Protein AF-0000000074037216 (afdb_homodimer)

Foldseek 3Di:
DDWDKQFFDPLVSLVVVLVPAQADPLLSVLLVVLSVVLVVADADACVDPQCVPPHCVVPDRGRAMATACPPACEDADPPDPAQWEWEDAFQHTNYIDHDVVQVVVVKDKDKVVCNRVVVDPPVLNVVQSVQSVVLSVVPDHSLLSSLSSRAHMEIETEHEAQAADDGAYEYEYEYEDARHEHRYEYEYEYEHQYEHEYEYEYEYPDDYEYEYSYEATAEHEANYEYEYEYEYAYAARYEAHYAYEYEFEHLYEYEYFYEHEHYQHYEYEYEYEPNYANGEYEAEYEYEDEDAREYEYEYEDHQDAANYEYEYYYEYEYYDQYEYHYEYEYAHDAHHAQYEYEEEYEYAYHYPNYYYHYHYDYHHDYDRYHYDYYYYYYHPDPVQLVVVVVVPDDSLRSQLVRVCVRRCVRLVPDPPVSSVVSSVSSSVRRDDDD/DDFDKQFFDDLVSLVVVLVPAQADPLLSVLLVVLSVVLVVADADACVDPQCVPPHCVPPDRTRAMATADPPACEDADPDDVAQKEWEDAFQHTNYIDHDVVQVVVPKDKDKVVCNRVVVDDPVLNVVQSVQSVVLSVVPDHSLLSSLSSRARMEIEIEGEAQAADEGAYEYEYEYEDARHEHRYEYEYEYEHQAEHEYEYEYEYPDDYEYEYRYEYTAEHEANYEYEYEYEYAYAARYAAEYAYEYEFEHLYEYEYFYEHEHYQHHEYEYEYEPNYANGEYEAEYEYEDEDAREYEYEYEDHQDAANYEYEYEYEYEYYDQYEYHYEYEYAHDAHHAQYEYEYEYEYAYHYPNYYYHYHYYYHHDYDRYHYDYYYYYYHPDPVQLVVVVVVPDDSLRSQLVRVCVRRCVRLVPDPPVSSVVVSVSSSVRRDPDD

Solvent-accessible surface area (backbone atoms only — not comparable to full-atom values): 40447 Å² total; per-residue (Å²): 131,88,60,60,73,36,65,37,66,46,68,66,51,47,49,51,50,57,70,68,53,77,51,40,68,69,60,51,49,51,24,50,54,23,45,56,53,30,74,75,43,63,74,72,37,62,65,36,80,92,27,47,87,49,84,45,84,85,59,66,74,54,69,37,24,38,52,40,72,43,78,59,52,68,44,77,48,78,92,56,106,44,55,25,38,38,35,26,50,52,57,12,45,44,30,46,38,64,36,64,72,46,42,73,66,55,37,41,80,38,44,39,69,40,47,28,70,56,64,52,56,66,71,58,46,53,52,53,49,52,46,52,50,56,42,54,70,65,44,85,46,25,65,52,20,47,26,54,46,50,52,38,26,37,40,41,38,38,41,39,63,64,41,77,44,87,58,46,29,38,38,36,39,30,31,64,61,51,65,31,38,45,18,38,34,40,35,40,38,30,31,44,40,10,31,38,34,36,41,38,35,37,37,45,77,37,74,56,36,28,38,37,36,33,37,38,35,36,36,33,28,45,47,9,36,40,41,39,36,36,46,34,52,32,40,61,61,12,37,36,39,34,48,31,31,30,42,27,18,35,50,7,36,42,38,38,39,35,38,51,57,29,18,31,38,22,38,42,35,44,34,40,31,26,65,15,46,41,5,35,39,38,41,30,34,38,38,55,30,43,54,73,14,35,38,35,42,34,40,34,45,38,32,55,17,29,50,18,37,37,42,35,44,37,39,37,38,25,22,44,54,2,34,39,35,38,37,36,37,42,36,35,37,67,63,16,38,54,26,40,38,42,38,39,41,41,36,37,32,68,18,70,56,8,27,46,34,42,39,48,34,39,43,37,34,36,21,52,35,45,36,39,40,39,38,40,41,23,45,77,59,63,67,58,41,50,50,37,38,74,70,67,39,50,73,54,54,30,51,45,54,53,52,50,59,63,45,39,83,48,48,67,74,43,57,67,74,59,30,53,51,50,51,54,55,54,60,72,62,58,73,68,80,127,130,86,61,59,73,38,64,39,68,47,69,67,50,47,50,50,51,58,70,69,54,77,51,42,67,70,61,51,47,50,21,51,53,24,43,56,53,30,72,75,42,64,74,72,36,62,66,37,80,91,27,47,86,49,85,44,84,84,58,66,76,52,70,38,22,37,51,41,71,44,78,57,54,66,43,74,47,76,89,57,107,42,55,25,38,38,35,25,51,55,57,9,42,42,28,46,36,62,36,64,69,47,45,73,64,54,36,41,80,37,45,41,69,41,49,30,67,55,65,54,55,68,70,56,45,53,52,50,48,51,45,50,48,57,41,54,70,65,45,85,45,25,65,53,20,47,27,54,48,52,54,37,26,36,38,39,38,38,38,40,62,61,43,77,44,88,59,44,28,38,41,36,41,30,33,64,62,53,66,32,38,44,18,39,33,42,37,39,39,30,29,44,39,10,30,38,33,37,39,36,36,36,37,45,75,39,76,57,36,30,38,38,36,33,37,36,34,36,36,30,29,43,45,9,36,39,40,39,35,37,44,35,53,31,41,63,61,13,35,36,38,33,49,30,32,30,42,27,17,36,50,8,36,41,36,37,40,37,37,53,56,28,17,31,39,22,36,44,35,44,34,40,31,24,64,15,47,42,5,34,39,36,42,28,32,40,37,55,29,44,54,74,14,34,37,36,42,35,41,34,45,38,33,55,17,28,50,18,38,38,40,36,45,36,39,37,38,23,22,44,52,1,33,38,36,39,37,35,36,41,35,35,36,67,64,15,40,54,28,41,37,41,40,37,40,41,36,37,30,67,18,69,57,6,28,47,33,42,40,48,35,40,42,36,33,36,22,52,34,45,37,39,39,38,38,40,41,23,44,79,57,61,67,58,42,51,52,37,36,73,73,70,38,48,73,52,54,30,50,44,53,52,50,49,58,64,43,38,84,49,47,66,75,44,59,66,73,57,32,52,50,50,51,51,55,52,60,72,62,55,72,66,77,128

InterPro domains:
  IPR000825 SUF system FeS cluster assembly, SufBD core domain [PF01458] (177-406)
  IPR011542 SUF system FeS cluster assembly, SufD [TIGR01981] (151-418)
  IPR037284 SUF system FeS cluster assembly, SufBD superfamily [SSF101960] (18-429)
  IPR055346 SUF system FeS cluster assembly, SufBD [PTHR43575] (23-428)

Sequence (868 aa):
MSTAVYTNSSLETLGAYIEGLAEPAWLRDIRKVALERFSRLEWPSAQDEEFRRTDLSSFDFDAWSFSRDEKTLTQEAPPRATPGEIVFEGAATASRSLDPELAAKGCLLAGFEEVAAGALPEKVARIVAEALRKGLERADNRLALWHYVTMTHGVVLYVPPFLEIHEPFRVTFSETTAGVMRSPQVVVVADEGARFSLLHQSDTEVSGEVLFNEGITLDLAQGSKVDYFLLQDVNIDSSYFSNGYASVGRDAALRVYSAVFGGLLSKYRMEGEMAGPGGDAYFGGVYFPHQDQHVDMKTVQDHRAPKAHSLALYKGAVADEARSVFQGLIKVDHDALDTDAYLTNNNLVLGDEAEADSIPMLEINTDEVRCSHGSTTGKLDARQLFYLESRGYTPKESRRLLIEGFFAEVSASFPQEARERIETIVDARIPVEDMSTAVYTNSSLETLGAYIEGLAEPAWLRDIRKVALERFSRLEWPSAQDEEFRRTDLSSFDFDAWSFSRDEKTLTQEAPPRATPGEIVFEGAATASRSLDPELAAKGCLLAGFEEVAAGALPEKVARIVAEALRKGLERADNRLALWHYVTMTHGVVLYVPPFLEIHEPFRVTFSETTAGVMRSPQVVVVADEGARFSLLHQSDTEVSGEVLFNEGITLDLAQGSKVDYFLLQDVNIDSSYFSNGYASVGRDAALRVYSAVFGGLLSKYRMEGEMAGPGGDAYFGGVYFPHQDQHVDMKTVQDHRAPKAHSLALYKGAVADEARSVFQGLIKVDHDALDTDAYLTNNNLVLGDEAEADSIPMLEINTDEVRCSHGSTTGKLDARQLFYLESRGYTPKESRRLLIEGFFAEVSASFPQEARERIETIVDARIPVED

Structure (mmCIF, N/CA/C/O backbone):
data_AF-0000000074037216-model_v1
#
loop_
_entity.id
_entity.type
_entity.pdbx_description
1 polymer 'Iron-regulated ABC transporter permease protein SufD'
#
loop_
_atom_site.group_PDB
_atom_site.id
_atom_site.type_symbol
_atom_site.label_atom_id
_atom_site.label_alt_id
_atom_site.label_comp_id
_atom_site.label_asym_id
_atom_site.label_entity_id
_atom_site.label_seq_id
_atom_site.pdbx_PDB_ins_code
_atom_site.Cartn_x
_atom_site.Cartn_y
_atom_site.Cartn_z
_atom_site.occupancy
_atom_site.B_iso_or_equiv
_atom_site.auth_seq_id
_atom_site.auth_comp_id
_atom_site.auth_asym_id
_atom_site.auth_atom_id
_atom_site.pdbx_PDB_model_num
ATOM 1 N N . MET A 1 1 ? -0.461 -52.219 1.799 1 41.06 1 MET A N 1
ATOM 2 C CA . MET A 1 1 ? 0.222 -51.594 2.943 1 41.06 1 MET A CA 1
ATOM 3 C C . MET A 1 1 ? -0.636 -50.531 3.582 1 41.06 1 MET A C 1
ATOM 5 O O . MET A 1 1 ? -1.404 -49.844 2.895 1 41.06 1 MET A O 1
ATOM 9 N N . SER A 1 2 ? -1.037 -50.469 4.887 1 52.09 2 SER A N 1
ATOM 10 C CA . SER A 1 2 ? -2.051 -49.656 5.547 1 52.09 2 SER A CA 1
ATOM 11 C C . SER A 1 2 ? -1.705 -48.156 5.473 1 52.09 2 SER A C 1
ATOM 13 O O . SER A 1 2 ? -0.557 -47.781 5.699 1 52.09 2 SER A O 1
ATOM 15 N N . THR A 1 3 ? -2.355 -47.188 4.73 1 69.69 3 THR A N 1
ATOM 16 C CA . THR A 1 3 ? -2.236 -45.719 4.672 1 69.69 3 THR A CA 1
ATOM 17 C C . THR A 1 3 ? -2.287 -45.125 6.074 1 69.69 3 THR A C 1
ATOM 19 O O . THR A 1 3 ? -3.254 -45.344 6.809 1 69.69 3 THR A O 1
ATOM 22 N N . ALA A 1 4 ? -1.102 -44.688 6.621 1 78.19 4 ALA A N 1
ATOM 23 C CA . ALA A 1 4 ? -1.084 -44 7.922 1 78.19 4 ALA A CA 1
ATOM 24 C C . ALA A 1 4 ? -1.714 -42.625 7.836 1 78.19 4 ALA A C 1
ATOM 26 O O . ALA A 1 4 ? -1.335 -41.812 6.988 1 78.19 4 ALA A O 1
ATOM 27 N N . VAL A 1 5 ? -2.766 -42.531 8.625 1 84.69 5 VAL A N 1
ATOM 28 C CA . VAL A 1 5 ? -3.473 -41.25 8.711 1 84.69 5 VAL A CA 1
ATOM 29 C C . VAL A 1 5 ? -3.031 -40.5 9.969 1 84.69 5 VAL A C 1
ATOM 31 O O . VAL A 1 5 ? -2.979 -41.062 11.055 1 84.69 5 VAL A O 1
ATOM 34 N N . TYR A 1 6 ? -2.717 -39.281 9.734 1 88.38 6 TYR A N 1
ATOM 35 C CA . TYR A 1 6 ? -2.334 -38.375 10.812 1 88.38 6 TYR A CA 1
ATOM 36 C C . TYR A 1 6 ? -3.408 -37.312 11.055 1 88.38 6 TYR A C 1
ATOM 38 O O . TYR A 1 6 ? -3.795 -36.594 10.141 1 88.38 6 TYR A O 1
ATOM 46 N N . THR A 1 7 ? -3.717 -37.188 12.359 1 87.44 7 THR A N 1
ATOM 47 C CA . THR A 1 7 ? -4.988 -36.531 12.633 1 87.44 7 THR A CA 1
ATOM 48 C C . THR A 1 7 ? -4.754 -35.094 13.133 1 87.44 7 THR A C 1
ATOM 50 O O . THR A 1 7 ? -5.711 -34.375 13.414 1 87.44 7 THR A O 1
ATOM 53 N N . ASN A 1 8 ? -3.541 -34.844 13.336 1 85.12 8 ASN A N 1
ATOM 54 C CA . ASN A 1 8 ? -3.215 -33.469 13.75 1 85.12 8 ASN A CA 1
ATOM 55 C C . ASN A 1 8 ? -1.787 -33.094 13.359 1 85.12 8 ASN A C 1
ATOM 57 O O . ASN A 1 8 ? -1.062 -33.906 12.781 1 85.12 8 ASN A O 1
ATOM 61 N N . SER A 1 9 ? -1.417 -31.906 13.648 1 89.44 9 SER A N 1
ATOM 62 C CA . SER A 1 9 ? -0.097 -31.406 13.266 1 89.44 9 SER A CA 1
ATOM 63 C C . SER A 1 9 ? 0.731 -31.047 14.492 1 89.44 9 SER A C 1
ATOM 65 O O . SER A 1 9 ? 1.459 -30.047 14.477 1 89.44 9 SER A O 1
ATOM 67 N N . SER A 1 10 ? 0.539 -31.891 15.641 1 91.88 10 SER A N 1
ATOM 68 C CA . SER A 1 10 ? 1.448 -31.734 16.766 1 91.88 10 SER A CA 1
ATOM 69 C C . SER A 1 10 ? 2.879 -32.094 16.375 1 91.88 10 SER A C 1
ATOM 71 O O . SER A 1 10 ? 3.104 -32.781 15.391 1 91.88 10 SER A O 1
ATOM 73 N N . LEU A 1 11 ? 3.719 -31.562 17.078 1 94.19 11 LEU A N 1
ATOM 74 C CA . LEU A 1 11 ? 5.129 -31.844 16.828 1 94.19 11 LEU A CA 1
ATOM 75 C C . LEU A 1 11 ? 5.414 -33.344 16.875 1 94.19 11 LEU A C 1
ATOM 77 O O . LEU A 1 11 ? 6.207 -33.844 16.094 1 94.19 11 LEU A O 1
ATOM 81 N N . GLU A 1 12 ? 4.762 -33.938 17.859 1 93.62 12 GLU A N 1
ATOM 82 C CA . GLU A 1 12 ? 4.922 -35.406 17.969 1 93.62 12 GLU A CA 1
ATOM 83 C C . GLU A 1 12 ? 4.39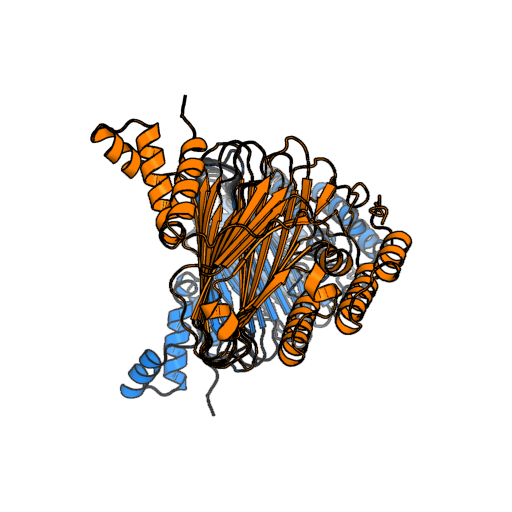8 -36.094 16.734 1 93.62 12 GLU A C 1
ATOM 85 O O . GLU A 1 12 ? 5.07 -37 16.188 1 93.62 12 GLU A O 1
ATOM 90 N N . THR A 1 13 ? 3.262 -35.688 16.375 1 93.75 13 THR A N 1
ATOM 91 C CA . THR A 1 13 ? 2.65 -36.312 15.211 1 93.75 13 THR A CA 1
ATOM 92 C C . THR A 1 13 ? 3.496 -36.062 13.961 1 93.75 13 THR A C 1
ATOM 94 O O . THR A 1 13 ? 3.734 -36.969 13.172 1 93.75 13 THR A O 1
ATOM 97 N N . LEU A 1 14 ? 3.951 -34.844 13.789 1 95.19 14 LEU A N 1
ATOM 98 C CA . LEU A 1 14 ? 4.742 -34.5 12.609 1 95.19 14 LEU A CA 1
ATOM 99 C C . LEU A 1 14 ? 6.09 -35.219 12.633 1 95.19 14 LEU A C 1
ATOM 101 O O . LEU A 1 14 ? 6.586 -35.656 11.586 1 95.19 14 LEU A O 1
ATOM 105 N N . GLY A 1 15 ? 6.645 -35.312 13.766 1 94.38 15 GLY A N 1
ATOM 106 C CA . GLY A 1 15 ? 7.859 -36.125 13.883 1 94.38 15 GLY A CA 1
ATOM 107 C C . GLY A 1 15 ? 7.676 -37.562 13.484 1 94.38 15 GLY A C 1
ATOM 108 O O . GLY A 1 15 ? 8.5 -38.125 12.758 1 94.38 15 GLY A O 1
ATOM 109 N N . ALA A 1 16 ? 6.621 -38.125 14.008 1 93.38 16 ALA A N 1
ATOM 110 C CA . ALA A 1 16 ? 6.305 -39.5 13.664 1 93.38 16 ALA A CA 1
ATOM 111 C C . ALA A 1 16 ? 6.059 -39.656 12.172 1 93.38 16 ALA A C 1
ATOM 113 O O . ALA A 1 16 ? 6.438 -40.656 11.57 1 93.38 16 ALA A O 1
ATOM 114 N N . TYR A 1 17 ? 5.426 -38.625 11.766 1 91.56 17 TYR A N 1
ATOM 115 C CA . TYR A 1 17 ? 5.188 -38.625 10.328 1 91.56 17 TYR A CA 1
ATOM 116 C C . TYR A 1 17 ? 6.5 -38.688 9.555 1 91.56 17 TYR A C 1
ATOM 118 O O . TYR A 1 17 ? 6.68 -39.531 8.688 1 91.56 17 TYR A O 1
ATOM 126 N N . ILE A 1 18 ? 7.398 -37.938 9.773 1 93.25 18 ILE A N 1
ATOM 127 C CA . ILE A 1 18 ? 8.688 -37.875 9.086 1 93.25 18 ILE A CA 1
ATOM 128 C C . ILE A 1 18 ? 9.422 -39.188 9.25 1 93.25 18 ILE A C 1
ATOM 130 O O . ILE A 1 18 ? 9.992 -39.719 8.297 1 93.25 18 ILE A O 1
ATOM 134 N N . GLU A 1 19 ? 9.328 -39.719 10.484 1 91.25 19 GLU A N 1
ATOM 135 C CA . GLU A 1 19 ? 10.039 -40.969 10.766 1 91.25 19 GLU A CA 1
ATOM 136 C C . GLU A 1 19 ? 9.445 -42.156 9.984 1 91.25 19 GLU A C 1
ATOM 138 O O . GLU A 1 19 ? 10.141 -43.125 9.672 1 91.25 19 GLU A O 1
ATOM 143 N N . GLY A 1 20 ? 8.219 -41.969 9.711 1 88.44 20 GLY A N 1
ATOM 144 C CA . GLY A 1 20 ? 7.551 -43.062 9.016 1 88.44 20 GLY A CA 1
ATOM 145 C C . GLY A 1 20 ? 7.746 -43 7.508 1 88.44 20 GLY A C 1
ATOM 146 O O . GLY A 1 20 ? 7.367 -43.938 6.801 1 88.44 20 GLY A O 1
ATOM 147 N N . LEU A 1 21 ? 8.367 -42.031 7.055 1 88 21 LEU A N 1
ATOM 148 C CA . LEU A 1 21 ? 8.531 -41.875 5.613 1 88 21 LEU A CA 1
ATOM 149 C C . LEU A 1 21 ? 9.789 -42.594 5.129 1 88 21 LEU A C 1
ATOM 151 O O . LEU A 1 21 ? 10.836 -42.531 5.785 1 88 21 LEU A O 1
ATOM 155 N N . ALA A 1 22 ? 9.625 -43.406 4.102 1 88.44 22 ALA A N 1
ATOM 156 C CA . ALA A 1 22 ? 10.766 -43.938 3.383 1 88.44 22 ALA A CA 1
ATOM 157 C C . ALA A 1 22 ? 11.125 -43.062 2.18 1 88.44 22 ALA A C 1
ATOM 159 O O . ALA A 1 22 ? 10.508 -43.188 1.118 1 88.44 22 ALA A O 1
ATOM 160 N N . GLU A 1 23 ? 11.977 -42.219 2.467 1 92.5 23 GLU A N 1
ATOM 161 C CA . GLU A 1 23 ? 12.391 -41.281 1.441 1 92.5 23 GLU A CA 1
ATOM 162 C C . GLU A 1 23 ? 13.898 -41.031 1.492 1 92.5 23 GLU A C 1
ATOM 164 O O . GLU A 1 23 ? 14.562 -41.438 2.445 1 92.5 23 GLU A O 1
ATOM 169 N N . PRO A 1 24 ? 14.531 -40.438 0.373 1 93.19 24 PRO A N 1
ATOM 170 C CA . PRO A 1 24 ? 15.961 -40.125 0.385 1 93.19 24 PRO A CA 1
ATOM 171 C C . PRO A 1 24 ? 16.344 -39.188 1.53 1 93.19 24 PRO A C 1
ATOM 173 O O . PRO A 1 24 ? 15.523 -38.375 1.988 1 93.19 24 PRO A O 1
ATOM 176 N N . ALA A 1 25 ? 17.547 -39.312 1.914 1 93.5 25 ALA A N 1
ATOM 177 C CA . ALA A 1 25 ? 18.062 -38.562 3.061 1 93.5 25 ALA A CA 1
ATOM 178 C C . ALA A 1 25 ? 17.859 -37.062 2.859 1 93.5 25 ALA A C 1
ATOM 180 O O . ALA A 1 25 ? 17.531 -36.344 3.803 1 93.5 25 ALA A O 1
ATOM 181 N N . TRP A 1 26 ? 18.078 -36.625 1.696 1 95.81 26 TRP A N 1
ATOM 182 C CA . TRP A 1 26 ? 18 -35.188 1.461 1 95.81 26 TRP A CA 1
ATOM 183 C C . TRP A 1 26 ? 16.562 -34.719 1.655 1 95.81 26 TRP A C 1
ATOM 185 O O . TRP A 1 26 ? 16.359 -33.594 2.123 1 95.81 26 TRP A O 1
ATOM 195 N N . LEU A 1 27 ? 15.625 -35.438 1.226 1 95.75 27 LEU A N 1
ATOM 196 C CA . LEU A 1 27 ? 14.234 -35.031 1.403 1 95.75 27 LEU A CA 1
ATOM 197 C C . LEU A 1 27 ? 13.836 -35.094 2.875 1 95.75 27 LEU A C 1
ATOM 199 O O . LEU A 1 27 ? 13.156 -34.188 3.375 1 95.75 27 LEU A O 1
ATOM 203 N N . ARG A 1 28 ? 14.289 -36.094 3.607 1 94.75 28 ARG A N 1
ATOM 204 C CA . ARG A 1 28 ? 14.047 -36.188 5.043 1 94.75 28 ARG A CA 1
ATOM 205 C C . ARG A 1 28 ? 14.688 -35.031 5.793 1 94.75 28 ARG A C 1
ATOM 207 O O . ARG A 1 28 ? 14.094 -34.5 6.734 1 94.75 28 ARG A O 1
ATOM 214 N N . ASP A 1 29 ? 15.891 -34.719 5.32 1 96.94 29 ASP A N 1
ATOM 215 C CA . ASP A 1 29 ? 16.578 -33.594 5.957 1 96.94 29 ASP A CA 1
ATOM 216 C C . ASP A 1 29 ? 15.805 -32.312 5.793 1 96.94 29 ASP A C 1
ATOM 218 O O . ASP A 1 29 ? 15.719 -31.5 6.73 1 96.94 29 ASP A O 1
ATOM 222 N N . ILE A 1 30 ? 15.266 -32.062 4.707 1 97.56 30 ILE A N 1
ATOM 223 C CA . ILE A 1 30 ? 14.453 -30.875 4.441 1 97.56 30 ILE A CA 1
ATOM 224 C C . ILE A 1 30 ? 13.25 -30.859 5.383 1 97.56 30 ILE A C 1
ATOM 226 O O . ILE A 1 30 ? 12.93 -29.828 5.969 1 97.56 30 ILE A O 1
ATOM 230 N N . ARG A 1 31 ? 12.562 -32.031 5.535 1 97.69 31 ARG A N 1
ATOM 231 C CA . ARG A 1 31 ? 11.422 -32.125 6.449 1 97.69 31 ARG A CA 1
ATOM 232 C C . ARG A 1 31 ? 11.852 -31.844 7.883 1 97.69 31 ARG A C 1
ATOM 234 O O . ARG A 1 31 ? 11.148 -31.141 8.617 1 97.69 31 ARG A O 1
ATOM 241 N N . LYS A 1 32 ? 12.977 -32.281 8.305 1 97.62 32 LYS A N 1
ATOM 242 C CA . LYS A 1 32 ? 13.445 -32.125 9.672 1 97.62 32 LYS A CA 1
ATOM 243 C C . LYS A 1 32 ? 13.805 -30.672 9.969 1 97.62 32 LYS A C 1
ATOM 245 O O . LYS A 1 32 ? 13.484 -30.141 11.039 1 97.62 32 LYS A O 1
ATOM 250 N N . VAL A 1 33 ? 14.445 -30.109 8.938 1 98.5 33 VAL A N 1
ATOM 251 C CA . VAL A 1 33 ? 14.773 -28.688 9.109 1 98.5 33 VAL A CA 1
ATOM 252 C C . VAL A 1 33 ? 13.484 -27.875 9.195 1 98.5 33 VAL A C 1
ATOM 254 O O . VAL A 1 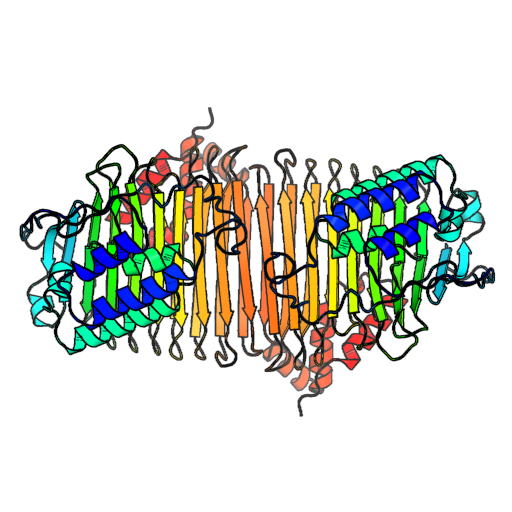33 ? 13.367 -26.984 10.039 1 98.5 33 VAL A O 1
ATOM 257 N N . ALA A 1 34 ? 12.602 -28.125 8.344 1 98.38 34 ALA A N 1
ATOM 258 C CA . ALA A 1 34 ? 11.305 -27.453 8.375 1 98.38 34 ALA A CA 1
ATOM 259 C C . ALA A 1 34 ? 10.617 -27.656 9.719 1 98.38 34 ALA A C 1
ATOM 261 O O . ALA A 1 34 ? 10.047 -26.719 10.281 1 98.38 34 ALA A O 1
ATOM 262 N N . LEU A 1 35 ? 10.609 -28.922 10.25 1 98.38 35 LEU A N 1
ATOM 263 C CA . LEU A 1 35 ? 9.961 -29.219 11.523 1 98.38 35 LEU A CA 1
ATOM 264 C C . LEU A 1 35 ? 10.625 -28.453 12.664 1 98.38 35 LEU A C 1
ATOM 266 O O . LEU A 1 35 ? 9.938 -27.969 13.57 1 98.38 35 LEU A O 1
ATOM 270 N N . GLU A 1 36 ? 11.945 -28.344 12.602 1 98.12 36 GLU A N 1
ATOM 271 C CA . GLU A 1 36 ? 12.656 -27.594 13.625 1 98.12 36 GLU A CA 1
ATOM 272 C C . GLU A 1 36 ? 12.227 -26.125 13.633 1 98.12 36 GLU A C 1
ATOM 274 O O . GLU A 1 36 ? 11.938 -25.562 14.695 1 98.12 36 GLU A O 1
ATOM 279 N N . ARG A 1 37 ? 12.219 -25.562 12.508 1 98.31 37 ARG A N 1
ATOM 280 C CA . ARG A 1 37 ? 11.781 -24.172 12.391 1 98.31 37 ARG A CA 1
ATOM 281 C C . ARG A 1 37 ? 10.305 -24.031 12.734 1 98.31 37 ARG A C 1
ATOM 283 O O . ARG A 1 37 ? 9.906 -23.062 13.375 1 98.31 37 ARG A O 1
ATOM 290 N N . PHE A 1 38 ? 9.516 -24.938 12.211 1 97.75 38 PHE A N 1
ATOM 291 C CA . PHE A 1 38 ? 8.094 -25.016 12.531 1 97.75 38 PHE A CA 1
ATOM 292 C C . PHE A 1 38 ? 7.875 -24.953 14.039 1 97.75 38 PHE A C 1
ATOM 294 O O . PHE A 1 38 ? 6.988 -24.25 14.516 1 97.75 38 PHE A O 1
ATOM 301 N N . SER A 1 39 ? 8.656 -25.625 14.836 1 97.38 39 SER A N 1
ATOM 302 C CA . SER A 1 39 ? 8.484 -25.75 16.281 1 97.38 39 SER A CA 1
ATOM 303 C C . SER A 1 39 ? 8.797 -24.438 16.984 1 97.38 39 SER A C 1
ATOM 305 O O . SER A 1 39 ? 8.352 -24.219 18.125 1 97.38 39 SER A O 1
ATOM 307 N N . ARG A 1 40 ? 9.492 -23.5 16.281 1 96.69 40 ARG A N 1
ATOM 308 C CA . ARG A 1 40 ? 9.938 -22.25 16.891 1 96.69 40 ARG A CA 1
ATOM 309 C C . ARG A 1 40 ? 8.969 -21.109 16.578 1 96.69 40 ARG A C 1
ATOM 311 O O . ARG A 1 40 ? 9.117 -20 17.109 1 96.69 40 ARG A O 1
ATOM 318 N N . LEU A 1 41 ? 8.039 -21.375 15.727 1 95.88 41 LEU A N 1
ATOM 319 C CA . LEU A 1 41 ? 7.133 -20.328 15.289 1 95.88 41 LEU A CA 1
ATOM 320 C C . LEU A 1 41 ? 5.703 -20.625 15.734 1 95.88 41 LEU A C 1
ATOM 322 O O . LEU A 1 41 ? 5.324 -21.797 15.875 1 95.88 41 LEU A O 1
ATOM 326 N N . GLU A 1 42 ? 5.004 -19.484 16.047 1 94 42 GLU A N 1
ATOM 327 C CA . GLU A 1 42 ? 3.562 -19.609 16.234 1 94 42 GLU A CA 1
ATOM 328 C C . GLU A 1 42 ? 2.812 -19.547 14.914 1 94 42 GLU A C 1
ATOM 330 O O . GLU A 1 42 ? 3.371 -19.125 13.898 1 94 42 GLU A O 1
ATOM 335 N N . TRP A 1 43 ? 1.584 -20.109 15.031 1 94.12 43 TRP A N 1
ATOM 336 C CA . TRP A 1 43 ? 0.726 -19.969 13.859 1 94.12 43 TRP A CA 1
ATOM 337 C C . TRP A 1 43 ? 0.526 -18.5 13.516 1 94.12 43 TRP A C 1
ATOM 339 O O . TRP A 1 43 ? 0.543 -17.625 14.391 1 94.12 43 TRP A O 1
ATOM 349 N N . PRO A 1 44 ? 0.436 -18.188 12.234 1 93.69 44 PRO A N 1
ATOM 350 C CA . PRO A 1 44 ? 0.243 -16.797 11.812 1 93.69 44 PRO A CA 1
ATOM 351 C C . PRO A 1 44 ? -0.928 -16.125 12.523 1 93.69 44 PRO A C 1
ATOM 353 O O . PRO A 1 44 ? -1.943 -16.766 12.797 1 93.69 44 PRO A O 1
ATOM 356 N N . SER A 1 45 ? -0.811 -14.875 12.805 1 90.19 45 SER A N 1
ATOM 357 C CA . SER A 1 45 ? -1.812 -14.039 13.469 1 90.19 45 SER A CA 1
ATOM 358 C C . SER A 1 45 ? -1.799 -12.617 12.914 1 90.19 45 SER A C 1
ATOM 360 O O . SER A 1 45 ? -0.972 -12.281 12.062 1 90.19 45 SER A O 1
ATOM 362 N N . ALA A 1 46 ? -2.73 -11.836 13.391 1 87.06 46 ALA A N 1
ATOM 363 C CA . ALA A 1 46 ? -2.855 -10.453 12.953 1 87.06 46 ALA A CA 1
ATOM 364 C C . ALA A 1 46 ? -1.612 -9.648 13.328 1 87.06 46 ALA A C 1
ATOM 366 O O . ALA A 1 46 ? -1.401 -8.547 12.812 1 87.06 46 ALA A O 1
ATOM 367 N N . GLN A 1 47 ? -0.707 -10.141 14.094 1 84.94 47 GLN A N 1
ATOM 368 C CA . GLN A 1 47 ? 0.534 -9.469 14.469 1 84.94 47 GLN A CA 1
ATOM 369 C C . GLN A 1 47 ? 1.574 -9.586 13.352 1 84.94 47 GLN A C 1
ATOM 371 O O . GLN A 1 47 ? 2.506 -8.781 13.281 1 84.94 47 GLN A O 1
ATOM 376 N N . ASP A 1 48 ? 1.405 -10.609 12.531 1 89.94 48 ASP A N 1
ATOM 377 C CA . ASP A 1 48 ? 2.285 -10.789 11.375 1 89.94 48 ASP A CA 1
ATOM 378 C C . ASP A 1 48 ? 1.869 -9.875 10.227 1 89.94 48 ASP A C 1
ATOM 380 O O . ASP A 1 48 ? 0.696 -9.844 9.844 1 89.94 48 ASP A O 1
ATOM 384 N N . GLU A 1 49 ? 2.826 -9.172 9.789 1 88.94 49 GLU A N 1
ATOM 385 C CA . GLU A 1 49 ? 2.549 -8.227 8.711 1 88.94 49 GLU A CA 1
ATOM 386 C C . GLU A 1 49 ? 1.782 -8.891 7.574 1 88.94 49 GLU A C 1
ATOM 388 O O . GLU A 1 49 ? 0.782 -8.359 7.094 1 88.94 49 GLU A O 1
ATOM 393 N N . GLU A 1 50 ? 2.244 -10.07 7.172 1 91.88 50 GLU A N 1
ATOM 394 C CA . GLU A 1 50 ? 1.68 -10.75 6.008 1 91.88 50 GLU A CA 1
ATOM 395 C C . GLU A 1 50 ? 0.252 -11.211 6.281 1 91.88 50 GLU A C 1
ATOM 397 O O . GLU A 1 50 ? -0.535 -11.398 5.348 1 91.88 50 GLU A O 1
ATOM 402 N N . PHE A 1 51 ? -0.19 -11.43 7.535 1 94.56 51 PHE A N 1
ATOM 403 C CA . PHE A 1 51 ? -1.479 -12.023 7.863 1 94.56 51 PHE A CA 1
ATOM 404 C C . PHE A 1 51 ? -2.367 -11.031 8.594 1 94.56 51 PHE A C 1
ATOM 406 O O . PHE A 1 51 ? -3.438 -11.391 9.094 1 94.56 51 PHE A O 1
ATOM 413 N N . ARG A 1 52 ? -1.966 -9.758 8.594 1 91.5 52 ARG A N 1
ATOM 414 C CA . ARG A 1 52 ? -2.682 -8.734 9.344 1 91.5 52 ARG A CA 1
ATOM 415 C C . ARG A 1 52 ? -4.098 -8.555 8.812 1 91.5 52 ARG A C 1
ATOM 417 O O . ARG A 1 52 ? -5.027 -8.289 9.578 1 91.5 52 ARG A O 1
ATOM 424 N N . ARG A 1 53 ? -4.312 -8.781 7.512 1 94.12 53 ARG A N 1
ATOM 425 C CA . ARG A 1 53 ? -5.602 -8.539 6.871 1 94.12 53 ARG A CA 1
ATOM 426 C C . ARG A 1 53 ? -6.27 -9.852 6.477 1 94.12 53 ARG A C 1
ATOM 428 O O . ARG A 1 53 ? -7.234 -9.859 5.711 1 94.12 53 ARG A O 1
ATOM 435 N N . THR A 1 54 ? -5.715 -10.891 6.918 1 94.88 54 THR A N 1
ATOM 436 C CA . THR A 1 54 ? -6.277 -12.227 6.785 1 94.88 54 THR A CA 1
ATOM 437 C C . THR A 1 54 ? -6.406 -12.898 8.148 1 94.88 54 THR A C 1
ATOM 439 O O . THR A 1 54 ? -5.422 -13.406 8.695 1 94.88 54 THR A O 1
ATOM 442 N N . ASP A 1 55 ? -7.625 -12.836 8.68 1 88.56 55 ASP A N 1
ATOM 443 C CA . ASP A 1 55 ? -7.914 -13.32 10.031 1 88.56 55 ASP A CA 1
ATOM 444 C C . ASP A 1 55 ? -7.941 -14.844 10.07 1 88.56 55 ASP A C 1
ATOM 446 O O . ASP A 1 55 ? -8.852 -15.469 9.531 1 88.56 55 ASP A O 1
ATOM 450 N N . LEU A 1 56 ? -6.852 -15.43 10.68 1 93.38 56 LEU A N 1
ATOM 451 C CA . LEU A 1 56 ? -6.762 -16.891 10.789 1 93.38 56 LEU A CA 1
ATOM 452 C C . LEU A 1 56 ? -7.07 -17.344 12.211 1 93.38 56 LEU A C 1
ATOM 454 O O . LEU A 1 56 ? -6.789 -18.484 12.57 1 93.38 56 LEU A O 1
ATOM 458 N N . SER A 1 57 ? -7.719 -16.438 12.984 1 88 57 SER A N 1
ATOM 459 C CA . SER A 1 57 ? -7.961 -16.75 14.391 1 88 57 SER A CA 1
ATOM 460 C C . SER A 1 57 ? -8.953 -17.906 14.523 1 88 57 SER A C 1
ATOM 462 O O . SER A 1 57 ? -8.898 -18.672 15.492 1 88 57 SER A O 1
ATOM 464 N N . SER A 1 58 ? -9.82 -17.984 13.602 1 86.31 58 SER A N 1
ATOM 465 C CA . SER A 1 58 ? -10.836 -19.031 13.672 1 86.31 58 SER A CA 1
ATOM 466 C C . SER A 1 58 ? -10.398 -20.297 12.93 1 86.31 58 SER A C 1
ATOM 468 O O . SER A 1 58 ? -11.102 -21.297 12.938 1 86.31 58 SER A O 1
ATOM 470 N N . PHE A 1 59 ? -9.211 -20.203 12.336 1 90.38 59 PHE A N 1
ATOM 471 C CA . PHE A 1 59 ? -8.734 -21.359 11.586 1 90.38 59 PHE A CA 1
ATOM 472 C C . PHE A 1 59 ? -8.078 -22.375 12.523 1 90.38 59 PHE A C 1
ATOM 474 O O . PHE A 1 59 ? -7.105 -22.047 13.211 1 90.38 59 PHE A O 1
ATOM 481 N N . ASP A 1 60 ? -8.664 -23.625 12.594 1 89.5 60 ASP A N 1
ATOM 482 C CA . ASP A 1 60 ? -8.109 -24.688 13.43 1 89.5 60 ASP A CA 1
ATOM 483 C C . ASP A 1 60 ? -7.082 -25.516 12.656 1 89.5 60 ASP A C 1
ATOM 485 O O . ASP A 1 60 ? -7.438 -26.484 12 1 89.5 60 ASP A O 1
ATOM 489 N N . PHE A 1 61 ? -5.914 -25.172 12.797 1 89.62 61 PHE A N 1
ATOM 490 C CA . PHE A 1 61 ? -4.812 -25.812 12.086 1 89.62 61 PHE A CA 1
ATOM 491 C C . PHE A 1 61 ? -4.621 -27.25 12.555 1 89.62 61 PHE A C 1
ATOM 493 O O . PHE A 1 61 ? -4.062 -28.078 11.836 1 89.62 61 PHE A O 1
ATOM 500 N N . ASP A 1 62 ? -5.051 -27.578 13.719 1 87.06 62 ASP A N 1
ATOM 501 C CA . ASP A 1 62 ? -4.812 -28.891 14.305 1 87.06 62 ASP A CA 1
ATOM 502 C C . ASP A 1 62 ? -5.941 -29.859 13.961 1 87.06 62 ASP A C 1
ATOM 504 O O . ASP A 1 62 ? -5.859 -31.062 14.266 1 87.06 62 ASP A O 1
ATOM 508 N N . ALA A 1 63 ? -6.879 -29.391 13.305 1 89.31 63 ALA A N 1
ATOM 509 C CA . ALA A 1 63 ? -8.062 -30.203 13.039 1 89.31 63 ALA A CA 1
ATOM 510 C C . ALA A 1 63 ? -7.883 -31.031 11.766 1 89.31 63 ALA A C 1
ATOM 512 O O . ALA A 1 63 ? -8.727 -31.875 11.438 1 89.31 63 ALA A O 1
ATOM 513 N N . TRP A 1 64 ? -6.75 -30.891 11.125 1 92.75 64 TRP A N 1
ATOM 514 C CA . TRP A 1 64 ? -6.637 -31.469 9.789 1 92.75 64 TRP A CA 1
ATOM 515 C C . TRP A 1 64 ? -5.801 -32.75 9.82 1 92.75 64 TRP A C 1
ATOM 517 O O . TRP A 1 64 ? -4.742 -32.781 10.453 1 92.75 64 TRP A O 1
ATOM 527 N N . SER A 1 65 ? -6.461 -33.719 9.102 1 91.75 65 SER A N 1
ATOM 528 C CA . SER A 1 65 ? -5.754 -34.969 8.906 1 91.75 65 SER A CA 1
ATOM 529 C C . SER A 1 65 ? -5.086 -35.031 7.539 1 91.75 65 SER A C 1
ATOM 531 O O . SER A 1 65 ? -5.531 -34.375 6.598 1 91.75 65 SER A O 1
ATOM 533 N N . PHE A 1 66 ? -3.975 -35.688 7.598 1 88.12 66 PHE A N 1
ATOM 534 C CA . PHE A 1 66 ? -3.271 -35.875 6.336 1 88.12 66 PHE A CA 1
ATOM 535 C C . PHE A 1 66 ? -2.652 -37.281 6.273 1 88.12 66 PHE A C 1
ATOM 537 O O . PHE A 1 66 ? -2.488 -37.938 7.301 1 88.12 66 PHE A O 1
ATOM 544 N N . SER A 1 67 ? -2.596 -37.781 5.133 1 82.25 67 SER A N 1
ATOM 545 C CA . SER A 1 67 ? -2.025 -39.125 4.891 1 82.25 67 SER A CA 1
ATOM 546 C C . SER A 1 67 ? -1.191 -39.125 3.615 1 82.25 67 SER A C 1
ATOM 548 O O . SER A 1 67 ? -1.29 -38.219 2.789 1 82.25 67 SER A O 1
ATOM 550 N N . ARG A 1 68 ? -0.285 -40.125 3.73 1 73.25 68 ARG A N 1
ATOM 551 C CA . ARG A 1 68 ? 0.52 -40.375 2.541 1 73.25 68 ARG A CA 1
ATOM 552 C C . ARG A 1 68 ? 0.3 -41.812 2.029 1 73.25 68 ARG A C 1
ATOM 554 O O . ARG A 1 68 ? -0.318 -42.625 2.709 1 73.25 68 ARG A O 1
ATOM 561 N N . ASP A 1 69 ? 0.823 -42.125 0.883 1 63.09 69 ASP A N 1
ATOM 562 C CA . ASP A 1 69 ? 0.923 -43.438 0.252 1 63.09 69 ASP A CA 1
ATOM 563 C C . ASP A 1 69 ? -0.46 -44 -0.059 1 63.09 69 ASP A C 1
ATOM 565 O O . ASP A 1 69 ? -0.73 -45.156 0.207 1 63.09 69 ASP A O 1
ATOM 569 N N . GLU A 1 70 ? -1.373 -43 -0.247 1 62.34 70 GLU A N 1
ATOM 570 C CA . GLU A 1 70 ? -2.65 -43.5 -0.748 1 62.34 70 GLU A CA 1
ATOM 571 C C . GLU A 1 70 ? -2.463 -44.281 -2.037 1 62.34 70 GLU A C 1
ATOM 573 O O . GLU A 1 70 ? -1.564 -44 -2.828 1 62.34 70 GLU A O 1
ATOM 578 N N . LYS A 1 71 ? -2.773 -45.625 -2.037 1 62.75 71 LYS A N 1
ATOM 579 C CA . LYS A 1 71 ? -2.553 -46.625 -3.086 1 62.75 71 LYS A CA 1
ATOM 580 C C . LYS A 1 71 ? -2.693 -46 -4.473 1 62.75 71 LYS A C 1
ATOM 582 O O . LYS A 1 71 ? -3.67 -45.312 -4.746 1 62.75 71 LYS A O 1
ATOM 587 N N . THR A 1 72 ? -1.398 -45.75 -5.074 1 59.78 72 THR A N 1
ATOM 588 C CA . THR A 1 72 ? -1.183 -45.25 -6.426 1 59.78 72 THR A CA 1
ATOM 589 C C . THR A 1 72 ? -1.931 -46.094 -7.445 1 59.78 72 THR A C 1
ATOM 591 O O . THR A 1 72 ? -1.803 -47.344 -7.449 1 59.78 72 THR A O 1
ATOM 594 N N . LEU A 1 73 ? -3.039 -45.531 -7.938 1 55.84 73 LEU A N 1
ATOM 595 C CA . LEU A 1 73 ? -3.736 -46.25 -9 1 55.84 73 LEU A CA 1
ATOM 596 C C . LEU A 1 73 ? -3.053 -46.031 -10.344 1 55.84 73 LEU A C 1
ATOM 598 O O . LEU A 1 73 ? -3.211 -44.969 -10.961 1 55.84 73 LEU A O 1
ATOM 602 N N . THR A 1 74 ? -1.66 -46.156 -10.336 1 56.81 74 THR A N 1
ATOM 603 C CA . THR A 1 74 ? -1.01 -45.625 -11.523 1 56.81 74 THR A CA 1
ATOM 604 C C . THR A 1 74 ? -1.457 -46.375 -12.773 1 56.81 74 THR A C 1
ATOM 606 O O . THR A 1 74 ? -1.263 -47.594 -12.875 1 56.81 74 THR A O 1
ATOM 609 N N . GLN A 1 75 ? -2.572 -45.938 -13.477 1 60.84 75 GLN A N 1
ATOM 610 C CA . GLN A 1 75 ? -2.836 -46.438 -14.828 1 60.84 75 GLN A CA 1
ATOM 611 C C . GLN A 1 75 ? -2.08 -45.625 -15.867 1 60.84 75 GLN A C 1
ATOM 613 O O . GLN A 1 75 ? -2.113 -44.375 -15.836 1 60.84 75 GLN A O 1
ATOM 618 N N . GLU A 1 76 ? -0.835 -46.062 -16.344 1 58.72 76 GLU A N 1
ATOM 619 C CA . GLU A 1 76 ? -0.199 -45.406 -17.469 1 58.72 76 GLU A CA 1
ATOM 620 C C . GLU A 1 76 ? -1.214 -45.062 -18.562 1 58.72 76 GLU A C 1
ATOM 622 O O . GLU A 1 76 ? -1.96 -45.938 -19 1 58.72 76 GLU A O 1
ATOM 627 N N . ALA A 1 77 ? -1.753 -43.656 -18.641 1 61.72 77 ALA A N 1
ATOM 628 C CA . ALA A 1 77 ? -2.777 -43.25 -19.594 1 61.72 77 ALA A CA 1
ATOM 629 C C . ALA A 1 77 ? -2.199 -43.125 -21 1 61.72 77 ALA A C 1
ATOM 631 O O . ALA A 1 77 ? -1.01 -42.844 -21.156 1 61.72 77 ALA A O 1
ATOM 632 N N . PRO A 1 78 ? -2.848 -43.688 -22.125 1 55.22 78 PRO A N 1
ATOM 633 C CA . PRO A 1 78 ? -2.369 -43.531 -23.5 1 55.22 78 PRO A CA 1
ATOM 634 C C . PRO A 1 78 ? -1.907 -42.094 -23.797 1 55.22 78 PRO A C 1
ATOM 636 O O . PRO A 1 78 ? -2.393 -41.156 -23.172 1 55.22 78 PRO A O 1
ATOM 639 N N . PRO A 1 79 ? -0.549 -42.031 -24.688 1 54.91 79 PRO A N 1
ATOM 640 C CA . PRO A 1 79 ? 0.037 -40.719 -25.031 1 54.91 79 PRO A CA 1
ATOM 641 C C . PRO A 1 79 ? -1 -39.719 -25.531 1 54.91 79 PRO A C 1
ATOM 643 O O . PRO A 1 79 ? -1.82 -40.062 -26.391 1 54.91 79 PRO A O 1
ATOM 646 N N . ARG A 1 80 ? -1.625 -38.781 -24.547 1 62.19 80 ARG A N 1
ATOM 647 C CA . ARG A 1 80 ? -2.48 -37.656 -24.922 1 62.19 80 ARG A CA 1
ATOM 648 C C . ARG A 1 80 ? -1.679 -36.562 -25.641 1 62.19 80 ARG A C 1
ATOM 650 O O . ARG A 1 80 ? -0.446 -36.594 -25.641 1 62.19 80 ARG A O 1
ATOM 657 N N . ALA A 1 81 ? -2.264 -35.719 -26.609 1 71.56 81 ALA A N 1
ATOM 658 C CA . ALA A 1 81 ? -1.724 -34.625 -27.391 1 71.56 81 ALA A CA 1
ATOM 659 C C . ALA A 1 81 ? -0.956 -33.656 -26.5 1 71.56 81 ALA A C 1
ATOM 661 O O . ALA A 1 81 ? -0.897 -32.438 -26.781 1 71.56 81 ALA A O 1
ATOM 662 N N . THR A 1 82 ? -0.324 -34.031 -25.266 1 86 82 THR A N 1
ATOM 663 C CA . THR A 1 82 ? 0.513 -33.219 -24.391 1 86 82 THR A CA 1
ATOM 664 C C . THR A 1 82 ? 1.883 -33.875 -24.203 1 86 82 THR A C 1
ATOM 666 O O . THR A 1 82 ? 2.031 -35.094 -24.375 1 86 82 THR A O 1
ATOM 669 N N . PRO A 1 83 ? 2.924 -32.938 -24.078 1 94.06 83 PRO A N 1
ATOM 670 C CA . PRO A 1 83 ? 4.266 -33.469 -23.828 1 94.06 83 PRO A CA 1
ATOM 671 C C . PRO A 1 83 ? 4.336 -34.312 -22.562 1 94.06 83 PRO A C 1
ATOM 673 O O . PRO A 1 83 ? 5.125 -35.281 -22.5 1 94.06 83 PRO A O 1
ATOM 676 N N . GLY A 1 84 ? 3.641 -34.094 -21.641 1 93.75 84 GLY A N 1
ATOM 677 C CA . GLY A 1 84 ? 3.572 -34.812 -20.375 1 93.75 84 GLY A CA 1
ATOM 678 C C . GLY A 1 84 ? 2.461 -34.344 -19.469 1 93.75 84 GLY A C 1
ATOM 679 O O . GLY A 1 84 ? 2.135 -33.156 -19.453 1 93.75 84 GLY A O 1
ATOM 680 N N . GLU A 1 85 ? 1.868 -35.188 -18.781 1 94.88 85 GLU A N 1
ATOM 681 C CA . GLU A 1 85 ? 0.766 -34.906 -17.875 1 94.88 85 GLU A CA 1
ATOM 682 C C . GLU A 1 85 ? 0.806 -35.844 -16.656 1 94.88 85 GLU A C 1
ATOM 684 O O . GLU A 1 85 ? 1.137 -37 -16.781 1 94.88 85 GLU A O 1
ATOM 689 N N . ILE A 1 86 ? 0.528 -35.25 -15.516 1 93.56 86 ILE A N 1
ATOM 690 C CA . ILE A 1 86 ? 0.342 -36.031 -14.305 1 93.56 86 ILE A CA 1
ATOM 691 C C . ILE A 1 86 ? -0.901 -35.562 -13.562 1 93.56 86 ILE A C 1
ATOM 693 O O . ILE A 1 86 ? -1.102 -34.344 -13.391 1 93.56 86 ILE A O 1
ATOM 697 N N . VAL A 1 87 ? -1.775 -36.406 -13.195 1 93.31 87 VAL A N 1
ATOM 698 C CA . VAL A 1 87 ? -3.029 -36.156 -12.5 1 93.31 87 VAL A CA 1
ATOM 699 C C . VAL A 1 87 ? -3.027 -36.844 -11.141 1 93.31 87 VAL A C 1
ATOM 701 O O . VAL A 1 87 ? -2.711 -38.031 -11.055 1 93.31 87 VAL A O 1
ATOM 704 N N . PHE A 1 88 ? -3.344 -36.062 -10.148 1 91.62 88 PHE A N 1
ATOM 705 C CA . PHE A 1 88 ? -3.484 -36.594 -8.797 1 91.62 88 PHE A CA 1
ATOM 706 C C . PHE A 1 88 ? -4.949 -36.625 -8.375 1 91.62 88 PHE A C 1
ATOM 708 O O . PHE A 1 88 ? -5.699 -35.688 -8.648 1 91.62 88 PHE A O 1
ATOM 715 N N . GLU A 1 89 ? -5.367 -37.688 -7.859 1 90.19 89 GLU A N 1
ATOM 716 C CA . GLU A 1 89 ? -6.582 -37.844 -7.066 1 90.19 89 GLU A CA 1
ATOM 717 C C . GLU A 1 89 ? -6.254 -38.062 -5.594 1 90.19 89 GLU A C 1
ATOM 719 O O . GLU A 1 89 ? -5.727 -39.125 -5.227 1 90.19 89 GLU A O 1
ATOM 724 N N . GLY A 1 90 ? -6.566 -37.062 -4.816 1 86.56 90 GLY A N 1
ATOM 725 C CA . GLY A 1 90 ? -5.953 -37.062 -3.5 1 86.56 90 GLY A CA 1
ATOM 726 C C . GLY A 1 90 ? -4.438 -36.969 -3.549 1 86.56 90 GLY A C 1
ATOM 727 O O . GLY A 1 90 ? -3.877 -36.156 -4.289 1 86.56 90 GLY A O 1
ATOM 728 N N . ALA A 1 91 ? -3.811 -37.812 -2.75 1 88.19 91 ALA A N 1
ATOM 729 C CA . ALA A 1 91 ? -2.35 -37.844 -2.711 1 88.19 91 ALA A CA 1
ATOM 730 C C . ALA A 1 91 ? -1.794 -38.906 -3.656 1 88.19 91 ALA A C 1
ATOM 732 O O . ALA A 1 91 ? -0.576 -39.062 -3.775 1 88.19 91 ALA A O 1
ATOM 733 N N . ALA A 1 92 ? -2.65 -39.594 -4.309 1 87.5 92 ALA A N 1
ATOM 734 C CA . ALA A 1 92 ? -2.236 -40.688 -5.188 1 87.5 92 ALA A CA 1
ATOM 735 C C . ALA A 1 92 ? -2.109 -40.219 -6.629 1 87.5 92 ALA A C 1
ATOM 737 O O . ALA A 1 92 ? -2.932 -39.438 -7.105 1 87.5 92 ALA A O 1
ATOM 738 N N . THR A 1 93 ? -1.13 -40.594 -7.246 1 89.19 93 THR A N 1
ATOM 739 C CA . THR A 1 93 ? -1.02 -40.406 -8.688 1 89.19 93 THR A CA 1
ATOM 740 C C . THR A 1 93 ? -2.061 -41.219 -9.438 1 89.19 93 THR A C 1
ATOM 742 O O . THR A 1 93 ? -2.008 -42.469 -9.422 1 89.19 93 THR A O 1
ATOM 745 N N . ALA A 1 94 ? -3.045 -40.625 -10.094 1 89.12 94 ALA A N 1
ATOM 746 C CA . ALA A 1 94 ? -4.098 -41.312 -10.852 1 89.12 94 ALA A CA 1
ATOM 747 C C . ALA A 1 94 ? -3.625 -41.656 -12.258 1 89.12 94 ALA A C 1
ATOM 749 O O . ALA A 1 94 ? -3.928 -42.75 -12.773 1 89.12 94 ALA A O 1
ATOM 750 N N . SER A 1 95 ? -2.965 -40.781 -12.844 1 88.19 95 SER A N 1
ATOM 751 C CA . SER A 1 95 ? -2.438 -41 -14.188 1 88.19 95 SER A CA 1
ATOM 752 C C . SER A 1 95 ? -1.177 -40.188 -14.438 1 88.19 95 SER A C 1
ATOM 754 O O . SER A 1 95 ? -0.985 -39.125 -13.828 1 88.19 95 SER A O 1
ATOM 756 N N . ARG A 1 96 ? -0.249 -40.812 -15.133 1 92.06 96 ARG A N 1
ATOM 757 C CA . ARG A 1 96 ? 0.994 -40.156 -15.539 1 92.06 96 ARG A CA 1
ATOM 758 C C . ARG A 1 96 ? 1.383 -40.562 -16.953 1 92.06 96 ARG A C 1
ATOM 760 O O . ARG A 1 96 ? 1.297 -41.75 -17.312 1 92.06 96 ARG A O 1
ATOM 767 N N . SER A 1 97 ? 1.672 -39.531 -17.828 1 91.75 97 SER A N 1
ATOM 768 C CA . SER A 1 97 ? 2.158 -39.75 -19.188 1 91.75 97 SER A CA 1
ATOM 769 C C . SER A 1 97 ? 3.273 -38.781 -19.547 1 91.75 97 SER A C 1
ATOM 771 O O . SER A 1 97 ? 3.246 -37.594 -19.125 1 91.75 97 SER A O 1
ATOM 773 N N . LEU A 1 98 ? 4.227 -39.219 -20.031 1 93.44 98 LEU A N 1
ATOM 774 C CA . LEU A 1 98 ? 5.328 -38.438 -20.594 1 93.44 98 LEU A CA 1
ATOM 775 C C . LEU A 1 98 ? 5.664 -38.938 -22 1 93.44 98 LEU A C 1
ATOM 777 O O . LEU A 1 98 ? 5.805 -40.125 -22.234 1 93.44 98 LEU A O 1
ATOM 781 N N . ASP A 1 99 ? 5.668 -37.906 -23.078 1 93.62 99 ASP A N 1
ATOM 782 C CA . ASP A 1 99 ? 6.09 -38.219 -24.453 1 93.62 99 ASP A CA 1
ATOM 783 C C . ASP A 1 99 ? 7.402 -39 -24.453 1 93.62 99 ASP A C 1
ATOM 785 O O . ASP A 1 99 ? 8.414 -38.531 -23.922 1 93.62 99 ASP A O 1
ATOM 789 N N . PRO A 1 100 ? 7.441 -40.281 -24.875 1 93.44 100 PRO A N 1
ATOM 790 C CA . PRO A 1 100 ? 8.641 -41.125 -24.859 1 93.44 100 PRO A CA 1
ATOM 791 C C . PRO A 1 100 ? 9.844 -40.438 -25.5 1 93.44 100 PRO A C 1
ATOM 793 O O . PRO A 1 100 ? 10.984 -40.688 -25.094 1 93.44 100 PRO A O 1
ATOM 796 N N . GLU A 1 101 ? 9.461 -39.531 -26.609 1 92.44 101 GLU A N 1
ATOM 797 C CA . GLU A 1 101 ? 10.578 -38.812 -27.234 1 92.44 101 GLU A CA 1
ATOM 798 C C . GLU A 1 101 ? 11.234 -37.844 -26.266 1 92.44 101 GLU A C 1
ATOM 800 O O . GLU A 1 101 ? 12.453 -37.719 -26.266 1 92.44 101 GLU A O 1
ATOM 805 N N . LEU A 1 102 ? 10.312 -37.281 -25.562 1 95.44 102 LEU A N 1
ATOM 806 C CA . LEU A 1 102 ? 10.828 -36.344 -24.578 1 95.44 102 LEU A CA 1
ATOM 807 C C . LEU A 1 102 ? 11.547 -37.062 -23.453 1 95.44 102 LEU A C 1
ATOM 809 O O . LEU A 1 102 ? 12.578 -36.594 -22.953 1 95.44 102 LEU A O 1
ATOM 813 N N . ALA A 1 103 ? 11.078 -38.219 -23.016 1 93.31 103 ALA A N 1
ATOM 814 C CA . ALA A 1 103 ? 11.742 -39.062 -22.016 1 93.31 103 ALA A CA 1
ATOM 815 C C . ALA A 1 103 ? 13.133 -39.469 -22.5 1 93.31 103 ALA A C 1
ATOM 817 O O . ALA A 1 103 ? 14.094 -39.438 -21.719 1 93.31 103 ALA A O 1
ATOM 818 N N . ALA A 1 104 ? 13.164 -39.812 -23.641 1 96.38 104 ALA A N 1
ATOM 819 C CA . ALA A 1 104 ? 14.438 -40.281 -24.188 1 96.38 104 ALA A CA 1
ATOM 820 C C . ALA A 1 104 ? 15.453 -39.125 -24.234 1 96.38 104 ALA A C 1
ATOM 822 O O . ALA A 1 104 ? 16.656 -39.375 -24.141 1 96.38 104 ALA A O 1
ATOM 823 N N . LYS A 1 105 ? 14.828 -37.844 -24.391 1 96.81 105 LYS A N 1
ATOM 824 C CA . LYS A 1 105 ? 15.727 -36.688 -24.422 1 96.81 105 LYS A CA 1
ATOM 825 C C . LYS A 1 105 ? 16.094 -36.25 -23.016 1 96.81 105 LYS A C 1
ATOM 827 O O . LYS A 1 105 ? 16.828 -35.281 -22.828 1 96.81 105 LYS A O 1
ATOM 832 N N . GLY A 1 106 ? 15.656 -36.969 -22.031 1 94.94 106 GLY A N 1
ATOM 833 C CA . GLY A 1 106 ? 16.094 -36.688 -20.672 1 94.94 106 GLY A CA 1
ATOM 834 C C . GLY A 1 106 ? 15.047 -35.969 -19.859 1 94.94 106 GLY A C 1
ATOM 835 O O . GLY A 1 106 ? 15.281 -35.625 -18.688 1 94.94 106 GLY A O 1
ATOM 836 N N . CYS A 1 107 ? 13.836 -35.656 -20.469 1 97.19 107 CYS A N 1
ATOM 837 C CA . CYS A 1 107 ? 12.734 -35.094 -19.703 1 97.19 107 CYS A CA 1
ATOM 838 C C . CYS A 1 107 ? 12.242 -36.031 -18.625 1 97.19 107 CYS A C 1
ATOM 840 O O . CYS A 1 107 ? 12.203 -37.25 -18.844 1 97.19 107 CYS A O 1
ATOM 842 N N . LEU A 1 108 ? 11.938 -35.375 -17.562 1 96.62 108 LEU A N 1
ATOM 843 C CA . LEU A 1 108 ? 11.398 -36.188 -16.469 1 96.62 108 LEU A CA 1
ATOM 844 C C . LEU A 1 108 ? 10.109 -35.594 -15.922 1 96.62 108 LEU A C 1
ATOM 846 O O . LEU A 1 108 ? 10.023 -34.375 -15.75 1 96.62 108 LEU A O 1
ATOM 850 N N . LEU A 1 109 ? 9.227 -36.312 -15.711 1 96.12 109 LEU A N 1
ATOM 851 C CA . LEU A 1 109 ? 7.973 -36.031 -15.023 1 96.12 109 LEU A CA 1
ATOM 852 C C . LEU A 1 109 ? 7.684 -37.094 -13.969 1 96.12 109 LEU A C 1
ATOM 854 O O . LEU A 1 109 ? 7.129 -38.156 -14.281 1 96.12 109 LEU A O 1
ATOM 858 N N . ALA A 1 110 ? 8.133 -36.781 -12.742 1 94.06 110 ALA A N 1
ATOM 859 C CA . ALA A 1 110 ? 8.109 -37.781 -11.688 1 94.06 110 ALA A CA 1
ATOM 860 C C . ALA A 1 110 ? 7.203 -37.344 -10.539 1 94.06 110 ALA A C 1
ATOM 862 O O . ALA A 1 110 ? 7.207 -36.188 -10.141 1 94.06 110 ALA A O 1
ATOM 863 N N . GLY A 1 111 ? 6.332 -38.188 -10.094 1 91.62 111 GLY A N 1
ATOM 864 C CA . GLY A 1 111 ? 5.621 -37.969 -8.844 1 91.62 111 GLY A CA 1
ATOM 865 C C . GLY A 1 111 ? 6.496 -38.125 -7.617 1 91.62 111 GLY A C 1
ATOM 866 O O . GLY A 1 111 ? 7.621 -38.625 -7.715 1 91.62 111 GLY A O 1
ATOM 867 N N . PHE A 1 112 ? 6.102 -37.688 -6.496 1 87.81 112 PHE A N 1
ATOM 868 C CA . PHE A 1 112 ? 6.871 -37.719 -5.258 1 87.81 112 PHE A CA 1
ATOM 869 C C . PHE A 1 112 ? 7.098 -39.156 -4.805 1 87.81 112 PHE A C 1
ATOM 871 O O . PHE A 1 112 ? 8.016 -39.438 -4.031 1 87.81 112 PHE A O 1
ATOM 878 N N . GLU A 1 113 ? 6.199 -40.062 -5.117 1 84.44 113 GLU A N 1
ATOM 879 C CA . GLU A 1 113 ? 6.469 -41.469 -4.824 1 84.44 113 GLU A CA 1
ATOM 880 C C . GLU A 1 113 ? 7.789 -41.906 -5.445 1 84.44 113 GLU A C 1
ATOM 882 O O . GLU A 1 113 ? 8.547 -42.656 -4.828 1 84.44 113 GLU A O 1
ATOM 887 N N . GLU A 1 114 ? 7.898 -41.469 -6.75 1 87.06 114 GLU A N 1
ATOM 888 C CA . GLU A 1 114 ? 9.156 -41.781 -7.418 1 87.06 114 GLU A CA 1
ATOM 889 C C . GLU A 1 114 ? 10.336 -41.094 -6.73 1 87.06 114 GLU A C 1
ATOM 891 O O . GLU A 1 114 ? 11.422 -41.656 -6.629 1 87.06 114 GLU A O 1
ATOM 896 N N . VAL A 1 115 ? 10.039 -39.844 -6.41 1 88.81 115 VAL A N 1
ATOM 897 C CA . VAL A 1 115 ? 11.086 -39.094 -5.715 1 88.81 115 VAL A CA 1
ATOM 898 C C . VAL A 1 115 ? 11.445 -39.812 -4.414 1 88.81 115 VAL A C 1
ATOM 900 O O . VAL A 1 115 ? 12.633 -40 -4.113 1 88.81 115 VAL A O 1
ATOM 903 N N . ALA A 1 116 ? 10.516 -40.25 -3.627 1 84.94 116 ALA A N 1
ATOM 904 C CA . ALA A 1 116 ? 10.727 -40.938 -2.357 1 84.94 116 ALA A CA 1
ATOM 905 C C . ALA A 1 116 ? 11.492 -42.25 -2.566 1 84.94 116 ALA A C 1
ATOM 907 O O . ALA A 1 116 ? 12.312 -42.625 -1.735 1 84.94 116 ALA A O 1
ATOM 908 N N . ALA A 1 117 ? 11.227 -42.875 -3.654 1 88.62 117 ALA A N 1
ATOM 909 C CA . ALA A 1 117 ? 11.852 -44.156 -3.951 1 88.62 117 ALA A CA 1
ATOM 910 C C . ALA A 1 117 ? 13.281 -43.969 -4.438 1 88.62 117 ALA A C 1
ATOM 912 O O . ALA A 1 117 ? 13.984 -44.938 -4.699 1 88.62 117 ALA A O 1
ATOM 913 N N . GLY A 1 118 ? 13.656 -42.688 -4.555 1 90 118 GLY A N 1
ATOM 914 C CA . GLY A 1 118 ? 15.008 -42.438 -5.023 1 90 118 GLY A CA 1
ATOM 915 C C . GLY A 1 118 ? 15.164 -42.656 -6.52 1 90 118 GLY A C 1
ATOM 916 O O . GLY A 1 118 ? 16.234 -43.031 -6.992 1 90 118 GLY A O 1
ATOM 917 N N . ALA A 1 119 ? 14.031 -42.5 -7.156 1 91.12 119 ALA A N 1
ATOM 918 C CA . ALA A 1 119 ? 14.031 -42.844 -8.578 1 91.12 119 ALA A CA 1
ATOM 919 C C . ALA A 1 119 ? 14.617 -41.719 -9.422 1 91.12 119 ALA A C 1
ATOM 921 O O . ALA A 1 119 ? 14.859 -41.906 -10.617 1 91.12 119 ALA A O 1
ATOM 922 N N . LEU A 1 120 ? 14.789 -40.562 -8.938 1 94.88 120 LEU A N 1
ATOM 923 C CA . LEU A 1 120 ? 15.359 -39.469 -9.711 1 94.88 120 LEU A CA 1
ATOM 924 C C . LEU A 1 120 ? 16.828 -39.75 -10.016 1 94.88 120 LEU A C 1
ATOM 926 O O . LEU A 1 120 ? 17.562 -40.219 -9.164 1 94.88 120 LEU A O 1
ATOM 930 N N . PRO A 1 121 ? 17.344 -39.344 -11.312 1 93.19 121 PRO A N 1
ATOM 931 C CA . PRO A 1 121 ? 18.797 -39.312 -11.547 1 93.19 121 PRO A CA 1
ATOM 932 C C . PRO A 1 121 ? 19.547 -38.438 -10.57 1 93.19 121 PRO A C 1
ATOM 934 O O . PRO A 1 121 ? 19.016 -37.375 -10.148 1 93.19 121 PRO A O 1
ATOM 937 N N . GLU A 1 122 ? 20.641 -38.844 -10.227 1 94.06 122 GLU A N 1
ATOM 938 C CA . GLU A 1 122 ? 21.438 -38.156 -9.195 1 94.06 122 GLU A CA 1
ATOM 939 C C . GLU A 1 122 ? 21.516 -36.656 -9.453 1 94.06 122 GLU A C 1
ATOM 941 O O . GLU A 1 122 ? 21.344 -35.875 -8.539 1 94.06 122 GLU A O 1
ATOM 946 N N . LYS A 1 123 ? 21.891 -36.312 -10.672 1 95.19 123 LYS A N 1
ATOM 947 C CA . LYS A 1 123 ? 21.984 -34.875 -11.016 1 95.19 123 LYS A CA 1
ATOM 948 C C . LYS A 1 123 ? 20.688 -34.156 -10.727 1 95.19 123 LYS A C 1
ATOM 950 O O . LYS A 1 123 ? 20.688 -33.062 -10.148 1 95.19 123 LYS A O 1
ATOM 955 N N . VAL A 1 124 ? 19.625 -34.75 -11.141 1 96.31 124 VAL A N 1
ATOM 956 C CA . VAL A 1 124 ? 18.312 -34.125 -10.984 1 96.31 124 VAL A CA 1
ATOM 957 C C . VAL A 1 124 ? 17.938 -34.094 -9.5 1 96.31 124 VAL A C 1
ATOM 959 O O . VAL A 1 124 ? 17.406 -33.094 -9.023 1 96.31 124 VAL A O 1
ATOM 962 N N . ALA A 1 125 ? 18.25 -35.156 -8.703 1 97.38 125 ALA A N 1
ATOM 963 C CA . ALA A 1 125 ? 17.984 -35.188 -7.27 1 97.38 125 ALA A CA 1
ATOM 964 C C . ALA A 1 125 ? 18.703 -34.062 -6.551 1 97.38 125 ALA A C 1
ATOM 966 O O . ALA A 1 125 ? 18.141 -33.406 -5.66 1 97.38 125 ALA A O 1
ATOM 967 N N . ARG A 1 126 ? 19.984 -33.75 -6.977 1 97.19 126 ARG A N 1
ATOM 968 C CA . ARG A 1 126 ? 20.766 -32.688 -6.363 1 97.19 126 ARG A CA 1
ATOM 969 C C . ARG A 1 126 ? 20.156 -31.312 -6.637 1 97.19 126 ARG A C 1
ATOM 971 O O . ARG A 1 126 ? 20.047 -30.484 -5.734 1 97.19 126 ARG A O 1
ATOM 978 N N . ILE A 1 127 ? 19.75 -31.094 -7.797 1 97.88 127 ILE A N 1
ATOM 979 C CA . ILE A 1 127 ? 19.141 -29.828 -8.195 1 97.88 127 ILE A CA 1
ATOM 980 C C . ILE A 1 127 ? 17.828 -29.625 -7.449 1 97.88 127 ILE A C 1
ATOM 982 O O . ILE A 1 127 ? 17.547 -28.547 -6.934 1 97.88 127 ILE A O 1
ATOM 986 N N . VAL A 1 128 ? 16.984 -30.688 -7.473 1 98 128 VAL A N 1
ATOM 987 C CA . VAL A 1 128 ? 15.688 -30.625 -6.809 1 98 128 VAL A CA 1
ATOM 988 C C . VAL A 1 128 ? 15.883 -30.359 -5.32 1 98 128 VAL A C 1
ATOM 990 O O . VAL A 1 128 ? 15.188 -29.516 -4.746 1 98 128 VAL A O 1
ATOM 993 N N . ALA A 1 129 ? 16.875 -30.969 -4.699 1 98 129 ALA A N 1
ATOM 994 C CA . ALA A 1 129 ? 17.172 -30.766 -3.283 1 98 129 ALA A CA 1
ATOM 995 C C . ALA A 1 129 ? 17.578 -29.312 -3.016 1 98 129 ALA A C 1
ATOM 997 O O . ALA A 1 129 ? 17.078 -28.688 -2.07 1 98 129 ALA A O 1
ATOM 998 N N . GLU A 1 130 ? 18.391 -28.828 -3.836 1 98.44 130 GLU A N 1
ATOM 999 C CA . GLU A 1 130 ? 18.859 -27.453 -3.652 1 98.44 130 GLU A CA 1
ATOM 1000 C C . GLU A 1 130 ? 17.719 -26.469 -3.848 1 98.44 130 GLU A C 1
ATOM 1002 O O . GLU A 1 130 ? 17.609 -25.484 -3.1 1 98.44 130 GLU A O 1
ATOM 1007 N N . ALA A 1 131 ? 16.953 -26.688 -4.809 1 98.25 131 ALA A N 1
ATOM 1008 C CA . ALA A 1 131 ? 15.805 -25.828 -5.066 1 98.25 131 ALA A CA 1
ATOM 1009 C C . ALA A 1 131 ? 14.852 -25.812 -3.875 1 98.25 131 ALA A C 1
ATOM 1011 O O . ALA A 1 131 ? 14.383 -24.75 -3.461 1 98.25 131 ALA A O 1
ATOM 1012 N N . LEU A 1 132 ? 14.508 -26.938 -3.404 1 98.31 132 LEU A N 1
ATOM 1013 C CA . LEU A 1 132 ? 13.617 -27.031 -2.254 1 98.31 132 LEU A CA 1
ATOM 1014 C C . LEU A 1 132 ? 14.234 -26.375 -1.029 1 98.31 132 LEU A C 1
ATOM 1016 O O . LEU A 1 132 ? 13.523 -25.75 -0.234 1 98.31 132 LEU A O 1
ATOM 1020 N N . ARG A 1 133 ? 15.555 -26.5 -0.777 1 98.38 133 ARG A N 1
ATOM 1021 C CA . ARG A 1 133 ? 16.219 -25.844 0.345 1 98.38 133 ARG A CA 1
ATOM 1022 C C . ARG A 1 133 ? 16.109 -24.312 0.231 1 98.38 133 ARG A C 1
ATOM 1024 O O . ARG A 1 133 ? 15.891 -23.625 1.229 1 98.38 133 ARG A O 1
ATOM 1031 N N . LYS A 1 134 ? 16.312 -23.797 -1.001 1 98.12 134 LYS A N 1
ATOM 1032 C CA . LYS A 1 134 ? 16.156 -22.359 -1.221 1 98.12 134 LYS A CA 1
ATOM 1033 C C . LYS A 1 134 ? 14.75 -21.906 -0.873 1 98.12 134 LYS A C 1
ATOM 1035 O O . LYS A 1 134 ? 14.57 -20.859 -0.237 1 98.12 134 LYS A O 1
ATOM 1040 N N . GLY A 1 135 ? 13.75 -22.688 -1.358 1 97.88 135 GLY A N 1
ATOM 1041 C CA . GLY A 1 135 ? 12.375 -22.391 -0.982 1 97.88 135 GLY A CA 1
ATOM 1042 C C . GLY A 1 135 ? 12.148 -22.438 0.517 1 97.88 135 GLY A C 1
ATOM 1043 O O . GLY A 1 135 ? 11.461 -21.562 1.064 1 97.88 135 GLY A O 1
ATOM 1044 N N . LEU A 1 136 ? 12.68 -23.406 1.174 1 98.38 136 LEU A N 1
ATOM 1045 C CA . LEU A 1 136 ? 12.562 -23.547 2.621 1 98.38 136 LEU A CA 1
ATOM 1046 C C . LEU A 1 136 ? 13.18 -22.344 3.33 1 98.38 136 LEU A C 1
ATOM 1048 O O . LEU A 1 136 ? 12.633 -21.859 4.324 1 98.38 136 LEU A O 1
ATOM 1052 N N . GLU A 1 137 ? 14.297 -21.859 2.752 1 97.5 137 GLU A N 1
ATOM 1053 C CA . GLU A 1 137 ? 14.953 -20.688 3.332 1 97.5 137 GLU A CA 1
ATOM 1054 C C . GLU A 1 137 ? 14.023 -19.469 3.316 1 97.5 137 GLU A C 1
ATOM 1056 O O . GLU A 1 137 ? 14.109 -18.609 4.195 1 97.5 137 GLU A O 1
ATOM 1061 N N . ARG A 1 138 ? 13.156 -19.422 2.426 1 96.25 138 ARG A N 1
ATOM 1062 C CA . ARG A 1 138 ? 12.266 -18.281 2.242 1 96.25 138 ARG A CA 1
ATOM 1063 C C . ARG A 1 138 ? 10.977 -18.453 3.041 1 96.25 138 ARG A C 1
ATOM 1065 O O . ARG A 1 138 ? 10.195 -17.516 3.188 1 96.25 138 ARG A O 1
ATOM 1072 N N . ALA A 1 139 ? 10.688 -19.703 3.486 1 96.19 139 ALA A N 1
ATOM 1073 C CA . ALA A 1 139 ? 9.523 -19.953 4.328 1 96.19 139 ALA A CA 1
ATOM 1074 C C . ALA A 1 139 ? 9.648 -19.25 5.672 1 96.19 139 ALA A C 1
ATOM 1076 O O . ALA A 1 139 ? 10.445 -19.641 6.52 1 96.19 139 ALA A O 1
ATOM 1077 N N . ASP A 1 140 ? 8.766 -18.156 5.867 1 94.44 140 ASP A N 1
ATOM 1078 C CA . ASP A 1 140 ? 9.008 -17.281 7.012 1 94.44 140 ASP A CA 1
ATOM 1079 C C . ASP A 1 140 ? 7.84 -17.328 7.996 1 94.44 140 ASP A C 1
ATOM 1081 O O . ASP A 1 140 ? 7.711 -16.469 8.859 1 94.44 140 ASP A O 1
ATOM 1085 N N . ASN A 1 141 ? 6.973 -18.234 7.82 1 96.12 141 ASN A N 1
ATOM 1086 C CA . ASN A 1 141 ? 5.875 -18.438 8.758 1 96.12 141 ASN A CA 1
ATOM 1087 C C . ASN A 1 141 ? 5.566 -19.922 8.945 1 96.12 141 ASN A C 1
ATOM 1089 O O . ASN A 1 141 ? 6.012 -20.75 8.148 1 96.12 141 ASN A O 1
ATOM 1093 N N . ARG A 1 142 ? 4.914 -20.25 10.016 1 96.38 142 ARG A N 1
ATOM 1094 C CA . ARG A 1 142 ? 4.641 -21.625 10.422 1 96.38 142 ARG A CA 1
ATOM 1095 C C . ARG A 1 142 ? 3.809 -22.359 9.375 1 96.38 142 ARG A C 1
ATOM 1097 O O . ARG A 1 142 ? 3.973 -23.562 9.172 1 96.38 142 ARG A O 1
ATOM 1104 N N . LEU A 1 143 ? 3.01 -21.625 8.695 1 96.62 143 LEU A N 1
ATOM 1105 C CA . LEU A 1 143 ? 2.162 -22.219 7.664 1 96.62 143 LEU A CA 1
ATOM 1106 C C . LEU A 1 143 ? 2.998 -22.703 6.484 1 96.62 143 LEU A C 1
ATOM 1108 O O . LEU A 1 143 ? 2.805 -23.828 6.004 1 96.62 143 LEU A O 1
ATOM 1112 N N . ALA A 1 144 ? 3.9 -21.938 6.047 1 97.56 144 ALA A N 1
ATOM 1113 C CA . ALA A 1 144 ? 4.793 -22.312 4.957 1 97.56 144 ALA A CA 1
ATOM 1114 C C . ALA A 1 144 ? 5.688 -23.484 5.367 1 97.56 144 ALA A C 1
ATOM 1116 O O . ALA A 1 144 ? 5.926 -24.391 4.578 1 97.56 144 ALA A O 1
ATOM 1117 N N . LEU A 1 145 ? 6.168 -23.406 6.602 1 98.19 145 LEU A N 1
ATOM 1118 C CA . LEU A 1 145 ? 7.016 -24.484 7.098 1 98.19 145 LEU A CA 1
ATOM 1119 C C . LEU A 1 145 ? 6.227 -25.781 7.234 1 98.19 145 LEU A C 1
ATOM 1121 O O . LEU A 1 145 ? 6.758 -26.875 6.992 1 98.19 145 LEU A O 1
ATOM 1125 N N . TRP A 1 146 ? 4.941 -25.656 7.637 1 97.56 146 TRP A N 1
ATOM 1126 C CA . TRP A 1 146 ? 4.035 -26.797 7.742 1 97.56 146 TRP A CA 1
ATOM 1127 C C . TRP A 1 146 ? 3.963 -27.562 6.422 1 97.56 146 TRP A C 1
ATOM 1129 O O . TRP A 1 146 ? 3.957 -28.797 6.406 1 97.56 146 TRP A O 1
ATOM 1139 N N . HIS A 1 147 ? 4.059 -26.844 5.355 1 97.56 147 HIS A N 1
ATOM 1140 C CA . HIS A 1 147 ? 4.055 -27.484 4.047 1 97.56 147 HIS A CA 1
ATOM 1141 C C . HIS A 1 147 ? 5.293 -28.359 3.855 1 97.56 147 HIS A C 1
ATOM 1143 O O . HIS A 1 147 ? 5.184 -29.516 3.455 1 97.56 147 HIS A O 1
ATOM 1149 N N . TYR A 1 148 ? 6.395 -27.859 4.156 1 97.38 148 TYR A N 1
ATOM 1150 C CA . TYR A 1 148 ? 7.637 -28.609 3.947 1 97.38 148 TYR A CA 1
ATOM 1151 C C . TYR A 1 148 ? 7.691 -29.844 4.836 1 97.38 148 TYR A C 1
ATOM 1153 O O . TYR A 1 148 ? 8.281 -30.859 4.461 1 97.38 148 TYR A O 1
ATOM 1161 N N . VAL A 1 149 ? 7.039 -29.75 5.949 1 97.19 149 VAL A N 1
ATOM 1162 C CA . VAL A 1 149 ? 6.992 -30.891 6.848 1 97.19 149 VAL A CA 1
ATOM 1163 C C . VAL A 1 149 ? 6.039 -31.953 6.289 1 97.19 149 VAL A C 1
ATOM 1165 O O . VAL A 1 149 ? 6.359 -33.156 6.281 1 97.19 149 VAL A O 1
ATOM 1168 N N . THR A 1 150 ? 4.973 -31.547 5.781 1 94.94 150 THR A N 1
ATOM 1169 C CA . THR A 1 150 ? 3.865 -32.469 5.539 1 94.94 150 THR A CA 1
ATOM 1170 C C . THR A 1 150 ? 3.689 -32.719 4.043 1 94.94 150 THR A C 1
ATOM 1172 O O . THR A 1 150 ? 2.697 -33.312 3.621 1 94.94 150 THR A O 1
ATOM 1175 N N . MET A 1 151 ? 4.609 -32.312 3.203 1 94.25 151 MET A N 1
ATOM 1176 C CA . MET A 1 151 ? 4.445 -32.594 1.778 1 94.25 151 MET A CA 1
ATOM 1177 C C . MET A 1 151 ? 3.932 -34.031 1.558 1 94.25 151 MET A C 1
ATOM 1179 O O . MET A 1 151 ? 4.633 -35 1.849 1 94.25 151 MET A O 1
ATOM 1183 N N . THR A 1 152 ? 2.686 -34.125 1.039 1 87.5 152 THR A N 1
ATOM 1184 C CA . THR A 1 152 ? 2.043 -35.438 0.915 1 87.5 152 THR A CA 1
ATOM 1185 C C . THR A 1 152 ? 2.303 -36.031 -0.463 1 87.5 152 THR A C 1
ATOM 1187 O O . THR A 1 152 ? 2.426 -37.25 -0.601 1 87.5 152 THR A O 1
ATOM 1190 N N . HIS A 1 153 ? 2.273 -35.219 -1.378 1 91.81 153 HIS A N 1
ATOM 1191 C CA . HIS A 1 153 ? 2.434 -35.625 -2.77 1 91.81 153 HIS A CA 1
ATOM 1192 C C . HIS A 1 153 ? 2.908 -34.469 -3.633 1 91.81 153 HIS A C 1
ATOM 1194 O O . HIS A 1 153 ? 3.117 -33.375 -3.131 1 91.81 153 HIS A O 1
ATOM 1200 N N . GLY A 1 154 ? 3.158 -34.75 -4.871 1 94.88 154 GLY A N 1
ATOM 1201 C CA . GLY A 1 154 ? 3.623 -33.688 -5.758 1 94.88 154 GLY A CA 1
ATOM 1202 C C . GLY A 1 154 ? 4.395 -34.219 -6.953 1 94.88 154 GLY A C 1
ATOM 1203 O O . GLY A 1 154 ? 4.402 -35.406 -7.215 1 94.88 154 GLY A O 1
ATOM 1204 N N . VAL A 1 155 ? 4.98 -33.281 -7.691 1 96.19 155 VAL A N 1
ATOM 1205 C CA . VAL A 1 155 ? 5.59 -33.594 -8.977 1 96.19 155 VAL A CA 1
ATOM 1206 C C . VAL A 1 155 ? 6.938 -32.875 -9.102 1 96.19 155 VAL A C 1
ATOM 1208 O O . VAL A 1 155 ? 7.113 -31.781 -8.586 1 96.19 155 VAL A O 1
ATOM 1211 N N . VAL A 1 156 ? 7.836 -33.531 -9.695 1 98.12 156 VAL A N 1
ATOM 1212 C CA . VAL A 1 156 ? 9.086 -32.969 -10.195 1 98.12 156 VAL A CA 1
ATOM 1213 C C . VAL A 1 156 ? 9.086 -33 -11.727 1 98.12 156 VAL A C 1
ATOM 1215 O O . VAL A 1 156 ? 8.961 -34.062 -12.328 1 98.12 156 VAL A O 1
ATOM 1218 N N . LEU A 1 157 ? 9.133 -31.844 -12.344 1 98.62 157 LEU A N 1
ATOM 1219 C CA . LEU A 1 157 ? 9.367 -31.703 -13.773 1 98.62 157 LEU A CA 1
ATOM 1220 C C . LEU A 1 157 ? 10.781 -31.188 -14.047 1 98.62 157 LEU A C 1
ATOM 1222 O O . LEU A 1 157 ? 11.164 -30.125 -13.555 1 98.62 157 LEU A O 1
ATOM 1226 N N . TYR A 1 158 ? 11.531 -31.953 -14.695 1 98.69 158 TYR A N 1
ATOM 1227 C CA . TYR A 1 158 ? 12.859 -31.562 -15.148 1 98.69 158 TYR A CA 1
ATOM 1228 C C . TYR A 1 158 ? 12.938 -31.547 -16.672 1 98.69 158 TYR A C 1
ATOM 1230 O O . TYR A 1 158 ? 12.586 -32.531 -17.328 1 98.69 158 TYR A O 1
ATOM 1238 N N . VAL A 1 159 ? 13.344 -30.531 -17.281 1 98.81 159 VAL A N 1
ATOM 1239 C CA . VAL A 1 159 ? 13.594 -30.391 -18.719 1 98.81 159 VAL A CA 1
ATOM 1240 C C . VAL A 1 159 ? 15.078 -30.141 -18.953 1 98.81 159 VAL A C 1
ATOM 1242 O O . VAL A 1 159 ? 15.641 -29.156 -18.453 1 98.81 159 VAL A O 1
ATOM 1245 N N . PRO A 1 160 ? 15.82 -31 -19.594 1 98.25 160 PRO A N 1
ATOM 1246 C CA . PRO A 1 160 ? 17.266 -30.906 -19.828 1 98.25 160 PRO A CA 1
ATOM 1247 C C . PRO A 1 160 ? 17.641 -29.719 -20.703 1 98.25 160 PRO A C 1
ATOM 1249 O O . PRO A 1 160 ? 16.766 -29 -21.203 1 98.25 160 PRO A O 1
ATOM 1252 N N . PRO A 1 161 ? 18.875 -29.531 -20.875 1 98.44 161 PRO A N 1
ATOM 1253 C CA . PRO A 1 161 ? 19.375 -28.344 -21.562 1 98.44 161 PRO A CA 1
ATOM 1254 C C . PRO A 1 161 ? 18.891 -28.25 -23.016 1 98.44 161 PRO A C 1
ATOM 1256 O O . PRO A 1 161 ? 18.844 -29.266 -23.719 1 98.44 161 PRO A O 1
ATOM 1259 N N . PHE A 1 162 ? 18.531 -26.953 -23.391 1 98.31 162 PHE A N 1
ATOM 1260 C CA . PHE A 1 162 ? 18.312 -26.5 -24.75 1 98.31 162 PHE A CA 1
ATOM 1261 C C . PHE A 1 162 ? 17.156 -27.25 -25.406 1 98.31 162 PHE A C 1
ATOM 1263 O O . PHE A 1 162 ? 17.094 -27.344 -26.641 1 98.31 162 PHE A O 1
ATOM 1270 N N . LEU A 1 163 ? 16.391 -27.828 -24.578 1 98.38 163 LEU A N 1
ATOM 1271 C CA . LEU A 1 163 ? 15.18 -28.438 -25.109 1 98.38 163 LEU A CA 1
ATOM 1272 C C . LEU A 1 163 ? 14.039 -27.438 -25.156 1 98.38 163 LEU A C 1
ATOM 1274 O O . LEU A 1 163 ? 13.766 -26.75 -24.172 1 98.38 163 LEU A O 1
ATOM 1278 N N . GLU A 1 164 ? 13.43 -27.328 -26.344 1 98.06 164 GLU A N 1
ATOM 1279 C CA . GLU A 1 164 ? 12.289 -26.438 -26.562 1 98.06 164 GLU A CA 1
ATOM 1280 C C . GLU A 1 164 ? 11 -27.234 -26.766 1 98.06 164 GLU A C 1
ATOM 1282 O O . GLU A 1 164 ? 10.906 -28.062 -27.688 1 98.06 164 GLU A O 1
ATOM 1287 N N . ILE A 1 165 ? 10.008 -27.078 -25.953 1 97.62 165 ILE A N 1
ATOM 1288 C CA . ILE A 1 165 ? 8.719 -27.766 -25.984 1 97.62 165 ILE A CA 1
ATOM 1289 C C . ILE A 1 165 ? 7.59 -26.734 -26.094 1 97.62 165 ILE A C 1
ATOM 1291 O O . ILE A 1 165 ? 7.445 -25.875 -25.219 1 97.62 165 ILE A O 1
ATOM 1295 N N . HIS A 1 166 ? 6.781 -26.812 -27.141 1 92.94 166 HIS A N 1
ATOM 1296 C CA . HIS A 1 166 ? 5.797 -25.781 -27.469 1 92.94 166 HIS A CA 1
ATOM 1297 C C . HIS A 1 166 ? 4.508 -25.984 -26.672 1 92.94 166 HIS A C 1
ATOM 1299 O O . HIS A 1 166 ? 3.943 -25.031 -26.141 1 92.94 166 HIS A O 1
ATOM 1305 N N . GLU A 1 167 ? 4.078 -27.188 -26.625 1 94 167 GLU A N 1
ATOM 1306 C CA . GLU A 1 167 ? 2.869 -27.469 -25.859 1 94 167 GLU A CA 1
ATOM 1307 C C . GLU A 1 167 ? 3.166 -27.547 -24.359 1 94 167 GLU A C 1
ATOM 1309 O O . GLU A 1 167 ? 4.246 -27.984 -23.953 1 94 167 GLU A O 1
ATOM 1314 N N . PRO A 1 168 ? 2.207 -27.109 -23.609 1 97 168 PRO A N 1
ATOM 1315 C CA . PRO A 1 168 ? 2.451 -27.094 -22.156 1 97 168 PRO A CA 1
ATOM 1316 C C . PRO A 1 168 ? 2.396 -28.484 -21.531 1 97 168 PRO A C 1
ATOM 1318 O O . PRO A 1 168 ? 1.615 -29.328 -21.984 1 97 168 PRO A O 1
ATOM 1321 N N . PHE A 1 169 ? 3.289 -28.797 -20.531 1 97.38 169 PHE A N 1
ATOM 1322 C CA . PHE A 1 169 ? 3.076 -29.875 -19.562 1 97.38 169 PHE A CA 1
ATOM 1323 C C . PHE A 1 169 ? 1.853 -29.594 -18.703 1 97.38 169 PHE A C 1
ATOM 1325 O O . PHE A 1 169 ? 1.408 -28.453 -18.594 1 97.38 169 PHE A O 1
ATOM 1332 N N . ARG A 1 170 ? 1.265 -30.547 -18.109 1 95.69 170 ARG A N 1
ATOM 1333 C CA . ARG A 1 170 ? 0.065 -30.391 -17.281 1 95.69 170 ARG A CA 1
ATOM 1334 C C . ARG A 1 170 ? 0.193 -31.141 -15.969 1 95.69 170 ARG A C 1
ATOM 1336 O O . ARG A 1 170 ? 0.664 -32.281 -15.938 1 95.69 170 ARG A O 1
ATOM 1343 N N . VAL A 1 171 ? -0.114 -30.516 -14.945 1 96 171 VAL A N 1
ATOM 1344 C CA . VAL A 1 171 ? -0.262 -31.078 -13.609 1 96 171 VAL A CA 1
ATOM 1345 C C . VAL A 1 171 ? -1.641 -30.734 -13.047 1 96 171 VAL A C 1
ATOM 1347 O O . VAL A 1 171 ? -2.033 -29.578 -13.023 1 96 171 VAL A O 1
ATOM 1350 N N . THR A 1 172 ? -2.354 -31.688 -12.617 1 95.44 172 THR A N 1
ATOM 1351 C CA . THR A 1 172 ? -3.684 -31.484 -12.047 1 95.44 172 THR A CA 1
ATOM 1352 C C . THR A 1 172 ? -3.793 -32.156 -10.68 1 95.44 172 THR A C 1
ATOM 1354 O O . THR A 1 172 ? -3.504 -33.344 -10.539 1 95.44 172 THR A O 1
ATOM 1357 N N . PHE A 1 173 ? -4.133 -31.391 -9.695 1 93.56 173 PHE A N 1
ATOM 1358 C CA . PHE A 1 173 ? -4.516 -31.891 -8.375 1 93.56 173 PHE A CA 1
ATOM 1359 C C . PHE A 1 173 ? -6.027 -31.844 -8.203 1 93.56 173 PHE A C 1
ATOM 1361 O O . PHE A 1 173 ? -6.637 -30.781 -8.25 1 93.56 173 PHE A O 1
ATOM 1368 N N . SER A 1 174 ? -6.535 -32.969 -8.062 1 93.19 174 SER A N 1
ATOM 1369 C CA . SER A 1 174 ? -7.969 -33.125 -7.832 1 93.19 174 SER A CA 1
ATOM 1370 C C . SER A 1 174 ? -8.242 -33.844 -6.523 1 93.19 174 SER A C 1
ATOM 1372 O O . SER A 1 174 ? -7.84 -35 -6.355 1 93.19 174 SER A O 1
ATOM 1374 N N . GLU A 1 175 ? -8.859 -33.188 -5.637 1 90.56 175 GLU A N 1
ATOM 1375 C CA . GLU A 1 175 ? -9.188 -33.812 -4.375 1 90.56 175 GLU A CA 1
ATOM 1376 C C . GLU A 1 175 ? -10.594 -34.406 -4.41 1 90.56 175 GLU A C 1
ATOM 1378 O O . GLU A 1 175 ? -11.539 -33.781 -4.879 1 90.56 175 GLU A O 1
ATOM 1383 N N . THR A 1 176 ? -10.664 -35.625 -3.951 1 89.62 176 THR A N 1
ATOM 1384 C CA . THR A 1 176 ? -11.914 -36.375 -3.998 1 89.62 176 THR A CA 1
ATOM 1385 C C . THR A 1 176 ? -12.414 -36.688 -2.59 1 89.62 176 THR A C 1
ATOM 1387 O O . THR A 1 176 ? -13.469 -37.312 -2.42 1 89.62 176 THR A O 1
ATOM 1390 N N . THR A 1 177 ? -11.695 -36.25 -1.557 1 89.88 177 THR A N 1
ATOM 1391 C CA . THR A 1 177 ? -12.07 -36.531 -0.172 1 89.88 177 THR A CA 1
ATOM 1392 C C . THR A 1 177 ? -12.164 -35.219 0.621 1 89.88 177 THR A C 1
ATOM 1394 O O . THR A 1 177 ? -11.266 -34.375 0.557 1 89.88 177 THR A O 1
ATOM 1397 N N . ALA A 1 178 ? -13.211 -35.062 1.341 1 91.38 178 ALA A N 1
ATOM 1398 C CA . ALA A 1 178 ? -13.406 -33.906 2.203 1 91.38 178 ALA A CA 1
ATOM 1399 C C . ALA A 1 178 ? -12.773 -34.125 3.574 1 91.38 178 ALA A C 1
ATOM 1401 O O . ALA A 1 178 ? -12.523 -35.281 3.971 1 91.38 178 ALA A O 1
ATOM 1402 N N . GLY A 1 179 ? -12.484 -33.062 4.219 1 91.25 179 GLY A N 1
ATOM 1403 C CA . GLY A 1 179 ? -12.031 -33.094 5.598 1 91.25 179 GLY A CA 1
ATOM 1404 C C . GLY A 1 179 ? -10.57 -33.469 5.734 1 91.25 179 GLY A C 1
ATOM 1405 O O . GLY A 1 179 ? -10.133 -33.906 6.797 1 91.25 179 GLY A O 1
ATOM 1406 N N . VAL A 1 180 ? -9.859 -33.312 4.66 1 92.94 180 VAL A N 1
ATOM 1407 C CA . VAL A 1 180 ? -8.453 -33.719 4.695 1 92.94 180 VAL A CA 1
ATOM 1408 C C . VAL A 1 180 ? -7.586 -32.5 4.309 1 92.94 180 VAL A C 1
ATOM 1410 O O . VAL A 1 180 ? -8.07 -31.562 3.691 1 92.94 180 VAL A O 1
ATOM 1413 N N . MET A 1 181 ? -6.43 -32.625 4.801 1 95.19 181 MET A N 1
ATOM 1414 C CA . MET A 1 181 ? -5.398 -31.688 4.359 1 95.19 181 MET A CA 1
ATOM 1415 C C . MET A 1 181 ? -4.523 -32.312 3.277 1 95.19 181 MET A C 1
ATOM 1417 O O . MET A 1 181 ? -4.121 -33.469 3.396 1 95.19 181 MET A O 1
ATOM 1421 N N . ARG A 1 182 ? -4.316 -31.641 2.262 1 94.5 182 ARG A N 1
ATOM 1422 C CA . ARG A 1 182 ? -3.406 -32 1.178 1 94.5 182 ARG A CA 1
ATOM 1423 C C . ARG A 1 182 ? -2.271 -30.984 1.058 1 94.5 182 ARG A C 1
ATOM 1425 O O . ARG A 1 182 ? -2.51 -29.781 1.073 1 94.5 182 ARG A O 1
ATOM 1432 N N . SER A 1 183 ? -1.104 -31.469 1 1 95.88 183 SER A N 1
ATOM 1433 C CA . SER A 1 183 ? 0.086 -30.625 0.893 1 95.88 183 SER A CA 1
ATOM 1434 C C . SER A 1 183 ? 0.896 -30.969 -0.352 1 95.88 183 SER A C 1
ATOM 1436 O O . SER A 1 183 ? 2.027 -31.453 -0.249 1 95.88 183 SER A O 1
ATOM 1438 N N . PRO A 1 184 ? 0.38 -30.688 -1.504 1 96.31 184 PRO A N 1
ATOM 1439 C CA . PRO A 1 184 ? 1.124 -30.984 -2.73 1 96.31 184 PRO A CA 1
ATOM 1440 C C . PRO A 1 184 ? 2.326 -30.062 -2.93 1 96.31 184 PRO A C 1
ATOM 1442 O O . PRO A 1 184 ? 2.289 -28.906 -2.533 1 96.31 184 PRO A O 1
ATOM 1445 N N . GLN A 1 185 ? 3.375 -30.547 -3.463 1 97.25 185 GLN A N 1
ATOM 1446 C CA . GLN A 1 185 ? 4.594 -29.828 -3.832 1 97.25 185 GLN A CA 1
ATOM 1447 C C . GLN A 1 185 ? 4.875 -29.953 -5.328 1 97.25 185 GLN A C 1
ATOM 1449 O O . GLN A 1 185 ? 4.961 -31.062 -5.855 1 97.25 185 GLN A O 1
ATOM 1454 N N . VAL A 1 186 ? 4.988 -28.844 -6.043 1 98.44 186 VAL A N 1
ATOM 1455 C CA . VAL A 1 186 ? 5.41 -28.812 -7.438 1 98.44 186 VAL A CA 1
ATOM 1456 C C . VAL A 1 186 ? 6.836 -28.266 -7.531 1 98.44 186 VAL A C 1
ATOM 1458 O O . VAL A 1 186 ? 7.133 -27.188 -7.012 1 98.44 186 VAL A O 1
ATOM 1461 N N . VAL A 1 187 ? 7.691 -29.016 -8.156 1 98.75 187 VAL A N 1
ATOM 1462 C CA . VAL A 1 187 ? 9.062 -28.594 -8.422 1 98.75 187 VAL A CA 1
ATOM 1463 C C . VAL A 1 187 ? 9.32 -28.609 -9.93 1 98.75 187 VAL A C 1
ATOM 1465 O O . VAL A 1 187 ? 9.164 -29.641 -10.586 1 98.75 187 VAL A O 1
ATOM 1468 N N . VAL A 1 188 ? 9.672 -27.469 -10.469 1 98.88 188 VAL A N 1
ATOM 1469 C CA . VAL A 1 188 ? 10.016 -27.312 -11.883 1 98.88 188 VAL A CA 1
ATOM 1470 C C . VAL A 1 188 ? 11.469 -26.875 -12.008 1 98.88 188 VAL A C 1
ATOM 1472 O O . VAL A 1 188 ? 11.875 -25.859 -11.414 1 98.88 188 VAL A O 1
ATOM 1475 N N . VAL A 1 189 ? 12.242 -27.688 -12.688 1 98.88 189 VAL A N 1
ATOM 1476 C CA . VAL A 1 189 ? 13.641 -27.375 -12.969 1 98.88 189 VAL A CA 1
ATOM 1477 C C . VAL A 1 189 ? 13.828 -27.203 -14.477 1 98.88 189 VAL A C 1
ATOM 1479 O O . VAL A 1 189 ? 13.617 -28.141 -15.25 1 98.88 189 VAL A O 1
ATOM 1482 N N . ALA A 1 190 ? 14.125 -26.062 -14.859 1 98.94 190 ALA A N 1
ATOM 1483 C CA . ALA A 1 190 ? 14.547 -25.734 -16.219 1 98.94 190 ALA A CA 1
ATOM 1484 C C . ALA A 1 190 ? 16.062 -25.625 -16.312 1 98.94 190 ALA A C 1
ATOM 1486 O O . ALA A 1 190 ? 16.656 -24.672 -15.805 1 98.94 190 ALA A O 1
ATOM 1487 N N . ASP A 1 191 ? 16.703 -26.594 -16.906 1 98.56 191 ASP A N 1
ATOM 1488 C CA . ASP A 1 191 ? 18.156 -26.531 -17.109 1 98.56 191 ASP A CA 1
ATOM 1489 C C . ASP A 1 191 ? 18.516 -25.5 -18.172 1 98.56 191 ASP A C 1
ATOM 1491 O O . ASP A 1 191 ? 17.641 -24.828 -18.734 1 98.56 191 ASP A O 1
ATOM 1495 N N . GLU A 1 192 ? 19.781 -25.391 -18.391 1 98.5 192 GLU A N 1
ATOM 1496 C CA . GLU A 1 192 ? 20.328 -24.344 -19.234 1 98.5 192 GLU A CA 1
ATOM 1497 C C . GLU A 1 192 ? 19.609 -24.281 -20.578 1 98.5 192 GLU A C 1
ATOM 1499 O O . GLU A 1 192 ? 19.484 -25.281 -21.281 1 98.5 192 GLU A O 1
ATOM 1504 N N . GLY A 1 193 ? 19.016 -23.109 -20.844 1 98.69 193 GLY A N 1
ATOM 1505 C CA . GLY A 1 193 ? 18.484 -22.828 -22.156 1 98.69 193 GLY A CA 1
ATOM 1506 C C . GLY A 1 193 ? 17.156 -23.531 -22.422 1 98.69 193 GLY A C 1
ATOM 1507 O O . GLY A 1 193 ? 16.594 -23.422 -23.516 1 98.69 193 GLY A O 1
ATOM 1508 N N . ALA A 1 194 ? 16.656 -24.281 -21.453 1 98.88 194 ALA A N 1
ATOM 1509 C CA . ALA A 1 194 ? 15.383 -24.984 -21.641 1 98.88 194 ALA A CA 1
ATOM 1510 C C . ALA A 1 194 ? 14.234 -24 -21.797 1 98.88 194 ALA A C 1
ATOM 1512 O O . ALA A 1 194 ? 14.211 -22.953 -21.141 1 98.88 194 ALA A O 1
ATOM 1513 N N . ARG A 1 195 ? 13.281 -24.281 -22.719 1 98.81 195 ARG A N 1
ATOM 1514 C CA . ARG A 1 195 ? 12.109 -23.469 -22.984 1 98.81 195 ARG A CA 1
ATOM 1515 C C . ARG A 1 195 ? 10.836 -24.312 -22.969 1 98.81 195 ARG A C 1
ATOM 1517 O O . ARG A 1 195 ? 10.688 -25.234 -23.766 1 98.81 195 ARG A O 1
ATOM 1524 N N . PHE A 1 196 ? 9.938 -24.031 -22.125 1 98.69 196 PHE A N 1
ATOM 1525 C CA . PHE A 1 196 ? 8.711 -24.812 -22.031 1 98.69 196 PHE A CA 1
ATOM 1526 C C . PHE A 1 196 ? 7.68 -24.125 -21.156 1 98.69 196 PHE A C 1
ATOM 1528 O O . PHE A 1 196 ? 7.941 -23.047 -20.609 1 98.69 196 PHE A O 1
ATOM 1535 N N . SER A 1 197 ? 6.508 -24.672 -21 1 98.5 197 SER A N 1
ATOM 1536 C CA . SER A 1 197 ? 5.418 -24.172 -20.156 1 98.5 197 SER A CA 1
ATOM 1537 C C . SER A 1 197 ? 4.758 -25.297 -19.375 1 98.5 197 SER A C 1
ATOM 1539 O O . SER A 1 197 ? 4.879 -26.469 -19.75 1 98.5 197 SER A O 1
ATOM 1541 N N . LEU A 1 198 ? 4.148 -24.891 -18.344 1 98.25 198 LEU A N 1
ATOM 1542 C CA . LEU A 1 198 ? 3.43 -25.828 -17.484 1 98.25 198 LEU A CA 1
ATOM 1543 C C . LEU A 1 198 ? 2.107 -25.234 -17.016 1 98.25 198 LEU A C 1
ATOM 1545 O O . LEU A 1 198 ? 2.068 -24.109 -16.531 1 98.25 198 LEU A O 1
ATOM 1549 N N . LEU A 1 199 ? 1.007 -25.953 -17.266 1 98.19 199 LEU A N 1
ATOM 1550 C CA . LEU A 1 199 ? -0.311 -25.641 -16.719 1 98.19 199 LEU A CA 1
ATOM 1551 C C . LEU A 1 199 ? -0.583 -26.469 -15.461 1 98.19 199 LEU A C 1
ATOM 1553 O O . LEU A 1 199 ? -0.664 -27.688 -15.516 1 98.19 199 LEU A O 1
ATOM 1557 N N . HIS A 1 200 ? -0.631 -25.875 -14.297 1 98.38 200 HIS A N 1
ATOM 1558 C CA . HIS A 1 200 ? -0.938 -26.406 -12.977 1 98.38 200 HIS A CA 1
ATOM 1559 C C . HIS A 1 200 ? -2.377 -26.094 -12.578 1 98.38 200 HIS A C 1
ATOM 1561 O O . HIS A 1 200 ? -2.76 -24.938 -12.477 1 98.38 200 HIS A O 1
ATOM 1567 N N . GLN A 1 201 ? -3.148 -27.109 -12.414 1 97.31 201 GLN A N 1
ATOM 1568 C CA . GLN A 1 201 ? -4.555 -26.953 -12.062 1 97.31 201 GLN A CA 1
ATOM 1569 C C . GLN A 1 201 ? -4.855 -27.625 -10.719 1 97.31 201 GLN A C 1
ATOM 1571 O O . GLN A 1 201 ? -4.332 -28.688 -10.422 1 97.31 201 GLN A O 1
ATOM 1576 N N . SER A 1 202 ? -5.578 -26.938 -9.828 1 95.69 202 SER A N 1
ATOM 1577 C CA . SER A 1 202 ? -6.066 -27.469 -8.562 1 95.69 202 SER A CA 1
ATOM 1578 C C . SER A 1 202 ? -7.59 -27.375 -8.477 1 95.69 202 SER A C 1
ATOM 1580 O O . SER A 1 202 ? -8.164 -26.297 -8.594 1 95.69 202 SER A O 1
ATOM 1582 N N . ASP A 1 203 ? -8.133 -28.547 -8.281 1 94.56 203 ASP A N 1
ATOM 1583 C CA . ASP A 1 203 ? -9.586 -28.672 -8.234 1 94.56 203 ASP A CA 1
ATOM 1584 C C . ASP A 1 203 ? -10.016 -29.641 -7.125 1 94.56 203 ASP A C 1
ATOM 1586 O O . ASP A 1 203 ? -9.18 -30.297 -6.508 1 94.56 203 ASP A O 1
ATOM 1590 N N . THR A 1 204 ? -11.32 -29.547 -6.797 1 92.38 204 THR A N 1
ATOM 1591 C CA . THR A 1 204 ? -11.977 -30.516 -5.922 1 92.38 204 THR A CA 1
ATOM 1592 C C . THR A 1 204 ? -13.172 -31.156 -6.621 1 92.38 204 THR A C 1
ATOM 1594 O O . THR A 1 204 ? -13.883 -30.5 -7.379 1 92.38 204 THR A O 1
ATOM 1597 N N . GLU A 1 205 ? -13.188 -32.406 -6.531 1 89.5 205 GLU A N 1
ATOM 1598 C CA . GLU A 1 205 ? -14.328 -33.188 -7.02 1 89.5 205 GLU A CA 1
ATOM 1599 C C . GLU A 1 205 ? -15.266 -33.562 -5.879 1 89.5 205 GLU A C 1
ATOM 1601 O O . GLU A 1 205 ? -15.992 -34.562 -5.969 1 89.5 205 GLU A O 1
ATOM 1606 N N . VAL A 1 206 ? -15.117 -32.969 -4.703 1 89.75 206 VAL A N 1
ATOM 1607 C CA . VAL A 1 206 ? -15.906 -33.25 -3.51 1 89.75 206 VAL A CA 1
ATOM 1608 C C . VAL A 1 206 ? -16.531 -31.969 -2.99 1 89.75 206 VAL A C 1
ATOM 1610 O O . VAL A 1 206 ? -16.016 -30.875 -3.229 1 89.75 206 VAL A O 1
ATOM 1613 N N . SER A 1 207 ? -17.641 -32.25 -2.391 1 89.19 207 SER A N 1
ATOM 1614 C CA . SER A 1 207 ? -18.188 -31.188 -1.548 1 89.19 207 SER A CA 1
ATOM 1615 C C . SER A 1 207 ? -17.609 -31.266 -0.138 1 89.19 207 SER A C 1
ATOM 1617 O O . SER A 1 207 ? -17.125 -32.312 0.296 1 89.19 207 SER A O 1
ATOM 1619 N N . GLY A 1 208 ? -17.484 -30.109 0.435 1 90.5 208 GLY A N 1
ATOM 1620 C CA . GLY A 1 208 ? -16.922 -30.047 1.774 1 90.5 208 GLY A CA 1
ATOM 1621 C C . GLY A 1 208 ? -15.539 -29.438 1.813 1 90.5 208 GLY A C 1
ATOM 1622 O O . GLY A 1 208 ? -14.914 -29.219 0.77 1 90.5 208 GLY A O 1
ATOM 1623 N N . GLU A 1 209 ? -15.125 -29.391 2.959 1 93.94 209 GLU A N 1
ATOM 1624 C CA . GLU A 1 209 ? -13.898 -28.641 3.189 1 93.94 209 GLU A CA 1
ATOM 1625 C C . GLU A 1 209 ? -12.656 -29.484 2.922 1 93.94 209 GLU A C 1
ATOM 1627 O O . GLU A 1 209 ? -12.594 -30.641 3.342 1 93.94 209 GLU A O 1
ATOM 1632 N N . VAL A 1 210 ? -11.805 -29 2.273 1 94.69 210 VAL A N 1
ATOM 1633 C CA . VAL A 1 210 ? -10.453 -29.5 2.059 1 94.69 210 VAL A CA 1
ATOM 1634 C C . VAL A 1 210 ? -9.438 -28.391 2.322 1 94.69 210 VAL A C 1
ATOM 1636 O O . VAL A 1 210 ? -9.688 -27.234 2 1 94.69 210 VAL A O 1
ATOM 1639 N N . LEU A 1 211 ? -8.391 -28.703 3.094 1 96.38 211 LEU A N 1
ATOM 1640 C CA . LEU A 1 211 ? -7.277 -27.766 3.266 1 96.38 211 LEU A CA 1
ATOM 1641 C C . LEU A 1 211 ? -6.137 -28.109 2.309 1 96.38 211 LEU A C 1
ATOM 1643 O O . LEU A 1 211 ? -5.57 -29.203 2.371 1 96.38 211 LEU A O 1
ATOM 1647 N N . PHE A 1 212 ? -5.918 -27.188 1.46 1 96.75 212 PHE A N 1
ATOM 1648 C CA . PHE A 1 212 ? -4.723 -27.281 0.63 1 96.75 212 PHE A CA 1
ATOM 1649 C C . PHE A 1 212 ? -3.605 -26.406 1.203 1 96.75 212 PHE A C 1
ATOM 1651 O O . PHE A 1 212 ? -3.803 -25.219 1.46 1 96.75 212 PHE A O 1
ATOM 1658 N N . ASN A 1 213 ? -2.535 -26.953 1.485 1 97.31 213 ASN A N 1
ATOM 1659 C CA . ASN A 1 213 ? -1.279 -26.281 1.811 1 97.31 213 ASN A CA 1
ATOM 1660 C C . ASN A 1 213 ? -0.184 -26.641 0.807 1 97.31 213 ASN A C 1
ATOM 1662 O O . ASN A 1 213 ? 0.581 -27.578 1.018 1 97.31 213 ASN A O 1
ATOM 1666 N N . GLU A 1 214 ? -0.124 -25.875 -0.313 1 97.56 214 GLU A N 1
ATOM 1667 C CA . GLU A 1 214 ? 0.629 -26.172 -1.525 1 97.56 214 GLU A CA 1
ATOM 1668 C C . GLU A 1 214 ? 1.971 -25.453 -1.54 1 97.56 214 GLU A C 1
ATOM 1670 O O . GLU A 1 214 ? 2.09 -24.344 -1.001 1 97.56 214 GLU A O 1
ATOM 1675 N N . GLY A 1 215 ? 2.932 -26.109 -2.016 1 98.38 215 GLY A N 1
ATOM 1676 C CA . GLY A 1 215 ? 4.234 -25.531 -2.311 1 98.38 215 GLY A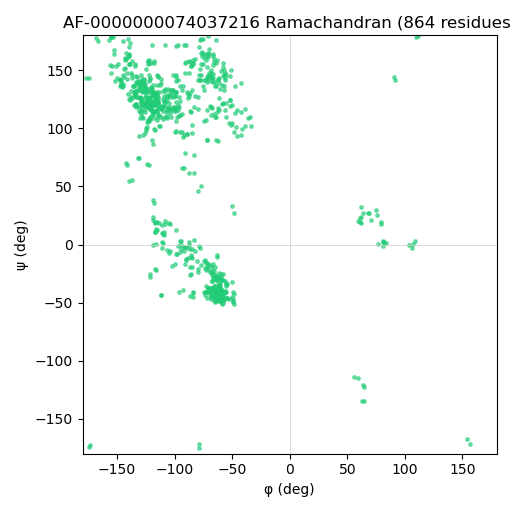 CA 1
ATOM 1677 C C . GLY A 1 215 ? 4.57 -25.547 -3.791 1 98.38 215 GLY A C 1
ATOM 1678 O O . GLY A 1 215 ? 4.254 -26.5 -4.496 1 98.38 215 GLY A O 1
ATOM 1679 N N . ILE A 1 216 ? 5.137 -24.469 -4.336 1 98.75 216 ILE A N 1
ATOM 1680 C CA . ILE A 1 216 ? 5.621 -24.328 -5.707 1 98.75 216 ILE A CA 1
ATOM 1681 C C . ILE A 1 216 ? 7.078 -23.875 -5.699 1 98.75 216 ILE A C 1
ATOM 1683 O O . ILE A 1 216 ? 7.41 -22.859 -5.086 1 98.75 216 ILE A O 1
ATOM 1687 N N . THR A 1 217 ? 7.969 -24.672 -6.258 1 98.81 217 THR A N 1
ATOM 1688 C CA . THR A 1 217 ? 9.383 -24.328 -6.398 1 98.81 217 THR A CA 1
ATOM 1689 C C . THR A 1 217 ? 9.797 -24.359 -7.863 1 98.81 217 THR A C 1
ATOM 1691 O O . THR A 1 217 ? 9.68 -25.391 -8.531 1 98.81 217 THR A O 1
ATOM 1694 N N . LEU A 1 218 ? 10.227 -23.203 -8.461 1 98.88 218 LEU A N 1
ATOM 1695 C CA . LEU A 1 218 ? 10.719 -23.062 -9.828 1 98.88 218 LEU A CA 1
ATOM 1696 C C . LEU A 1 218 ? 12.203 -22.688 -9.836 1 98.88 218 LEU A C 1
ATOM 1698 O O . LEU A 1 218 ? 12.609 -21.734 -9.172 1 98.88 218 LEU A O 1
ATOM 1702 N N . ASP A 1 219 ? 12.984 -23.531 -10.406 1 98.88 219 ASP A N 1
ATOM 1703 C CA . ASP A 1 219 ? 14.414 -23.281 -10.555 1 98.88 219 ASP A CA 1
ATOM 1704 C C . ASP A 1 219 ? 14.797 -23.141 -12.023 1 98.88 219 ASP A C 1
ATOM 1706 O O . ASP A 1 219 ? 14.75 -24.109 -12.781 1 98.88 219 ASP A O 1
ATOM 1710 N N . LEU A 1 220 ? 15.133 -21.953 -12.445 1 98.88 220 LEU A N 1
ATOM 1711 C CA . LEU A 1 220 ? 15.484 -21.625 -13.82 1 98.88 220 LEU A CA 1
ATOM 1712 C C . LEU A 1 220 ? 16.984 -21.375 -13.961 1 98.88 220 LEU A C 1
ATOM 1714 O O . LEU A 1 220 ? 17.5 -20.375 -13.445 1 98.88 220 LEU A O 1
ATOM 1718 N N . ALA A 1 221 ? 17.672 -22.219 -14.68 1 98.69 221 ALA A N 1
ATOM 1719 C CA . ALA A 1 221 ? 19.078 -22.031 -14.984 1 98.69 221 ALA A CA 1
ATOM 1720 C C . ALA A 1 221 ? 19.266 -20.984 -16.078 1 98.69 221 ALA A C 1
ATOM 1722 O O . ALA A 1 221 ? 18.297 -20.422 -16.594 1 98.69 221 ALA A O 1
ATOM 1723 N N . GLN A 1 222 ? 20.516 -20.719 -16.344 1 98.56 222 GLN A N 1
ATOM 1724 C CA . GLN A 1 222 ? 20.922 -19.672 -17.266 1 98.56 222 GLN A CA 1
ATOM 1725 C C . GLN A 1 222 ? 20.219 -19.812 -18.609 1 98.56 222 GLN A C 1
ATOM 1727 O O . GLN A 1 222 ? 20.188 -20.906 -19.188 1 98.56 222 GLN A O 1
ATOM 1732 N N . GLY A 1 223 ? 19.562 -18.797 -19.031 1 98.75 223 GLY A N 1
ATOM 1733 C CA . GLY A 1 223 ? 19.031 -18.703 -20.375 1 98.75 223 GLY A CA 1
ATOM 1734 C C . GLY A 1 223 ? 17.719 -19.438 -20.547 1 98.75 223 GLY A C 1
ATOM 1735 O O . GLY A 1 223 ? 17.172 -19.469 -21.656 1 98.75 223 GLY A O 1
ATOM 1736 N N . SER A 1 224 ? 17.266 -20.047 -19.531 1 98.81 224 SER A N 1
ATOM 1737 C CA . SER A 1 224 ? 16.016 -20.797 -19.656 1 98.81 224 SER A CA 1
ATOM 1738 C C . SER A 1 224 ? 14.812 -19.859 -19.688 1 98.81 224 SER A C 1
ATOM 1740 O O . SER A 1 224 ? 14.914 -18.703 -19.266 1 98.81 224 SER A O 1
ATOM 1742 N N . LYS A 1 225 ? 13.695 -20.312 -20.281 1 98.88 225 LYS A N 1
ATOM 1743 C CA . LYS A 1 225 ? 12.438 -19.578 -20.391 1 98.88 225 LYS A CA 1
ATOM 1744 C C . LYS A 1 225 ? 11.258 -20.469 -20.016 1 98.88 225 LYS A C 1
ATOM 1746 O O . LYS A 1 225 ? 11.016 -21.5 -20.656 1 98.88 225 LYS A O 1
ATOM 1751 N N . VAL A 1 226 ? 10.539 -20.125 -19.031 1 98.88 226 VAL A N 1
ATOM 1752 C CA . VAL A 1 226 ? 9.445 -20.938 -18.531 1 98.88 226 VAL A CA 1
ATOM 1753 C C . VAL A 1 226 ? 8.188 -20.094 -18.375 1 98.88 226 VAL A C 1
ATOM 1755 O O . VAL A 1 226 ? 8.242 -19.016 -17.766 1 98.88 226 VAL A O 1
ATOM 1758 N N . ASP A 1 227 ? 7.055 -20.453 -18.953 1 98.81 227 ASP A N 1
ATOM 1759 C CA . ASP A 1 227 ? 5.715 -19.969 -18.656 1 98.81 227 ASP A CA 1
ATOM 1760 C C . ASP A 1 227 ? 4.98 -20.938 -17.719 1 98.81 227 ASP A C 1
ATOM 1762 O O . ASP A 1 227 ? 4.766 -22.094 -18.062 1 98.81 227 ASP A O 1
ATOM 1766 N N . TYR A 1 228 ? 4.648 -20.422 -16.531 1 98.81 228 TYR A N 1
ATOM 1767 C CA . TYR A 1 228 ? 3.947 -21.203 -15.516 1 98.81 228 TYR A CA 1
ATOM 1768 C C . TYR A 1 228 ? 2.535 -20.672 -15.305 1 98.81 228 TYR A C 1
ATOM 1770 O O . TYR A 1 228 ? 2.352 -19.516 -14.922 1 98.81 228 TYR A O 1
ATOM 1778 N N . PHE A 1 229 ? 1.536 -21.531 -15.594 1 98.69 229 PHE A N 1
ATOM 1779 C CA . PHE A 1 229 ? 0.129 -21.172 -15.453 1 98.69 229 PHE A CA 1
ATOM 1780 C C . PHE A 1 229 ? -0.498 -21.922 -14.281 1 98.69 229 PHE A C 1
ATOM 1782 O O . PHE A 1 229 ? -0.395 -23.156 -14.195 1 98.69 229 PHE A O 1
ATOM 1789 N N . LEU A 1 230 ? -1.05 -21.188 -13.344 1 98.62 230 LEU A N 1
ATOM 1790 C CA . LEU A 1 230 ? -1.816 -21.766 -12.25 1 98.62 230 LEU A CA 1
ATOM 1791 C C . LEU A 1 230 ? -3.293 -21.406 -12.359 1 98.62 230 LEU A C 1
ATOM 1793 O O . LEU A 1 230 ? -3.639 -20.234 -12.453 1 98.62 230 LEU A O 1
ATOM 1797 N N . LEU A 1 231 ? -4.137 -22.328 -12.5 1 98.44 231 LEU A N 1
ATOM 1798 C CA . LEU A 1 231 ? -5.586 -22.203 -12.406 1 98.44 231 LEU A CA 1
ATOM 1799 C C . LEU A 1 231 ? -6.117 -22.953 -11.188 1 98.44 231 LEU A C 1
ATOM 1801 O O . LEU A 1 231 ? -6.184 -24.172 -11.188 1 98.44 231 LEU A O 1
ATOM 1805 N N . GLN A 1 232 ? -6.43 -22.25 -10.117 1 98.25 232 GLN A N 1
ATOM 1806 C CA . GLN A 1 232 ? -6.961 -22.797 -8.867 1 98.25 232 GLN A CA 1
ATOM 1807 C C . GLN A 1 232 ? -8.453 -22.531 -8.742 1 98.25 232 GLN A C 1
ATOM 1809 O O . GLN A 1 232 ? -8.883 -21.375 -8.672 1 98.25 232 GLN A O 1
ATOM 1814 N N . ASP A 1 233 ? -9.188 -23.562 -8.734 1 97.19 233 ASP A N 1
ATOM 1815 C CA . ASP A 1 233 ? -10.641 -23.484 -8.625 1 97.19 233 ASP A CA 1
ATOM 1816 C C . ASP A 1 233 ? -11.18 -24.578 -7.711 1 97.19 233 ASP A C 1
ATOM 1818 O O . ASP A 1 233 ? -12.086 -25.328 -8.086 1 97.19 233 ASP A O 1
ATOM 1822 N N . VAL A 1 234 ? -10.711 -24.688 -6.504 1 95.88 234 VAL A N 1
ATOM 1823 C CA . VAL A 1 234 ? -11.219 -25.625 -5.512 1 95.88 234 VAL A CA 1
ATOM 1824 C C . VAL A 1 234 ? -12.609 -25.188 -5.051 1 95.88 234 VAL A C 1
ATOM 1826 O O . VAL A 1 234 ? -13 -24.047 -5.266 1 95.88 234 VAL A O 1
ATOM 1829 N N . ASN A 1 235 ? -13.305 -26.062 -4.434 1 94.69 235 ASN A N 1
ATOM 1830 C CA . ASN A 1 235 ? -14.672 -25.734 -4.047 1 94.69 235 ASN A CA 1
ATOM 1831 C C . ASN A 1 235 ? -14.719 -24.641 -2.99 1 94.69 235 ASN A C 1
ATOM 1833 O O . ASN A 1 235 ? -13.734 -24.406 -2.291 1 94.69 235 ASN A O 1
ATOM 1837 N N . ILE A 1 236 ? -15.758 -24.047 -2.809 1 93.88 236 ILE A N 1
ATOM 1838 C CA . ILE A 1 236 ? -15.969 -22.797 -2.092 1 93.88 236 ILE A CA 1
ATOM 1839 C C . ILE A 1 236 ? -15.828 -23.031 -0.59 1 93.88 236 ILE A C 1
ATOM 1841 O O . ILE A 1 236 ? -15.656 -22.078 0.18 1 93.88 236 ILE A O 1
ATOM 1845 N N . ASP A 1 237 ? -15.875 -24.312 -0.069 1 93.69 237 ASP A N 1
ATOM 1846 C CA . ASP A 1 237 ? -15.766 -24.625 1.352 1 93.69 237 ASP A CA 1
ATOM 1847 C C . ASP A 1 237 ? -14.312 -24.812 1.765 1 93.69 237 ASP A C 1
ATOM 1849 O O . ASP A 1 237 ? -13.992 -24.812 2.955 1 93.69 237 ASP A O 1
ATOM 1853 N N . SER A 1 238 ? -13.531 -24.891 0.774 1 96.38 238 SER A N 1
ATOM 1854 C CA . SER A 1 238 ? -12.141 -25.281 1.029 1 96.38 238 SER A CA 1
ATOM 1855 C C . SER A 1 238 ? -11.289 -24.062 1.394 1 96.38 238 SER A C 1
ATOM 1857 O O . SER A 1 238 ? -11.727 -22.922 1.218 1 96.38 238 SER A O 1
ATOM 1859 N N . SER A 1 239 ? -10.148 -24.328 2.191 1 96.38 239 SER A N 1
ATOM 1860 C CA . SER A 1 239 ? -9.07 -23.375 2.406 1 96.38 239 SER A CA 1
ATOM 1861 C C . SER A 1 239 ? -7.848 -23.734 1.565 1 96.38 239 SER A C 1
ATOM 1863 O O . SER A 1 239 ? -7.496 -24.906 1.429 1 96.38 239 SER A O 1
ATOM 1865 N N . TYR A 1 240 ? -7.422 -22.688 0.866 1 97.12 240 TYR A N 1
ATOM 1866 C CA . TYR A 1 240 ? -6.312 -22.875 -0.065 1 97.12 240 TYR A CA 1
ATOM 1867 C C . TYR A 1 240 ? -5.152 -21.953 0.285 1 97.12 240 TYR A C 1
ATOM 1869 O O . TYR A 1 240 ? -5.27 -20.719 0.172 1 97.12 240 TYR A O 1
ATOM 1877 N N . PHE A 1 241 ? -3.945 -22.516 0.889 1 97.56 241 PHE A N 1
ATOM 1878 C CA . PHE A 1 241 ? -2.688 -21.828 1.113 1 97.56 241 PHE A CA 1
ATOM 1879 C C . PHE A 1 241 ? -1.616 -22.312 0.144 1 97.56 241 PHE A C 1
ATOM 1881 O O . PHE A 1 241 ? -1.431 -23.516 -0.032 1 97.56 241 PHE A O 1
ATOM 1888 N N . SER A 1 242 ? -1.08 -21.391 -0.601 1 98.12 242 SER A N 1
ATOM 1889 C CA . SER A 1 242 ? -0.001 -21.703 -1.53 1 98.12 242 SER A CA 1
ATOM 1890 C C . SER A 1 242 ? 1.182 -20.766 -1.348 1 98.12 242 SER A C 1
ATOM 1892 O O . SER A 1 242 ? 1.008 -19.547 -1.298 1 98.12 242 SER A O 1
ATOM 1894 N N . ASN A 1 243 ? 2.371 -21.328 -1.104 1 97.94 243 ASN A N 1
ATOM 1895 C CA . ASN A 1 243 ? 3.635 -20.609 -0.996 1 97.94 243 ASN A CA 1
ATOM 1896 C C . ASN A 1 243 ? 4.598 -20.984 -2.117 1 97.94 243 ASN A C 1
ATOM 1898 O O . ASN A 1 243 ? 5.035 -22.125 -2.201 1 97.94 243 ASN A O 1
ATOM 1902 N N . GLY A 1 244 ? 4.891 -20.078 -3.027 1 98.31 244 GLY A N 1
ATOM 1903 C CA . GLY A 1 244 ? 5.75 -20.312 -4.176 1 98.31 244 GLY A CA 1
ATOM 1904 C C . GLY A 1 244 ? 7.059 -19.547 -4.113 1 98.31 244 GLY A C 1
ATOM 1905 O O . GLY A 1 244 ? 7.109 -18.438 -3.602 1 98.31 244 GLY A O 1
ATOM 1906 N N . TYR A 1 245 ? 8.078 -20.188 -4.57 1 98.69 245 TYR A N 1
ATOM 1907 C CA . TYR A 1 245 ? 9.414 -19.609 -4.703 1 98.69 245 TYR A CA 1
ATOM 1908 C C . TYR A 1 245 ? 10.023 -19.953 -6.059 1 98.69 245 TYR A C 1
ATOM 1910 O O . TYR A 1 245 ? 9.969 -21.094 -6.5 1 98.69 245 TYR A O 1
ATOM 1918 N N . ALA A 1 246 ? 10.555 -18.969 -6.754 1 98.88 246 ALA A N 1
ATOM 1919 C CA . ALA A 1 246 ? 11.258 -19.141 -8.023 1 98.88 246 ALA A CA 1
ATOM 1920 C C . ALA A 1 246 ? 12.641 -18.516 -7.984 1 98.88 246 ALA A C 1
ATOM 1922 O O . ALA A 1 246 ? 12.805 -17.391 -7.488 1 98.88 246 ALA A O 1
ATOM 1923 N N . SER A 1 247 ? 13.586 -19.234 -8.414 1 98.88 247 SER A N 1
ATOM 1924 C CA . SER A 1 247 ? 14.93 -18.734 -8.68 1 98.88 247 SER A CA 1
ATOM 1925 C C . SER A 1 247 ? 15.148 -18.5 -10.172 1 98.88 247 SER A C 1
ATOM 1927 O O . SER A 1 247 ? 15.086 -19.438 -10.969 1 98.88 247 SER A O 1
ATOM 1929 N N . VAL A 1 248 ? 15.398 -17.312 -10.508 1 98.88 248 VAL A N 1
ATOM 1930 C CA . VAL A 1 248 ? 15.594 -16.906 -11.898 1 98.88 248 VAL A CA 1
ATOM 1931 C C . VAL A 1 248 ? 17.062 -16.625 -12.164 1 98.88 248 VAL A C 1
ATOM 1933 O O . VAL A 1 248 ? 17.609 -15.617 -11.703 1 98.88 248 VAL A O 1
ATOM 1936 N N . GLY A 1 249 ? 17.734 -17.469 -12.922 1 98.62 249 GLY A N 1
ATOM 1937 C CA . GLY A 1 249 ? 19.156 -17.359 -13.188 1 98.62 249 GLY A CA 1
ATOM 1938 C C . GLY A 1 249 ? 19.5 -16.328 -14.227 1 98.62 249 GLY A C 1
ATOM 1939 O O . GLY A 1 249 ? 18.641 -15.555 -14.664 1 98.62 249 GLY A O 1
ATOM 1940 N N . ARG A 1 250 ? 20.797 -16.391 -14.57 1 98.69 250 ARG A N 1
ATOM 1941 C CA . ARG A 1 250 ? 21.344 -15.438 -15.523 1 98.69 250 ARG A CA 1
ATOM 1942 C C . ARG A 1 250 ? 20.609 -15.5 -16.859 1 98.69 250 ARG A C 1
ATOM 1944 O O . ARG A 1 250 ? 20.469 -16.578 -17.438 1 98.69 250 ARG A O 1
ATOM 1951 N N . ASP A 1 251 ? 20.031 -14.367 -17.312 1 98.69 251 ASP A N 1
ATOM 1952 C CA . ASP A 1 251 ? 19.391 -14.211 -18.609 1 98.69 251 ASP A CA 1
ATOM 1953 C C . ASP A 1 251 ? 18.234 -15.188 -18.766 1 98.69 251 ASP A C 1
ATOM 1955 O O . ASP A 1 251 ? 17.859 -15.547 -19.891 1 98.69 251 ASP A O 1
ATOM 1959 N N . ALA A 1 252 ? 17.703 -15.703 -17.641 1 98.88 252 ALA A N 1
ATOM 1960 C CA . ALA A 1 252 ? 16.5 -16.547 -17.672 1 98.88 252 ALA A CA 1
ATOM 1961 C C . ALA A 1 252 ? 15.242 -15.695 -17.641 1 98.88 252 ALA A C 1
ATOM 1963 O O . ALA A 1 252 ? 15.273 -14.531 -17.234 1 98.88 252 ALA A O 1
ATOM 1964 N N . ALA A 1 253 ? 14.18 -16.219 -18.172 1 98.88 253 ALA A N 1
ATOM 1965 C CA . ALA A 1 253 ? 12.883 -15.539 -18.234 1 98.88 253 ALA A CA 1
ATOM 1966 C C . ALA A 1 253 ? 11.781 -16.406 -17.625 1 98.88 253 ALA A C 1
ATOM 1968 O O . ALA A 1 253 ? 11.594 -17.562 -18.031 1 98.88 253 ALA A O 1
ATOM 1969 N N . LEU A 1 254 ? 11.148 -15.938 -16.609 1 98.94 254 LEU A N 1
ATOM 1970 C CA . LEU A 1 254 ? 10.008 -16.594 -15.977 1 98.94 254 LEU A CA 1
ATOM 1971 C C . LEU A 1 254 ? 8.742 -15.758 -16.156 1 98.94 254 LEU A C 1
ATOM 1973 O O . LEU A 1 254 ? 8.742 -14.547 -15.922 1 98.94 254 LEU A O 1
ATOM 1977 N N . ARG A 1 255 ? 7.688 -16.281 -16.656 1 98.88 255 ARG A N 1
ATOM 1978 C CA . ARG A 1 255 ? 6.34 -15.734 -16.656 1 98.88 255 ARG A CA 1
ATOM 1979 C C . ARG A 1 255 ? 5.387 -16.609 -15.852 1 98.88 255 ARG A C 1
ATOM 1981 O O . ARG A 1 255 ? 5.176 -17.781 -16.188 1 98.88 255 ARG A O 1
ATOM 1988 N N . VAL A 1 256 ? 4.863 -16.109 -14.781 1 98.88 256 VAL A N 1
ATOM 1989 C CA . VAL A 1 256 ? 3.871 -16.812 -13.969 1 98.88 256 VAL A CA 1
ATOM 1990 C C . VAL A 1 256 ? 2.506 -16.141 -14.141 1 98.88 256 VAL A C 1
ATOM 1992 O O . VAL A 1 256 ? 2.369 -14.93 -13.961 1 98.88 256 VAL A O 1
ATOM 1995 N N . TYR A 1 257 ? 1.554 -16.859 -14.531 1 98.69 257 TYR A N 1
ATOM 1996 C CA . TYR A 1 257 ? 0.152 -16.453 -14.609 1 98.69 257 TYR A CA 1
ATOM 1997 C C . TYR A 1 257 ? -0.697 -17.25 -13.625 1 98.69 257 TYR A C 1
ATOM 1999 O O . TYR A 1 257 ? -0.713 -18.484 -13.664 1 98.69 257 TYR A O 1
ATOM 2007 N N . SER A 1 258 ? -1.378 -16.562 -12.727 1 98.62 258 SER A N 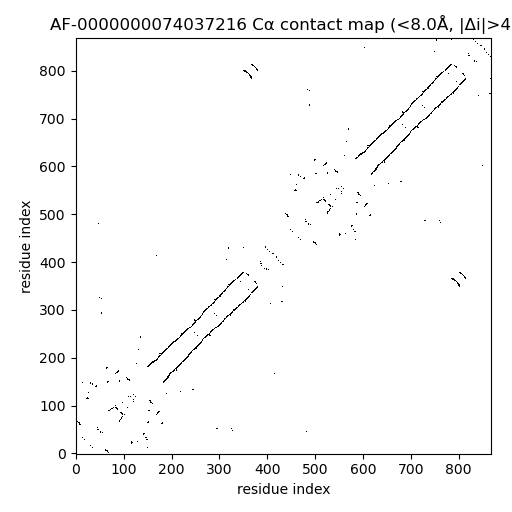1
ATOM 2008 C CA . SER A 1 258 ? -2.172 -17.25 -11.711 1 98.62 258 SER A CA 1
ATOM 2009 C C . SER A 1 258 ? -3.623 -16.781 -11.742 1 98.62 258 SER A C 1
ATOM 2011 O O . SER A 1 258 ? -3.896 -15.586 -11.773 1 98.62 258 SER A O 1
ATOM 2013 N N . ALA A 1 259 ? -4.48 -17.656 -11.797 1 98.69 259 ALA A N 1
ATOM 2014 C CA . ALA A 1 259 ? -5.918 -17.469 -11.617 1 98.69 259 ALA A CA 1
ATOM 2015 C C . ALA A 1 259 ? -6.406 -18.172 -10.359 1 98.69 259 ALA A C 1
ATOM 2017 O O . ALA A 1 259 ? -6.41 -19.406 -10.297 1 98.69 259 ALA A O 1
ATOM 2018 N N . VAL A 1 260 ? -6.812 -17.438 -9.344 1 98.44 260 VAL A N 1
ATOM 2019 C CA . VAL A 1 260 ? -7.23 -17.984 -8.055 1 98.44 260 VAL A CA 1
ATOM 2020 C C . VAL A 1 260 ? -8.695 -17.641 -7.801 1 98.44 260 VAL A C 1
ATOM 2022 O O . VAL A 1 260 ? -9.031 -16.484 -7.496 1 98.44 260 VAL A O 1
ATOM 2025 N N . PHE A 1 261 ? -9.523 -18.656 -7.883 1 97.81 261 PHE A N 1
ATOM 2026 C CA . PHE A 1 261 ? -10.961 -18.422 -7.859 1 97.81 261 PHE A CA 1
ATOM 2027 C C . PHE A 1 261 ? -11.617 -19.172 -6.707 1 97.81 261 PHE A C 1
ATOM 2029 O O . PHE A 1 261 ? -12.641 -18.734 -6.176 1 97.81 261 PHE A O 1
ATOM 2036 N N . GLY A 1 262 ? -11.055 -20.219 -6.332 1 96.88 262 GLY A N 1
ATOM 2037 C CA . GLY A 1 262 ? -11.758 -21.094 -5.402 1 96.88 262 GLY A CA 1
ATOM 2038 C C . GLY A 1 262 ? -11.352 -20.875 -3.957 1 96.88 262 GLY A C 1
ATOM 2039 O O . GLY A 1 262 ? -10.469 -20.062 -3.674 1 96.88 262 GLY A O 1
ATOM 2040 N N . GLY A 1 263 ? -12.148 -21.578 -3.074 1 95.75 263 GLY A N 1
ATOM 2041 C CA . GLY A 1 263 ? -11.891 -21.594 -1.644 1 95.75 263 GLY A CA 1
ATOM 2042 C C . GLY A 1 263 ? -12.617 -20.484 -0.896 1 95.75 263 GLY A C 1
ATOM 2043 O O . GLY A 1 263 ? -12.766 -19.375 -1.409 1 95.75 263 GLY A O 1
ATOM 2044 N N . LEU A 1 264 ? -13.07 -20.828 0.382 1 96.31 264 LEU A N 1
ATOM 2045 C CA . LEU A 1 264 ? -13.578 -19.812 1.295 1 96.31 264 LEU A CA 1
ATOM 2046 C C . LEU A 1 264 ? -12.477 -18.844 1.707 1 96.31 264 LEU A C 1
ATOM 2048 O O . LEU A 1 264 ? -12.672 -17.641 1.696 1 96.31 264 LEU A O 1
ATOM 2052 N N . LEU A 1 265 ? -11.422 -19.406 1.936 1 97.38 265 LEU A N 1
ATOM 2053 C CA . LEU A 1 265 ? -10.195 -18.688 2.256 1 97.38 265 LEU A CA 1
ATOM 2054 C C . LEU A 1 265 ? -9.047 -19.156 1.368 1 97.38 265 LEU A C 1
ATOM 2056 O O . LEU A 1 265 ? -8.656 -20.328 1.411 1 97.38 265 LEU A O 1
ATOM 2060 N N . SER A 1 266 ? -8.57 -18.281 0.528 1 98.06 266 SER A N 1
ATOM 2061 C CA . SER A 1 266 ? -7.426 -18.578 -0.325 1 98.06 266 SER A CA 1
ATOM 2062 C C . SER A 1 266 ? -6.316 -17.547 -0.132 1 98.06 266 SER A C 1
ATOM 2064 O O . SER A 1 266 ? -6.562 -16.344 -0.196 1 98.06 266 SER A O 1
ATOM 2066 N N . LYS A 1 267 ? -5.133 -17.953 0.239 1 97.94 267 LYS A N 1
ATOM 2067 C CA . LYS A 1 267 ? -3.92 -17.141 0.284 1 97.94 267 LYS A CA 1
ATOM 2068 C C . LYS A 1 267 ? -2.842 -17.719 -0.633 1 97.94 267 LYS A C 1
ATOM 2070 O O . LYS A 1 267 ? -2.406 -18.859 -0.455 1 97.94 267 LYS A O 1
ATOM 2075 N N . TYR A 1 268 ? -2.545 -16.953 -1.615 1 98.31 268 TYR A N 1
ATOM 2076 C CA . TYR A 1 268 ? -1.555 -17.344 -2.615 1 98.31 268 TYR A CA 1
ATOM 2077 C C . TYR A 1 268 ? -0.38 -16.375 -2.617 1 98.31 268 TYR A C 1
ATOM 2079 O O . TYR A 1 268 ? -0.561 -15.164 -2.807 1 98.31 268 TYR A O 1
ATOM 2087 N N . ARG A 1 269 ? 0.877 -16.953 -2.346 1 98.31 269 ARG A N 1
ATOM 2088 C CA . ARG A 1 269 ? 2.123 -16.188 -2.338 1 98.31 269 ARG A CA 1
ATOM 2089 C C . ARG A 1 269 ? 3.092 -16.719 -3.395 1 98.31 269 ARG A C 1
ATOM 2091 O O . ARG A 1 269 ? 3.297 -17.922 -3.51 1 98.31 269 ARG A O 1
ATOM 2098 N N . MET A 1 270 ? 3.641 -15.812 -4.273 1 98.56 270 MET A N 1
ATOM 2099 C CA . MET A 1 270 ? 4.676 -16.141 -5.25 1 98.56 270 MET A CA 1
ATOM 2100 C C . MET A 1 270 ? 5.844 -15.156 -5.148 1 98.56 270 MET A C 1
ATOM 2102 O O . MET A 1 270 ? 5.672 -13.953 -5.344 1 98.56 270 MET A O 1
ATOM 2106 N N . GLU A 1 271 ? 6.984 -15.703 -4.695 1 98.62 271 GLU A N 1
ATOM 2107 C CA . GLU A 1 271 ? 8.227 -14.945 -4.656 1 98.62 271 GLU A CA 1
ATOM 2108 C C . GLU A 1 271 ? 9.141 -15.312 -5.824 1 98.62 271 GLU A C 1
ATOM 2110 O O . GLU A 1 271 ? 9.336 -16.5 -6.113 1 98.62 271 GLU A O 1
ATOM 2115 N N . GLY A 1 272 ? 9.586 -14.352 -6.578 1 98.69 272 GLY A N 1
ATOM 2116 C CA . GLY A 1 272 ? 10.617 -14.523 -7.59 1 98.69 272 GLY A CA 1
ATOM 2117 C C . GLY A 1 272 ? 11.906 -13.812 -7.246 1 98.69 272 GLY A C 1
ATOM 2118 O O . GLY A 1 272 ? 11.922 -12.586 -7.07 1 98.69 272 GLY A O 1
ATOM 2119 N N . GLU A 1 273 ? 12.93 -14.57 -7.125 1 98.69 273 GLU A N 1
ATOM 2120 C CA . GLU A 1 273 ? 14.273 -14.055 -6.895 1 98.69 273 GLU A CA 1
ATOM 2121 C C . GLU A 1 273 ? 15.039 -13.914 -8.203 1 98.69 273 GLU A C 1
ATOM 2123 O O . GLU A 1 273 ? 15.273 -14.898 -8.906 1 98.69 273 GLU A O 1
ATOM 2128 N N . MET A 1 274 ? 15.281 -12.68 -8.547 1 98.62 274 MET A N 1
ATOM 2129 C CA . MET A 1 274 ? 16.25 -12.469 -9.609 1 98.62 274 MET A CA 1
ATOM 2130 C C . MET A 1 274 ? 17.672 -12.758 -9.117 1 98.62 274 MET A C 1
ATOM 2132 O O . MET A 1 274 ? 18.391 -11.852 -8.695 1 98.62 274 MET A O 1
ATOM 2136 N N . ALA A 1 275 ? 18.031 -14.047 -9.297 1 98.06 275 ALA A N 1
ATOM 2137 C CA . ALA A 1 275 ? 19.25 -14.586 -8.695 1 98.06 275 ALA A CA 1
ATOM 2138 C C . ALA A 1 275 ? 20.453 -14.336 -9.586 1 98.06 275 ALA A C 1
ATOM 2140 O O . ALA A 1 275 ? 21.594 -14.344 -9.109 1 98.06 275 ALA A O 1
ATOM 2141 N N . GLY A 1 276 ? 20.312 -14.18 -10.852 1 97.88 276 GLY A N 1
ATOM 2142 C CA . GLY A 1 276 ? 21.406 -13.898 -11.781 1 97.88 276 GLY A CA 1
ATOM 2143 C C . GLY A 1 276 ? 21.188 -12.625 -12.578 1 97.88 276 GLY A C 1
ATOM 2144 O O . GLY A 1 276 ? 20.062 -12.188 -12.766 1 97.88 276 GLY A O 1
ATOM 2145 N N . PRO A 1 277 ? 22.312 -12.109 -13.055 1 98.25 277 PRO A N 1
ATOM 2146 C CA . PRO A 1 277 ? 22.219 -10.906 -13.875 1 98.25 277 PRO A CA 1
ATOM 2147 C C . PRO A 1 277 ? 21.344 -11.109 -15.117 1 98.25 277 PRO A C 1
ATOM 2149 O O . PRO A 1 277 ? 21.391 -12.172 -15.734 1 98.25 277 PRO A O 1
ATOM 2152 N N . GLY A 1 278 ? 20.562 -10.141 -15.352 1 98.44 278 GLY A N 1
ATOM 2153 C CA . GLY A 1 278 ? 19.75 -10.18 -16.562 1 98.44 278 GLY A CA 1
ATOM 2154 C C . GLY A 1 278 ? 18.5 -11.016 -16.422 1 98.44 278 GLY A C 1
ATOM 2155 O O . GLY A 1 278 ? 17.766 -11.203 -17.391 1 98.44 278 GLY A O 1
ATOM 2156 N N . GLY A 1 279 ? 18.266 -11.57 -15.234 1 98.62 279 GLY A N 1
ATOM 2157 C CA . GLY A 1 279 ? 17.016 -12.281 -15.023 1 98.62 279 GLY A CA 1
ATOM 2158 C C . GLY A 1 279 ? 15.797 -11.422 -15.289 1 98.62 279 GLY A C 1
ATOM 2159 O O . GLY A 1 279 ? 15.82 -10.211 -15.062 1 98.62 279 GLY A O 1
ATOM 2160 N N . ASP A 1 280 ? 14.711 -12.031 -15.82 1 98.81 280 ASP A N 1
ATOM 2161 C CA . ASP A 1 280 ? 13.469 -11.352 -16.203 1 98.81 280 ASP A CA 1
ATOM 2162 C C . ASP A 1 280 ? 12.25 -12.133 -15.703 1 98.81 280 ASP A C 1
ATOM 2164 O O . ASP A 1 280 ? 12.086 -13.305 -16.031 1 98.81 280 ASP A O 1
ATOM 2168 N N . ALA A 1 281 ? 11.453 -11.5 -14.875 1 98.88 281 ALA A N 1
ATOM 2169 C CA . ALA A 1 281 ? 10.297 -12.203 -14.336 1 98.88 281 ALA A CA 1
ATOM 2170 C C . ALA A 1 281 ? 9.023 -11.375 -14.5 1 98.88 281 ALA A C 1
ATOM 2172 O O . ALA A 1 281 ? 9.039 -10.156 -14.336 1 98.88 281 ALA A O 1
ATOM 2173 N N . TYR A 1 282 ? 7.926 -12.031 -14.898 1 98.81 282 TYR A N 1
ATOM 2174 C CA . TYR A 1 282 ? 6.562 -11.516 -14.961 1 98.81 282 TYR A CA 1
ATOM 2175 C C . TYR A 1 282 ? 5.641 -12.297 -14.039 1 98.81 282 TYR A C 1
ATOM 2177 O O . TYR A 1 282 ? 5.66 -13.531 -14.031 1 98.81 282 TYR A O 1
ATOM 2185 N N . PHE A 1 283 ? 4.91 -11.578 -13.219 1 98.75 283 PHE A N 1
ATOM 2186 C CA . PHE A 1 283 ? 3.879 -12.164 -12.375 1 98.75 283 PHE A CA 1
ATOM 2187 C C . PHE A 1 283 ? 2.52 -11.539 -12.664 1 98.75 283 PHE A C 1
ATOM 2189 O O . PHE A 1 283 ? 2.297 -10.359 -12.367 1 98.75 283 PHE A O 1
ATOM 2196 N N . GLY A 1 284 ? 1.644 -12.305 -13.281 1 98.62 284 GLY A N 1
ATOM 2197 C CA . GLY A 1 284 ? 0.269 -11.906 -13.531 1 98.62 284 GLY A CA 1
ATOM 2198 C C . GLY A 1 284 ? -0.742 -12.695 -12.727 1 98.62 284 GLY A C 1
ATOM 2199 O O . GLY A 1 284 ? -0.598 -13.914 -12.562 1 98.62 284 GLY A O 1
ATOM 2200 N N . GLY A 1 285 ? -1.769 -12.047 -12.195 1 98.5 285 GLY A N 1
ATOM 2201 C CA . GLY A 1 285 ? -2.793 -12.758 -11.438 1 98.5 285 GLY A CA 1
ATOM 2202 C C . GLY A 1 285 ? -4.18 -12.164 -11.625 1 98.5 285 GLY A C 1
ATOM 2203 O O . GLY A 1 285 ? -4.328 -10.953 -11.789 1 98.5 285 GLY A O 1
ATOM 2204 N N . VAL A 1 286 ? -5.145 -13.023 -11.602 1 98.62 286 VAL A N 1
ATOM 2205 C CA . VAL A 1 286 ? -6.551 -12.633 -11.594 1 98.62 286 VAL A CA 1
ATOM 2206 C C . VAL A 1 286 ? -7.277 -13.336 -10.453 1 98.62 286 VAL A C 1
ATOM 2208 O O . VAL A 1 286 ? -7 -14.5 -10.164 1 98.62 286 VAL A O 1
ATOM 2211 N N . TYR A 1 287 ? -8.227 -12.68 -9.766 1 98.44 287 TYR A N 1
ATOM 2212 C CA . TYR A 1 287 ? -9.062 -13.234 -8.711 1 98.44 287 TYR A CA 1
ATOM 2213 C C . TYR A 1 287 ? -10.422 -12.547 -8.68 1 98.44 287 TYR A C 1
ATOM 2215 O O . TYR A 1 287 ? -10.531 -11.359 -8.992 1 98.44 287 TYR A O 1
ATOM 2223 N N . PHE A 1 288 ? -11.422 -13.289 -8.398 1 98.19 288 PHE A N 1
ATOM 2224 C CA . PHE A 1 288 ? -12.805 -12.836 -8.406 1 98.19 288 PHE A CA 1
ATOM 2225 C C . PHE A 1 288 ? -13.594 -13.461 -7.262 1 98.19 288 PHE A C 1
ATOM 2227 O O . PHE A 1 288 ? -14.516 -14.242 -7.484 1 98.19 288 PHE A O 1
ATOM 2234 N N . PRO A 1 289 ? -13.25 -13.008 -6.008 1 97.75 289 PRO A N 1
ATOM 2235 C CA . PRO A 1 289 ? -14.031 -13.531 -4.887 1 97.75 289 PRO A CA 1
ATOM 2236 C C . PRO A 1 289 ? -15.477 -13.039 -4.891 1 97.75 289 PRO A C 1
ATOM 2238 O O . PRO A 1 289 ? -15.742 -11.898 -5.27 1 97.75 289 PRO A O 1
ATOM 2241 N N . HIS A 1 290 ? -16.328 -13.914 -4.488 1 95.88 290 HIS A N 1
ATOM 2242 C CA . HIS A 1 290 ? -17.75 -13.633 -4.367 1 95.88 290 HIS A CA 1
ATOM 2243 C C . HIS A 1 290 ? -18.328 -14.273 -3.105 1 95.88 290 HIS A C 1
ATOM 2245 O O . HIS A 1 290 ? -17.609 -14.922 -2.348 1 95.88 290 HIS A O 1
ATOM 2251 N N . GLN A 1 291 ? -19.578 -13.906 -2.783 1 95.25 291 GLN A N 1
ATOM 2252 C CA . GLN A 1 291 ? -20.234 -14.367 -1.56 1 95.25 291 GLN A CA 1
ATOM 2253 C C . GLN A 1 291 ? -19.438 -13.953 -0.324 1 95.25 291 GLN A C 1
ATOM 2255 O O . GLN A 1 291 ? -19.234 -12.758 -0.079 1 95.25 291 GLN A O 1
ATOM 2260 N N . ASP A 1 292 ? -18.938 -14.875 0.352 1 96.5 292 ASP A N 1
ATOM 2261 C CA . ASP A 1 292 ? -18.219 -14.547 1.577 1 96.5 292 ASP A CA 1
ATOM 2262 C C . ASP A 1 292 ? -16.766 -14.984 1.494 1 96.5 292 ASP A C 1
ATOM 2264 O O . ASP A 1 292 ? -16.094 -15.141 2.52 1 96.5 292 ASP A O 1
ATOM 2268 N N . GLN A 1 293 ? -16.281 -15.156 0.267 1 97.5 293 GLN A N 1
ATOM 2269 C CA . GLN A 1 293 ? -14.898 -15.586 0.053 1 97.5 293 GLN A CA 1
ATOM 2270 C C . GLN A 1 293 ? -13.906 -14.516 0.503 1 97.5 293 GLN A C 1
ATOM 2272 O O . GLN A 1 293 ? -14.211 -13.32 0.443 1 97.5 293 GLN A O 1
ATOM 2277 N N . HIS A 1 294 ? -12.82 -14.93 0.969 1 98.25 294 HIS A N 1
ATOM 2278 C CA . HIS A 1 294 ? -11.641 -14.125 1.268 1 98.25 294 HIS A CA 1
ATOM 2279 C C . HIS A 1 294 ? -10.438 -14.57 0.433 1 98.25 294 HIS A C 1
ATOM 2281 O O . HIS A 1 294 ? -9.977 -15.703 0.564 1 98.25 294 HIS A O 1
ATOM 2287 N N . VAL A 1 295 ? -10.008 -13.805 -0.391 1 98.56 295 VAL A N 1
ATOM 2288 C CA . VAL A 1 295 ? -8.852 -14.102 -1.237 1 98.56 295 VAL A CA 1
ATOM 2289 C C . VAL A 1 295 ? -7.723 -13.125 -0.934 1 98.56 295 VAL A C 1
ATOM 2291 O O . VAL A 1 295 ? -7.922 -11.906 -0.947 1 98.56 295 VAL A O 1
ATOM 2294 N N . ASP A 1 296 ? -6.527 -13.586 -0.611 1 98.5 296 ASP A N 1
ATOM 2295 C CA . ASP A 1 296 ? -5.316 -12.852 -0.258 1 98.5 296 ASP A CA 1
ATOM 2296 C C . ASP A 1 296 ? -4.16 -13.227 -1.181 1 98.5 296 ASP A C 1
ATOM 2298 O O . ASP A 1 296 ? -3.65 -14.352 -1.12 1 98.5 296 ASP A O 1
ATOM 2302 N N . MET A 1 297 ? -3.797 -12.312 -2.096 1 98.5 297 MET A N 1
ATOM 2303 C CA . MET A 1 297 ? -2.709 -12.5 -3.051 1 98.5 297 MET A CA 1
ATOM 2304 C C . MET A 1 297 ? -1.466 -11.734 -2.617 1 98.5 297 MET A C 1
ATOM 2306 O O . MET A 1 297 ? -1.552 -10.555 -2.258 1 98.5 297 MET A O 1
ATOM 2310 N N . LYS A 1 298 ? -0.334 -12.391 -2.627 1 97.88 298 LYS A N 1
ATOM 2311 C CA . LYS A 1 298 ? 0.925 -11.727 -2.309 1 97.88 298 LYS A CA 1
ATOM 2312 C C . LYS A 1 298 ? 1.99 -12.031 -3.357 1 97.88 298 LYS A C 1
ATOM 2314 O O . LYS A 1 298 ? 2.158 -13.188 -3.758 1 97.88 298 LYS A O 1
ATOM 2319 N N . THR A 1 299 ? 2.717 -11.094 -3.857 1 98.38 299 THR A N 1
ATOM 2320 C CA . THR A 1 299 ? 3.865 -11.273 -4.734 1 98.38 299 THR A CA 1
ATOM 2321 C C . THR A 1 299 ? 5.086 -10.539 -4.191 1 98.38 299 THR A C 1
ATOM 2323 O O . THR A 1 299 ? 4.953 -9.477 -3.572 1 98.38 299 THR A O 1
ATOM 2326 N N . VAL A 1 300 ? 6.199 -11.117 -4.336 1 98.56 300 VAL A N 1
ATOM 2327 C CA . VAL A 1 300 ? 7.48 -10.531 -3.953 1 98.56 300 VAL A CA 1
ATOM 2328 C C . VAL A 1 300 ? 8.438 -10.562 -5.141 1 98.56 300 VAL A C 1
ATOM 2330 O O . VAL A 1 300 ? 8.766 -11.633 -5.652 1 98.56 300 VAL A O 1
ATOM 2333 N N . GLN A 1 301 ? 8.836 -9.484 -5.629 1 98.75 301 GLN A N 1
ATOM 2334 C CA . GLN A 1 301 ? 9.898 -9.312 -6.609 1 98.75 301 GLN A CA 1
ATOM 2335 C C . GLN A 1 301 ? 11.227 -9 -5.922 1 98.75 301 GLN A C 1
ATOM 2337 O O . GLN A 1 301 ? 11.5 -7.848 -5.57 1 98.75 301 GLN A O 1
ATOM 2342 N N . ASP A 1 302 ? 12.047 -10.016 -5.727 1 98.62 302 ASP A N 1
ATOM 2343 C CA . ASP A 1 302 ? 13.281 -9.945 -4.957 1 98.62 302 ASP A CA 1
ATOM 2344 C C . ASP A 1 302 ? 14.492 -9.797 -5.871 1 98.62 302 ASP A C 1
ATOM 2346 O O . ASP A 1 302 ? 14.992 -10.789 -6.414 1 98.62 302 ASP A O 1
ATOM 2350 N N . HIS A 1 303 ? 14.945 -8.578 -6.062 1 98.44 303 HIS A N 1
ATOM 2351 C CA . HIS A 1 303 ? 16.109 -8.289 -6.902 1 98.44 303 HIS A CA 1
ATOM 2352 C C . HIS A 1 303 ? 17.406 -8.414 -6.109 1 98.44 303 HIS A C 1
ATOM 2354 O O . HIS A 1 303 ? 17.688 -7.586 -5.242 1 98.44 303 HIS A O 1
ATOM 2360 N N . ARG A 1 304 ? 18.219 -9.461 -6.535 1 97.38 304 ARG A N 1
ATOM 2361 C CA . ARG A 1 304 ? 19.484 -9.742 -5.867 1 97.38 304 ARG A CA 1
ATOM 2362 C C . ARG A 1 304 ? 20.656 -9.523 -6.809 1 97.38 304 ARG A C 1
ATOM 2364 O O . ARG A 1 304 ? 21.781 -9.328 -6.359 1 97.38 304 ARG A O 1
ATOM 2371 N N . ALA A 1 305 ? 20.438 -9.562 -8.008 1 97.38 305 ALA A N 1
ATOM 2372 C CA . ALA A 1 305 ? 21.469 -9.422 -9.031 1 97.38 305 ALA A CA 1
ATOM 2373 C C . ALA A 1 305 ? 21.219 -8.195 -9.898 1 97.38 305 ALA A C 1
ATOM 2375 O O . ALA A 1 305 ? 20.094 -7.719 -10.008 1 97.38 305 ALA A O 1
ATOM 2376 N N . PRO A 1 306 ? 22.281 -7.758 -10.508 1 97.12 306 PRO A N 1
ATOM 2377 C CA . PRO A 1 306 ? 22.172 -6.543 -11.32 1 97.12 306 PRO A CA 1
ATOM 2378 C C . PRO A 1 306 ? 21.453 -6.785 -12.641 1 97.12 306 PRO A C 1
ATOM 2380 O O . PRO A 1 306 ? 21.328 -7.93 -13.086 1 97.12 306 PRO A O 1
ATOM 2383 N N . LYS A 1 307 ? 20.938 -5.684 -13.273 1 97.75 307 LYS A N 1
ATOM 2384 C CA . LYS A 1 307 ? 20.391 -5.629 -14.625 1 97.75 307 LYS A CA 1
ATOM 2385 C C . LYS A 1 307 ? 19.188 -6.555 -14.773 1 97.75 307 LYS A C 1
ATOM 2387 O O . LYS A 1 307 ? 18.969 -7.129 -15.844 1 97.75 307 LYS A O 1
ATOM 2392 N N . ALA A 1 308 ? 18.578 -6.836 -13.609 1 98.06 308 ALA A N 1
ATOM 2393 C CA . ALA A 1 308 ? 17.391 -7.684 -13.664 1 98.06 308 ALA A CA 1
ATOM 2394 C C . ALA A 1 308 ? 16.125 -6.848 -13.812 1 98.06 308 ALA A C 1
ATOM 2396 O O . ALA A 1 308 ? 16.125 -5.648 -13.531 1 98.06 308 ALA A O 1
ATOM 2397 N N . HIS A 1 309 ? 15.055 -7.48 -14.367 1 98.44 309 HIS A N 1
ATOM 2398 C CA . HIS A 1 309 ? 13.766 -6.863 -14.648 1 98.44 309 HIS A CA 1
ATOM 2399 C C . HIS A 1 309 ? 12.625 -7.688 -14.062 1 98.44 309 HIS A C 1
ATOM 2401 O O . HIS A 1 309 ? 12.68 -8.914 -14.047 1 98.44 309 HIS A O 1
ATOM 2407 N N . SER A 1 310 ? 11.625 -6.973 -13.492 1 98.69 310 SER A N 1
ATOM 2408 C CA . SER A 1 310 ? 10.43 -7.688 -13.062 1 98.69 310 SER A CA 1
ATOM 2409 C C . SER A 1 310 ? 9.18 -6.824 -13.227 1 98.69 310 SER A C 1
ATOM 2411 O O . SER A 1 310 ? 9.25 -5.598 -13.102 1 98.69 310 SER A O 1
ATOM 2413 N N . LEU A 1 311 ? 8.062 -7.367 -13.633 1 98.69 311 LEU A N 1
ATOM 2414 C CA . LEU A 1 311 ? 6.742 -6.762 -13.758 1 98.69 311 LEU A CA 1
ATOM 2415 C C . LEU A 1 311 ? 5.688 -7.609 -13.062 1 98.69 311 LEU A C 1
ATOM 2417 O O . LEU A 1 311 ? 5.637 -8.828 -13.258 1 98.69 311 LEU A O 1
ATOM 2421 N N . ALA A 1 312 ? 4.898 -7.074 -12.164 1 98.69 312 ALA A N 1
ATOM 2422 C CA . ALA A 1 312 ? 3.742 -7.727 -11.555 1 98.69 312 ALA A CA 1
ATOM 2423 C C . ALA A 1 312 ? 2.453 -6.98 -11.891 1 98.69 312 ALA A C 1
ATOM 2425 O O . ALA A 1 312 ? 2.373 -5.762 -11.734 1 98.69 312 ALA A O 1
ATOM 2426 N N . LEU A 1 313 ? 1.494 -7.648 -12.422 1 98.75 313 LEU A N 1
ATOM 2427 C CA . LEU A 1 313 ? 0.172 -7.137 -12.766 1 98.75 313 LEU A CA 1
ATOM 2428 C C . LEU A 1 313 ? -0.923 -8.016 -12.172 1 98.75 313 LEU A C 1
ATOM 2430 O O . LEU A 1 313 ? -1.12 -9.156 -12.617 1 98.75 313 LEU A O 1
ATOM 2434 N N . TYR A 1 314 ? -1.649 -7.531 -11.172 1 98.62 314 TYR A N 1
ATOM 2435 C CA . TYR A 1 314 ? -2.74 -8.266 -10.539 1 98.62 314 TYR A CA 1
ATOM 2436 C C . TYR A 1 314 ? -4.059 -7.516 -10.688 1 98.62 314 TYR A C 1
ATOM 2438 O O . TYR A 1 314 ? -4.133 -6.312 -10.43 1 98.62 314 TYR A O 1
ATOM 2446 N N . LYS A 1 315 ? -5.055 -8.227 -11.172 1 98.31 315 LYS A N 1
ATOM 2447 C CA . LYS A 1 315 ? -6.395 -7.695 -11.422 1 98.31 315 LYS A CA 1
ATOM 2448 C C . LYS A 1 315 ? -7.445 -8.453 -10.617 1 98.31 315 LYS A C 1
ATOM 2450 O O . LYS A 1 315 ? -7.605 -9.664 -10.789 1 98.31 315 LYS A O 1
ATOM 2455 N N . GLY A 1 316 ? -8.172 -7.684 -9.703 1 97.88 316 GLY A N 1
ATOM 2456 C CA . GLY A 1 316 ? -9.203 -8.289 -8.875 1 97.88 316 GLY A CA 1
ATOM 2457 C C . GLY A 1 316 ? -10.57 -7.664 -9.078 1 97.88 316 GLY A C 1
ATOM 2458 O O . GLY A 1 316 ? -10.68 -6.461 -9.328 1 97.88 316 GLY A O 1
ATOM 2459 N N . ALA A 1 317 ? -11.594 -8.445 -9.039 1 97.12 317 ALA A N 1
ATOM 2460 C CA . ALA A 1 317 ? -12.984 -8.039 -8.867 1 97.12 317 ALA A CA 1
ATOM 2461 C C . ALA A 1 317 ? -13.602 -8.688 -7.629 1 97.12 317 ALA A C 1
ATOM 2463 O O . ALA A 1 317 ? -13.414 -9.875 -7.383 1 97.12 317 ALA A O 1
ATOM 2464 N N . VAL A 1 318 ? -14.258 -7.891 -6.824 1 97.06 318 VAL A N 1
ATOM 2465 C CA . VAL A 1 318 ? -14.836 -8.383 -5.578 1 97.06 318 VAL A CA 1
ATOM 2466 C C . VAL A 1 318 ? -16.344 -8.141 -5.57 1 97.06 318 VAL A C 1
ATOM 2468 O O . VAL A 1 318 ? -16.797 -7.004 -5.758 1 97.06 318 VAL A O 1
ATOM 2471 N N . ALA A 1 319 ? -17.031 -9.234 -5.309 1 94.5 319 ALA A N 1
ATOM 2472 C CA . ALA A 1 319 ? -18.5 -9.133 -5.379 1 94.5 319 ALA A CA 1
ATOM 2473 C C . ALA A 1 319 ? -19.141 -9.555 -4.055 1 94.5 319 ALA A C 1
ATOM 2475 O O . ALA A 1 319 ? -18.469 -10.141 -3.199 1 94.5 319 ALA A O 1
ATOM 2476 N N . ASP A 1 320 ? -20.344 -9.094 -3.838 1 93.75 320 ASP A N 1
ATOM 2477 C CA . ASP A 1 320 ? -21.172 -9.484 -2.703 1 93.75 320 ASP A CA 1
ATOM 2478 C C . ASP A 1 320 ? -20.547 -9.031 -1.385 1 93.75 320 ASP A C 1
ATOM 2480 O O . ASP A 1 320 ? -20.312 -7.844 -1.182 1 93.75 320 ASP A O 1
ATOM 2484 N N . GLU A 1 321 ? -20.312 -9.977 -0.539 1 95.31 321 GLU A N 1
ATOM 2485 C CA . GLU A 1 321 ? -19.734 -9.672 0.768 1 95.31 321 GLU A CA 1
ATOM 2486 C C . GLU A 1 321 ? -18.297 -10.148 0.862 1 95.31 321 GLU A C 1
ATOM 2488 O O . GLU A 1 321 ? -17.75 -10.289 1.96 1 95.31 321 GLU A O 1
ATOM 2493 N N . ALA A 1 322 ? -17.75 -10.391 -0.341 1 97.12 322 ALA A N 1
ATOM 2494 C CA . ALA A 1 322 ? -16.406 -10.977 -0.383 1 97.12 322 ALA A CA 1
ATOM 2495 C C . ALA A 1 322 ? -15.344 -9.922 -0.06 1 97.12 322 ALA A C 1
ATOM 2497 O O . ALA A 1 322 ? -15.625 -8.727 -0.048 1 97.12 322 ALA A O 1
ATOM 2498 N N . ARG A 1 323 ? -14.188 -10.406 0.28 1 97.06 323 ARG A N 1
ATOM 2499 C CA . ARG A 1 323 ? -13.031 -9.586 0.63 1 97.06 323 ARG A CA 1
ATOM 2500 C C . ARG A 1 323 ? -11.789 -10.016 -0.151 1 97.06 323 ARG A C 1
ATOM 2502 O O . ARG A 1 323 ? -11.547 -11.211 -0.318 1 97.06 323 ARG A O 1
ATOM 2509 N N . SER A 1 324 ? -11.086 -9.078 -0.567 1 98.12 324 SER A N 1
ATOM 2510 C CA . SER A 1 324 ? -9.797 -9.336 -1.207 1 98.12 324 SER A CA 1
ATOM 2511 C C . SER A 1 324 ? -8.68 -8.516 -0.571 1 98.12 324 SER A C 1
ATOM 2513 O O . SER A 1 324 ? -8.906 -7.379 -0.15 1 98.12 324 SER A O 1
ATOM 2515 N N . VAL A 1 325 ? -7.547 -9.094 -0.402 1 98.31 325 VAL A N 1
ATOM 2516 C CA . VAL A 1 325 ? -6.297 -8.469 0.022 1 98.31 325 VAL A CA 1
ATOM 2517 C C . VAL A 1 325 ? -5.219 -8.703 -1.033 1 98.31 325 VAL A C 1
ATOM 2519 O O . VAL A 1 325 ? -5.043 -9.828 -1.51 1 98.31 325 VAL A O 1
ATOM 2522 N N . PHE A 1 326 ? -4.633 -7.68 -1.509 1 98.38 326 PHE A N 1
ATOM 2523 C CA . PHE A 1 326 ? -3.43 -7.773 -2.328 1 98.38 326 PHE A CA 1
ATOM 2524 C C . PHE A 1 326 ? -2.242 -7.129 -1.622 1 98.38 326 PHE A C 1
ATOM 2526 O O . PHE A 1 326 ? -2.336 -5.996 -1.149 1 98.38 326 PHE A O 1
ATOM 2533 N N . GLN A 1 327 ? -1.151 -7.871 -1.523 1 97.75 327 GLN A N 1
ATOM 2534 C CA . GLN A 1 327 ? 0.138 -7.398 -1.032 1 97.75 327 GLN A CA 1
ATOM 2535 C C . GLN A 1 327 ? 1.238 -7.629 -2.064 1 97.75 327 GLN A C 1
ATOM 2537 O O . GLN A 1 327 ? 1.433 -8.75 -2.531 1 97.75 327 GLN A O 1
ATOM 2542 N N . GLY A 1 328 ? 1.93 -6.617 -2.467 1 97.5 328 GLY A N 1
ATOM 2543 C CA . GLY A 1 328 ? 3.059 -6.73 -3.377 1 97.5 328 GLY A CA 1
ATOM 2544 C C . GLY A 1 328 ? 4.293 -5.996 -2.891 1 97.5 328 GLY A C 1
ATOM 2545 O O . GLY A 1 328 ? 4.195 -4.871 -2.389 1 97.5 328 GLY A O 1
ATOM 2546 N N . LEU A 1 329 ? 5.477 -6.664 -3.023 1 97.88 329 LEU A N 1
ATOM 2547 C CA . LEU A 1 329 ? 6.73 -6.078 -2.572 1 97.88 329 LEU A CA 1
ATOM 2548 C C . LEU A 1 329 ? 7.785 -6.141 -3.672 1 97.88 329 LEU A C 1
ATOM 2550 O O . LEU A 1 329 ? 8.023 -7.199 -4.254 1 97.88 329 LEU A O 1
ATOM 2554 N N . ILE A 1 330 ? 8.305 -5 -4.023 1 98.25 330 ILE A N 1
ATOM 2555 C CA . ILE A 1 330 ? 9.57 -4.93 -4.742 1 98.25 330 ILE A CA 1
ATOM 2556 C C . ILE A 1 330 ? 10.703 -4.66 -3.756 1 98.25 330 ILE A C 1
ATOM 2558 O O . ILE A 1 330 ? 10.695 -3.648 -3.051 1 98.25 330 ILE A O 1
ATOM 2562 N N . LYS A 1 331 ? 11.594 -5.582 -3.744 1 97.81 331 LYS A N 1
ATOM 2563 C CA . LYS A 1 331 ? 12.789 -5.484 -2.908 1 97.81 331 LYS A CA 1
ATOM 2564 C C . LYS A 1 331 ? 14.055 -5.434 -3.76 1 97.81 331 LYS A C 1
ATOM 2566 O O . LYS A 1 331 ? 14.266 -6.297 -4.613 1 97.81 331 LYS A O 1
ATOM 2571 N N . VAL A 1 332 ? 14.852 -4.395 -3.502 1 96.25 332 VAL A N 1
ATOM 2572 C CA . VAL A 1 332 ? 16.109 -4.25 -4.242 1 96.25 332 VAL A CA 1
ATOM 2573 C C . VAL A 1 332 ? 17.281 -4.23 -3.271 1 96.25 332 VAL A C 1
ATOM 2575 O O . VAL A 1 332 ? 17.391 -3.336 -2.43 1 96.25 332 VAL A O 1
ATOM 2578 N N . ASP A 1 333 ? 18.125 -5.258 -3.496 1 94.5 333 ASP A N 1
ATOM 2579 C CA . ASP A 1 333 ? 19.297 -5.395 -2.652 1 94.5 333 ASP A CA 1
ATOM 2580 C C . ASP A 1 333 ? 20.406 -4.43 -3.086 1 94.5 333 ASP A C 1
ATOM 2582 O O . ASP A 1 333 ? 20.328 -3.846 -4.168 1 94.5 333 ASP A O 1
ATOM 2586 N N . HIS A 1 334 ? 21.422 -4.289 -2.32 1 92.5 334 HIS A N 1
ATOM 2587 C CA . HIS A 1 334 ? 22.516 -3.355 -2.514 1 92.5 334 HIS A CA 1
ATOM 2588 C C . HIS A 1 334 ? 23.234 -3.617 -3.832 1 92.5 334 HIS A C 1
ATOM 2590 O O . HIS A 1 334 ? 23.672 -2.678 -4.504 1 92.5 334 HIS A O 1
ATOM 2596 N N . ASP A 1 335 ? 23.281 -4.812 -4.191 1 89.56 335 ASP A N 1
ATOM 2597 C CA . ASP A 1 335 ? 24.078 -5.191 -5.355 1 89.56 335 ASP A CA 1
ATOM 2598 C C . ASP A 1 335 ? 23.219 -5.246 -6.613 1 89.56 335 ASP A C 1
ATOM 2600 O O . ASP A 1 335 ? 23.719 -5.492 -7.711 1 89.56 335 ASP A O 1
ATOM 2604 N N . ALA A 1 336 ? 21.969 -5.09 -6.434 1 95.44 336 ALA A N 1
ATOM 2605 C CA . ALA A 1 336 ? 21.062 -5.242 -7.566 1 95.44 336 ALA A CA 1
ATOM 2606 C C . ALA A 1 336 ? 20.984 -3.959 -8.383 1 95.44 336 ALA A C 1
ATOM 2608 O O . ALA A 1 336 ? 19.891 -3.432 -8.625 1 95.44 336 ALA A O 1
ATOM 2609 N N . LEU A 1 337 ? 22.156 -3.578 -8.922 1 91.62 337 LEU A N 1
ATOM 2610 C CA . LEU A 1 337 ? 22.281 -2.352 -9.703 1 91.62 337 LEU A CA 1
ATOM 2611 C C . LEU A 1 337 ? 21.531 -2.473 -11.031 1 91.62 337 LEU A C 1
ATOM 2613 O O . LEU A 1 337 ? 21.406 -3.57 -11.578 1 91.62 337 LEU A O 1
ATOM 2617 N N . ASP A 1 338 ? 20.938 -1.335 -11.453 1 93.38 338 ASP A N 1
ATOM 2618 C CA . ASP A 1 338 ? 20.266 -1.238 -12.742 1 93.38 338 ASP A CA 1
ATOM 2619 C C . ASP A 1 338 ? 19 -2.084 -12.758 1 93.38 338 ASP A C 1
ATOM 2621 O O . ASP A 1 338 ? 18.641 -2.66 -13.789 1 93.38 338 ASP A O 1
ATOM 2625 N N . THR A 1 339 ? 18.438 -2.273 -11.578 1 95.19 339 THR A N 1
ATOM 2626 C CA . THR A 1 339 ? 17.141 -2.928 -11.469 1 95.19 339 THR A CA 1
ATOM 2627 C C . THR A 1 339 ? 16.062 -2.086 -12.133 1 95.19 339 THR A C 1
ATOM 2629 O O . THR A 1 339 ? 16.031 -0.863 -11.984 1 95.19 339 THR A O 1
ATOM 2632 N N . ASP A 1 340 ? 15.164 -2.639 -12.898 1 96.62 340 ASP A N 1
ATOM 2633 C CA . ASP A 1 340 ? 13.938 -2.094 -13.461 1 96.62 340 ASP A CA 1
ATOM 2634 C C . ASP A 1 340 ? 12.727 -2.934 -13.055 1 96.62 340 ASP A C 1
ATOM 2636 O O . ASP A 1 340 ? 12.562 -4.059 -13.531 1 96.62 340 ASP A O 1
ATOM 2640 N N . ALA A 1 341 ? 11.891 -2.477 -12.148 1 98.06 341 ALA A N 1
ATOM 2641 C CA . ALA A 1 341 ? 10.797 -3.264 -11.594 1 98.06 341 ALA A CA 1
ATOM 2642 C C . ALA A 1 341 ? 9.516 -2.438 -11.508 1 98.06 341 ALA A C 1
ATOM 2644 O O . ALA A 1 341 ? 9.555 -1.248 -11.188 1 98.06 341 ALA A O 1
ATOM 2645 N N . TYR A 1 342 ? 8.414 -2.936 -11.867 1 98.06 342 TYR A N 1
ATOM 2646 C CA . TYR A 1 342 ? 7.098 -2.316 -11.859 1 98.06 342 TYR A CA 1
ATOM 2647 C C . TYR A 1 342 ? 6.062 -3.252 -11.242 1 98.06 342 TYR A C 1
ATOM 2649 O O . TYR A 1 342 ? 6.109 -4.465 -11.461 1 98.06 342 TYR A O 1
ATOM 2657 N N . LEU A 1 343 ? 5.105 -2.785 -10.414 1 98.25 343 LEU A N 1
ATOM 2658 C CA . LEU A 1 343 ? 4.035 -3.533 -9.766 1 98.25 343 LEU A CA 1
ATOM 2659 C C . LEU A 1 343 ? 2.725 -2.756 -9.805 1 98.25 343 LEU A C 1
ATOM 2661 O O . LEU A 1 343 ? 2.691 -1.569 -9.469 1 98.25 343 LEU A O 1
ATOM 2665 N N . THR A 1 344 ? 1.676 -3.314 -10.32 1 97.81 344 THR A N 1
ATOM 2666 C CA . THR A 1 344 ? 0.378 -2.648 -10.328 1 97.81 344 THR A CA 1
ATOM 2667 C C . THR A 1 344 ? -0.723 -3.607 -9.883 1 97.81 344 THR A C 1
ATOM 2669 O O . THR A 1 344 ? -0.701 -4.789 -10.227 1 97.81 344 THR A O 1
ATOM 2672 N N . ASN A 1 345 ? -1.722 -3.182 -8.992 1 98.19 345 ASN A N 1
ATOM 2673 C CA . ASN A 1 345 ? -2.941 -3.867 -8.578 1 98.19 345 ASN A CA 1
ATOM 2674 C C . ASN A 1 345 ? -4.184 -3.029 -8.867 1 98.19 345 ASN A C 1
ATOM 2676 O O . ASN A 1 345 ? -4.301 -1.899 -8.391 1 98.19 345 ASN A O 1
ATOM 2680 N N . ASN A 1 346 ? -5.023 -3.504 -9.68 1 97.88 346 ASN A N 1
ATOM 2681 C CA . ASN A 1 346 ? -6.297 -2.861 -9.992 1 97.88 346 ASN A CA 1
ATOM 2682 C C . ASN A 1 346 ? -7.477 -3.693 -9.5 1 97.88 346 ASN A C 1
ATOM 2684 O O . ASN A 1 346 ? -7.555 -4.891 -9.773 1 97.88 346 ASN A O 1
ATOM 2688 N N . ASN A 1 347 ? -8.43 -3.037 -8.781 1 97.69 347 ASN A N 1
ATOM 2689 C CA . ASN A 1 347 ? -9.57 -3.732 -8.195 1 97.69 347 ASN A CA 1
ATOM 2690 C C . ASN A 1 347 ? -10.891 -3.084 -8.609 1 97.69 347 ASN A C 1
ATOM 2692 O O . ASN A 1 347 ? -11.008 -1.857 -8.609 1 97.69 347 ASN A O 1
ATOM 2696 N N . LEU A 1 348 ? -11.82 -3.914 -9 1 95.75 348 LEU A N 1
ATOM 2697 C CA . LEU A 1 348 ? -13.227 -3.545 -9.125 1 95.75 348 LEU A CA 1
ATOM 2698 C C . LEU A 1 348 ? -14.023 -4.004 -7.906 1 95.75 348 LEU A C 1
ATOM 2700 O O . LEU A 1 348 ? -13.891 -5.148 -7.465 1 95.75 348 LEU A O 1
ATOM 2704 N N . VAL A 1 349 ? -14.734 -3.111 -7.332 1 94.94 349 VAL A N 1
ATOM 2705 C CA . VAL A 1 349 ? -15.641 -3.465 -6.246 1 94.94 349 VAL A CA 1
ATOM 2706 C C . VAL A 1 349 ? -17.078 -3.453 -6.754 1 94.94 349 VAL A C 1
ATOM 2708 O O . VAL A 1 349 ? -17.594 -2.406 -7.152 1 94.94 349 VAL A O 1
ATOM 2711 N N . LEU A 1 350 ? -17.719 -4.609 -6.684 1 91.75 350 LEU A N 1
ATOM 2712 C CA . LEU A 1 350 ? -19 -4.832 -7.352 1 91.75 350 LEU A CA 1
ATOM 2713 C C . LEU A 1 350 ? -20.109 -5.07 -6.336 1 91.75 350 LEU A C 1
ATOM 2715 O O . LEU A 1 350 ? -21.188 -5.562 -6.688 1 91.75 350 LEU A O 1
ATOM 2719 N N . GLY A 1 351 ? -19.969 -4.707 -5.148 1 86.19 351 GLY A N 1
ATOM 2720 C CA . GLY A 1 351 ? -20.969 -4.84 -4.102 1 86.19 351 GLY A CA 1
ATOM 2721 C C . GLY A 1 351 ? -20.781 -3.838 -2.977 1 86.19 351 GLY A C 1
ATOM 2722 O O . GLY A 1 351 ? -19.656 -3.432 -2.672 1 86.19 351 GLY A O 1
ATOM 2723 N N . ASP A 1 352 ? -21.938 -3.494 -2.242 1 85.31 352 ASP A N 1
ATOM 2724 C CA . ASP A 1 352 ? -21.906 -2.479 -1.193 1 85.31 352 ASP A CA 1
ATOM 2725 C C . ASP A 1 352 ? -21.172 -2.986 0.046 1 85.31 352 ASP A C 1
ATOM 2727 O O . ASP A 1 352 ? -20.672 -2.191 0.84 1 85.31 352 ASP A O 1
ATOM 2731 N N . GLU A 1 353 ? -21.094 -4.359 0.07 1 91.31 353 GLU A N 1
ATOM 2732 C CA . GLU A 1 353 ? -20.453 -4.926 1.254 1 91.31 353 GLU A CA 1
ATOM 2733 C C . GLU A 1 353 ? -19.109 -5.543 0.909 1 91.31 353 GLU A C 1
ATOM 2735 O O . GLU A 1 353 ? -18.469 -6.16 1.761 1 91.31 353 GLU A O 1
ATOM 2740 N N . ALA A 1 354 ? -18.781 -5.406 -0.371 1 93.31 354 ALA A N 1
ATOM 2741 C CA . ALA A 1 354 ? -17.484 -5.93 -0.811 1 93.31 354 ALA A CA 1
ATOM 2742 C C . ALA A 1 354 ? -16.344 -5.055 -0.308 1 93.31 354 ALA A C 1
ATOM 2744 O O . ALA A 1 354 ? -16.484 -3.838 -0.191 1 93.31 354 ALA A O 1
ATOM 2745 N N . GLU A 1 355 ? -15.258 -5.699 0.08 1 95.06 355 GLU A N 1
ATOM 2746 C CA . GLU A 1 355 ? -14.086 -5.012 0.617 1 95.06 355 GLU A CA 1
ATOM 2747 C C . GLU A 1 355 ? -12.828 -5.387 -0.156 1 95.06 355 GLU A C 1
ATOM 2749 O O . GLU A 1 355 ? -12.609 -6.559 -0.471 1 95.06 355 GLU A O 1
ATOM 2754 N N . ALA A 1 356 ? -12.047 -4.391 -0.464 1 97.06 356 ALA A N 1
ATOM 2755 C CA . ALA A 1 356 ? -10.781 -4.613 -1.156 1 97.06 356 ALA A CA 1
ATOM 2756 C C . ALA A 1 356 ? -9.656 -3.826 -0.496 1 97.06 356 ALA A C 1
ATOM 2758 O O . ALA A 1 356 ? -9.727 -2.602 -0.379 1 97.06 356 ALA A O 1
ATOM 2759 N N . ASP A 1 357 ? -8.586 -4.527 -0.016 1 96.94 357 ASP A N 1
ATOM 2760 C CA . ASP A 1 357 ? -7.348 -3.969 0.521 1 96.94 357 ASP A CA 1
ATOM 2761 C C . ASP A 1 357 ? -6.195 -4.145 -0.465 1 96.94 357 ASP A C 1
ATOM 2763 O O . ASP A 1 357 ? -6.012 -5.227 -1.026 1 96.94 357 ASP A O 1
ATOM 2767 N N . SER A 1 358 ? -5.469 -3.088 -0.806 1 96.62 358 SER A N 1
ATOM 2768 C CA . SER A 1 358 ? -4.312 -3.113 -1.694 1 96.62 358 SER A CA 1
ATOM 2769 C C . SER A 1 358 ? -3.102 -2.451 -1.044 1 96.62 358 SER A C 1
ATOM 2771 O O . SER A 1 358 ? -3.148 -1.272 -0.688 1 96.62 358 SER A O 1
ATOM 2773 N N . ILE A 1 359 ? -1.991 -3.234 -0.863 1 94.94 359 ILE A N 1
ATOM 2774 C CA . ILE A 1 359 ? -0.819 -2.801 -0.112 1 94.94 359 ILE A CA 1
ATOM 2775 C C . ILE A 1 359 ? 0.444 -3.068 -0.927 1 94.94 359 ILE A C 1
ATOM 2777 O O . ILE A 1 359 ? 1.206 -3.988 -0.62 1 94.94 359 ILE A O 1
ATOM 2781 N N . PRO A 1 360 ? 0.734 -2.273 -1.97 1 94.38 360 PRO A N 1
ATOM 2782 C CA . PRO A 1 360 ? 2.029 -2.346 -2.652 1 94.38 360 PRO A CA 1
ATOM 2783 C C . PRO A 1 360 ? 3.143 -1.642 -1.881 1 94.38 360 PRO A C 1
ATOM 2785 O O . PRO A 1 360 ? 2.898 -0.626 -1.224 1 94.38 360 PRO A O 1
ATOM 2788 N N . MET A 1 361 ? 4.328 -2.289 -1.923 1 93.81 361 MET A N 1
ATOM 2789 C CA . MET A 1 361 ? 5.453 -1.789 -1.143 1 93.81 361 MET A CA 1
ATOM 2790 C C . MET A 1 361 ? 6.723 -1.735 -1.989 1 93.81 361 MET A C 1
ATOM 2792 O O . MET A 1 361 ? 6.926 -2.58 -2.863 1 93.81 361 MET A O 1
ATOM 2796 N N . LEU A 1 362 ? 7.539 -0.66 -1.688 1 94.12 362 LEU A N 1
ATOM 2797 C CA . LEU A 1 362 ? 8.906 -0.571 -2.193 1 94.12 362 LEU A CA 1
ATOM 2798 C C . LEU A 1 362 ? 9.906 -0.556 -1.045 1 94.12 362 LEU A C 1
ATOM 2800 O O . LEU A 1 362 ? 9.758 0.215 -0.094 1 94.12 362 LEU A O 1
ATOM 2804 N N . GLU A 1 363 ? 10.828 -1.493 -1.072 1 94.81 363 GLU A N 1
ATOM 2805 C CA . GLU A 1 363 ? 12.016 -1.502 -0.223 1 94.81 363 GLU A CA 1
ATOM 2806 C C . GLU A 1 363 ? 13.297 -1.418 -1.058 1 94.81 363 GLU A C 1
ATOM 2808 O O . GLU A 1 363 ? 13.742 -2.42 -1.617 1 94.81 363 GLU A O 1
ATOM 2813 N N . ILE A 1 364 ? 13.883 -0.186 -1.177 1 93.31 364 ILE A N 1
ATOM 2814 C CA . ILE A 1 364 ? 14.984 0.091 -2.092 1 93.31 364 ILE A CA 1
ATOM 2815 C C . ILE A 1 364 ? 16.234 0.426 -1.298 1 93.31 364 ILE A C 1
ATOM 2817 O O . ILE A 1 364 ? 16.266 1.397 -0.539 1 93.31 364 ILE A O 1
ATOM 2821 N N . ASN A 1 365 ? 17.344 -0.403 -1.566 1 91.19 365 ASN A N 1
ATOM 2822 C CA . ASN A 1 365 ? 18.562 -0.26 -0.781 1 91.19 365 ASN A CA 1
ATOM 2823 C C . ASN A 1 365 ? 19.75 0.177 -1.648 1 91.19 365 ASN A C 1
ATOM 2825 O O . ASN A 1 365 ? 20.906 -0.017 -1.274 1 91.19 365 ASN A O 1
ATOM 2829 N N . THR A 1 366 ? 19.469 0.741 -2.859 1 86.5 366 THR A N 1
ATOM 2830 C CA . THR A 1 366 ? 20.516 1.244 -3.744 1 86.5 366 THR A CA 1
ATOM 2831 C C . THR A 1 366 ? 19.969 2.371 -4.625 1 86.5 366 THR A C 1
ATOM 2833 O O . THR A 1 366 ? 18.766 2.582 -4.703 1 86.5 366 THR A O 1
ATOM 2836 N N . ASP A 1 367 ? 20.844 3.072 -5.27 1 85.12 367 ASP A N 1
ATOM 2837 C CA . ASP A 1 367 ? 20.422 4.281 -5.965 1 85.12 367 ASP A CA 1
ATOM 2838 C C . ASP A 1 367 ? 20.297 4.039 -7.469 1 85.12 367 ASP A C 1
ATOM 2840 O O . ASP A 1 367 ? 19.688 4.836 -8.188 1 85.12 367 ASP A O 1
ATOM 2844 N N . GLU A 1 368 ? 20.875 3.025 -7.98 1 86.5 368 GLU A N 1
ATOM 2845 C CA . GLU A 1 368 ? 20.797 2.783 -9.422 1 86.5 368 GLU A CA 1
ATOM 2846 C C . GLU A 1 368 ? 19.625 1.882 -9.773 1 86.5 368 GLU A C 1
ATOM 2848 O O . GLU A 1 368 ? 19.812 0.75 -10.219 1 86.5 368 GLU A O 1
ATOM 2853 N N . VAL A 1 369 ? 18.438 2.439 -9.523 1 89.75 369 VAL A N 1
ATOM 2854 C CA . VAL A 1 369 ? 17.219 1.645 -9.734 1 89.75 369 VAL A CA 1
ATOM 2855 C C . VAL A 1 369 ? 16.141 2.508 -10.375 1 89.75 369 VAL A C 1
ATOM 2857 O O . VAL A 1 369 ? 16.203 3.738 -10.32 1 89.75 369 VAL A O 1
ATOM 2860 N N . ARG A 1 370 ? 15.227 1.971 -11.055 1 91.88 370 ARG A N 1
ATOM 2861 C CA . ARG A 1 370 ? 13.922 2.488 -11.453 1 91.88 370 ARG A CA 1
ATOM 2862 C C . ARG A 1 370 ? 12.797 1.563 -11 1 91.88 370 ARG A C 1
ATOM 2864 O O . ARG A 1 370 ? 12.547 0.527 -11.617 1 91.88 370 ARG A O 1
ATOM 2871 N N . CYS A 1 371 ? 12.133 1.882 -9.953 1 95.62 371 CYS A N 1
ATOM 2872 C CA . CYS A 1 371 ? 11.078 1.064 -9.367 1 95.62 371 CYS A CA 1
ATOM 2873 C C . CYS A 1 371 ? 9.812 1.887 -9.148 1 95.62 371 CYS A C 1
ATOM 2875 O O . CYS A 1 371 ? 9.875 3.016 -8.664 1 95.62 371 CYS A O 1
ATOM 2877 N N . SER A 1 372 ? 8.695 1.422 -9.555 1 95.81 372 SER A N 1
ATOM 2878 C CA . SER A 1 372 ? 7.414 2.1 -9.367 1 95.81 372 SER A CA 1
ATOM 2879 C C . SER A 1 372 ? 6.297 1.103 -9.086 1 95.81 372 SER A C 1
ATOM 2881 O O . SER A 1 372 ? 6.41 -0.077 -9.422 1 95.81 372 SER A O 1
ATOM 2883 N N . HIS A 1 373 ? 5.266 1.507 -8.375 1 95.12 373 HIS A N 1
ATOM 2884 C CA . HIS A 1 373 ? 4.051 0.712 -8.242 1 95.12 373 HIS A CA 1
ATOM 2885 C C . HIS A 1 373 ? 2.809 1.594 -8.281 1 95.12 373 HIS A C 1
ATOM 2887 O O . HIS A 1 373 ? 2.904 2.814 -8.141 1 95.12 373 HIS A O 1
ATOM 2893 N N . GLY A 1 374 ? 1.691 1.022 -8.539 1 94.81 374 GLY A N 1
ATOM 2894 C CA . GLY A 1 374 ? 0.398 1.686 -8.57 1 94.81 374 GLY A CA 1
ATOM 2895 C C . GLY A 1 374 ? -0.749 0.775 -8.172 1 94.81 374 GLY A C 1
ATOM 2896 O O . GLY A 1 374 ? -0.629 -0.449 -8.242 1 94.81 374 GLY A O 1
ATOM 2897 N N . SER A 1 375 ? -1.86 1.387 -7.672 1 95.88 375 SER A N 1
ATOM 2898 C CA . SER A 1 375 ? -3.078 0.657 -7.336 1 95.88 375 SER A CA 1
ATOM 2899 C C . SER A 1 375 ? -4.32 1.51 -7.578 1 95.88 375 SER A C 1
ATOM 2901 O O . SER A 1 375 ? -4.312 2.713 -7.309 1 95.88 375 SER A O 1
ATOM 2903 N N . THR A 1 376 ? -5.316 0.963 -8.156 1 95.25 376 THR A N 1
ATOM 2904 C CA . THR A 1 376 ? -6.625 1.583 -8.32 1 95.25 376 THR A CA 1
ATOM 2905 C C . THR A 1 376 ? -7.723 0.684 -7.754 1 95.25 376 THR A C 1
ATOM 2907 O O . THR A 1 376 ? -7.637 -0.542 -7.848 1 95.25 376 THR A O 1
ATOM 2910 N N . THR A 1 377 ? -8.695 1.233 -7.066 1 96.06 377 THR A N 1
ATOM 2911 C CA . THR A 1 377 ? -9.906 0.566 -6.605 1 96.06 377 THR A CA 1
ATOM 2912 C C . THR A 1 377 ? -11.141 1.412 -6.914 1 96.06 377 THR A C 1
ATOM 2914 O O . THR A 1 377 ? -11.18 2.598 -6.582 1 96.06 377 THR A O 1
ATOM 2917 N N . GLY A 1 378 ? -12.125 0.8 -7.586 1 93.06 378 GLY A N 1
ATOM 2918 C CA . GLY A 1 378 ? -13.336 1.532 -7.914 1 93.06 378 GLY A CA 1
ATOM 2919 C C . GLY A 1 378 ? -14.406 0.661 -8.539 1 93.06 378 GLY A C 1
ATOM 2920 O O . GLY A 1 378 ? -14.266 -0.562 -8.594 1 93.06 378 GLY A O 1
ATOM 2921 N N . LYS A 1 379 ? -15.469 1.364 -9 1 90.25 379 LYS A N 1
ATOM 2922 C CA . LYS A 1 379 ? -16.578 0.702 -9.664 1 90.25 379 LYS A CA 1
ATOM 2923 C C . LYS A 1 379 ? -16.375 0.649 -11.172 1 90.25 379 LYS A C 1
ATOM 2925 O O . LYS A 1 379 ? -15.406 1.203 -11.695 1 90.25 379 LYS A O 1
ATOM 2930 N N . LEU A 1 380 ? -17.281 -0.1 -11.805 1 90 380 LEU A N 1
ATOM 2931 C CA . LEU A 1 380 ? -17.312 -0.1 -13.258 1 90 380 LEU A CA 1
ATOM 2932 C C . LEU A 1 380 ? -17.625 1.293 -13.797 1 90 380 LEU A C 1
ATOM 2934 O O . LEU A 1 380 ? -18.406 2.039 -13.195 1 90 380 LEU A O 1
ATOM 2938 N N . ASP A 1 381 ? -16.969 1.553 -14.844 1 86.38 381 ASP A N 1
ATOM 2939 C CA . ASP A 1 381 ? -17.188 2.852 -15.477 1 86.38 381 ASP A CA 1
ATOM 2940 C C . ASP A 1 381 ? -18.641 3.012 -15.938 1 86.38 381 ASP A C 1
ATOM 2942 O O . ASP A 1 381 ? -19.078 2.316 -16.844 1 86.38 381 ASP A O 1
ATOM 2946 N N . ALA A 1 382 ? -19.281 3.982 -15.297 1 86.81 382 ALA A N 1
ATOM 2947 C CA . ALA A 1 382 ? -20.703 4.211 -15.57 1 86.81 382 ALA A CA 1
ATOM 2948 C C . ALA A 1 382 ? -20.922 4.652 -17.016 1 86.81 382 ALA A C 1
ATOM 2950 O O . ALA A 1 382 ? -21.922 4.301 -17.641 1 86.81 382 ALA A O 1
ATOM 2951 N N . ARG A 1 383 ? -20.062 5.371 -17.547 1 89.44 383 ARG A N 1
ATOM 2952 C CA . ARG A 1 383 ? -20.203 5.848 -18.922 1 89.44 383 ARG A CA 1
ATOM 2953 C C . ARG A 1 383 ? -20.078 4.699 -19.922 1 89.44 383 ARG A C 1
ATOM 2955 O O . ARG A 1 383 ? -20.812 4.648 -20.906 1 89.44 383 ARG A O 1
ATOM 2962 N N . GLN A 1 384 ? -19.109 3.826 -19.547 1 91.69 384 GLN A N 1
ATOM 2963 C CA . GLN A 1 384 ? -18.969 2.654 -20.406 1 91.69 384 GLN A CA 1
ATOM 2964 C C . GLN A 1 384 ? -20.188 1.752 -20.328 1 91.69 384 GLN A C 1
ATOM 2966 O O . GLN A 1 384 ? -20.641 1.214 -21.344 1 91.69 384 GLN A O 1
ATOM 2971 N N . LEU A 1 385 ? -20.672 1.583 -19.172 1 91.81 385 LEU A N 1
ATOM 2972 C CA . LEU A 1 385 ? -21.891 0.788 -19 1 91.81 385 LEU A CA 1
ATOM 2973 C C . LEU A 1 385 ? -23.047 1.386 -19.797 1 91.81 385 LEU A C 1
ATOM 2975 O O . LEU A 1 385 ? -23.75 0.669 -20.516 1 91.81 385 LEU A O 1
ATOM 2979 N N . PHE A 1 386 ? -23.188 2.676 -19.625 1 91.44 386 PHE A N 1
ATOM 2980 C CA . PHE A 1 386 ? -24.266 3.363 -20.328 1 91.44 386 PHE A CA 1
ATOM 2981 C C . PHE A 1 386 ? -24.109 3.219 -21.828 1 91.44 386 PHE A C 1
ATOM 2983 O O . PHE A 1 386 ? -25.078 2.967 -22.547 1 91.44 386 PHE A O 1
ATOM 2990 N N . TYR A 1 387 ? -22.891 3.342 -22.219 1 94.06 387 TYR A N 1
ATOM 2991 C CA . TYR A 1 387 ? -22.609 3.213 -23.641 1 94.06 387 TYR A CA 1
ATOM 2992 C C . TYR A 1 387 ? -23 1.832 -24.156 1 94.06 387 TYR A C 1
ATOM 2994 O O . TYR A 1 387 ? -23.703 1.713 -25.156 1 94.06 387 TYR A O 1
ATOM 3002 N N . LEU A 1 388 ? -22.641 0.81 -23.5 1 94.69 388 LEU A N 1
ATOM 3003 C CA . LEU A 1 388 ? -22.938 -0.559 -23.906 1 94.69 388 LEU A CA 1
ATOM 3004 C C . LEU A 1 388 ? -24.453 -0.813 -23.859 1 94.69 388 LEU A C 1
ATOM 3006 O O . LEU A 1 388 ? -25 -1.439 -24.781 1 94.69 388 LEU A O 1
ATOM 3010 N N . GLU A 1 389 ? -25.016 -0.318 -22.922 1 93.12 389 GLU A N 1
ATOM 3011 C CA . GLU A 1 389 ? -26.453 -0.513 -22.797 1 93.12 389 GLU A CA 1
ATOM 3012 C C . GLU A 1 389 ? -27.203 0.246 -23.891 1 93.12 389 GLU A C 1
ATOM 3014 O O . GLU A 1 389 ? -28.219 -0.235 -24.422 1 93.12 389 GLU A O 1
ATOM 3019 N N . SER A 1 390 ? -26.688 1.412 -24.203 1 93.38 390 SER A N 1
ATOM 3020 C CA . SER A 1 390 ? -27.297 2.182 -25.281 1 93.38 390 SER A CA 1
ATOM 3021 C C . SER A 1 390 ? -27.156 1.459 -26.609 1 93.38 390 SER A C 1
ATOM 3023 O O . SER A 1 390 ? -27.938 1.703 -27.547 1 93.38 390 SER A O 1
ATOM 3025 N N . ARG A 1 391 ? -26.281 0.577 -26.672 1 94.62 391 ARG A N 1
ATOM 3026 C CA . ARG A 1 391 ? -26.062 -0.184 -27.891 1 94.62 391 ARG A CA 1
ATOM 3027 C C . ARG A 1 391 ? -26.828 -1.501 -27.859 1 94.62 391 ARG A C 1
ATOM 3029 O O . ARG A 1 391 ? -26.672 -2.338 -28.75 1 94.62 391 ARG A O 1
ATOM 3036 N N . GLY A 1 392 ? -27.531 -1.646 -26.844 1 94.56 392 GLY A N 1
ATOM 3037 C CA . GLY A 1 392 ? -28.469 -2.764 -26.828 1 94.56 392 GLY A CA 1
ATOM 3038 C C . GLY A 1 392 ? -28.031 -3.902 -25.938 1 94.56 392 GLY A C 1
ATOM 3039 O O . GLY A 1 392 ? -28.688 -4.934 -25.859 1 94.56 392 GLY A O 1
ATOM 3040 N N . TYR A 1 393 ? -26.891 -3.807 -25.344 1 95.12 393 TYR A N 1
ATOM 3041 C CA . TYR A 1 393 ? -26.5 -4.832 -24.375 1 95.12 393 TYR A CA 1
ATOM 3042 C C . TYR A 1 393 ? -27.312 -4.738 -23.094 1 95.12 393 TYR A C 1
ATOM 3044 O O . TYR A 1 393 ? -27.688 -3.641 -22.688 1 95.12 393 TYR A O 1
ATOM 3052 N N . THR A 1 394 ? -27.609 -5.883 -22.484 1 93.06 394 THR A N 1
ATOM 3053 C CA . THR A 1 394 ? -28.219 -5.902 -21.156 1 93.06 394 THR A CA 1
ATOM 3054 C C . THR A 1 394 ? -27.234 -5.473 -20.094 1 93.06 394 THR A C 1
ATOM 3056 O O . THR A 1 394 ? -26.016 -5.492 -20.312 1 93.06 394 THR A O 1
ATOM 3059 N N . PRO A 1 395 ? -27.766 -5.105 -18.969 1 89.44 395 PRO A N 1
ATOM 3060 C CA . PRO A 1 395 ? -26.891 -4.738 -17.859 1 89.44 395 PRO A CA 1
ATOM 3061 C C . PRO A 1 395 ? -25.906 -5.848 -17.5 1 89.44 395 PRO A C 1
ATOM 3063 O O . PRO A 1 395 ? -24.734 -5.57 -17.25 1 89.44 395 PRO A O 1
ATOM 3066 N N . LYS A 1 396 ? -26.359 -7.059 -17.531 1 88.62 396 LYS A N 1
ATOM 3067 C CA . LYS A 1 396 ? -25.484 -8.172 -17.188 1 88.62 396 LYS A CA 1
ATOM 3068 C C . LYS A 1 396 ? -24.406 -8.359 -18.25 1 88.62 396 LYS A C 1
ATOM 3070 O O . LYS A 1 396 ? -23.234 -8.57 -17.906 1 88.62 396 LYS A O 1
ATOM 3075 N N . GLU A 1 397 ? -24.812 -8.297 -19.469 1 90.81 397 GLU A N 1
ATOM 3076 C CA . GLU A 1 397 ? -23.859 -8.438 -20.562 1 90.81 397 GLU A CA 1
ATOM 3077 C C . GLU A 1 397 ? -22.828 -7.32 -20.547 1 90.81 397 GLU A C 1
ATOM 3079 O O . GLU A 1 397 ? -21.641 -7.555 -20.812 1 90.81 397 GLU A O 1
ATOM 3084 N N . SER A 1 398 ? -23.328 -6.121 -20.297 1 93.19 398 SER A N 1
ATOM 3085 C CA . SER A 1 398 ? -22.438 -4.969 -20.234 1 93.19 398 SER A CA 1
ATOM 3086 C C . SER A 1 398 ? -21.391 -5.137 -19.141 1 93.19 398 SER A C 1
ATOM 3088 O O . SER A 1 398 ? -20.188 -4.922 -19.391 1 93.19 398 SER A O 1
ATOM 3090 N N . ARG A 1 399 ? -21.812 -5.586 -18.047 1 92.62 399 ARG A N 1
ATOM 3091 C CA . ARG A 1 399 ? -20.891 -5.832 -16.938 1 92.62 399 ARG A CA 1
ATOM 3092 C C . ARG A 1 399 ? -19.906 -6.941 -17.281 1 92.62 399 ARG A C 1
ATOM 3094 O O . ARG A 1 399 ? -18.719 -6.828 -16.969 1 92.62 399 ARG A O 1
ATOM 3101 N N . ARG A 1 400 ? -20.453 -7.988 -17.906 1 91.38 400 ARG A N 1
ATOM 3102 C CA . ARG A 1 400 ? -19.625 -9.117 -18.312 1 91.38 400 ARG A CA 1
ATOM 3103 C C . ARG A 1 400 ? -18.5 -8.664 -19.234 1 91.38 400 ARG A C 1
ATOM 3105 O O . ARG A 1 400 ? -17.344 -9.016 -19.031 1 91.38 400 ARG A O 1
ATOM 3112 N N . LEU A 1 401 ? -18.797 -7.84 -20.25 1 92.56 401 LEU A N 1
ATOM 3113 C CA . LEU A 1 401 ? -17.828 -7.367 -21.234 1 92.56 401 LEU A CA 1
ATOM 3114 C C . LEU A 1 401 ? -16.75 -6.52 -20.562 1 92.56 401 LEU A C 1
ATOM 3116 O O . LEU A 1 401 ? -15.555 -6.672 -20.859 1 92.56 401 LEU A O 1
ATOM 3120 N N . LEU A 1 402 ? -17.219 -5.711 -19.688 1 94.12 402 LEU A N 1
ATOM 3121 C CA . LEU A 1 402 ? -16.266 -4.824 -19.016 1 94.12 402 LEU A CA 1
ATOM 3122 C C . LEU A 1 402 ? -15.359 -5.605 -18.078 1 94.12 402 LEU A C 1
ATOM 3124 O O . LEU A 1 402 ? -14.141 -5.375 -18.047 1 94.12 402 LEU A O 1
ATOM 3128 N N . ILE A 1 403 ? -15.883 -6.613 -17.375 1 95.06 403 ILE A N 1
ATOM 3129 C CA . ILE A 1 403 ? -15.125 -7.391 -16.406 1 95.06 403 ILE A CA 1
ATOM 3130 C C . ILE A 1 403 ? -14.164 -8.336 -17.141 1 95.06 403 ILE A C 1
ATOM 3132 O O . ILE A 1 403 ? -13.008 -8.484 -16.75 1 95.06 403 ILE A O 1
ATOM 3136 N N . GLU A 1 404 ? -14.68 -8.984 -18.219 1 92.56 404 GLU A N 1
ATOM 3137 C CA . GLU A 1 404 ? -13.828 -9.844 -19.031 1 92.56 404 GLU A CA 1
ATOM 3138 C C . GLU A 1 404 ? -12.672 -9.062 -19.641 1 92.56 404 GLU A C 1
ATOM 3140 O O . GLU A 1 404 ? -11.539 -9.555 -19.703 1 92.56 404 GLU A O 1
ATOM 3145 N N . GLY A 1 405 ? -12.977 -7.82 -20.188 1 93.94 405 GLY A N 1
ATOM 3146 C CA . GLY A 1 405 ? -11.938 -6.949 -20.719 1 93.94 405 GLY A CA 1
ATOM 3147 C C . GLY A 1 405 ? -10.914 -6.551 -19.672 1 93.94 405 GLY A C 1
ATOM 3148 O O . GLY A 1 405 ? -9.719 -6.477 -19.969 1 93.94 405 GLY A O 1
ATOM 3149 N N . PHE A 1 406 ? -11.477 -6.344 -18.453 1 96.44 406 PHE A N 1
ATOM 3150 C CA . PHE A 1 406 ? -10.641 -5.992 -17.312 1 96.44 406 PHE A CA 1
ATOM 3151 C C . PHE A 1 406 ? -9.641 -7.105 -17 1 96.44 406 PHE A C 1
ATOM 3153 O O . PHE A 1 406 ? -8.445 -6.848 -16.844 1 96.44 406 PHE A O 1
ATOM 3160 N N . PHE A 1 407 ? -10.047 -8.477 -17.078 1 97.19 407 PHE A N 1
ATOM 3161 C CA . PHE A 1 407 ? -9.219 -9.625 -16.734 1 97.19 407 PHE A CA 1
ATOM 3162 C C . PHE A 1 407 ? -8.344 -10.047 -17.906 1 97.19 407 PHE A C 1
ATOM 3164 O O . PHE A 1 407 ? -7.332 -10.719 -17.734 1 97.19 407 PHE A O 1
ATOM 3171 N N . ALA A 1 408 ? -8.648 -9.672 -19.172 1 95.81 408 ALA A N 1
ATOM 3172 C CA . ALA A 1 408 ? -8.039 -10.188 -20.406 1 95.81 408 ALA A CA 1
ATOM 3173 C C . ALA A 1 408 ? -6.551 -9.836 -20.469 1 95.81 408 ALA A C 1
ATOM 3175 O O . ALA A 1 408 ? -5.766 -10.555 -21.094 1 95.81 408 ALA A O 1
ATOM 3176 N N . GLU A 1 409 ? -6.184 -8.734 -19.797 1 94.62 409 GLU A N 1
ATOM 3177 C CA . GLU A 1 409 ? -4.777 -8.344 -19.781 1 94.62 409 GLU A CA 1
ATOM 3178 C C . GLU A 1 409 ? -3.898 -9.453 -19.219 1 94.62 409 GLU A C 1
ATOM 3180 O O . GLU A 1 409 ? -2.727 -9.57 -19.578 1 94.62 409 GLU A O 1
ATOM 3185 N N . VAL A 1 410 ? -4.43 -10.359 -18.359 1 97.75 410 VAL A N 1
ATOM 3186 C CA . VAL A 1 410 ? -3.709 -11.461 -17.75 1 97.75 410 VAL A CA 1
ATOM 3187 C C . VAL A 1 410 ? -4.227 -12.789 -18.297 1 97.75 410 VAL A C 1
ATOM 3189 O O . VAL A 1 410 ? -3.447 -13.617 -18.781 1 97.75 410 VAL A O 1
ATOM 3192 N N . SER A 1 411 ? -5.57 -12.93 -18.422 1 97.19 411 SER A N 1
ATOM 3193 C CA . SER A 1 411 ? -6.176 -14.227 -18.703 1 97.19 411 SER A CA 1
ATOM 3194 C C . SER A 1 411 ? -5.941 -14.633 -20.156 1 97.19 411 SER A C 1
ATOM 3196 O O . SER A 1 411 ? -5.961 -15.828 -20.484 1 97.19 411 SER A O 1
ATOM 3198 N N . ALA A 1 412 ? -5.621 -13.641 -21.047 1 96.44 412 ALA A N 1
ATOM 3199 C CA . ALA A 1 412 ? -5.434 -13.953 -22.469 1 96.44 412 ALA A CA 1
ATOM 3200 C C . ALA A 1 412 ? -4.168 -14.781 -22.672 1 96.44 412 ALA A C 1
ATOM 3202 O O . ALA A 1 412 ? -4.023 -15.445 -23.703 1 96.44 412 ALA A O 1
ATOM 3203 N N . SER A 1 413 ? -3.242 -14.797 -21.656 1 97.25 413 SER A N 1
ATOM 3204 C CA . SER A 1 413 ? -1.971 -15.492 -21.797 1 97.25 413 SER A CA 1
ATOM 3205 C C . SER A 1 413 ? -2.113 -16.969 -21.453 1 97.25 413 SER A C 1
ATOM 3207 O O . SER A 1 413 ? -1.238 -17.781 -21.781 1 97.25 413 SER A O 1
ATOM 3209 N N . PHE A 1 414 ? -3.221 -17.438 -20.859 1 97.44 414 PHE A N 1
ATOM 3210 C CA . PHE A 1 414 ? -3.426 -18.828 -20.5 1 97.44 414 PHE A CA 1
ATOM 3211 C C . PHE A 1 414 ? -3.617 -19.688 -21.75 1 97.44 414 PHE A C 1
ATOM 3213 O O . PHE A 1 414 ? -4.059 -19.203 -22.781 1 97.44 414 PHE A O 1
ATOM 3220 N N . PRO A 1 415 ? -3.156 -20.922 -21.641 1 95.44 415 PRO A N 1
ATOM 3221 C CA . PRO A 1 415 ? -3.557 -21.859 -22.688 1 95.44 415 PRO A CA 1
ATOM 3222 C C . PRO A 1 415 ? -5.066 -21.875 -22.922 1 95.44 415 PRO A C 1
ATOM 3224 O O . PRO A 1 415 ? -5.836 -21.562 -22.016 1 95.44 415 PRO A O 1
ATOM 3227 N N . GLN A 1 416 ? -5.387 -22.156 -24.078 1 93.19 416 GLN A N 1
ATOM 3228 C CA . GLN A 1 416 ? -6.766 -22.031 -24.531 1 93.19 416 GLN A CA 1
ATOM 3229 C C . GLN A 1 416 ? -7.727 -22.703 -23.547 1 93.19 416 GLN A C 1
ATOM 3231 O O . GLN A 1 416 ? -8.734 -22.109 -23.156 1 93.19 416 GLN A O 1
ATOM 3236 N N . GLU A 1 417 ? -7.43 -23.953 -23.172 1 92.38 417 GLU A N 1
ATOM 3237 C CA . GLU A 1 417 ? -8.344 -24.672 -22.297 1 92.38 417 GLU A CA 1
ATOM 3238 C C . GLU A 1 417 ? -8.516 -23.953 -20.969 1 92.38 417 GLU A C 1
ATOM 3240 O O . GLU A 1 417 ? -9.625 -23.891 -20.422 1 92.38 417 GLU A O 1
ATOM 3245 N N . ALA A 1 418 ? -7.426 -23.422 -20.406 1 95.44 418 ALA A N 1
ATOM 3246 C CA . ALA A 1 418 ? -7.488 -22.703 -19.141 1 95.44 418 ALA A CA 1
ATOM 3247 C C . ALA A 1 418 ? -8.195 -21.359 -19.312 1 95.44 418 ALA A C 1
ATOM 3249 O O . ALA A 1 418 ? -8.961 -20.938 -18.453 1 95.44 418 ALA A O 1
ATOM 3250 N N . ARG A 1 419 ? -8.008 -20.688 -20.359 1 95.62 419 ARG A N 1
ATOM 3251 C CA . ARG A 1 419 ? -8.656 -19.406 -20.656 1 95.62 419 ARG A CA 1
ATOM 3252 C C . ARG A 1 419 ? -10.172 -19.562 -20.719 1 95.62 419 ARG A C 1
ATOM 3254 O O . ARG A 1 419 ? -10.906 -18.734 -20.172 1 95.62 419 ARG A O 1
ATOM 3261 N N . GLU A 1 420 ? -10.641 -20.578 -21.391 1 95.62 420 GLU A N 1
ATOM 3262 C CA . GLU A 1 420 ? -12.078 -20.844 -21.5 1 95.62 420 GLU A CA 1
ATOM 3263 C C . GLU A 1 420 ? -12.688 -21.109 -20.125 1 95.62 420 GLU A C 1
ATOM 3265 O O . GLU A 1 420 ? -13.797 -20.656 -19.828 1 95.62 420 GLU A O 1
ATOM 3270 N N . ARG A 1 421 ? -11.992 -21.797 -19.375 1 96.19 421 ARG A N 1
ATOM 3271 C CA . ARG A 1 421 ? -12.469 -22.062 -18.016 1 96.19 421 ARG A CA 1
ATOM 3272 C C . ARG A 1 421 ? -12.547 -20.781 -17.203 1 96.19 421 ARG A C 1
ATOM 3274 O O . ARG A 1 421 ? -13.508 -20.562 -16.469 1 96.19 421 ARG A O 1
ATOM 3281 N N . ILE A 1 422 ? -11.57 -19.906 -17.328 1 96.31 422 ILE A N 1
ATOM 3282 C CA . ILE A 1 422 ? -11.555 -18.625 -16.641 1 96.31 422 ILE A CA 1
ATOM 3283 C C . ILE A 1 422 ? -12.766 -17.797 -17.062 1 96.31 422 ILE A C 1
ATOM 3285 O O . ILE A 1 422 ? -13.461 -17.219 -16.219 1 96.31 422 ILE A O 1
ATOM 3289 N N . GLU A 1 423 ? -13.031 -17.812 -18.359 1 93.94 423 GLU A N 1
ATOM 3290 C CA . GLU A 1 423 ? -14.18 -17.062 -18.875 1 93.94 423 GLU A CA 1
ATOM 3291 C C . GLU A 1 423 ? -15.492 -17.609 -18.297 1 93.94 423 GLU A C 1
ATOM 3293 O O . GLU A 1 423 ? -16.391 -16.828 -17.953 1 93.94 423 GLU A O 1
ATOM 3298 N N . THR A 1 424 ? -15.562 -18.828 -18.188 1 94.75 424 THR A N 1
ATOM 3299 C CA . THR A 1 424 ? -16.766 -19.453 -17.625 1 94.75 424 THR A CA 1
ATOM 3300 C C . THR A 1 424 ? -16.922 -19.078 -16.156 1 94.75 424 THR A C 1
ATOM 3302 O O . THR A 1 424 ? -18.031 -18.766 -15.711 1 94.75 424 THR A O 1
ATOM 3305 N N . ILE A 1 425 ? -15.867 -19.094 -15.422 1 95 425 ILE A N 1
ATOM 3306 C CA . ILE A 1 425 ? -15.914 -18.766 -14 1 95 425 ILE A CA 1
ATOM 3307 C C . ILE A 1 425 ? -16.312 -17.297 -13.828 1 95 425 ILE A C 1
ATOM 3309 O O . ILE A 1 425 ? -17.156 -16.969 -12.992 1 95 425 ILE A O 1
ATOM 3313 N N . VAL A 1 426 ? -15.711 -16.406 -14.602 1 92.94 426 VAL A N 1
ATOM 3314 C CA . VAL A 1 426 ? -15.984 -14.969 -14.539 1 92.94 426 VAL A CA 1
ATOM 3315 C C . VAL A 1 426 ? -17.453 -14.711 -14.859 1 92.94 426 VAL A C 1
ATOM 3317 O O . VAL A 1 426 ? -18.125 -13.961 -14.148 1 92.94 426 VAL A O 1
ATOM 3320 N N . ASP A 1 427 ? -18 -15.398 -15.883 1 92.06 427 ASP A N 1
ATOM 3321 C CA . ASP A 1 427 ? -19.391 -15.234 -16.281 1 92.06 427 ASP A CA 1
ATOM 3322 C C . ASP A 1 427 ? -20.328 -15.625 -15.141 1 92.06 427 ASP A C 1
ATOM 3324 O O . ASP A 1 427 ? -21.344 -14.953 -14.898 1 92.06 427 ASP A O 1
ATOM 3328 N N . ALA A 1 428 ? -20.031 -16.5 -14.438 1 92.69 428 ALA A N 1
ATOM 3329 C CA . ALA A 1 428 ? -20.906 -17.031 -13.391 1 92.69 428 ALA A CA 1
ATOM 3330 C C . ALA A 1 428 ? -20.922 -16.094 -12.18 1 92.69 428 ALA A C 1
ATOM 3332 O O . ALA A 1 428 ? -21.812 -16.188 -11.336 1 92.69 428 ALA A O 1
ATOM 3333 N N . ARG A 1 429 ? -19.969 -15.234 -12.094 1 92.75 429 ARG A N 1
ATOM 3334 C CA . ARG A 1 429 ? -19.828 -14.461 -10.867 1 92.75 429 ARG A CA 1
ATOM 3335 C C . ARG A 1 429 ? -20.266 -13.016 -11.086 1 92.75 429 ARG A C 1
ATOM 3337 O O . ARG A 1 429 ? -20.266 -12.211 -10.148 1 92.75 429 ARG A O 1
ATOM 3344 N N . ILE A 1 430 ? -20.609 -12.562 -12.188 1 88.25 430 ILE A N 1
ATOM 3345 C CA . ILE A 1 430 ? -21.047 -11.203 -12.477 1 88.25 430 ILE A CA 1
ATOM 3346 C C . ILE A 1 430 ? -22.391 -10.953 -11.797 1 88.25 430 ILE A C 1
ATOM 3348 O O . ILE A 1 430 ? -23.344 -11.703 -12.008 1 88.25 430 ILE A O 1
ATOM 3352 N N . PRO A 1 431 ? -22.484 -9.961 -10.812 1 80.31 431 PRO A N 1
ATOM 3353 C CA . PRO A 1 431 ? -23.75 -9.68 -10.133 1 80.31 431 PRO A CA 1
ATOM 3354 C C . PRO A 1 431 ? -24.844 -9.234 -11.102 1 80.31 431 PRO A C 1
ATOM 3356 O O . PRO A 1 431 ? -24.562 -8.555 -12.094 1 80.31 431 PRO A O 1
ATOM 3359 N N . VAL A 1 432 ? -26.062 -9.781 -10.992 1 71.12 432 VAL A N 1
ATOM 3360 C CA . VAL A 1 432 ? -27.234 -9.414 -11.766 1 71.12 432 VAL A CA 1
ATOM 3361 C C . VAL A 1 432 ? -28.016 -8.312 -11.039 1 71.12 432 VAL A C 1
ATOM 3363 O O . VAL A 1 432 ? -28.219 -8.383 -9.828 1 71.12 432 VAL A O 1
ATOM 3366 N N . GLU A 1 433 ? -27.578 -7.102 -11.125 1 59.5 433 GLU A N 1
ATOM 3367 C CA . GLU A 1 433 ? -28.344 -6.07 -10.438 1 59.5 433 GLU A CA 1
ATOM 3368 C C . GLU A 1 433 ? -29.844 -6.355 -10.508 1 59.5 433 GLU A C 1
ATOM 3370 O O . GLU A 1 433 ? -30.344 -6.828 -11.531 1 59.5 433 GLU A O 1
ATOM 3375 N N . ASP A 1 434 ? -30.5 -6.762 -9.297 1 45.72 434 ASP A N 1
ATOM 3376 C CA . ASP A 1 434 ? -31.969 -6.707 -9.305 1 45.72 434 ASP A CA 1
ATOM 3377 C C . ASP A 1 434 ? -32.469 -5.426 -9.961 1 45.72 434 ASP A C 1
ATOM 3379 O O . ASP A 1 434 ? -31.797 -4.391 -9.906 1 45.72 434 ASP A O 1
ATOM 3383 N N . MET B 1 1 ? 7.984 29.703 41.875 1 43.03 1 MET B N 1
ATOM 3384 C CA . MET B 1 1 ? 7.508 28.344 42.094 1 43.03 1 MET B CA 1
ATOM 3385 C C . MET B 1 1 ? 8.43 27.328 41.438 1 43.03 1 MET B C 1
ATOM 3387 O O . MET B 1 1 ? 8.969 27.578 40.375 1 43.03 1 MET B O 1
ATOM 3391 N N . SER B 1 2 ? 9.195 26.406 42.094 1 53.81 2 SER B N 1
ATOM 3392 C CA . SER B 1 2 ? 10.258 25.5 41.656 1 53.81 2 SER B CA 1
ATOM 3393 C C . SER B 1 2 ? 9.805 24.609 40.5 1 53.81 2 SER B C 1
ATOM 3395 O O . SER B 1 2 ? 8.688 24.078 40.531 1 53.81 2 SER B O 1
ATOM 3397 N N . THR B 1 3 ? 10.336 24.797 39.188 1 69.56 3 THR B N 1
ATOM 3398 C CA . THR B 1 3 ? 10.109 23.938 38.031 1 69.56 3 THR B CA 1
ATOM 3399 C C . THR B 1 3 ? 10.336 22.469 38.375 1 69.56 3 THR B C 1
ATOM 3401 O O . THR B 1 3 ? 11.414 22.109 38.875 1 69.56 3 THR B O 1
ATOM 3404 N N . ALA B 1 4 ? 9.219 21.719 38.688 1 78.94 4 ALA B N 1
ATOM 3405 C CA . ALA B 1 4 ? 9.344 20.281 38.938 1 78.94 4 ALA B CA 1
ATOM 3406 C C . ALA B 1 4 ? 9.852 19.547 37.688 1 78.94 4 ALA B C 1
ATOM 3408 O O . ALA B 1 4 ? 9.297 19.703 36.594 1 78.94 4 ALA B O 1
ATOM 3409 N N . VAL B 1 5 ? 10.992 18.984 37.875 1 85.88 5 VAL B N 1
ATOM 3410 C CA . VAL B 1 5 ? 11.594 18.188 36.812 1 85.88 5 VAL B CA 1
ATOM 3411 C C . VAL B 1 5 ? 11.281 16.703 37.031 1 85.88 5 VAL B C 1
ATOM 3413 O O . VAL B 1 5 ? 11.445 16.188 38.125 1 85.88 5 VAL B O 1
ATOM 3416 N N . TYR B 1 6 ? 10.766 16.078 36.062 1 88.88 6 TYR B N 1
ATOM 3417 C CA . TYR B 1 6 ? 10.469 14.648 36.062 1 88.88 6 TYR B CA 1
ATOM 3418 C C . TYR B 1 6 ? 11.477 13.883 35.219 1 88.88 6 TYR B C 1
ATOM 3420 O O . TYR B 1 6 ? 11.68 14.195 34.031 1 88.88 6 TYR B O 1
ATOM 3428 N N . THR B 1 7 ? 12.039 12.844 35.781 1 88.12 7 THR B N 1
ATOM 3429 C CA . THR B 1 7 ? 13.273 12.312 35.219 1 88.12 7 THR B CA 1
ATOM 3430 C C . THR B 1 7 ? 13 11.023 34.438 1 88.12 7 THR B C 1
ATOM 3432 O O . THR B 1 7 ? 13.922 10.414 33.875 1 88.12 7 THR B O 1
ATOM 3435 N N . ASN B 1 8 ? 11.773 10.57 34.5 1 87.19 8 ASN B N 1
ATOM 3436 C CA . ASN B 1 8 ? 11.391 9.398 33.719 1 87.19 8 ASN B CA 1
ATOM 3437 C C . ASN B 1 8 ? 9.898 9.375 33.438 1 87.19 8 ASN B C 1
ATOM 3439 O O . ASN B 1 8 ? 9.164 10.266 33.875 1 87.19 8 ASN B O 1
ATOM 3443 N N . SER B 1 9 ? 9.438 8.391 32.719 1 89.44 9 SER B N 1
ATOM 3444 C CA . SER B 1 9 ? 8.031 8.305 32.312 1 89.44 9 SER B CA 1
ATOM 3445 C C . SER B 1 9 ? 7.371 7.055 32.875 1 89.44 9 SER B C 1
ATOM 3447 O O . SER B 1 9 ? 6.559 6.414 32.219 1 89.44 9 SER B O 1
ATOM 3449 N N . SER B 1 10 ? 7.758 6.699 34.188 1 92.12 10 SER B N 1
ATOM 3450 C CA . SER B 1 10 ? 7.023 5.641 34.875 1 92.12 10 SER B CA 1
ATOM 3451 C C . SER B 1 10 ? 5.586 6.062 35.156 1 92.12 10 SER B C 1
ATOM 3453 O O . SER B 1 10 ? 5.273 7.258 35.156 1 92.12 10 SER B O 1
ATOM 3455 N N . LEU B 1 11 ? 4.781 5.09 35.312 1 94.44 11 LEU B N 1
ATOM 3456 C CA . LEU B 1 11 ? 3.375 5.363 35.625 1 94.44 11 LEU B CA 1
ATOM 3457 C C . LEU B 1 11 ? 3.232 6.211 36.875 1 94.44 11 LEU B C 1
ATOM 3459 O O . LEU B 1 11 ? 2.377 7.098 36.938 1 94.44 11 LEU B O 1
ATOM 3463 N N . GLU B 1 12 ? 4.051 5.875 37.812 1 94.31 12 GLU B N 1
ATOM 3464 C CA . GLU B 1 12 ? 4.031 6.645 39.062 1 94.31 12 GLU B CA 1
ATOM 3465 C C . GLU B 1 12 ? 4.426 8.102 38.812 1 94.31 12 GLU B C 1
ATOM 3467 O O . GLU B 1 12 ? 3.76 9.016 39.281 1 94.31 12 GLU B O 1
ATOM 3472 N N . THR B 1 13 ? 5.531 8.273 38.062 1 93.69 13 THR B N 1
ATOM 3473 C CA . THR B 1 13 ? 6.008 9.617 37.781 1 93.69 13 THR B CA 1
ATOM 3474 C C . THR B 1 13 ? 4.965 10.391 36.969 1 93.69 13 THR B C 1
ATOM 3476 O O . THR B 1 13 ? 4.691 11.555 37.25 1 93.69 13 THR B O 1
ATOM 3479 N N . LEU B 1 14 ? 4.352 9.773 35.969 1 95.5 14 LEU B N 1
ATOM 3480 C CA . LEU B 1 14 ? 3.365 10.43 35.125 1 95.5 14 LEU B CA 1
ATOM 3481 C C . LEU B 1 14 ? 2.1 10.758 35.906 1 95.5 14 LEU B C 1
ATOM 3483 O O . LEU B 1 14 ? 1.488 11.805 35.719 1 95.5 14 LEU B O 1
ATOM 3487 N N . GLY B 1 15 ? 1.715 9.812 36.75 1 94.81 15 GLY B N 1
ATOM 3488 C CA . GLY B 1 15 ? 0.6 10.109 37.625 1 94.81 15 GLY B CA 1
ATOM 3489 C C . GLY B 1 15 ? 0.842 11.32 38.531 1 94.81 15 GLY B C 1
ATOM 3490 O O . GLY B 1 15 ? -0.033 12.172 38.656 1 94.81 15 GLY B O 1
ATOM 3491 N N . ALA B 1 16 ? 2.002 11.352 39.125 1 93.38 16 ALA B N 1
ATOM 3492 C CA . ALA B 1 16 ? 2.377 12.484 39.969 1 93.38 16 ALA B CA 1
ATOM 3493 C C . ALA B 1 16 ? 2.406 13.781 39.156 1 93.38 16 ALA B C 1
ATOM 3495 O O . ALA B 1 16 ? 2.02 14.836 39.656 1 93.38 16 ALA B O 1
ATOM 3496 N N . TYR B 1 17 ? 2.945 13.625 37.938 1 92.62 17 TYR B N 1
ATOM 3497 C CA . TYR B 1 17 ? 2.967 14.789 37.062 1 92.62 17 TYR B CA 1
ATOM 3498 C C . TYR B 1 17 ? 1.564 15.352 36.844 1 92.62 17 TYR B C 1
ATOM 3500 O O . TYR B 1 17 ? 1.336 16.547 37.031 1 92.62 17 TYR B O 1
ATOM 3508 N N . ILE B 1 18 ? 0.579 14.562 36.531 1 93.69 18 ILE B N 1
ATOM 3509 C CA . ILE B 1 18 ? -0.797 14.977 36.281 1 93.69 18 ILE B CA 1
ATOM 3510 C C . ILE B 1 18 ? -1.384 15.602 37.531 1 93.69 18 ILE B C 1
ATOM 3512 O O . ILE B 1 18 ? -2.047 16.641 37.469 1 93.69 18 ILE B O 1
ATOM 3516 N N . GLU B 1 19 ? -1.089 14.938 38.688 1 91.31 19 GLU B N 1
ATOM 3517 C CA . GLU B 1 19 ? -1.64 15.414 39.938 1 91.31 19 GLU B CA 1
ATOM 3518 C C . GLU B 1 19 ? -1.08 16.781 40.312 1 91.31 19 GLU B C 1
ATOM 3520 O O . GLU B 1 19 ? -1.74 17.562 41 1 91.31 19 GLU B O 1
ATOM 3525 N N . GLY B 1 20 ? 0.086 17.047 39.875 1 88.62 20 GLY B N 1
ATOM 3526 C CA . GLY B 1 20 ? 0.729 18.312 40.188 1 88.62 20 GLY B CA 1
ATOM 3527 C C . GLY B 1 20 ? 0.306 19.453 39.281 1 88.62 20 GLY B C 1
ATOM 3528 O O . GLY B 1 20 ? 0.65 20.609 39.562 1 88.62 20 GLY B O 1
ATOM 3529 N N . LEU B 1 21 ? -0.481 19.141 38.281 1 88.38 21 LEU B N 1
ATOM 3530 C CA . LEU B 1 21 ? -0.857 20.188 37.344 1 88.38 21 LEU B CA 1
ATOM 3531 C C . LEU B 1 21 ? -2.125 20.906 37.781 1 88.38 21 LEU B C 1
ATOM 3533 O O . LEU B 1 21 ? -3.062 20.266 38.281 1 88.38 21 LEU B O 1
ATOM 3537 N N . ALA B 1 22 ? -2.094 22.297 37.781 1 88.56 22 ALA B N 1
ATOM 3538 C CA . ALA B 1 22 ? -3.291 23.125 37.938 1 88.56 22 ALA B CA 1
ATOM 3539 C C . ALA B 1 22 ? -3.898 23.484 36.594 1 88.56 22 ALA B C 1
ATOM 3541 O O . ALA B 1 22 ? -3.426 24.406 35.938 1 88.56 22 ALA B O 1
ATOM 3542 N N . GLU B 1 23 ? -4.84 22.688 36.219 1 93.06 23 GLU B N 1
ATOM 3543 C CA . GLU B 1 23 ? -5.477 22.859 34.906 1 93.06 23 GLU B CA 1
ATOM 3544 C C . GLU B 1 23 ? -6.969 22.547 34.969 1 93.06 23 GLU B C 1
ATOM 3546 O O . GLU B 1 23 ? -7.445 21.984 35.969 1 93.06 23 GLU B O 1
ATOM 3551 N N . PRO B 1 24 ? -7.805 23 34.031 1 93.69 24 PRO B N 1
ATOM 3552 C CA . PRO B 1 24 ? -9.234 22.703 34.031 1 93.69 24 PRO B CA 1
ATOM 3553 C C . PRO B 1 24 ? -9.516 21.203 34 1 93.69 24 PRO B C 1
ATOM 3555 O O . PRO B 1 24 ? -8.703 20.406 33.531 1 93.69 24 PRO B O 1
ATOM 3558 N N . ALA B 1 25 ? -10.672 20.844 34.469 1 94.19 25 ALA B N 1
ATOM 3559 C CA . ALA B 1 25 ? -11.047 19.438 34.625 1 94.19 25 ALA B CA 1
ATOM 3560 C C . ALA B 1 25 ? -11 18.688 33.312 1 94.19 25 ALA B C 1
ATOM 3562 O O . ALA B 1 25 ? -10.578 17.531 33.25 1 94.19 25 ALA B O 1
ATOM 3563 N N . TRP B 1 26 ? -11.453 19.375 32.281 1 96.5 26 TRP B N 1
ATOM 3564 C CA . TRP B 1 26 ? -11.516 18.688 30.984 1 96.5 26 TRP B CA 1
ATOM 3565 C C . TRP B 1 26 ? -10.117 18.328 30.484 1 96.5 26 TRP B C 1
ATOM 3567 O O . TRP B 1 26 ? -9.914 17.281 29.859 1 96.5 26 TRP B O 1
ATOM 3577 N N . LEU B 1 27 ? -9.133 19.156 30.688 1 95.81 27 LEU B N 1
ATOM 3578 C CA . LEU B 1 27 ? -7.762 18.875 30.281 1 95.81 27 LEU B CA 1
ATOM 3579 C C . LEU B 1 27 ? -7.145 17.766 31.125 1 95.81 27 LEU B C 1
ATOM 3581 O O . LEU B 1 27 ? -6.473 16.875 30.609 1 95.81 27 LEU B O 1
ATOM 3585 N N . ARG B 1 28 ? -7.438 17.797 32.406 1 94.75 28 ARG B N 1
ATOM 3586 C CA . ARG B 1 28 ? -6.969 16.766 33.312 1 94.75 28 ARG B CA 1
ATOM 3587 C C . ARG B 1 28 ? -7.566 15.406 32.969 1 94.75 28 ARG B C 1
ATOM 3589 O O . ARG B 1 28 ? -6.875 14.391 33 1 94.75 28 ARG B O 1
ATOM 3596 N N . ASP B 1 29 ? -8.797 15.461 32.656 1 97.25 29 ASP B N 1
ATOM 3597 C CA . ASP B 1 29 ? -9.477 14.234 32.281 1 97.25 29 ASP B CA 1
ATOM 3598 C C . ASP B 1 29 ? -8.836 13.625 31.016 1 97.25 29 ASP B C 1
ATOM 3600 O O . ASP B 1 29 ? -8.672 12.406 30.938 1 97.25 29 ASP B O 1
ATOM 3604 N N . ILE B 1 30 ? -8.5 14.438 30.078 1 97.56 30 ILE B N 1
ATOM 3605 C CA . ILE B 1 30 ? -7.84 13.984 28.859 1 97.56 30 ILE B CA 1
ATOM 3606 C C . ILE B 1 30 ? -6.512 13.32 29.203 1 97.56 30 ILE B C 1
ATOM 3608 O O . ILE B 1 30 ? -6.191 12.242 28.688 1 97.56 30 ILE B O 1
ATOM 3612 N N . ARG B 1 31 ? -5.766 13.914 30.125 1 97.56 31 ARG B N 1
ATOM 3613 C CA . ARG B 1 31 ? -4.5 13.336 30.562 1 97.56 31 ARG B CA 1
ATOM 3614 C C . ARG B 1 31 ? -4.719 11.984 31.25 1 97.56 31 ARG B C 1
ATOM 3616 O O . ARG B 1 31 ? -3.971 11.039 31.016 1 97.56 31 ARG B O 1
ATOM 3623 N N . LYS B 1 32 ? -5.738 11.93 32.031 1 97.62 32 LYS B N 1
ATOM 3624 C CA . LYS B 1 32 ? -6 10.711 32.812 1 97.62 32 LYS B CA 1
ATOM 3625 C C . LYS B 1 32 ? -6.422 9.562 31.875 1 97.62 32 LYS B C 1
ATOM 3627 O O . LYS B 1 32 ? -5.98 8.43 32.062 1 97.62 32 LYS B O 1
ATOM 3632 N N . VAL B 1 33 ? -7.266 9.938 30.938 1 98.5 33 VAL B N 1
ATOM 3633 C CA . VAL B 1 33 ? -7.672 8.922 29.969 1 98.5 33 VAL B CA 1
ATOM 3634 C C . VAL B 1 33 ? -6.461 8.445 29.172 1 98.5 33 VAL B C 1
ATOM 3636 O O . VAL B 1 33 ? -6.281 7.246 28.969 1 98.5 33 VAL B O 1
ATOM 3639 N N . ALA B 1 34 ? -5.617 9.367 28.75 1 98.38 34 ALA B N 1
ATOM 3640 C CA . ALA B 1 34 ? -4.395 9.031 28.031 1 98.38 34 ALA B CA 1
ATOM 3641 C C . ALA B 1 34 ? -3.484 8.141 28.875 1 98.38 34 ALA B C 1
ATOM 3643 O O . ALA B 1 34 ? -2.92 7.168 28.375 1 98.38 34 ALA B O 1
ATOM 3644 N N . LEU B 1 35 ? -3.367 8.453 30.172 1 98.12 35 LEU B N 1
ATOM 3645 C CA . LEU B 1 35 ? -2.508 7.684 31.062 1 98.12 35 LEU B CA 1
ATOM 3646 C C . LEU B 1 35 ? -3.039 6.266 31.25 1 98.12 35 LEU B C 1
ATOM 3648 O O . LEU B 1 35 ? -2.262 5.309 31.281 1 98.12 35 LEU B O 1
ATOM 3652 N N . GLU B 1 36 ? -4.316 6.168 31.359 1 98.12 36 GLU B N 1
ATOM 3653 C CA . GLU B 1 36 ? -4.922 4.844 31.484 1 98.12 36 GLU B CA 1
ATOM 3654 C C . GLU B 1 36 ? -4.617 3.98 30.266 1 98.12 36 GLU B C 1
ATOM 3656 O O . GLU B 1 36 ? -4.211 2.826 30.406 1 98.12 36 GLU B O 1
ATOM 3661 N N . ARG B 1 37 ? -4.816 4.562 29.141 1 98.19 37 ARG B N 1
ATOM 3662 C CA . ARG B 1 37 ? -4.523 3.834 27.922 1 98.19 37 ARG B CA 1
ATOM 3663 C C . ARG B 1 37 ? -3.025 3.596 27.766 1 98.19 37 ARG B C 1
ATOM 3665 O O . ARG B 1 37 ? -2.605 2.527 27.312 1 98.19 37 ARG B O 1
ATOM 3672 N N . PHE B 1 38 ? -2.268 4.555 28.047 1 97.75 38 PHE B N 1
ATOM 3673 C CA . PHE B 1 38 ? -0.812 4.457 28.062 1 97.75 38 PHE B CA 1
ATOM 3674 C C . PHE B 1 38 ? -0.361 3.248 28.875 1 97.75 38 PHE B C 1
ATOM 3676 O O . PHE B 1 38 ? 0.526 2.506 28.453 1 97.75 38 PHE B O 1
ATOM 3683 N N . SER B 1 39 ? -0.991 2.973 30.016 1 97.25 39 SER B N 1
ATOM 3684 C CA . SER B 1 39 ? -0.583 1.922 30.938 1 97.25 39 SER B CA 1
ATOM 3685 C C . SER B 1 39 ? -0.881 0.538 30.375 1 97.25 39 SER B C 1
ATOM 3687 O O . SER B 1 39 ? -0.287 -0.455 30.797 1 97.25 39 SER B O 1
ATOM 3689 N N . ARG B 1 40 ? -1.724 0.499 29.344 1 96.75 40 ARG B N 1
ATOM 3690 C CA . ARG B 1 40 ? -2.166 -0.783 28.797 1 96.75 40 ARG B CA 1
ATOM 3691 C C . ARG B 1 40 ? -1.366 -1.159 27.562 1 96.75 40 ARG B C 1
ATOM 3693 O O . ARG B 1 40 ? -1.517 -2.262 27.031 1 96.75 40 ARG B O 1
ATOM 3700 N N . LEU B 1 41 ? -0.574 -0.216 27.125 1 95.69 41 LEU B N 1
ATOM 3701 C CA . LEU B 1 41 ? 0.164 -0.445 25.891 1 95.69 41 LEU B CA 1
ATOM 3702 C C . LEU B 1 41 ? 1.665 -0.499 26.156 1 95.69 41 LEU B C 1
ATOM 3704 O O . LEU B 1 41 ? 2.16 0.149 27.078 1 95.69 41 LEU B O 1
ATOM 3708 N N . GLU B 1 42 ? 2.361 -1.37 25.375 1 94.12 42 GLU B N 1
ATOM 3709 C CA . GLU B 1 42 ? 3.82 -1.365 25.359 1 94.12 42 GLU B CA 1
ATOM 3710 C C . GLU B 1 42 ? 4.355 -0.288 24.422 1 94.12 42 GLU B C 1
ATOM 3712 O O . GLU B 1 42 ? 3.621 0.225 23.562 1 94.12 42 GLU B O 1
ATOM 3717 N N . TRP B 1 43 ? 5.578 0.042 24.672 1 95 43 TRP B N 1
ATOM 3718 C CA . TRP B 1 43 ? 6.223 0.954 23.734 1 95 43 TRP B CA 1
ATOM 3719 C C . TRP B 1 43 ? 6.254 0.359 22.328 1 95 43 TRP B C 1
ATOM 3721 O O . TRP B 1 43 ? 6.324 -0.862 22.172 1 95 43 TRP B O 1
ATOM 3731 N N . PRO B 1 44 ? 6.195 1.313 21.328 1 93.81 44 PRO B N 1
ATOM 3732 C CA . PRO B 1 44 ? 6.191 0.811 19.953 1 93.81 44 PRO B CA 1
ATOM 3733 C C . PRO B 1 44 ? 7.402 -0.071 19.656 1 93.81 44 PRO B C 1
ATOM 3735 O O . PRO B 1 44 ? 8.5 0.179 20.156 1 93.81 44 PRO B O 1
ATOM 3738 N N . SER B 1 45 ? 7.184 -1.145 18.875 1 90.56 45 SER B N 1
ATOM 3739 C CA . SER B 1 45 ? 8.211 -2.088 18.438 1 90.56 45 SER B CA 1
ATOM 3740 C C . SER B 1 45 ? 7.992 -2.506 17 1 90.56 45 SER B C 1
ATOM 3742 O O . SER B 1 45 ? 7.012 -2.104 16.359 1 90.56 45 SER B O 1
ATOM 3744 N N . ALA B 1 46 ? 8.883 -3.268 16.531 1 87.69 46 ALA B N 1
ATOM 3745 C CA . ALA B 1 46 ? 8.828 -3.75 15.148 1 87.69 46 ALA B CA 1
ATOM 3746 C C . ALA B 1 46 ? 7.59 -4.621 14.93 1 87.69 46 ALA B C 1
ATOM 3748 O O . ALA B 1 46 ? 7.211 -4.895 13.789 1 87.69 46 ALA B O 1
ATOM 3749 N N . GLN B 1 47 ? 6.879 -5.008 15.938 1 85.38 47 GLN B N 1
ATOM 3750 C CA . GLN B 1 47 ? 5.66 -5.805 15.812 1 85.38 47 GLN B CA 1
ATOM 3751 C C . GLN B 1 47 ? 4.473 -4.93 15.43 1 85.38 47 GLN B C 1
ATOM 3753 O O . GLN B 1 47 ? 3.477 -5.426 14.898 1 85.38 47 GLN B O 1
ATOM 3758 N N . ASP B 1 48 ? 4.598 -3.625 15.695 1 90.12 48 ASP B N 1
ATOM 3759 C CA . ASP B 1 48 ? 3.562 -2.676 15.305 1 90.12 48 ASP B CA 1
ATOM 3760 C C . ASP B 1 48 ? 3.713 -2.279 13.836 1 90.12 48 ASP B C 1
ATOM 3762 O O . ASP B 1 48 ? 4.805 -1.914 13.391 1 90.12 48 ASP B O 1
ATOM 3766 N N . GLU B 1 49 ? 2.623 -2.436 13.172 1 89.19 49 GLU B N 1
ATOM 3767 C CA . GLU B 1 49 ? 2.652 -2.139 11.742 1 89.19 49 GLU B CA 1
ATOM 3768 C C . GLU B 1 49 ? 3.277 -0.773 11.477 1 89.19 49 GLU B C 1
ATOM 3770 O O . GLU B 1 49 ? 4.141 -0.639 10.602 1 89.19 49 GLU B O 1
ATOM 3775 N N . GLU B 1 50 ? 2.883 0.202 12.227 1 92.12 50 GLU B N 1
ATOM 3776 C CA . GLU B 1 50 ? 3.311 1.576 11.984 1 92.12 50 GLU B CA 1
ATOM 3777 C C . GLU B 1 50 ? 4.793 1.755 12.297 1 92.12 50 GLU B C 1
ATOM 3779 O O . GLU B 1 50 ? 5.441 2.662 11.766 1 92.12 50 GLU B O 1
ATOM 3784 N N . PHE B 1 51 ? 5.445 0.932 13.141 1 94.69 51 PHE B N 1
ATOM 3785 C CA . PHE B 1 51 ? 6.812 1.138 13.594 1 94.69 51 PHE B CA 1
ATOM 3786 C C . PHE B 1 51 ? 7.723 0.015 13.109 1 94.69 51 PHE B C 1
ATOM 3788 O O . PHE B 1 51 ? 8.883 -0.08 13.523 1 94.69 51 PHE B O 1
ATOM 3795 N N . ARG B 1 52 ? 7.23 -0.823 12.125 1 91.38 52 ARG B N 1
ATOM 3796 C CA . ARG B 1 52 ? 7.973 -1.981 11.633 1 91.38 52 ARG B CA 1
ATOM 3797 C C . ARG B 1 52 ? 9.273 -1.555 10.961 1 91.38 52 ARG B C 1
ATOM 3799 O O . ARG B 1 52 ? 10.289 -2.246 11.062 1 91.38 52 ARG B O 1
ATOM 3806 N N . ARG B 1 53 ? 9.273 -0.357 10.359 1 94.19 53 ARG B N 1
ATOM 3807 C CA . ARG B 1 53 ? 10.422 0.097 9.586 1 94.19 53 ARG B CA 1
ATOM 3808 C C . ARG B 1 53 ? 11.133 1.256 10.281 1 94.19 53 ARG B C 1
ATOM 3810 O O . ARG B 1 53 ? 11.961 1.936 9.672 1 94.19 53 ARG B O 1
ATOM 3817 N N . THR B 1 54 ? 10.758 1.485 11.438 1 94.94 54 THR B N 1
ATOM 3818 C CA . THR B 1 54 ? 11.406 2.451 12.32 1 94.94 54 THR B CA 1
ATOM 3819 C C . THR B 1 54 ? 11.805 1.797 13.641 1 94.94 54 THR B C 1
ATOM 3821 O O . THR B 1 54 ? 10.969 1.609 14.523 1 94.94 54 THR B O 1
ATOM 3824 N N . ASP B 1 55 ? 13.07 1.375 13.719 1 88.56 55 ASP B N 1
ATOM 3825 C CA . ASP B 1 55 ? 13.602 0.617 14.852 1 88.56 55 ASP B CA 1
ATOM 3826 C C . ASP B 1 55 ? 13.766 1.507 16.078 1 88.56 55 ASP B C 1
ATOM 3828 O O . ASP B 1 55 ? 14.633 2.383 16.109 1 88.56 55 ASP B O 1
ATOM 3832 N N . LEU B 1 56 ? 12.844 1.288 17.062 1 93.44 56 LEU B N 1
ATOM 3833 C CA . LEU B 1 56 ? 12.906 2.08 18.297 1 93.44 56 LEU B CA 1
ATOM 3834 C C . LEU B 1 56 ? 13.461 1.256 19.453 1 93.44 56 LEU B C 1
ATOM 3836 O O . LEU B 1 56 ? 13.336 1.647 20.609 1 93.44 56 LEU B O 1
ATOM 3840 N N . SER B 1 57 ? 14.156 0.109 19.125 1 87.94 57 SER B N 1
ATOM 3841 C CA . SER B 1 57 ? 14.641 -0.792 20.156 1 87.94 57 SER B CA 1
ATOM 3842 C C . SER B 1 57 ? 15.742 -0.138 20.984 1 87.94 57 SER B C 1
ATOM 3844 O O . SER B 1 57 ? 15.898 -0.44 22.172 1 87.94 57 SER B O 1
ATOM 3846 N N . SER B 1 58 ? 16.516 0.742 20.359 1 86.5 58 SER B N 1
ATOM 3847 C CA . SER B 1 58 ? 17.625 1.381 21.047 1 86.5 58 SER B CA 1
ATOM 3848 C C . SER B 1 58 ? 17.188 2.695 21.688 1 86.5 58 SER B C 1
ATOM 3850 O O . SER B 1 58 ? 17.984 3.348 22.375 1 86.5 58 SER B O 1
ATOM 3852 N N . PHE B 1 59 ? 15.953 3.061 21.422 1 90.5 59 PHE B N 1
ATOM 3853 C CA . PHE B 1 59 ? 15.461 4.316 21.984 1 90.5 59 PHE B CA 1
ATOM 3854 C C . PHE B 1 59 ? 15.055 4.141 23.438 1 90.5 59 PHE B C 1
ATOM 3856 O O . PHE B 1 59 ? 14.18 3.332 23.75 1 90.5 59 PHE B O 1
ATOM 3863 N N . ASP B 1 60 ? 15.711 4.82 24.375 1 89.75 60 ASP B N 1
ATOM 3864 C CA . ASP B 1 60 ? 15.391 4.754 25.797 1 89.75 60 ASP B CA 1
ATOM 3865 C C . ASP B 1 60 ? 14.344 5.797 26.172 1 89.75 60 ASP B C 1
ATOM 3867 O O . ASP B 1 60 ? 14.68 6.938 26.5 1 89.75 60 ASP B O 1
ATOM 3871 N N . PHE B 1 61 ? 13.109 5.391 26.188 1 89.69 61 PHE B N 1
ATOM 3872 C CA . PHE B 1 61 ? 11.977 6.273 26.453 1 89.69 61 PHE B CA 1
ATOM 3873 C C . PHE B 1 61 ? 11.992 6.754 27.891 1 89.69 61 PHE B C 1
ATOM 3875 O O . PHE B 1 61 ? 11.414 7.793 28.219 1 89.69 61 PHE B O 1
ATOM 3882 N N . ASP B 1 62 ? 12.711 6.059 28.766 1 88 62 ASP B N 1
ATOM 3883 C CA . ASP B 1 62 ? 12.688 6.375 30.188 1 88 62 ASP B CA 1
ATOM 3884 C C . ASP B 1 62 ? 13.828 7.312 30.562 1 88 62 ASP B C 1
ATOM 3886 O O . ASP B 1 62 ? 13.906 7.785 31.703 1 88 62 ASP B O 1
ATOM 3890 N N . ALA B 1 63 ? 14.656 7.613 29.656 1 89.62 63 ALA B N 1
ATOM 3891 C CA . ALA B 1 63 ? 15.859 8.398 29.953 1 89.62 63 ALA B CA 1
ATOM 3892 C C . ALA B 1 63 ? 15.562 9.891 29.891 1 89.62 63 ALA B C 1
ATOM 3894 O O . ALA B 1 63 ? 16.422 10.711 30.203 1 89.62 63 ALA B O 1
ATOM 3895 N N . TRP B 1 64 ? 14.312 10.266 29.516 1 92.81 64 TRP B N 1
ATOM 3896 C CA . TRP B 1 64 ? 14.039 11.664 29.203 1 92.81 64 TRP B CA 1
ATOM 3897 C C . TRP B 1 64 ? 13.344 12.359 30.375 1 92.81 64 TRP B C 1
ATOM 3899 O O . TRP B 1 64 ? 12.398 11.812 30.953 1 92.81 64 TRP B O 1
ATOM 3909 N N . SER B 1 65 ? 13.906 13.539 30.641 1 91.69 65 SER B N 1
ATOM 3910 C CA . SER B 1 65 ? 13.281 14.398 31.641 1 91.69 65 SER B CA 1
ATOM 3911 C C . SER B 1 65 ? 12.422 15.477 30.984 1 91.69 65 SER B C 1
ATOM 3913 O O . SER B 1 65 ? 12.664 15.852 29.828 1 91.69 65 SER B O 1
ATOM 3915 N N . PHE B 1 66 ? 11.383 15.766 31.609 1 88.62 66 PHE B N 1
ATOM 3916 C CA . PHE B 1 66 ? 10.516 16.844 31.141 1 88.62 66 PHE B CA 1
ATOM 3917 C C . PHE B 1 66 ? 10.031 17.688 32.312 1 88.62 66 PHE B C 1
ATOM 3919 O O . PHE B 1 66 ? 10.094 17.266 33.469 1 88.62 66 PHE B O 1
ATOM 3926 N N . SER B 1 67 ? 9.875 18.859 32.031 1 83.12 67 SER B N 1
ATOM 3927 C CA . SER B 1 67 ? 9.383 19.812 33 1 83.12 67 SER B CA 1
ATOM 3928 C C . SER B 1 67 ? 8.344 20.75 32.406 1 83.12 67 SER B C 1
ATOM 3930 O O . SER B 1 67 ? 8.227 20.844 31.172 1 83.12 67 SER B O 1
ATOM 3932 N N . ARG B 1 68 ? 7.441 21.062 33.281 1 73.56 68 ARG B N 1
ATOM 3933 C CA . ARG B 1 68 ? 6.488 22.109 32.906 1 73.56 68 ARG B CA 1
ATOM 3934 C C . ARG B 1 68 ? 6.77 23.391 33.688 1 73.56 68 ARG B C 1
ATOM 3936 O O . ARG B 1 68 ? 7.586 23.406 34.594 1 73.56 68 ARG B O 1
ATOM 3943 N N . ASP B 1 69 ? 6.098 24.391 33.312 1 63 69 ASP B N 1
ATOM 3944 C CA . ASP B 1 69 ? 6.023 25.688 33.969 1 63 69 ASP B CA 1
ATOM 3945 C C . ASP B 1 69 ? 7.395 26.359 34 1 63 69 ASP B C 1
ATOM 3947 O O . ASP B 1 69 ? 7.797 26.906 35.031 1 63 69 ASP B O 1
ATOM 3951 N N . GLU B 1 70 ? 8.18 26.047 32.906 1 63.31 70 GLU B N 1
ATOM 3952 C CA . GLU B 1 70 ? 9.391 26.859 32.812 1 63.31 70 GLU B CA 1
ATOM 3953 C C . GLU B 1 70 ? 9.055 28.344 32.719 1 63.31 70 GLU B C 1
ATOM 3955 O O . GLU B 1 70 ? 8.023 28.719 32.156 1 63.31 70 GLU B O 1
ATOM 3960 N N . LYS B 1 71 ? 9.539 29.109 33.656 1 60.91 71 LYS B N 1
ATOM 3961 C CA . LYS B 1 71 ? 9.203 30.531 33.812 1 60.91 71 LYS B CA 1
ATOM 3962 C C . LYS B 1 71 ? 9.094 31.234 32.469 1 60.91 71 LYS B C 1
ATOM 3964 O O . LYS B 1 71 ? 9.977 31.094 31.625 1 60.91 71 LYS B O 1
ATOM 3969 N N . THR B 1 72 ? 7.758 31.453 32.031 1 60.94 72 THR B N 1
ATOM 3970 C CA . THR B 1 72 ? 7.34 32.219 30.859 1 60.94 72 THR B CA 1
ATOM 3971 C C . THR B 1 72 ? 7.996 33.594 30.844 1 60.94 72 THR B C 1
ATOM 3973 O O . THR B 1 72 ? 7.93 34.312 31.828 1 60.94 72 THR B O 1
ATOM 3976 N N . LEU B 1 73 ? 9.078 33.781 29.969 1 58.03 73 LEU B N 1
ATOM 3977 C CA . LEU B 1 73 ? 9.602 35.125 29.766 1 58.03 73 LEU B CA 1
ATOM 3978 C C . LEU B 1 73 ? 8.703 35.938 28.844 1 58.03 73 LEU B C 1
ATOM 3980 O O . LEU B 1 73 ? 8.695 35.719 27.625 1 58.03 73 LEU B O 1
ATOM 3984 N N . THR B 1 74 ? 7.328 35.969 29.141 1 59.47 74 THR B N 1
ATOM 3985 C CA . THR B 1 74 ? 6.457 36.531 28.109 1 59.47 74 THR B CA 1
ATOM 3986 C C . THR B 1 74 ? 6.777 38 27.891 1 59.47 74 THR B C 1
ATOM 3988 O O . THR B 1 74 ? 6.66 38.812 28.797 1 59.47 74 THR B O 1
ATOM 3991 N N . GLN B 1 75 ? 7.688 38.375 27 1 61.47 75 GLN B N 1
ATOM 3992 C CA . GLN B 1 75 ? 7.762 39.75 26.531 1 61.47 75 GLN B CA 1
ATOM 3993 C C . GLN B 1 75 ? 6.789 39.969 25.375 1 61.47 75 GLN B C 1
ATOM 3995 O O . GLN B 1 75 ? 6.758 39.188 24.406 1 61.47 75 GLN B O 1
ATOM 4000 N N . GLU B 1 76 ? 5.664 40.594 25.594 1 62.81 76 GLU B N 1
ATOM 4001 C CA . GLU B 1 76 ? 4.82 41.031 24.5 1 62.81 76 GLU B CA 1
ATOM 4002 C C . GLU B 1 76 ? 5.645 41.75 23.406 1 62.81 76 GLU B C 1
ATOM 4004 O O . GLU B 1 76 ? 6.406 42.656 23.703 1 62.81 76 GLU B O 1
ATOM 4009 N N . ALA B 1 77 ? 5.941 41.062 22.328 1 62.81 77 ALA B N 1
ATOM 4010 C CA . ALA B 1 77 ? 6.727 41.625 21.25 1 62.81 77 ALA B CA 1
ATOM 4011 C C . ALA B 1 77 ? 5.887 42.594 20.422 1 62.81 77 ALA B C 1
ATOM 4013 O O . ALA B 1 77 ? 4.668 42.438 20.312 1 62.81 77 ALA B O 1
ATOM 4014 N N . PRO B 1 78 ? 6.398 43.781 20.031 1 56.84 78 PRO B N 1
ATOM 4015 C CA . PRO B 1 78 ? 5.676 44.719 19.156 1 56.84 78 PRO B CA 1
ATOM 4016 C C . PRO B 1 78 ? 5.078 44.031 17.938 1 56.84 78 PRO B C 1
ATOM 4018 O O . PRO B 1 78 ? 5.594 43 17.484 1 56.84 78 PRO B O 1
ATOM 4021 N N . PRO B 1 79 ? 3.705 44.469 17.641 1 56.06 79 PRO B N 1
ATOM 4022 C CA . PRO B 1 79 ? 2.984 43.906 16.5 1 56.06 79 PRO B CA 1
ATOM 4023 C C . PRO B 1 79 ? 3.855 43.781 15.25 1 56.06 79 PRO B C 1
ATOM 4025 O O . PRO B 1 79 ? 4.559 44.719 14.883 1 56.06 79 PRO B O 1
ATOM 4028 N N . ARG B 1 80 ? 4.52 42.562 14.977 1 64.06 80 ARG B N 1
ATOM 4029 C CA . ARG B 1 80 ? 5.176 42.25 13.703 1 64.06 80 ARG B CA 1
ATOM 4030 C C . ARG B 1 80 ? 4.16 42.125 12.578 1 64.06 80 ARG B C 1
ATOM 4032 O O . ARG B 1 80 ? 2.953 42.094 12.828 1 64.06 80 ARG B O 1
ATOM 4039 N N . ALA B 1 81 ? 4.453 42.344 11.289 1 73.81 81 ALA B N 1
ATOM 4040 C CA . ALA B 1 81 ? 3.697 42.25 10.039 1 73.81 81 ALA B CA 1
ATOM 4041 C C . ALA B 1 81 ? 3.002 40.906 9.938 1 73.81 81 ALA B C 1
ATOM 4043 O O . ALA B 1 81 ? 2.801 40.375 8.836 1 73.81 81 ALA B O 1
ATOM 4044 N N . THR B 1 82 ? 2.529 40.281 11.133 1 87.69 82 THR B N 1
ATOM 4045 C CA . THR B 1 82 ? 1.782 39 11.156 1 87.69 82 THR B CA 1
ATOM 4046 C C . THR B 1 82 ? 0.507 39.156 11.977 1 87.69 82 THR B C 1
ATOM 4048 O O . THR B 1 82 ? 0.428 40 12.859 1 87.69 82 THR B O 1
ATOM 4051 N N . PRO B 1 83 ? -0.597 38.438 11.578 1 94.81 83 PRO B N 1
ATOM 4052 C CA . PRO B 1 83 ? -1.835 38.5 12.359 1 94.81 83 PRO B CA 1
ATOM 4053 C C . PRO B 1 83 ? -1.642 38.031 13.797 1 94.81 83 PRO B C 1
ATOM 4055 O O . PRO B 1 83 ? -2.332 38.5 14.703 1 94.81 83 PRO B O 1
ATOM 4058 N N . GLY B 1 84 ? -0.756 37.219 14.047 1 96.12 84 GLY B N 1
ATOM 4059 C CA . GLY B 1 84 ? -0.43 36.688 15.359 1 96.12 84 GLY B CA 1
ATOM 4060 C C . GLY B 1 84 ? 0.759 35.75 15.344 1 96.12 84 GLY B C 1
ATOM 4061 O O . GLY B 1 84 ? 0.975 35.031 14.367 1 96.12 84 GLY B O 1
ATOM 4062 N N . GLU B 1 85 ? 1.535 35.844 16.422 1 95.69 85 GLU B N 1
ATOM 4063 C CA . GLU B 1 85 ? 2.734 35.031 16.562 1 95.69 85 GLU B CA 1
ATOM 4064 C C . GLU B 1 85 ? 2.975 34.625 18.016 1 95.69 85 GLU B C 1
ATOM 4066 O O . GLU B 1 85 ? 2.758 35.438 18.922 1 95.69 85 GLU B O 1
ATOM 4071 N N . ILE B 1 86 ? 3.354 33.406 18.172 1 94.81 86 ILE B N 1
ATOM 4072 C CA . ILE B 1 86 ? 3.797 32.969 19.484 1 94.81 86 ILE B CA 1
ATOM 4073 C C . ILE B 1 86 ? 5.094 32.156 19.359 1 94.81 86 ILE B C 1
ATOM 4075 O O . ILE B 1 86 ? 5.211 31.297 18.484 1 94.81 86 ILE B O 1
ATOM 4079 N N . VAL B 1 87 ? 6.141 32.5 20.141 1 94.12 87 VAL B N 1
ATOM 4080 C CA . VAL B 1 87 ? 7.461 31.875 20.125 1 94.12 87 VAL B CA 1
ATOM 4081 C C . VAL B 1 87 ? 7.738 31.234 21.484 1 94.12 87 VAL B C 1
ATOM 4083 O O . VAL B 1 87 ? 7.566 31.875 22.531 1 94.12 87 VAL B O 1
ATOM 4086 N N . PHE B 1 88 ? 8.133 30 21.391 1 93.31 88 PHE B N 1
ATOM 4087 C CA . PHE B 1 88 ? 8.508 29.281 22.594 1 93.31 88 PHE B CA 1
ATOM 4088 C C . PHE B 1 88 ? 10.016 29.062 22.641 1 93.31 88 PHE B C 1
ATOM 4090 O O . PHE B 1 88 ? 10.641 28.75 21.625 1 93.31 88 PHE B O 1
ATOM 4097 N N . GLU B 1 89 ? 10.625 29.312 23.766 1 91.62 89 GLU B N 1
ATOM 4098 C CA . GLU B 1 89 ? 11.961 28.859 24.156 1 91.62 89 GLU B CA 1
ATOM 4099 C C . GLU B 1 89 ? 11.898 27.812 25.266 1 91.62 89 GLU B C 1
ATOM 4101 O O . GLU B 1 89 ? 11.523 28.125 26.391 1 91.62 89 GLU B O 1
ATOM 4106 N N . GLY B 1 90 ? 12.211 26.594 24.828 1 88.12 90 GLY B N 1
ATOM 4107 C CA . GLY B 1 90 ? 11.805 25.516 25.719 1 88.12 90 GLY B CA 1
ATOM 4108 C C . GLY B 1 90 ? 10.305 25.406 25.875 1 88.12 90 GLY B C 1
ATOM 4109 O O . GLY B 1 90 ? 9.562 25.453 24.891 1 88.12 90 GLY B O 1
ATOM 4110 N N . ALA B 1 91 ? 9.859 25.25 27.094 1 88.75 91 ALA B N 1
ATOM 4111 C CA . ALA B 1 91 ? 8.43 25.141 27.375 1 88.75 91 ALA B CA 1
ATOM 4112 C C . ALA B 1 91 ? 7.84 26.5 27.734 1 88.75 91 ALA B C 1
ATOM 4114 O O . ALA B 1 91 ? 6.637 26.609 27.984 1 88.75 91 ALA B O 1
ATOM 4115 N N . ALA B 1 92 ? 8.656 27.547 27.688 1 88.25 92 ALA B N 1
ATOM 4116 C CA . ALA B 1 92 ? 8.203 28.875 28.094 1 88.25 92 ALA B CA 1
ATOM 4117 C C . ALA B 1 92 ? 7.812 29.719 26.875 1 88.25 92 ALA B C 1
ATOM 4119 O O . ALA B 1 92 ? 8.477 29.672 25.844 1 88.25 92 ALA B O 1
ATOM 4120 N N . THR B 1 93 ? 6.836 30.406 27.016 1 90.75 93 THR B N 1
ATOM 4121 C CA . THR B 1 93 ? 6.48 31.391 26 1 90.75 93 THR B CA 1
ATOM 4122 C C . THR B 1 93 ? 7.465 32.562 26.031 1 90.75 93 THR B C 1
ATOM 4124 O O . THR B 1 93 ? 7.527 33.312 27 1 90.75 93 THR B O 1
ATOM 4127 N N . ALA B 1 94 ? 8.195 32.75 25.016 1 90.12 94 ALA B N 1
ATOM 4128 C CA . ALA B 1 94 ? 9.18 33.812 24.906 1 90.12 94 ALA B CA 1
ATOM 4129 C C . ALA B 1 94 ? 8.531 35.125 24.438 1 90.12 94 ALA B C 1
ATOM 4131 O O . ALA B 1 94 ? 8.844 36.188 24.922 1 90.12 94 ALA B O 1
ATOM 4132 N N . SER B 1 95 ? 7.648 35 23.516 1 90.75 95 SER B N 1
ATOM 4133 C CA . SER B 1 95 ? 6.922 36.156 22.984 1 90.75 95 SER B CA 1
ATOM 4134 C C . SER B 1 95 ? 5.582 35.75 22.391 1 90.75 95 SER B C 1
ATOM 4136 O O . SER B 1 95 ? 5.418 34.625 21.938 1 90.75 95 SER B O 1
ATOM 4138 N N . ARG B 1 96 ? 4.672 36.625 22.5 1 92.62 96 ARG B N 1
ATOM 4139 C CA . ARG B 1 96 ? 3.336 36.438 21.938 1 92.62 96 ARG B CA 1
ATOM 4140 C C . ARG B 1 96 ? 2.764 37.781 21.453 1 92.62 96 ARG B C 1
ATOM 4142 O O . ARG B 1 96 ? 2.881 38.812 22.125 1 92.62 96 ARG B O 1
ATOM 4149 N N . SER B 1 97 ? 2.172 37.75 20.25 1 92.69 97 SER B N 1
ATOM 4150 C CA . SER B 1 97 ? 1.49 38.906 19.688 1 92.69 97 SER B CA 1
ATOM 4151 C C . SER B 1 97 ? 0.267 38.5 18.875 1 92.69 97 SER B C 1
ATOM 4153 O O . SER B 1 97 ? 0.283 37.469 18.203 1 92.69 97 SER B O 1
ATOM 4155 N N . LEU B 1 98 ? -0.724 39.188 19.062 1 94.06 98 LEU B N 1
ATOM 4156 C CA . LEU B 1 98 ? -1.954 39.062 18.281 1 94.06 98 LEU B CA 1
ATOM 4157 C C . LEU B 1 98 ? -2.479 40.438 17.859 1 94.06 98 LEU B C 1
ATOM 4159 O O . LEU B 1 98 ? -2.57 41.344 18.688 1 94.06 98 LEU B O 1
ATOM 4163 N N . ASP B 1 99 ? -2.809 40.562 16.578 1 94.12 99 ASP B N 1
ATOM 4164 C CA . ASP B 1 99 ? -3.418 41.781 16.078 1 94.12 99 ASP B CA 1
ATOM 4165 C C . ASP B 1 99 ? -4.645 42.188 16.906 1 94.12 99 ASP B C 1
ATOM 4167 O O . ASP B 1 99 ? -5.59 41.406 17.016 1 94.12 99 ASP B O 1
ATOM 4171 N N . PRO B 1 100 ? -4.633 43.344 17.516 1 93.88 100 PRO B N 1
ATOM 4172 C CA . PRO B 1 100 ? -5.758 43.781 18.359 1 93.88 100 PRO B CA 1
ATOM 4173 C C . PRO B 1 100 ? -7.09 43.75 17.609 1 93.88 100 PRO B C 1
ATOM 4175 O O . PRO B 1 100 ? -8.133 43.5 18.219 1 93.88 100 PRO B O 1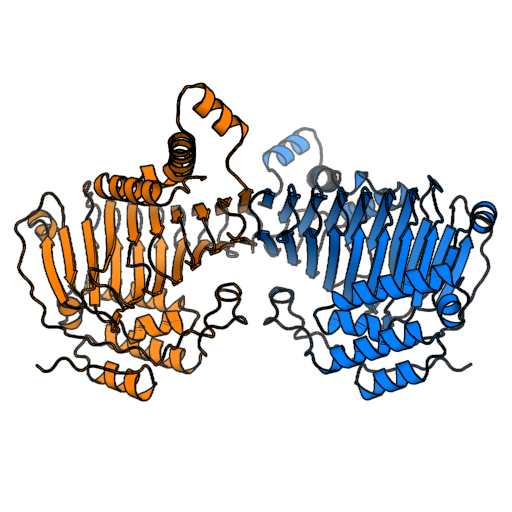
ATOM 4178 N N . GLU B 1 101 ? -6.965 44.031 16.312 1 94.19 101 GLU B N 1
ATOM 4179 C CA . GLU B 1 101 ? -8.211 44 15.555 1 94.19 101 GLU B CA 1
ATOM 4180 C C . GLU B 1 101 ? -8.773 42.594 15.445 1 94.19 101 GLU B C 1
ATOM 4182 O O . GLU B 1 101 ? -9.984 42.406 15.516 1 94.19 101 GLU B O 1
ATOM 4187 N N . LEU B 1 102 ? -7.887 41.688 15.289 1 96.62 102 LEU B N 1
ATOM 4188 C CA . LEU B 1 102 ? -8.32 40.312 15.219 1 96.62 102 LEU B CA 1
ATOM 4189 C C . LEU B 1 102 ? -8.789 39.812 16.578 1 96.62 102 LEU B C 1
ATOM 4191 O O . LEU B 1 102 ? -9.766 39.062 16.672 1 96.62 102 LEU B O 1
ATOM 4195 N N . ALA B 1 103 ? -8.102 40.25 17.625 1 95.69 103 ALA B N 1
ATOM 4196 C CA . ALA B 1 103 ? -8.539 39.906 18.984 1 95.69 103 ALA B CA 1
ATOM 4197 C C . ALA B 1 103 ? -9.945 40.438 19.234 1 95.69 103 ALA B C 1
ATOM 4199 O O . ALA B 1 103 ? -10.773 39.75 19.828 1 95.69 103 ALA B O 1
ATOM 4200 N N . ALA B 1 104 ? -10.242 41.625 18.766 1 96.12 104 ALA B N 1
ATOM 4201 C CA . ALA B 1 104 ? -11.547 42.25 18.953 1 96.12 104 ALA B CA 1
ATOM 4202 C C . ALA B 1 104 ? -12.633 41.5 18.219 1 96.12 104 ALA B C 1
ATOM 4204 O O . ALA B 1 104 ? -13.797 41.5 18.625 1 96.12 104 ALA B O 1
ATOM 4205 N N . LYS B 1 105 ? -12.164 40.844 17.203 1 97 105 LYS B N 1
ATOM 4206 C CA . LYS B 1 105 ? -13.125 40.094 16.406 1 97 105 LYS B CA 1
ATOM 4207 C C . LYS B 1 105 ? -13.305 38.688 16.938 1 97 105 LYS B C 1
ATOM 4209 O O . LYS B 1 105 ? -14.062 37.906 16.391 1 97 105 LYS B O 1
ATOM 4214 N N . GLY B 1 106 ? -12.57 38.344 17.953 1 96.5 106 GLY B N 1
ATOM 4215 C CA . GLY B 1 106 ? -12.812 37.094 18.625 1 96.5 106 GLY B CA 1
ATOM 4216 C C . GLY B 1 106 ? -11.719 36.062 18.375 1 96.5 106 GLY B C 1
ATOM 4217 O O . GLY B 1 106 ? -11.805 34.938 18.844 1 96.5 106 GLY B O 1
ATOM 4218 N N . CYS B 1 107 ? -10.672 36.438 17.641 1 97.62 107 CYS B N 1
ATOM 4219 C CA . CYS B 1 107 ? -9.531 35.562 17.453 1 97.62 107 CYS B CA 1
ATOM 4220 C C . CYS B 1 107 ? -8.781 35.344 18.766 1 97.62 107 CYS B C 1
ATOM 4222 O O . CYS B 1 107 ? -8.656 36.281 19.578 1 97.62 107 CYS B O 1
ATOM 4224 N N . LEU B 1 108 ? -8.398 34.156 18.906 1 97.19 108 LEU B N 1
ATOM 4225 C CA . LEU B 1 108 ? -7.637 33.844 20.109 1 97.19 108 LEU B CA 1
ATOM 4226 C C . LEU B 1 108 ? -6.328 33.156 19.75 1 97.19 108 LEU B C 1
ATOM 4228 O O . LEU B 1 108 ? -6.301 32.281 18.891 1 97.19 108 LEU B O 1
ATOM 4232 N N . LEU B 1 109 ? -5.246 33.531 20.297 1 96.56 109 LEU B N 1
ATOM 4233 C CA . LEU B 1 109 ? -3.928 32.906 20.297 1 96.56 109 LEU B CA 1
ATOM 4234 C C . LEU B 1 109 ? -3.398 32.75 21.719 1 96.56 109 LEU B C 1
ATOM 4236 O O . LEU B 1 109 ? -2.824 33.688 22.281 1 96.56 109 LEU B O 1
ATOM 4240 N N . ALA B 1 110 ? -3.641 31.594 22.25 1 94.69 110 ALA B N 1
ATOM 4241 C CA . ALA B 1 110 ? -3.367 31.391 23.672 1 94.69 110 ALA B CA 1
ATOM 4242 C C . ALA B 1 110 ? -2.342 30.266 23.875 1 94.69 110 ALA B C 1
ATOM 4244 O O . ALA B 1 110 ? -2.4 29.234 23.219 1 94.69 110 ALA B O 1
ATOM 4245 N N . GLY B 1 111 ? -1.385 30.484 24.734 1 92.75 111 GLY B N 1
ATOM 4246 C CA . GLY B 1 111 ? -0.505 29.422 25.172 1 92.75 111 GLY B CA 1
ATOM 4247 C C . GLY B 1 111 ? -1.161 28.484 26.172 1 92.75 111 GLY B C 1
ATOM 4248 O O . GLY B 1 111 ? -2.238 28.781 26.703 1 92.75 111 GLY B O 1
ATOM 4249 N N . PHE B 1 112 ? -0.599 27.375 26.422 1 88.56 112 PHE B N 1
ATOM 4250 C CA . PHE B 1 112 ? -1.171 26.375 27.312 1 88.56 112 PHE B CA 1
ATOM 4251 C C . PHE B 1 112 ? -1.213 26.891 28.734 1 88.56 112 PHE B C 1
ATOM 4253 O O . PHE B 1 112 ? -1.992 26.391 29.562 1 88.56 112 PHE B O 1
ATOM 4260 N N . GLU B 1 113 ? -0.361 27.891 29.078 1 85.06 113 GLU B N 1
ATOM 4261 C CA . GLU B 1 113 ? -0.481 28.516 30.391 1 85.06 113 GLU B CA 1
ATOM 4262 C C . GLU B 1 113 ? -1.849 29.172 30.562 1 85.06 113 GLU B C 1
ATOM 4264 O O . GLU B 1 113 ? -2.449 29.094 31.641 1 85.06 113 GLU B O 1
ATOM 4269 N N . GLU B 1 114 ? -2.242 29.812 29.5 1 88.06 114 GLU B N 1
ATOM 4270 C CA . GLU B 1 114 ? -3.562 30.422 29.547 1 88.06 114 GLU B CA 1
ATOM 4271 C C . GLU B 1 114 ? -4.664 29.375 29.578 1 88.06 114 GLU B C 1
ATOM 4273 O O . GLU B 1 114 ? -5.676 29.547 30.25 1 88.06 114 GLU B O 1
ATOM 4278 N N . VAL B 1 115 ? -4.438 28.359 28.812 1 89.88 115 VAL B N 1
ATOM 4279 C CA . VAL B 1 115 ? -5.41 27.266 28.797 1 89.88 115 VAL B CA 1
ATOM 4280 C C . VAL B 1 115 ? -5.516 26.656 30.203 1 89.88 115 VAL B C 1
ATOM 4282 O O . VAL B 1 115 ? -6.617 26.422 30.703 1 89.88 115 VAL B O 1
ATOM 4285 N N . ALA B 1 116 ? -4.395 26.391 30.812 1 87.31 116 ALA B N 1
ATOM 4286 C CA . ALA B 1 116 ? -4.352 25.797 32.156 1 87.31 116 ALA B CA 1
ATOM 4287 C C . ALA B 1 116 ? -5.035 26.719 33.156 1 87.31 116 ALA B C 1
ATOM 4289 O O . ALA B 1 116 ? -5.695 26.234 34.094 1 87.31 116 ALA B O 1
ATOM 4290 N N . ALA B 1 117 ? -4.895 28 32.938 1 88.88 117 ALA B N 1
ATOM 4291 C CA . ALA B 1 117 ? -5.473 28.984 33.875 1 88.88 117 ALA B CA 1
ATOM 4292 C C . ALA B 1 117 ? -6.977 29.125 33.625 1 88.88 117 ALA B C 1
ATOM 4294 O O . ALA B 1 117 ? -7.645 29.875 34.344 1 88.88 117 ALA B O 1
ATOM 4295 N N . GLY B 1 118 ? -7.438 28.422 32.688 1 90.31 118 GLY B N 1
ATOM 4296 C CA . GLY B 1 118 ? -8.859 28.516 32.406 1 90.31 118 GLY B CA 1
ATOM 4297 C C . GLY B 1 118 ? -9.242 29.812 31.688 1 90.31 118 GLY B C 1
ATOM 4298 O O . GLY B 1 118 ? -10.359 30.297 31.844 1 90.31 118 GLY B O 1
ATOM 4299 N N . ALA B 1 119 ? -8.344 30.328 30.938 1 91.31 119 ALA B N 1
ATOM 4300 C CA . ALA B 1 119 ? -8.547 31.656 30.359 1 91.31 119 ALA B CA 1
ATOM 4301 C C . ALA B 1 119 ? -9.328 31.562 29.062 1 91.31 119 ALA B C 1
ATOM 4303 O O . ALA B 1 119 ? -9.75 32.594 28.516 1 91.31 119 ALA B O 1
ATOM 4304 N N . LEU B 1 120 ? -9.547 30.422 28.547 1 94.94 120 LEU B N 1
ATOM 4305 C CA . LEU B 1 120 ? -10.32 30.297 27.312 1 94.94 120 LEU B CA 1
ATOM 4306 C C . LEU B 1 120 ? -11.797 30.578 27.562 1 94.94 120 LEU B C 1
ATOM 4308 O O . LEU B 1 120 ? -12.352 30.141 28.578 1 94.94 120 LEU B O 1
ATOM 4312 N N . PRO B 1 121 ? -12.477 31.328 26.594 1 95 121 PRO B N 1
ATOM 4313 C CA . PRO B 1 121 ? -13.938 31.391 26.672 1 95 121 PRO B CA 1
ATOM 4314 C C . PRO B 1 121 ? -14.594 30.016 26.656 1 95 121 PRO B C 1
ATOM 4316 O O . PRO B 1 121 ? -14.086 29.094 26.016 1 95 121 PRO B O 1
ATOM 4319 N N . GLU B 1 122 ? -15.672 29.875 27.312 1 95.31 122 GLU B N 1
ATOM 4320 C CA . GLU B 1 122 ? -16.344 28.594 27.531 1 95.31 122 GLU B CA 1
ATOM 4321 C C . GLU B 1 122 ? -16.578 27.859 26.219 1 95.31 122 GLU B C 1
ATOM 4323 O O . GLU B 1 122 ? -16.297 26.656 26.109 1 95.31 122 GLU B O 1
ATOM 4328 N N . LYS B 1 123 ? -17.094 28.578 25.234 1 96.19 123 LYS B N 1
ATOM 4329 C CA . LYS B 1 123 ? -17.359 27.969 23.938 1 96.19 123 LYS B CA 1
ATOM 4330 C C . LYS B 1 123 ? -16.078 27.391 23.328 1 96.19 123 LYS B C 1
ATOM 4332 O O . LYS B 1 123 ? -16.078 26.266 22.812 1 96.19 123 LYS B O 1
ATOM 4337 N N . VAL B 1 124 ? -15.062 28.172 23.406 1 96.75 124 VAL B N 1
ATOM 4338 C CA . VAL B 1 124 ? -13.789 27.766 22.812 1 96.75 124 VAL B CA 1
ATOM 4339 C C . VAL B 1 124 ? -13.203 26.594 23.594 1 96.75 124 VAL B C 1
ATOM 4341 O O . VAL B 1 124 ? -12.695 25.641 23 1 96.75 124 VAL B O 1
ATOM 4344 N N . ALA B 1 125 ? -13.352 26.641 24.891 1 97 125 ALA B N 1
ATOM 4345 C CA . ALA B 1 125 ? -12.852 25.562 25.734 1 97 125 ALA B CA 1
ATOM 4346 C C . ALA B 1 125 ? -13.539 24.25 25.391 1 97 125 ALA B C 1
ATOM 4348 O O . ALA B 1 125 ? -12.891 23.203 25.328 1 97 125 ALA B O 1
ATOM 4349 N N . ARG B 1 126 ? -14.828 24.297 25.172 1 97.44 126 ARG B N 1
ATOM 4350 C CA . ARG B 1 126 ? -15.586 23.094 24.828 1 97.44 126 ARG B CA 1
ATOM 4351 C C . ARG B 1 126 ? -15.125 22.531 23.5 1 97.44 126 ARG B C 1
ATOM 4353 O O . ARG B 1 126 ? -14.953 21.312 23.359 1 97.44 126 ARG B O 1
ATOM 4360 N N . ILE B 1 127 ? -14.922 23.406 22.531 1 98.06 127 ILE B N 1
ATOM 4361 C CA . ILE B 1 127 ? -14.5 22.969 21.203 1 98.06 127 ILE B CA 1
ATOM 4362 C C . ILE B 1 127 ? -13.094 22.375 21.266 1 98.06 127 ILE B C 1
ATOM 4364 O O . ILE B 1 127 ? -12.836 21.312 20.688 1 98.06 127 ILE B O 1
ATOM 4368 N N . VAL B 1 128 ? -12.234 23.031 21.969 1 97.94 128 VAL B N 1
ATOM 4369 C CA . VAL B 1 128 ? -10.859 22.578 22.109 1 97.94 128 VAL B CA 1
ATOM 4370 C C . VAL B 1 128 ? -10.836 21.219 22.812 1 97.94 128 VAL B C 1
ATOM 4372 O O . VAL B 1 128 ? -10.133 20.312 22.375 1 97.94 128 VAL B O 1
ATOM 4375 N N . ALA B 1 129 ? -11.625 21.078 23.859 1 98 129 ALA B N 1
ATOM 4376 C CA . ALA B 1 129 ? -11.703 19.812 24.594 1 98 129 ALA B CA 1
ATOM 4377 C C . ALA B 1 129 ? -12.18 18.688 23.688 1 98 129 ALA B C 1
ATOM 4379 O O . ALA B 1 129 ? -11.602 17.594 23.688 1 98 129 ALA B O 1
ATOM 4380 N N . GLU B 1 130 ? -13.195 18.953 22.953 1 98.38 130 GLU B N 1
ATOM 4381 C CA . GLU B 1 130 ? -13.727 17.938 22.062 1 98.38 130 GLU B CA 1
ATOM 4382 C C . GLU B 1 130 ? -12.727 17.562 20.984 1 98.38 130 GLU B C 1
ATOM 4384 O O . GLU B 1 130 ? -12.57 16.391 20.641 1 98.38 130 GLU B O 1
ATOM 4389 N N . ALA B 1 131 ? -12.055 18.578 20.438 1 98.31 131 ALA B N 1
ATOM 4390 C CA . ALA B 1 131 ? -11.047 18.328 19.422 1 98.31 131 ALA B CA 1
ATOM 4391 C C . ALA B 1 131 ? -9.914 17.453 19.953 1 98.31 131 ALA B C 1
ATOM 4393 O O . ALA B 1 131 ? -9.477 16.516 19.297 1 98.31 131 ALA B O 1
ATOM 4394 N N . LEU B 1 132 ? -9.453 17.781 21.125 1 98.31 132 LEU B N 1
ATOM 4395 C CA . LEU B 1 132 ? -8.383 17 21.75 1 98.31 132 LEU B CA 1
ATOM 4396 C C . LEU B 1 132 ? -8.844 15.578 22.047 1 98.31 132 LEU B C 1
ATOM 4398 O O . LEU B 1 132 ? -8.062 14.633 21.906 1 98.31 132 LEU B O 1
ATOM 4402 N N . ARG B 1 133 ? -10.102 15.43 22.469 1 98.44 133 ARG B N 1
ATOM 4403 C CA . ARG B 1 133 ? -10.633 14.094 22.734 1 98.44 133 ARG B CA 1
ATOM 4404 C C . ARG B 1 133 ? -10.664 13.266 21.453 1 98.44 133 ARG B C 1
ATOM 4406 O O . ARG B 1 133 ? -10.344 12.078 21.469 1 98.44 133 ARG B O 1
ATOM 4413 N N . LYS B 1 134 ? -11.109 13.875 20.359 1 98.06 134 LYS B N 1
ATOM 4414 C CA . LYS B 1 134 ? -11.102 13.172 19.078 1 98.06 134 LYS B CA 1
ATOM 4415 C C . LYS B 1 134 ? -9.695 12.734 18.688 1 98.06 134 LYS B C 1
ATOM 4417 O O . LYS B 1 134 ? -9.492 11.609 18.219 1 98.06 134 LYS B O 1
ATOM 4422 N N . GLY B 1 135 ? -8.727 13.641 18.891 1 97.75 135 GLY B N 1
ATOM 4423 C CA . GLY B 1 135 ? -7.34 13.266 18.656 1 97.75 135 GLY B CA 1
ATOM 4424 C C . GLY B 1 135 ? -6.875 12.125 19.531 1 97.75 135 GLY B C 1
ATOM 4425 O O . GLY B 1 135 ? -6.184 11.211 19.062 1 97.75 135 GLY B O 1
ATOM 4426 N N . LEU B 1 136 ? -7.238 12.188 20.781 1 98.19 136 LEU B N 1
ATOM 4427 C CA . LEU B 1 136 ? -6.883 11.141 21.734 1 98.19 136 LEU B CA 1
ATOM 4428 C C . LEU B 1 136 ? -7.473 9.797 21.312 1 98.19 136 LEU B C 1
ATOM 4430 O O . LEU B 1 136 ? -6.816 8.758 21.422 1 98.19 136 LEU B O 1
ATOM 4434 N N . GLU B 1 137 ? -8.664 9.859 20.797 1 97.44 137 GLU B N 1
ATOM 4435 C CA . GLU B 1 137 ? -9.312 8.641 20.328 1 97.44 137 GLU B CA 1
ATOM 4436 C C . GLU B 1 137 ? -8.508 7.984 19.203 1 97.44 137 GLU B C 1
ATOM 4438 O O . GLU B 1 137 ? -8.523 6.762 19.062 1 97.44 137 GLU B O 1
ATOM 4443 N N . ARG B 1 138 ? -7.805 8.781 18.484 1 96.25 138 ARG B N 1
ATOM 4444 C CA . ARG B 1 138 ? -7.055 8.289 17.328 1 96.25 138 ARG B CA 1
ATOM 4445 C C . ARG B 1 138 ? -5.645 7.875 17.734 1 96.25 138 ARG B C 1
ATOM 4447 O O . ARG B 1 138 ? -4.934 7.234 16.953 1 96.25 138 ARG B O 1
ATOM 4454 N N . ALA B 1 139 ? -5.223 8.227 18.922 1 96.12 139 ALA B N 1
ATOM 4455 C CA . ALA B 1 139 ? -3.914 7.809 19.422 1 96.12 139 ALA B CA 1
ATOM 4456 C C . ALA B 1 139 ? -3.879 6.305 19.688 1 96.12 139 ALA B C 1
ATOM 4458 O O . ALA B 1 139 ? -4.504 5.816 20.625 1 96.12 139 ALA B O 1
ATOM 4459 N N . ASP B 1 140 ? -3.078 5.566 18.844 1 94.19 140 ASP B N 1
ATOM 4460 C CA . ASP B 1 140 ? -3.199 4.113 18.859 1 94.19 140 ASP B CA 1
ATOM 4461 C C . ASP B 1 140 ? -1.896 3.459 19.312 1 94.19 140 ASP B C 1
ATOM 4463 O O . ASP B 1 140 ? -1.703 2.256 19.125 1 94.19 140 ASP B O 1
ATOM 4467 N N . ASN B 1 141 ? -0.971 4.242 19.812 1 96.19 141 ASN B N 1
ATOM 4468 C CA . ASN B 1 141 ? 0.265 3.691 20.359 1 96.19 141 ASN B CA 1
ATOM 4469 C C . ASN B 1 141 ? 0.736 4.473 21.578 1 96.19 141 ASN B C 1
ATOM 4471 O O . ASN B 1 141 ? 0.264 5.582 21.828 1 96.19 141 ASN B O 1
ATOM 4475 N N . ARG B 1 142 ? 1.559 3.857 22.406 1 96.44 142 ARG B N 1
ATOM 4476 C CA . ARG B 1 142 ? 2.004 4.391 23.688 1 96.44 142 ARG B CA 1
ATOM 4477 C C . ARG B 1 142 ? 2.723 5.723 23.516 1 96.44 142 ARG B C 1
ATOM 4479 O O . ARG B 1 142 ? 2.627 6.605 24.359 1 96.44 142 ARG B O 1
ATOM 4486 N N . LEU B 1 143 ? 3.387 5.926 22.375 1 96.56 143 LEU B N 1
ATOM 4487 C CA . LEU B 1 143 ? 4.117 7.156 22.094 1 96.56 143 LEU B CA 1
ATOM 4488 C C . LEU B 1 143 ? 3.158 8.328 21.922 1 96.56 143 LEU B C 1
ATOM 4490 O O . LEU B 1 143 ? 3.373 9.406 22.484 1 96.56 143 LEU B O 1
ATOM 4494 N N . ALA B 1 144 ? 2.123 8.117 21.156 1 97.56 144 ALA B N 1
ATOM 4495 C CA . ALA B 1 144 ? 1.105 9.148 20.953 1 97.56 144 ALA B CA 1
ATOM 4496 C C . ALA B 1 144 ? 0.39 9.469 22.266 1 97.56 144 ALA B C 1
ATOM 4498 O O . ALA B 1 144 ? 0.114 10.641 22.562 1 97.56 144 ALA B O 1
ATOM 4499 N N . LEU B 1 145 ? 0.081 8.414 23.016 1 98.25 145 LEU B N 1
ATOM 4500 C CA . LEU B 1 145 ? -0.592 8.609 24.297 1 98.25 145 LEU B CA 1
ATOM 4501 C C . LEU B 1 145 ? 0.313 9.344 25.281 1 98.25 145 LEU B C 1
ATOM 4503 O O . LEU B 1 145 ? -0.159 10.164 26.078 1 98.25 145 LEU B O 1
ATOM 4507 N N . TRP B 1 146 ? 1.658 9.047 25.219 1 97.38 146 TRP B N 1
ATOM 4508 C CA . TRP B 1 146 ? 2.66 9.719 26.047 1 97.38 146 TRP B CA 1
ATOM 4509 C C . TRP B 1 146 ? 2.596 11.227 25.859 1 97.38 146 TRP B C 1
ATOM 4511 O O . TRP B 1 146 ? 2.699 11.984 26.812 1 97.38 146 TRP B O 1
ATOM 4521 N N . HIS B 1 147 ? 2.283 11.641 24.656 1 97.69 147 HIS B N 1
ATOM 4522 C CA . HIS B 1 147 ? 2.139 13.062 24.391 1 97.69 147 HIS B CA 1
ATOM 4523 C C . HIS B 1 147 ? 0.969 13.656 25.172 1 97.69 147 HIS B C 1
ATOM 4525 O O . HIS B 1 147 ? 1.115 14.688 25.828 1 97.69 147 HIS B O 1
ATOM 4531 N N . TYR B 1 148 ? -0.143 13.031 25.094 1 97.69 148 TYR B N 1
ATOM 4532 C CA . TYR B 1 148 ? -1.336 13.555 25.734 1 97.69 148 TYR B CA 1
ATOM 4533 C C . TYR B 1 148 ? -1.159 13.594 27.25 1 97.69 148 TYR B C 1
ATOM 4535 O O . TYR B 1 148 ? -1.709 14.469 27.922 1 97.69 148 TYR B O 1
ATOM 4543 N N . VAL B 1 149 ? -0.348 12.68 27.781 1 97.12 149 VAL B N 1
ATOM 4544 C CA . VAL B 1 149 ? -0.069 12.664 29.203 1 97.12 149 VAL B CA 1
ATOM 4545 C C . VAL B 1 149 ? 0.867 13.82 29.562 1 97.12 149 VAL B C 1
ATOM 4547 O O . VAL B 1 149 ? 0.644 14.523 30.547 1 97.12 149 VAL B O 1
ATOM 4550 N N . THR B 1 150 ? 1.878 14.094 28.734 1 94.94 150 THR B N 1
ATOM 4551 C CA . THR B 1 150 ? 3.008 14.93 29.141 1 94.94 150 THR B CA 1
ATOM 4552 C C . THR B 1 150 ? 2.961 16.281 28.438 1 94.94 150 THR B C 1
ATOM 4554 O O . THR B 1 150 ? 3.916 17.062 28.5 1 94.94 150 THR B O 1
ATOM 4557 N N . MET B 1 151 ? 1.884 16.562 27.734 1 93.44 151 MET B N 1
ATOM 4558 C CA . MET B 1 151 ? 1.851 17.875 27.094 1 93.44 151 MET B CA 1
ATOM 4559 C C . MET B 1 151 ? 2.438 18.938 28 1 93.44 151 MET B C 1
ATOM 4561 O O . MET B 1 151 ? 1.865 19.266 29.047 1 93.44 151 MET B O 1
ATOM 4565 N N . THR B 1 152 ? 3.605 19.578 27.547 1 87.25 152 THR B N 1
ATOM 4566 C CA . THR B 1 152 ? 4.332 20.516 28.391 1 87.25 152 THR B CA 1
ATOM 4567 C C . THR B 1 152 ? 3.924 21.953 28.078 1 87.25 152 THR B C 1
ATOM 4569 O O . THR B 1 152 ? 3.873 22.797 28.984 1 87.25 152 THR B O 1
ATOM 4572 N N . HIS B 1 153 ? 3.766 22.219 26.859 1 91.94 153 HIS B N 1
ATOM 4573 C CA . HIS B 1 153 ? 3.422 23.547 26.359 1 91.94 153 HIS B CA 1
ATOM 4574 C C . HIS B 1 153 ? 2.721 23.469 25.016 1 91.94 153 HIS B C 1
ATOM 4576 O O . HIS B 1 153 ? 2.51 22.375 24.484 1 91.94 153 HIS B O 1
ATOM 4582 N N . GLY B 1 154 ? 2.336 24.641 24.5 1 94.81 154 GLY B N 1
ATOM 4583 C CA . GLY B 1 154 ? 1.656 24.656 23.219 1 94.81 154 GLY B CA 1
ATOM 4584 C C . GLY B 1 154 ? 0.752 25.859 23.031 1 94.81 154 GLY B C 1
ATOM 4585 O O . GLY B 1 154 ? 0.808 26.812 23.812 1 94.81 154 GLY B O 1
ATOM 4586 N N . VAL B 1 155 ? -0.1 25.781 21.969 1 96.75 155 VAL B N 1
ATOM 4587 C CA . VAL B 1 155 ? -0.875 26.953 21.562 1 96.75 155 VAL B CA 1
ATOM 4588 C C . VAL B 1 155 ? -2.277 26.516 21.141 1 96.75 155 VAL B C 1
ATOM 4590 O O . VAL B 1 155 ? -2.459 25.438 20.594 1 96.75 155 VAL B O 1
ATOM 4593 N N . VAL B 1 156 ? -3.246 27.312 21.469 1 98.06 156 VAL B N 1
ATOM 4594 C CA . VAL B 1 156 ? -4.598 27.25 20.922 1 98.06 156 VAL B CA 1
ATOM 4595 C C . VAL B 1 156 ? -4.848 28.469 20.031 1 98.06 156 VAL B C 1
ATOM 4597 O O . VAL B 1 156 ? -4.742 29.609 20.484 1 98.06 156 VAL B O 1
ATOM 4600 N N . LEU B 1 157 ? -5.09 28.234 18.781 1 98.75 157 LEU B N 1
ATOM 4601 C CA . LEU B 1 157 ? -5.551 29.25 17.844 1 98.75 157 LEU B CA 1
ATOM 4602 C C . LEU B 1 157 ? -7.023 29.047 17.5 1 98.75 157 LEU B C 1
ATOM 4604 O O . LEU B 1 157 ? -7.406 27.984 17 1 98.75 157 LEU B O 1
ATOM 4608 N N . TYR B 1 158 ? -7.816 29.984 17.859 1 98.69 158 TYR B N 1
ATOM 4609 C CA . TYR B 1 158 ? -9.227 29.984 17.484 1 98.69 158 TYR B CA 1
ATOM 4610 C C . TYR B 1 158 ? -9.547 31.172 16.562 1 98.69 158 TYR B C 1
ATOM 4612 O O . TYR B 1 158 ? -9.234 32.312 16.891 1 98.69 158 TYR B O 1
ATOM 4620 N N . VAL B 1 159 ? -10.195 30.875 15.438 1 98.81 159 VAL B N 1
ATOM 4621 C CA . VAL B 1 159 ? -10.672 31.906 14.516 1 98.81 159 VAL B CA 1
ATOM 4622 C C . VAL B 1 159 ? -12.188 31.828 14.398 1 98.81 159 VAL B C 1
ATOM 4624 O O . VAL B 1 159 ? -12.734 30.797 14.008 1 98.81 159 VAL B O 1
ATOM 4627 N N . PRO B 1 160 ? -12.875 32.906 14.711 1 98.38 160 PRO B N 1
ATOM 4628 C CA . PRO B 1 160 ? -14.336 32.938 14.742 1 98.38 160 PRO B CA 1
ATOM 4629 C C . PRO B 1 160 ? -14.953 32.844 13.344 1 98.38 160 PRO B C 1
ATOM 4631 O O . PRO B 1 160 ? -14.234 32.844 12.344 1 98.38 160 PRO B O 1
ATOM 4634 N N . PRO B 1 161 ? -16.297 32.625 13.281 1 98.31 161 PRO B N 1
ATOM 4635 C CA . PRO B 1 161 ? -16.969 32.375 12.008 1 98.31 161 PRO B CA 1
ATOM 4636 C C . PRO B 1 161 ? -16.75 33.5 10.992 1 98.31 161 PRO B C 1
ATOM 4638 O O . PRO B 1 161 ? -16.75 34.688 11.352 1 98.31 161 PRO B O 1
ATOM 4641 N N . PHE B 1 162 ? -16.406 33.094 9.773 1 98.31 162 PHE B N 1
ATOM 4642 C CA . PHE B 1 162 ? -16.453 33.875 8.562 1 98.31 162 PHE B CA 1
ATOM 4643 C C . PHE B 1 162 ? -15.359 34.969 8.586 1 98.31 162 PHE B C 1
ATOM 4645 O O . PHE B 1 162 ? -15.461 35.969 7.891 1 98.31 162 PHE B O 1
ATOM 4652 N N . LEU B 1 163 ? -14.375 34.781 9.383 1 98.38 163 LEU B N 1
ATOM 4653 C CA . LEU B 1 163 ? -13.219 35.656 9.352 1 98.38 163 LEU B CA 1
ATOM 4654 C C . LEU B 1 163 ? -12.18 35.156 8.359 1 98.38 163 LEU B C 1
ATOM 4656 O O . LEU B 1 163 ? -11.805 34 8.391 1 98.38 163 LEU B O 1
ATOM 4660 N N . GLU B 1 164 ? -11.766 36 7.441 1 97.94 164 GLU B N 1
ATOM 4661 C CA . GLU B 1 164 ? -10.75 35.719 6.441 1 97.94 164 GLU B CA 1
ATOM 4662 C C . GLU B 1 164 ? -9.453 36.469 6.727 1 97.94 164 GLU B C 1
ATOM 4664 O O . GLU B 1 164 ? -9.438 37.688 6.789 1 97.94 164 GLU B O 1
ATOM 4669 N N . ILE B 1 165 ? -8.352 35.781 6.945 1 97.62 165 ILE B N 1
ATOM 4670 C CA . ILE B 1 165 ? -7.039 36.312 7.242 1 97.62 165 ILE B CA 1
ATOM 4671 C C . ILE B 1 165 ? -6.031 35.844 6.199 1 97.62 165 ILE B C 1
ATOM 4673 O O . ILE B 1 165 ? -5.824 34.625 6.035 1 97.62 165 ILE B O 1
ATOM 4677 N N . HIS B 1 166 ? -5.34 36.781 5.527 1 93.88 166 HIS B N 1
ATOM 4678 C CA . HIS B 1 166 ? -4.512 36.438 4.375 1 93.88 166 HIS B CA 1
ATOM 4679 C C . HIS B 1 166 ? -3.104 36.031 4.801 1 93.88 166 HIS B C 1
ATOM 4681 O O . HIS B 1 166 ? -2.547 35.062 4.293 1 93.88 166 HIS B O 1
ATOM 4687 N N . GLU B 1 167 ? -2.545 36.844 5.766 1 95.19 167 GLU B N 1
ATOM 4688 C CA . GLU B 1 167 ? -1.208 36.5 6.246 1 95.19 167 GLU B CA 1
ATOM 4689 C C . GLU B 1 167 ? -1.254 35.344 7.246 1 95.19 167 GLU B C 1
ATOM 4691 O O . GLU B 1 167 ? -2.213 35.219 8.008 1 95.19 167 GLU B O 1
ATOM 4696 N N . PRO B 1 168 ? -0.221 34.594 7.293 1 97.06 168 PRO B N 1
ATOM 4697 C CA . PRO B 1 168 ? -0.254 33.438 8.18 1 97.06 168 PRO B CA 1
ATOM 4698 C C . PRO B 1 168 ? 0.009 33.812 9.641 1 97.06 168 PRO B C 1
ATOM 4700 O O . PRO B 1 168 ? 0.795 34.719 9.922 1 97.06 168 PRO B O 1
ATOM 4703 N N . PHE B 1 169 ? -0.725 33.125 10.492 1 97.69 169 PHE B N 1
ATOM 4704 C CA . PHE B 1 169 ? -0.276 33.062 11.875 1 97.69 169 PHE B CA 1
ATOM 4705 C C . PHE B 1 169 ? 1.037 32.312 11.984 1 97.69 169 PHE B C 1
ATOM 4707 O O . PHE B 1 169 ? 1.388 31.531 11.086 1 97.69 169 PHE B O 1
ATOM 4714 N N . ARG B 1 170 ? 1.826 32.531 13.141 1 96.88 170 ARG B N 1
ATOM 4715 C CA . ARG B 1 170 ? 3.115 31.859 13.289 1 96.88 170 ARG B CA 1
ATOM 4716 C C . ARG B 1 170 ? 3.266 31.281 14.695 1 96.88 170 ARG B C 1
ATOM 4718 O O . ARG B 1 170 ? 2.93 31.938 15.68 1 96.88 170 ARG B O 1
ATOM 4725 N N . VAL B 1 171 ? 3.637 30.109 14.695 1 97.12 171 VAL B N 1
ATOM 4726 C CA . VAL B 1 171 ? 4.035 29.438 15.922 1 97.12 171 VAL B CA 1
ATOM 4727 C C . VAL B 1 171 ? 5.445 28.859 15.773 1 97.12 171 VAL B C 1
ATOM 4729 O O . VAL B 1 171 ? 5.73 28.141 14.82 1 97.12 171 VAL B O 1
ATOM 4732 N N . THR B 1 172 ? 6.379 29.203 16.703 1 96.19 172 THR B N 1
ATOM 4733 C CA . THR B 1 172 ? 7.754 28.734 16.656 1 96.19 172 THR B CA 1
ATOM 4734 C C . THR B 1 172 ? 8.148 28.062 17.984 1 96.19 172 THR B C 1
ATOM 4736 O O . THR B 1 172 ? 8.008 28.656 19.047 1 96.19 172 THR B O 1
ATOM 4739 N N . PHE B 1 173 ? 8.539 26.844 17.891 1 96.06 173 PHE B N 1
ATOM 4740 C CA . PHE B 1 173 ? 9.156 26.125 19 1 96.06 173 PHE B CA 1
ATOM 4741 C C . PHE B 1 173 ? 10.672 26.078 18.844 1 96.06 173 PHE B C 1
ATOM 4743 O O . PHE B 1 173 ? 11.172 25.484 17.875 1 96.06 173 PHE B O 1
ATOM 4750 N N . SER B 1 174 ? 11.352 26.719 19.75 1 93.38 174 SER B N 1
ATOM 4751 C CA . SER B 1 174 ? 12.812 26.719 19.75 1 93.38 174 SER B CA 1
ATOM 4752 C C . SER B 1 174 ? 13.352 26.141 21.062 1 93.38 174 SER B C 1
ATOM 4754 O O . SER B 1 174 ? 13.086 26.688 22.141 1 93.38 174 SER B O 1
ATOM 4756 N N . GLU B 1 175 ? 14.023 25.062 20.938 1 91.94 175 GLU B N 1
ATOM 4757 C CA . GLU B 1 175 ? 14.594 24.469 22.141 1 91.94 175 GLU B CA 1
ATOM 4758 C C . GLU B 1 175 ? 16.016 24.953 22.375 1 91.94 175 GLU B C 1
ATOM 4760 O O . GLU B 1 175 ? 16.828 25 21.438 1 91.94 175 GLU B O 1
ATOM 4765 N N . THR B 1 176 ? 16.328 25.297 23.641 1 90.19 176 THR B N 1
ATOM 4766 C CA . THR B 1 176 ? 17.625 25.875 23.984 1 90.19 176 THR B CA 1
ATOM 4767 C C . THR B 1 176 ? 18.359 24.969 24.969 1 90.19 176 THR B C 1
ATOM 4769 O O . THR B 1 176 ? 19.484 25.281 25.391 1 90.19 176 THR B O 1
ATOM 4772 N N . THR B 1 177 ? 17.766 23.859 25.375 1 90.62 177 THR B N 1
ATOM 4773 C CA . THR B 1 177 ? 18.359 22.953 26.344 1 90.62 177 THR B CA 1
ATOM 4774 C C . THR B 1 177 ? 18.453 21.547 25.781 1 90.62 177 THR B C 1
ATOM 4776 O O . THR B 1 177 ? 17.484 21.016 25.234 1 90.62 177 THR B O 1
ATOM 4779 N N . ALA B 1 178 ? 19.625 20.953 25.938 1 92.31 178 ALA B N 1
ATOM 4780 C CA . ALA B 1 178 ? 19.828 19.578 25.484 1 92.31 178 ALA B CA 1
ATOM 4781 C C . ALA B 1 178 ? 19.438 18.578 26.578 1 92.31 178 ALA B C 1
ATOM 4783 O O . ALA B 1 178 ? 19.359 18.938 27.75 1 92.31 178 ALA B O 1
ATOM 4784 N N . GLY B 1 179 ? 19.141 17.391 26.203 1 92.25 179 GLY B N 1
ATOM 4785 C CA . GLY B 1 179 ? 18.906 16.297 27.125 1 92.25 179 GLY B CA 1
ATOM 4786 C C . GLY B 1 179 ? 17.516 16.328 27.75 1 92.25 179 GLY B C 1
ATOM 4787 O O . GLY B 1 179 ? 17.281 15.727 28.797 1 92.25 179 GLY B O 1
ATOM 4788 N N . VAL B 1 180 ? 16.547 17.125 27.094 1 93.12 180 VAL B N 1
ATOM 4789 C CA . VAL B 1 180 ? 15.203 17.234 27.641 1 93.12 180 VAL B CA 1
ATOM 4790 C C . VAL B 1 180 ? 14.188 16.734 26.609 1 93.12 180 VAL B C 1
ATOM 4792 O O . VAL B 1 180 ? 14.477 16.672 25.422 1 93.12 180 VAL B O 1
ATOM 4795 N N . MET B 1 181 ? 13.078 16.344 27.141 1 95.38 181 MET B N 1
ATOM 4796 C CA . MET B 1 181 ? 11.914 16.047 26.297 1 95.38 181 MET B CA 1
ATOM 4797 C C . MET B 1 181 ? 10.945 17.234 26.281 1 95.38 181 MET B C 1
ATOM 4799 O O . MET B 1 181 ? 10.648 17.797 27.328 1 95.38 181 MET B O 1
ATOM 4803 N N . ARG B 1 182 ? 10.547 17.609 25.172 1 94.62 182 ARG B N 1
ATOM 4804 C CA . ARG B 1 182 ? 9.516 18.609 24.953 1 94.62 182 ARG B CA 1
ATOM 4805 C C . ARG B 1 182 ? 8.289 18.016 24.281 1 94.62 182 ARG B C 1
ATOM 4807 O O . ARG B 1 182 ? 8.406 17.281 23.297 1 94.62 182 ARG B O 1
ATOM 4814 N N . SER B 1 183 ? 7.086 18.297 24.812 1 95.75 183 SER B N 1
ATOM 4815 C CA . SER B 1 183 ? 5.832 17.781 24.281 1 95.75 183 SER B CA 1
ATOM 4816 C C . SER B 1 183 ? 4.863 18.906 23.953 1 95.75 183 SER B C 1
ATOM 4818 O O . SER B 1 183 ? 3.807 19.031 24.562 1 95.75 183 SER B O 1
ATOM 4820 N N . PRO B 1 184 ? 5.168 19.688 22.922 1 96.38 184 PRO B N 1
ATOM 4821 C CA . PRO B 1 184 ? 4.262 20.781 22.547 1 96.38 184 PRO B CA 1
ATOM 4822 C C . PRO B 1 184 ? 2.973 20.281 21.906 1 96.38 184 PRO B C 1
ATOM 4824 O O . PRO B 1 184 ? 2.979 19.266 21.203 1 96.38 184 PRO B O 1
ATOM 4827 N N . GLN B 1 185 ? 1.835 20.938 22.156 1 97.06 185 GLN B N 1
ATOM 4828 C CA . GLN B 1 185 ? 0.527 20.688 21.562 1 97.06 185 GLN B CA 1
ATOM 4829 C C . GLN B 1 185 ? 0.023 21.938 20.812 1 97.06 185 GLN B C 1
ATOM 4831 O O . GLN B 1 185 ? -0.074 23.016 21.406 1 97.06 185 GLN B O 1
ATOM 4836 N N . VAL B 1 186 ? -0.259 21.781 19.516 1 98.56 186 VAL B N 1
ATOM 4837 C CA . VAL B 1 186 ? -0.895 22.828 18.719 1 98.56 186 VAL B CA 1
ATOM 4838 C C . VAL B 1 186 ? -2.355 22.469 18.469 1 98.56 186 VAL B C 1
ATOM 4840 O O . VAL B 1 186 ? -2.654 21.391 17.953 1 98.56 186 VAL B O 1
ATOM 4843 N N . VAL B 1 187 ? -3.287 23.328 18.875 1 98.69 187 VAL B N 1
ATOM 4844 C CA . VAL B 1 187 ? -4.711 23.172 18.594 1 98.69 187 VAL B CA 1
ATOM 4845 C C . VAL B 1 187 ? -5.203 24.344 17.75 1 98.69 187 VAL B C 1
ATOM 4847 O O . VAL B 1 187 ? -5.074 25.5 18.156 1 98.69 187 VAL B O 1
ATOM 4850 N N . VAL B 1 188 ? -5.711 24.047 16.578 1 98.88 188 VAL B N 1
ATOM 4851 C CA . VAL B 1 188 ? -6.281 25.031 15.68 1 98.88 188 VAL B CA 1
ATOM 4852 C C . VAL B 1 188 ? -7.77 24.766 15.477 1 98.88 188 VAL B C 1
ATOM 4854 O O . VAL B 1 188 ? -8.156 23.656 15.078 1 98.88 188 VAL B O 1
ATOM 4857 N N . VAL B 1 189 ? -8.555 25.75 15.797 1 98.81 189 VAL B N 1
ATOM 4858 C CA . VAL B 1 189 ? -10 25.672 15.602 1 98.81 189 VAL B CA 1
ATOM 4859 C C . VAL B 1 189 ? -10.445 26.719 14.594 1 98.81 189 VAL B C 1
ATOM 4861 O O . VAL B 1 189 ? -10.289 27.922 14.828 1 98.81 189 VAL B O 1
ATOM 4864 N N . ALA B 1 190 ? -10.938 26.25 13.508 1 98.94 190 ALA B N 1
ATOM 4865 C CA . ALA B 1 190 ? -11.586 27.094 12.516 1 98.94 190 ALA B CA 1
ATOM 4866 C C . ALA B 1 190 ? -13.109 26.969 12.594 1 98.94 190 ALA B C 1
ATOM 4868 O O . ALA B 1 190 ? -13.672 25.938 12.219 1 98.94 190 ALA B O 1
ATOM 4869 N N . ASP B 1 191 ? -13.711 28.031 13.055 1 98.56 191 ASP B N 1
ATOM 4870 C CA . ASP B 1 191 ? -15.164 28.016 13.125 1 98.56 191 ASP B CA 1
ATOM 4871 C C . ASP B 1 191 ? -15.781 28.188 11.734 1 98.56 191 ASP B C 1
ATOM 4873 O O . ASP B 1 191 ? -15.055 28.281 10.742 1 98.56 191 ASP B O 1
ATOM 4877 N N . GLU B 1 192 ? -17.094 28.125 11.719 1 98.5 192 GLU B N 1
ATOM 4878 C CA . GLU B 1 192 ? -17.859 28.109 10.469 1 98.5 192 GLU B CA 1
ATOM 4879 C C . GLU B 1 192 ? -17.359 29.172 9.5 1 98.5 192 GLU B C 1
ATOM 4881 O O . GLU B 1 192 ? -17.281 30.359 9.859 1 98.5 192 GLU B O 1
ATOM 4886 N N . GLY B 1 193 ? -16.828 28.766 8.367 1 98.75 193 GLY B N 1
ATOM 4887 C CA . GLY B 1 193 ? -16.516 29.672 7.277 1 98.75 193 GLY B CA 1
ATOM 4888 C C . GLY B 1 193 ? -15.211 30.406 7.477 1 98.75 193 GLY B C 1
ATOM 4889 O O . GLY B 1 193 ? -14.828 31.234 6.648 1 98.75 193 GLY B O 1
ATOM 4890 N N . ALA B 1 194 ? -14.469 30.141 8.516 1 98.81 194 ALA B N 1
ATOM 4891 C CA . ALA B 1 194 ? -13.195 30.812 8.75 1 98.81 194 ALA B CA 1
ATOM 4892 C C . ALA B 1 194 ? -12.156 30.406 7.707 1 98.81 194 ALA B C 1
ATOM 4894 O O . ALA B 1 194 ? -12.109 29.25 7.293 1 98.81 194 ALA B O 1
ATOM 4895 N N . ARG B 1 195 ? -11.352 31.359 7.25 1 98.81 195 ARG B N 1
ATOM 4896 C CA . ARG B 1 195 ? -10.297 31.141 6.27 1 98.81 195 ARG B CA 1
ATOM 4897 C C . ARG B 1 195 ? -8.977 31.75 6.73 1 98.81 195 ARG B C 1
ATOM 4899 O O . ARG B 1 195 ? -8.883 32.969 6.934 1 98.81 195 ARG B O 1
ATOM 4906 N N . PHE B 1 196 ? -7.977 30.969 6.914 1 98.69 196 PHE B N 1
ATOM 4907 C CA . PHE B 1 196 ? -6.691 31.484 7.379 1 98.69 196 PHE B CA 1
ATOM 4908 C C . PHE B 1 196 ? -5.598 30.438 7.211 1 98.69 196 PHE B C 1
ATOM 4910 O O . PHE B 1 196 ? -5.859 29.328 6.742 1 98.69 196 PHE B O 1
ATOM 4917 N N . SER B 1 197 ? -4.316 30.797 7.512 1 98.56 197 SER B N 1
ATOM 4918 C CA . SER B 1 197 ? -3.172 29.891 7.453 1 98.56 197 SER B CA 1
ATOM 4919 C C . SER B 1 197 ? -2.295 30.031 8.688 1 98.56 197 SER B C 1
ATOM 4921 O O . SER B 1 197 ? -2.348 31.047 9.383 1 98.56 197 SER B O 1
ATOM 4923 N N . LEU B 1 198 ? -1.591 29.016 8.977 1 98.5 198 LEU B N 1
ATOM 4924 C CA . LEU B 1 198 ? -0.676 28.984 10.109 1 98.5 198 LEU B CA 1
ATOM 4925 C C . LEU B 1 198 ? 0.65 28.328 9.719 1 98.5 198 LEU B C 1
ATOM 4927 O O . LEU B 1 198 ? 0.669 27.25 9.125 1 98.5 198 LEU B O 1
ATOM 4931 N N . LEU B 1 199 ? 1.81 29.078 9.977 1 98.25 199 LEU B N 1
ATOM 4932 C CA . LEU B 1 199 ? 3.16 28.547 9.836 1 98.25 199 LEU B CA 1
ATOM 4933 C C . LEU B 1 199 ? 3.707 28.094 11.18 1 98.25 199 LEU B C 1
ATOM 4935 O O . LEU B 1 199 ? 3.904 28.906 12.086 1 98.25 199 LEU B O 1
ATOM 4939 N N . HIS B 1 200 ? 3.834 26.828 11.328 1 98.56 200 HIS B N 1
ATOM 4940 C CA . HIS B 1 200 ? 4.379 26.141 12.484 1 98.56 200 HIS B CA 1
ATOM 4941 C C . HIS B 1 200 ? 5.832 25.734 12.258 1 98.56 200 HIS B C 1
ATOM 4943 O O . HIS B 1 200 ? 6.129 24.953 11.352 1 98.56 200 HIS B O 1
ATOM 4949 N N . GLN B 1 201 ? 6.762 26.312 13.102 1 97.56 201 GLN B N 1
ATOM 4950 C CA . GLN B 1 201 ? 8.188 26.047 12.961 1 97.56 201 GLN B CA 1
ATOM 4951 C C . GLN B 1 201 ? 8.758 25.422 14.227 1 97.56 201 GLN B C 1
ATOM 4953 O O . GLN B 1 201 ? 8.391 25.812 15.336 1 97.56 201 GLN B O 1
ATOM 4958 N N . SER B 1 202 ? 9.539 24.406 14.047 1 96.94 202 SER B N 1
ATOM 4959 C CA . SER B 1 202 ? 10.258 23.75 15.141 1 96.94 202 SER B CA 1
ATOM 4960 C C . SER B 1 202 ? 11.758 23.734 14.883 1 96.94 202 SER B C 1
ATOM 4962 O O . SER B 1 202 ? 12.211 23.203 13.867 1 96.94 202 SER B O 1
ATOM 4964 N N . ASP B 1 203 ? 12.508 24.297 15.836 1 94.62 203 ASP B N 1
ATOM 4965 C CA . ASP B 1 203 ? 13.961 24.422 15.719 1 94.62 203 ASP B CA 1
ATOM 4966 C C . ASP B 1 203 ? 14.641 24.188 17.062 1 94.62 203 ASP B C 1
ATOM 4968 O O . ASP B 1 203 ? 13.977 24.094 18.094 1 94.62 203 ASP B O 1
ATOM 4972 N N . THR B 1 204 ? 15.953 23.969 16.984 1 94.38 204 THR B N 1
ATOM 4973 C CA . THR B 1 204 ? 16.812 23.922 18.156 1 94.38 204 THR B CA 1
ATOM 4974 C C . THR B 1 204 ? 17.938 24.953 18.062 1 94.38 204 THR B C 1
ATOM 4976 O O . THR B 1 204 ? 18.453 25.219 16.984 1 94.38 204 THR B O 1
ATOM 4979 N N . GLU B 1 205 ? 18.219 25.547 19.156 1 89.75 205 GLU B N 1
ATOM 4980 C CA . GLU B 1 205 ? 19.328 26.484 19.281 1 89.75 205 GLU B CA 1
ATOM 4981 C C . GLU B 1 205 ? 20.469 25.875 20.109 1 89.75 205 GLU B C 1
ATOM 4983 O O . GLU B 1 205 ? 21.266 26.594 20.703 1 89.75 205 GLU B O 1
ATOM 4988 N N . VAL B 1 206 ? 20.469 24.562 20.203 1 89.94 206 VAL B N 1
ATOM 4989 C CA . VAL B 1 206 ? 21.453 23.844 21.016 1 89.94 206 VAL B CA 1
ATOM 4990 C C . VAL B 1 206 ? 22 22.656 20.219 1 89.94 206 VAL B C 1
ATOM 4992 O O . VAL B 1 206 ? 21.328 22.141 19.328 1 89.94 206 VAL B O 1
ATOM 4995 N N . SER B 1 207 ? 23.234 22.422 20.703 1 89.19 207 SER B N 1
ATOM 4996 C CA . SER B 1 207 ? 23.781 21.141 20.266 1 89.19 207 SER B CA 1
ATOM 4997 C C . SER B 1 207 ? 23.438 20.031 21.25 1 89.19 207 SER B C 1
ATOM 4999 O O . SER B 1 207 ? 23.141 20.297 22.422 1 89.19 207 SER B O 1
ATOM 5001 N N . GLY B 1 208 ? 23.266 18.938 20.812 1 92.62 208 GLY B N 1
ATOM 5002 C CA . GLY B 1 208 ? 22.906 17.797 21.656 1 92.62 208 GLY B CA 1
ATOM 5003 C C . GLY B 1 208 ? 21.5 17.297 21.422 1 92.62 208 GLY B C 1
ATOM 5004 O O . GLY B 1 208 ? 20.703 17.938 20.734 1 92.62 208 GLY B O 1
ATOM 5005 N N . GLU B 1 209 ? 21.172 16.297 22.141 1 94 209 GLU B N 1
ATOM 5006 C CA . GLU B 1 209 ? 19.938 15.578 21.859 1 94 209 GLU B CA 1
ATOM 5007 C C . GLU B 1 209 ? 18.75 16.219 22.578 1 94 209 GLU B C 1
ATOM 5009 O O . GLU B 1 209 ? 18.844 16.562 23.766 1 94 209 GLU B O 1
ATOM 5014 N N . VAL B 1 210 ? 17.688 16.484 21.906 1 95.31 210 VAL B N 1
ATOM 5015 C CA . VAL B 1 210 ? 16.375 16.875 22.406 1 95.31 210 VAL B CA 1
ATOM 5016 C C . VAL B 1 210 ? 15.312 15.906 21.875 1 95.31 210 VAL B C 1
ATOM 5018 O O . VAL B 1 210 ? 15.398 15.461 20.719 1 95.31 210 VAL B O 1
ATOM 5021 N N . LEU B 1 211 ? 14.422 15.445 22.75 1 96.44 211 LEU B N 1
ATOM 5022 C CA . LEU B 1 211 ? 13.273 14.672 22.281 1 96.44 211 LEU B CA 1
ATOM 5023 C C . LEU B 1 211 ? 12.031 15.547 22.172 1 96.44 211 LEU B C 1
ATOM 5025 O O . LEU B 1 211 ? 11.57 16.109 23.156 1 96.44 211 LEU B O 1
ATOM 5029 N N . PHE B 1 212 ? 11.578 15.711 20.938 1 96.81 212 PHE B N 1
ATOM 5030 C CA . PHE B 1 212 ? 10.281 16.344 20.719 1 96.81 212 PHE B CA 1
ATOM 5031 C C . PHE B 1 212 ? 9.188 15.281 20.562 1 96.81 212 PHE B C 1
ATOM 5033 O O . PHE B 1 212 ? 9.312 14.375 19.734 1 96.81 212 PHE B O 1
ATOM 5040 N N . ASN B 1 213 ? 8.18 15.32 21.344 1 97.31 213 ASN B N 1
ATOM 5041 C CA . ASN B 1 213 ? 6.941 14.562 21.203 1 97.31 213 ASN B CA 1
ATOM 5042 C C . ASN B 1 213 ? 5.734 15.484 21.062 1 97.31 213 ASN B C 1
ATOM 5044 O O . ASN B 1 213 ? 5.094 15.836 22.047 1 97.31 213 ASN B O 1
ATOM 5048 N N . GLU B 1 214 ? 5.434 15.812 19.812 1 97.62 214 GLU B N 1
ATOM 5049 C CA . GLU B 1 214 ? 4.531 16.906 19.469 1 97.62 214 GLU B CA 1
ATOM 5050 C C . GLU B 1 214 ? 3.148 16.375 19.094 1 97.62 214 GLU B C 1
ATOM 5052 O O . GLU B 1 214 ? 3.021 15.281 18.547 1 97.62 214 GLU B O 1
ATOM 5057 N N . GLY B 1 215 ? 2.121 17.156 19.453 1 98.31 215 GLY B N 1
ATOM 5058 C CA . GLY B 1 215 ? 0.749 16.938 19.031 1 98.31 215 GLY B CA 1
ATOM 5059 C C . GLY B 1 215 ? 0.188 18.094 18.219 1 98.31 215 GLY B C 1
ATOM 5060 O O . GLY B 1 215 ? 0.459 19.25 18.516 1 98.31 215 GLY B O 1
ATOM 5061 N N . ILE B 1 216 ? -0.529 17.75 17.156 1 98.75 216 ILE B N 1
ATOM 5062 C CA . ILE B 1 216 ? -1.23 18.719 16.312 1 98.75 216 ILE B CA 1
ATOM 5063 C C . ILE B 1 216 ? -2.699 18.328 16.188 1 98.75 216 ILE B C 1
ATOM 5065 O O . ILE B 1 216 ? -3.012 17.203 15.781 1 98.75 216 ILE B O 1
ATOM 5069 N N . THR B 1 217 ? -3.631 19.188 16.594 1 98.81 217 THR B N 1
ATOM 5070 C CA . THR B 1 217 ? -5.07 18.984 16.469 1 98.81 217 THR B CA 1
ATOM 5071 C C . THR B 1 217 ? -5.715 20.125 15.688 1 98.81 217 THR B C 1
ATOM 5073 O O . THR B 1 217 ? -5.625 21.281 16.094 1 98.81 217 THR B O 1
ATOM 5076 N N . LEU B 1 218 ? -6.316 19.812 14.547 1 98.94 218 LEU B N 1
ATOM 5077 C CA . LEU B 1 218 ? -7.027 20.766 13.703 1 98.94 218 LEU B CA 1
ATOM 5078 C C . LEU B 1 218 ? -8.516 20.438 13.641 1 98.94 218 LEU B C 1
ATOM 5080 O O . LEU B 1 218 ? -8.883 19.297 13.328 1 98.94 218 LEU B O 1
ATOM 5084 N N . ASP B 1 219 ? -9.305 21.375 14.008 1 98.88 219 ASP B N 1
ATOM 5085 C CA . ASP B 1 219 ? -10.75 21.219 13.953 1 98.88 219 ASP B CA 1
ATOM 5086 C C . ASP B 1 219 ? -11.375 22.266 13.023 1 98.88 219 ASP B C 1
ATOM 5088 O O . ASP B 1 219 ? -11.375 23.453 13.328 1 98.88 219 ASP B O 1
ATOM 5092 N N . LEU B 1 220 ? -11.898 21.766 11.891 1 98.88 220 LEU B N 1
ATOM 5093 C CA . LEU B 1 220 ? -12.477 22.641 10.875 1 98.88 220 LEU B CA 1
ATOM 5094 C C . LEU B 1 220 ? -13.992 22.469 10.812 1 98.88 220 LEU B C 1
ATOM 5096 O O . LEU B 1 220 ? -14.484 21.422 10.406 1 98.88 220 LEU B O 1
ATOM 5100 N N . ALA B 1 221 ? -14.688 23.531 11.156 1 98.69 221 ALA B N 1
ATOM 5101 C CA . ALA B 1 221 ? -16.141 23.531 11.047 1 98.69 221 ALA B CA 1
ATOM 5102 C C . ALA B 1 221 ? -16.594 23.734 9.602 1 98.69 221 ALA B C 1
ATOM 5104 O O . ALA B 1 221 ? -15.758 23.875 8.703 1 98.69 221 ALA B O 1
ATOM 5105 N N . GLN B 1 222 ? -17.875 23.656 9.461 1 98.56 222 GLN B N 1
ATOM 5106 C CA . GLN B 1 222 ? -18.484 23.703 8.141 1 98.56 222 GLN B CA 1
ATOM 5107 C C . GLN B 1 222 ? -18 24.906 7.344 1 98.56 222 GLN B C 1
ATOM 5109 O O . GLN B 1 222 ? -17.984 26.031 7.852 1 98.56 222 GLN B O 1
ATOM 5114 N N . GLY B 1 223 ? -17.469 24.656 6.191 1 98.75 223 GLY B N 1
ATOM 5115 C CA . GLY B 1 223 ? -17.156 25.703 5.227 1 98.75 223 GLY B CA 1
ATOM 5116 C C . GLY B 1 223 ? -15.852 26.406 5.512 1 98.75 223 GLY B C 1
ATOM 5117 O O . GLY B 1 223 ? -15.461 27.328 4.789 1 98.75 223 GLY B O 1
ATOM 5118 N N . SER B 1 224 ? -15.141 26.016 6.508 1 98.88 224 SER B N 1
ATOM 5119 C CA . SER B 1 224 ? -13.875 26.656 6.812 1 98.88 224 SER B CA 1
ATOM 5120 C C . SER B 1 224 ? -12.773 26.188 5.871 1 98.88 224 SER B C 1
ATOM 5122 O O . SER B 1 224 ? -12.891 25.141 5.238 1 98.88 224 SER B O 1
ATOM 5124 N N . LYS B 1 225 ? -11.719 27.016 5.676 1 98.88 225 LYS B N 1
ATOM 5125 C CA . LYS B 1 225 ? -10.555 26.734 4.84 1 98.88 225 LYS B CA 1
ATOM 5126 C C . LYS B 1 225 ? -9.258 27.078 5.562 1 98.88 225 LYS B C 1
ATOM 5128 O O . LYS B 1 225 ? -9.039 28.234 5.926 1 98.88 225 LYS B O 1
ATOM 5133 N N . VAL B 1 226 ? -8.438 26.141 5.777 1 98.88 226 VAL B N 1
ATOM 5134 C CA . VAL B 1 226 ? -7.211 26.328 6.547 1 98.88 226 VAL B CA 1
ATOM 5135 C C . VAL B 1 226 ? -6.02 25.766 5.777 1 98.88 226 VAL B C 1
ATOM 5137 O O . VAL B 1 226 ? -6.062 24.625 5.305 1 98.88 226 VAL B O 1
ATOM 5140 N N . ASP B 1 227 ? -4.938 26.578 5.57 1 98.81 227 ASP B N 1
ATOM 5141 C CA . ASP B 1 227 ? -3.615 26.125 5.156 1 98.81 227 ASP B CA 1
ATOM 5142 C C . ASP B 1 227 ? -2.666 26.031 6.348 1 98.81 227 ASP B C 1
ATOM 5144 O O . ASP B 1 227 ? -2.402 27.047 7.012 1 98.81 227 ASP B O 1
ATOM 5148 N N . TYR B 1 228 ? -2.229 24.875 6.633 1 98.88 228 TYR B N 1
ATOM 5149 C CA . TYR B 1 228 ? -1.314 24.609 7.738 1 98.88 228 TYR B CA 1
ATOM 5150 C C . TYR B 1 228 ? 0.065 24.219 7.223 1 98.88 228 TYR B C 1
ATOM 5152 O O . TYR B 1 228 ? 0.211 23.219 6.52 1 98.88 228 TYR B O 1
ATOM 5160 N N . PHE B 1 229 ? 1.099 25.062 7.574 1 98.75 229 PHE B N 1
ATOM 5161 C CA . PHE B 1 229 ? 2.473 24.828 7.145 1 98.75 229 PHE B CA 1
ATOM 5162 C C . PHE B 1 229 ? 3.346 24.422 8.328 1 98.75 229 PHE B C 1
ATOM 5164 O O . PHE B 1 229 ? 3.373 25.094 9.352 1 98.75 229 PHE B O 1
ATOM 5171 N N . LEU B 1 230 ? 3.998 23.281 8.188 1 98.69 230 LEU B N 1
ATOM 5172 C CA . LEU B 1 230 ? 4.965 22.828 9.18 1 98.69 230 LEU B CA 1
ATOM 5173 C C . LEU B 1 230 ? 6.371 22.797 8.594 1 98.69 230 LEU B C 1
ATOM 5175 O O . LEU B 1 230 ? 6.602 22.156 7.559 1 98.69 230 LEU B O 1
ATOM 5179 N N . LEU B 1 231 ? 7.285 23.562 9.125 1 98.44 231 LEU B N 1
ATOM 5180 C CA . LEU B 1 231 ? 8.711 23.5 8.828 1 98.44 231 LEU B CA 1
ATOM 5181 C C . LEU B 1 231 ? 9.5 23.047 10.055 1 98.44 231 LEU B C 1
ATOM 5183 O O . LEU B 1 231 ? 9.68 23.812 11.008 1 98.44 231 LEU B O 1
ATOM 5187 N N . GLN B 1 232 ? 9.906 21.812 10.094 1 98.38 232 GLN B N 1
ATOM 5188 C CA . GLN B 1 232 ? 10.664 21.188 11.18 1 98.38 232 GLN B CA 1
ATOM 5189 C C . GLN B 1 232 ? 12.133 21.016 10.797 1 98.38 232 GLN B C 1
ATOM 5191 O O . GLN B 1 232 ? 12.461 20.281 9.875 1 98.38 232 GLN B O 1
ATOM 5196 N N . ASP B 1 233 ? 12.992 21.734 11.469 1 97.12 233 ASP B N 1
ATOM 5197 C CA . ASP B 1 233 ? 14.43 21.688 11.227 1 97.12 233 ASP B CA 1
ATOM 5198 C C . ASP B 1 233 ? 15.211 21.672 12.547 1 97.12 233 ASP B C 1
ATOM 5200 O O . ASP B 1 233 ? 16.109 22.484 12.742 1 97.12 233 ASP B O 1
ATOM 5204 N N . VAL B 1 234 ? 14.922 20.719 13.43 1 96.81 234 VAL B N 1
ATOM 5205 C CA . VAL B 1 234 ? 15.656 20.562 14.68 1 96.81 234 VAL B CA 1
ATOM 5206 C C . VAL B 1 234 ? 17.047 20 14.391 1 96.81 234 VAL B C 1
ATOM 5208 O O . VAL B 1 234 ? 17.297 19.484 13.297 1 96.81 234 VAL B O 1
ATOM 5211 N N . ASN B 1 235 ? 17.922 20.109 15.359 1 95.31 235 ASN B N 1
ATOM 5212 C CA . ASN B 1 235 ? 19.312 19.719 15.102 1 95.31 235 ASN B CA 1
ATOM 5213 C C . ASN B 1 235 ? 19.422 18.219 14.859 1 95.31 235 ASN B C 1
ATOM 5215 O O . ASN B 1 235 ? 18.547 17.453 15.258 1 95.31 235 ASN B O 1
ATOM 5219 N N . ILE B 1 236 ? 20.469 17.734 14.32 1 94.44 236 ILE B N 1
ATOM 5220 C CA . ILE B 1 236 ? 20.656 16.406 13.719 1 94.44 236 ILE B CA 1
ATOM 5221 C C . ILE B 1 236 ? 20.766 15.359 14.82 1 94.44 236 ILE B C 1
ATOM 5223 O O . ILE B 1 236 ? 20.609 14.164 14.555 1 94.44 236 ILE B O 1
ATOM 5227 N N . ASP B 1 237 ? 20.984 15.797 16.156 1 95.12 237 ASP B N 1
ATOM 5228 C CA . ASP B 1 237 ? 21.125 14.859 17.266 1 95.12 237 ASP B CA 1
ATOM 5229 C C . ASP B 1 237 ? 19.781 14.547 17.891 1 95.12 237 ASP B C 1
ATOM 5231 O O . ASP B 1 237 ? 19.641 13.586 18.656 1 95.12 237 ASP B O 1
ATOM 5235 N N . SER B 1 238 ? 18.781 15.328 17.562 1 96.38 238 SER B N 1
ATOM 5236 C CA . SER B 1 238 ? 17.484 15.281 18.234 1 96.38 238 SER B CA 1
ATOM 5237 C C . SER B 1 238 ? 16.594 14.195 17.641 1 96.38 238 SER B C 1
ATOM 5239 O O . SER B 1 238 ? 16.875 13.672 16.562 1 96.38 238 SER B O 1
ATOM 5241 N N . SER B 1 239 ? 15.648 13.711 18.406 1 96.88 239 SER B N 1
ATOM 5242 C CA . SER B 1 239 ? 14.547 12.875 17.953 1 96.88 239 SER B CA 1
ATOM 5243 C C . SER B 1 239 ? 13.234 13.664 17.922 1 96.88 239 SER B C 1
ATOM 5245 O O . SER B 1 239 ? 12.961 14.445 18.828 1 96.88 239 SER B O 1
ATOM 5247 N N . TYR B 1 240 ? 12.5 13.547 16.875 1 97.81 240 TYR B N 1
ATOM 5248 C CA . TYR B 1 240 ? 11.273 14.312 16.656 1 97.81 240 TYR B CA 1
ATOM 5249 C C . TYR B 1 240 ? 10.109 13.398 16.312 1 97.81 240 TYR B C 1
ATOM 5251 O O . TYR B 1 240 ? 10.094 12.766 15.258 1 97.81 240 TYR B O 1
ATOM 5259 N N . PHE B 1 241 ? 9.133 13.219 17.234 1 97.69 241 PHE B N 1
ATOM 5260 C CA . PHE B 1 241 ? 7.879 12.516 17.016 1 97.69 241 PHE B CA 1
ATOM 5261 C C . PHE B 1 241 ? 6.707 13.492 16.984 1 97.69 241 PHE B C 1
ATOM 5263 O O . PHE B 1 241 ? 6.586 14.344 17.875 1 97.69 241 PHE B O 1
ATOM 5270 N N . SER B 1 242 ? 5.906 13.438 15.984 1 98.19 242 SER B N 1
ATOM 5271 C CA . SER B 1 242 ? 4.727 14.289 15.867 1 98.19 242 SER B CA 1
ATOM 5272 C C . SER B 1 242 ? 3.51 13.484 15.422 1 98.19 242 SER B C 1
ATOM 5274 O O . SER B 1 242 ? 3.578 12.734 14.453 1 98.19 242 SER B O 1
ATOM 5276 N N . ASN B 1 243 ? 2.418 13.602 16.172 1 97.88 243 ASN B N 1
ATOM 5277 C CA . ASN B 1 243 ? 1.136 12.977 15.859 1 97.88 243 ASN B CA 1
ATOM 5278 C C . ASN B 1 243 ? 0.038 14.016 15.664 1 97.88 243 ASN B C 1
ATOM 5280 O O . ASN B 1 243 ? -0.327 14.727 16.609 1 97.88 243 ASN B O 1
ATOM 5284 N N . GLY B 1 244 ? -0.457 14.086 14.445 1 98.38 244 GLY B N 1
ATOM 5285 C CA . GLY B 1 244 ? -1.464 15.078 14.094 1 98.38 244 GLY B CA 1
ATOM 5286 C C . GLY B 1 244 ? -2.805 14.461 13.742 1 98.38 244 GLY B C 1
ATOM 5287 O O . GLY B 1 244 ? -2.863 13.383 13.156 1 98.38 244 GLY B O 1
ATOM 5288 N N . TYR B 1 245 ? -3.893 15.148 14.125 1 98.56 245 TYR B N 1
ATOM 5289 C CA . TYR B 1 245 ? -5.27 14.789 13.797 1 98.56 245 TYR B CA 1
ATOM 5290 C C . TYR B 1 245 ? -6.059 16.016 13.359 1 98.56 245 TYR B C 1
ATOM 5292 O O . TYR B 1 245 ? -5.996 17.062 14.008 1 98.56 245 TYR B O 1
ATOM 5300 N N . ALA B 1 246 ? -6.742 15.891 12.234 1 98.88 246 ALA B N 1
ATOM 5301 C CA . ALA B 1 246 ? -7.609 16.953 11.742 1 98.88 246 ALA B CA 1
ATOM 5302 C C . ALA B 1 246 ? -9.023 16.438 11.484 1 98.88 246 ALA B C 1
ATOM 5304 O O . ALA B 1 246 ? -9.203 15.359 10.906 1 98.88 246 ALA B O 1
ATOM 5305 N N . SER B 1 247 ? -9.969 17.141 11.977 1 98.88 247 SER B N 1
ATOM 5306 C CA . SER B 1 247 ? -11.375 16.938 11.625 1 98.88 247 SER B CA 1
ATOM 5307 C C . SER B 1 247 ? -11.844 17.953 10.586 1 98.88 247 SER B C 1
ATOM 5309 O O . SER B 1 247 ? -11.82 19.156 10.836 1 98.88 247 SER B O 1
ATOM 5311 N N . VAL B 1 248 ? -12.25 17.406 9.414 1 98.88 248 VAL B N 1
ATOM 5312 C CA . VAL B 1 248 ? -12.68 18.25 8.305 1 98.88 248 VAL B CA 1
ATOM 5313 C C . VAL B 1 248 ? -14.195 18.172 8.156 1 98.88 248 VAL B C 1
ATOM 5315 O O . VAL B 1 248 ? -14.727 17.156 7.707 1 98.88 248 VAL B O 1
ATOM 5318 N N . GLY B 1 249 ? -14.867 19.281 8.484 1 98.62 249 GLY B N 1
ATOM 5319 C CA . GLY B 1 249 ? -16.328 19.312 8.484 1 98.62 249 GLY B CA 1
ATOM 5320 C C . GLY B 1 249 ? -16.906 19.469 7.09 1 98.62 249 GLY B C 1
ATOM 5321 O O . GLY B 1 249 ? -16.188 19.406 6.094 1 98.62 249 GLY B O 1
ATOM 5322 N N . ARG B 1 250 ? -18.234 19.609 7.117 1 98.69 250 ARG B N 1
ATOM 5323 C CA . ARG B 1 250 ? -18.984 19.719 5.879 1 98.69 250 ARG B CA 1
ATOM 5324 C C . ARG B 1 250 ? -18.469 20.859 5.02 1 98.69 250 ARG B C 1
ATOM 5326 O O . ARG B 1 250 ? -18.344 22 5.492 1 98.69 250 ARG B O 1
ATOM 5333 N N . ASP B 1 251 ? -18.031 20.578 3.785 1 98.75 251 ASP B N 1
ATOM 5334 C CA . ASP B 1 251 ? -17.609 21.547 2.777 1 98.75 251 ASP B CA 1
ATOM 5335 C C . ASP B 1 251 ? -16.422 22.359 3.271 1 98.75 251 ASP B C 1
ATOM 5337 O O . ASP B 1 251 ? -16.203 23.484 2.816 1 98.75 251 ASP B O 1
ATOM 5341 N N . ALA B 1 252 ? -15.719 21.844 4.293 1 98.88 252 ALA B N 1
ATOM 5342 C CA . ALA B 1 252 ? -14.477 22.469 4.746 1 98.88 252 ALA B CA 1
ATOM 5343 C C . ALA B 1 252 ? -13.289 22.016 3.902 1 98.88 252 ALA B C 1
ATOM 5345 O O . ALA B 1 252 ? -13.344 20.969 3.254 1 98.88 252 ALA B O 1
ATOM 5346 N N . ALA B 1 253 ? -12.234 22.844 3.855 1 98.88 253 ALA B N 1
ATOM 5347 C CA . ALA B 1 253 ? -11.031 22.562 3.086 1 98.88 253 ALA B CA 1
ATOM 5348 C C . ALA B 1 253 ? -9.781 22.703 3.949 1 98.88 253 ALA B C 1
ATOM 5350 O O . ALA B 1 253 ? -9.555 23.766 4.551 1 98.88 253 ALA B O 1
ATOM 5351 N N . LEU B 1 254 ? -9.031 21.672 4.035 1 98.94 254 LEU B N 1
ATOM 5352 C CA . LEU B 1 254 ? -7.758 21.656 4.746 1 98.94 254 LEU B CA 1
ATOM 5353 C C . LEU B 1 254 ? -6.605 21.375 3.793 1 98.94 254 LEU B C 1
ATOM 5355 O O . LEU B 1 254 ? -6.672 20.453 2.98 1 98.94 254 LEU B O 1
ATOM 5359 N N . ARG B 1 255 ? -5.578 22.219 3.768 1 98.88 255 ARG B N 1
ATOM 5360 C CA . ARG B 1 255 ? -4.301 21.969 3.111 1 98.88 255 ARG B CA 1
ATOM 5361 C C . ARG B 1 255 ? -3.16 21.953 4.121 1 98.88 255 ARG B C 1
ATOM 5363 O O . ARG B 1 255 ? -2.9 22.953 4.789 1 98.88 255 ARG B O 1
ATOM 5370 N N . VAL B 1 256 ? -2.535 20.812 4.27 1 98.88 256 VAL B N 1
ATOM 5371 C CA . VAL B 1 256 ? -1.376 20.688 5.145 1 98.88 256 VAL B CA 1
ATOM 5372 C C . VAL B 1 256 ? -0.112 20.516 4.309 1 98.88 256 VAL B C 1
ATOM 5374 O O . VAL B 1 256 ? -0.044 19.625 3.445 1 98.88 256 VAL B O 1
ATOM 5377 N N . TYR B 1 257 ? 0.863 21.391 4.496 1 98.69 257 TYR B N 1
ATOM 5378 C CA . TYR B 1 257 ? 2.195 21.297 3.908 1 98.69 257 TYR B CA 1
ATOM 5379 C C . TYR B 1 257 ? 3.254 21.094 4.98 1 98.69 257 TYR B C 1
ATOM 5381 O O . TYR B 1 257 ? 3.371 21.891 5.914 1 98.69 257 TYR B O 1
ATOM 5389 N N . SER B 1 258 ? 3.982 19.984 4.863 1 98.69 258 SER B N 1
ATOM 5390 C CA . SER B 1 258 ? 4.977 19.656 5.879 1 98.69 258 SER B CA 1
ATOM 5391 C C . SER B 1 258 ? 6.363 19.5 5.27 1 98.69 258 SER B C 1
ATOM 5393 O O . SER B 1 258 ? 6.531 18.812 4.262 1 98.69 258 SER B O 1
ATOM 5395 N N . ALA B 1 259 ? 7.312 20.203 5.781 1 98.62 259 ALA B N 1
ATOM 5396 C CA . ALA B 1 259 ? 8.734 20.031 5.504 1 98.62 259 ALA B CA 1
ATOM 5397 C C . ALA B 1 259 ? 9.484 19.516 6.73 1 98.62 259 ALA B C 1
ATOM 5399 O O . ALA B 1 259 ? 9.609 20.234 7.73 1 98.62 259 ALA B O 1
ATOM 54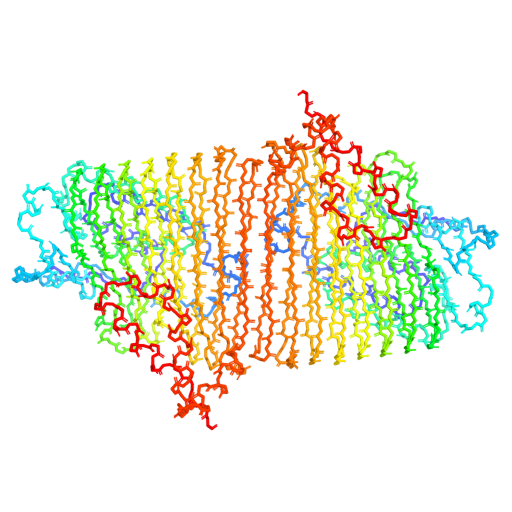00 N N . VAL B 1 260 ? 9.945 18.266 6.695 1 98.5 260 VAL B N 1
ATOM 5401 C CA . VAL B 1 260 ? 10.602 17.609 7.82 1 98.5 260 VAL B CA 1
ATOM 5402 C C . VAL B 1 260 ? 12.055 17.297 7.465 1 98.5 260 VAL B C 1
ATOM 5404 O O . VAL B 1 260 ? 12.328 16.391 6.691 1 98.5 260 VAL B O 1
ATOM 5407 N N . PHE B 1 261 ? 12.984 18.078 8.086 1 97.56 261 PHE B N 1
ATOM 5408 C CA . PHE B 1 261 ? 14.375 18.016 7.664 1 97.56 261 PHE B CA 1
ATOM 5409 C C . PHE B 1 261 ? 15.273 17.625 8.828 1 97.56 261 PHE B C 1
ATOM 5411 O O . PHE B 1 261 ? 16.328 17.016 8.633 1 97.56 261 PHE B O 1
ATOM 5418 N N . GLY B 1 262 ? 14.836 17.906 10 1 96.44 262 GLY B N 1
ATOM 5419 C CA . GLY B 1 262 ? 15.75 17.75 11.117 1 96.44 262 GLY B CA 1
ATOM 5420 C C . GLY B 1 262 ? 15.562 16.453 11.875 1 96.44 262 GLY B C 1
ATOM 5421 O O . GLY B 1 262 ? 14.672 15.664 11.547 1 96.44 262 GLY B O 1
ATOM 5422 N N . GLY B 1 263 ? 16.562 16.25 12.797 1 96.81 263 GLY B N 1
ATOM 5423 C CA . GLY B 1 263 ? 16.516 15.109 13.703 1 96.81 263 GLY B CA 1
ATOM 5424 C C . GLY B 1 263 ? 17.234 13.891 13.164 1 96.81 263 GLY B C 1
ATOM 5425 O O . GLY B 1 263 ? 17.219 13.633 11.961 1 96.81 263 GLY B O 1
ATOM 5426 N N . LEU B 1 264 ? 17.938 13.172 14.148 1 96.88 264 LEU B N 1
ATOM 5427 C CA . LEU B 1 264 ? 18.484 11.867 13.797 1 96.88 264 LEU B CA 1
ATOM 5428 C C . LEU B 1 264 ? 17.375 10.875 13.461 1 96.88 264 LEU B C 1
ATOM 5430 O O . LEU B 1 264 ? 17.469 10.156 12.469 1 96.88 264 LEU B O 1
ATOM 5434 N N . LEU B 1 265 ? 16.391 10.961 14.219 1 97.44 265 LEU B N 1
ATOM 5435 C CA . LEU B 1 265 ? 15.172 10.188 14.039 1 97.44 265 LEU B CA 1
ATOM 5436 C C . LEU B 1 265 ? 13.945 11.086 14.078 1 97.44 265 LEU B C 1
ATOM 5438 O O . LEU B 1 265 ? 13.672 11.727 15.094 1 97.44 265 LEU B O 1
ATOM 5442 N N . SER B 1 266 ? 13.188 11.219 13 1 98.12 266 SER B N 1
ATOM 5443 C CA . SER B 1 266 ? 11.953 11.992 12.914 1 98.12 266 SER B CA 1
ATOM 5444 C C . SER B 1 266 ? 10.797 11.141 12.406 1 98.12 266 SER B C 1
ATOM 5446 O O . SER B 1 266 ? 10.906 10.484 11.367 1 98.12 266 SER B O 1
ATOM 5448 N N . LYS B 1 267 ? 9.773 11.016 13.102 1 97.94 267 LYS B N 1
ATOM 5449 C CA . LYS B 1 267 ? 8.523 10.391 12.672 1 97.94 267 LYS B CA 1
ATOM 5450 C C . LYS B 1 267 ? 7.363 11.383 12.766 1 97.94 267 LYS B C 1
ATOM 5452 O O . LYS B 1 267 ? 7.051 11.883 13.844 1 97.94 267 LYS B O 1
ATOM 5457 N N . TYR B 1 268 ? 6.797 11.703 11.648 1 98.38 268 TYR B N 1
ATOM 5458 C CA . TYR B 1 268 ? 5.695 12.656 11.516 1 98.38 268 TYR B CA 1
ATOM 5459 C C . TYR B 1 268 ? 4.453 11.984 10.945 1 98.38 268 TYR B C 1
ATOM 5461 O O . TYR B 1 268 ? 4.496 11.406 9.859 1 98.38 268 TYR B O 1
ATOM 5469 N N . ARG B 1 269 ? 3.316 12.016 11.734 1 98.31 269 ARG B N 1
ATOM 5470 C CA . ARG B 1 269 ? 2.033 11.445 11.328 1 98.31 269 ARG B CA 1
ATOM 5471 C C . ARG B 1 269 ? 0.954 12.523 11.273 1 98.31 269 ARG B C 1
ATOM 5473 O O . ARG B 1 269 ? 0.822 13.328 12.195 1 98.31 269 ARG B O 1
ATOM 5480 N N . MET B 1 270 ? 0.216 12.562 10.148 1 98.62 270 MET B N 1
ATOM 5481 C CA . MET B 1 270 ? -0.934 13.453 10 1 98.62 270 MET B CA 1
ATOM 5482 C C . MET B 1 270 ? -2.146 12.695 9.477 1 98.62 270 MET B C 1
ATOM 5484 O O . MET B 1 270 ? -2.113 12.148 8.375 1 98.62 270 MET B O 1
ATOM 5488 N N . GLU B 1 271 ? -3.197 12.609 10.344 1 98.5 271 GLU B N 1
ATOM 5489 C CA . GLU B 1 271 ? -4.477 12.016 9.961 1 98.5 271 GLU B CA 1
ATOM 5490 C C . GLU B 1 271 ? -5.531 13.086 9.711 1 98.5 271 GLU B C 1
ATOM 5492 O O . GLU B 1 271 ? -5.691 14.008 10.516 1 98.5 271 GLU B O 1
ATOM 5497 N N . GLY B 1 272 ? -6.141 13.031 8.562 1 98.69 272 GLY B N 1
ATOM 5498 C CA . GLY B 1 272 ? -7.297 13.859 8.258 1 98.69 272 GLY B CA 1
ATOM 5499 C C . GLY B 1 272 ? -8.578 13.062 8.109 1 98.69 272 GLY B C 1
ATOM 5500 O O . GLY B 1 272 ? -8.672 12.188 7.25 1 98.69 272 GLY B O 1
ATOM 5501 N N . GLU B 1 273 ? -9.508 13.336 8.977 1 98.69 273 GLU B N 1
ATOM 5502 C CA . GLU B 1 273 ? -10.836 12.727 8.906 1 98.69 273 GLU B CA 1
ATOM 5503 C C . GLU B 1 273 ? -11.812 13.609 8.141 1 98.69 273 GLU B C 1
ATOM 5505 O O . GLU B 1 273 ? -12.086 14.742 8.555 1 98.69 273 GLU B O 1
ATOM 5510 N N . MET B 1 274 ? -12.188 13.07 6.984 1 98.69 274 MET B N 1
ATOM 5511 C CA . MET B 1 274 ? -13.328 13.703 6.332 1 98.69 274 MET B CA 1
ATOM 5512 C C . MET B 1 274 ? -14.625 13.391 7.078 1 98.69 274 MET B C 1
ATOM 5514 O O . MET B 1 274 ? -15.336 12.445 6.723 1 98.69 274 MET B O 1
ATOM 5518 N N . ALA B 1 275 ? -14.906 14.281 8.023 1 98.06 275 ALA B N 1
ATOM 5519 C CA . ALA B 1 275 ? -15.961 14.031 9 1 98.06 275 ALA B CA 1
ATOM 5520 C C . ALA B 1 275 ? -17.328 14.477 8.461 1 98.06 275 ALA B C 1
ATOM 5522 O O . ALA B 1 275 ? -18.359 14.008 8.922 1 98.06 275 ALA B O 1
ATOM 5523 N N . GLY B 1 276 ? -17.344 15.422 7.566 1 98.19 276 GLY B N 1
ATOM 5524 C CA . GLY B 1 276 ? -18.594 15.891 6.969 1 98.19 276 GLY B CA 1
ATOM 5525 C C . GLY B 1 276 ? -18.609 15.758 5.457 1 98.19 276 GLY B C 1
ATOM 5526 O O . GLY B 1 276 ? -17.562 15.719 4.816 1 98.19 276 GLY B O 1
ATOM 5527 N N . PRO B 1 277 ? -19.875 15.68 4.922 1 98.38 277 PRO B N 1
ATOM 5528 C CA . PRO B 1 277 ? -19.984 15.586 3.463 1 98.38 277 PRO B CA 1
ATOM 5529 C C . PRO B 1 277 ? -19.312 16.75 2.746 1 98.38 277 PRO B C 1
ATOM 5531 O O . PRO B 1 277 ? -19.375 17.891 3.217 1 98.38 277 PRO B O 1
ATOM 5534 N N . GLY B 1 278 ? -18.609 16.422 1.721 1 98.44 278 GLY B N 1
ATOM 5535 C CA . GLY B 1 278 ? -18.016 17.453 0.896 1 98.44 278 GLY B CA 1
ATOM 5536 C C . GLY B 1 278 ? -16.688 17.953 1.444 1 98.44 278 GLY B C 1
ATOM 5537 O O . GLY B 1 278 ? -16.094 18.891 0.889 1 98.44 278 GLY B O 1
ATOM 5538 N N . GLY B 1 279 ? -16.219 17.406 2.561 1 98.69 279 GLY B N 1
ATOM 5539 C CA . GLY B 1 279 ? -14.891 17.766 3.047 1 98.69 279 GLY B CA 1
ATOM 5540 C C . GLY B 1 279 ? -13.797 17.547 2.023 1 98.69 279 GLY B C 1
ATOM 5541 O O . GLY B 1 279 ? -13.883 16.625 1.211 1 98.69 279 GLY B O 1
ATOM 5542 N N . ASP B 1 280 ? -12.766 18.406 2.021 1 98.75 280 ASP B N 1
ATOM 5543 C CA . ASP B 1 280 ? -11.656 18.375 1.071 1 98.75 280 ASP B CA 1
ATOM 5544 C C . ASP B 1 280 ? -10.32 18.562 1.78 1 98.75 280 ASP B C 1
ATOM 5546 O O . ASP B 1 280 ? -10.109 19.578 2.465 1 98.75 280 ASP B O 1
ATOM 5550 N N . ALA B 1 281 ? -9.453 17.594 1.667 1 98.81 281 ALA B N 1
ATOM 5551 C CA . ALA B 1 281 ? -8.172 17.688 2.365 1 98.81 281 ALA B CA 1
ATOM 5552 C C . ALA B 1 281 ? -7.012 17.422 1.416 1 98.81 281 ALA B C 1
ATOM 5554 O O . ALA B 1 281 ? -7.094 16.531 0.556 1 98.81 281 ALA B O 1
ATOM 5555 N N . TYR B 1 282 ? -5.934 18.219 1.52 1 98.81 282 TYR B N 1
ATOM 5556 C CA . TYR B 1 282 ? -4.652 18.047 0.851 1 98.81 282 TYR B CA 1
ATOM 5557 C C . TYR B 1 282 ? -3.523 17.891 1.865 1 98.81 282 TYR B C 1
ATOM 5559 O O . TYR B 1 282 ? -3.4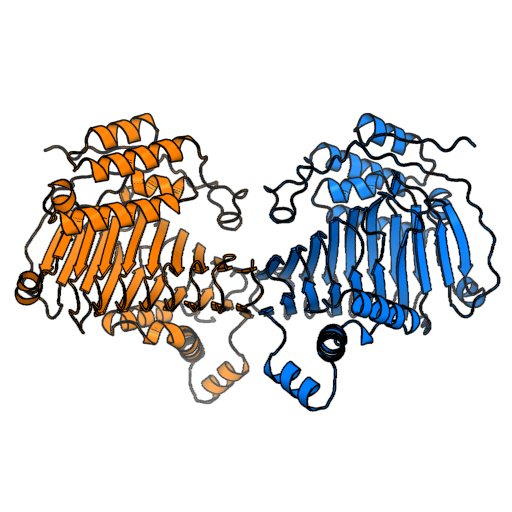3 18.672 2.82 1 98.81 282 TYR B O 1
ATOM 5567 N N . PHE B 1 283 ? -2.744 16.875 1.683 1 98.81 283 PHE B N 1
ATOM 5568 C CA . PHE B 1 283 ? -1.551 16.641 2.484 1 98.81 283 PHE B CA 1
ATOM 5569 C C . PHE B 1 283 ? -0.308 16.594 1.604 1 98.81 283 PHE B C 1
ATOM 5571 O O . PHE B 1 283 ? -0.135 15.656 0.816 1 98.81 283 PHE B O 1
ATOM 5578 N N . GLY B 1 284 ? 0.547 17.609 1.688 1 98.56 284 GLY B N 1
ATOM 5579 C CA . GLY B 1 284 ? 1.825 17.672 0.996 1 98.56 284 GLY B CA 1
ATOM 5580 C C . GLY B 1 284 ? 3.016 17.625 1.936 1 98.56 284 GLY B C 1
ATOM 5581 O O . GLY B 1 284 ? 3 18.25 2.994 1 98.56 284 GLY B O 1
ATOM 5582 N N . GLY B 1 285 ? 4.02 16.859 1.574 1 98.56 285 GLY B N 1
ATOM 5583 C CA . GLY B 1 285 ? 5.203 16.766 2.414 1 98.56 285 GLY B CA 1
ATOM 5584 C C . GLY B 1 285 ? 6.492 16.641 1.619 1 98.56 285 GLY B C 1
ATOM 5585 O O . GLY B 1 285 ? 6.508 16.047 0.542 1 98.56 285 GLY B O 1
ATOM 5586 N N . VAL B 1 286 ? 7.582 17.266 2.141 1 98.44 286 VAL B N 1
ATOM 5587 C CA . VAL B 1 286 ? 8.93 17.125 1.604 1 98.44 286 VAL B CA 1
ATOM 5588 C C . VAL B 1 286 ? 9.891 16.719 2.725 1 98.44 286 VAL B C 1
ATOM 5590 O O . VAL B 1 286 ? 9.766 17.203 3.854 1 98.44 286 VAL B O 1
ATOM 5593 N N . TYR B 1 287 ? 10.82 15.828 2.449 1 98.5 287 TYR B N 1
ATOM 5594 C CA . TYR B 1 287 ? 11.859 15.398 3.377 1 98.5 287 TYR B CA 1
ATOM 5595 C C . TYR B 1 287 ? 13.148 15.055 2.635 1 98.5 287 TYR B C 1
ATOM 5597 O O . TYR B 1 287 ? 13.109 14.586 1.495 1 98.5 287 TYR B O 1
ATOM 5605 N N . PHE B 1 288 ? 14.281 15.391 3.246 1 97.94 288 PHE B N 1
ATOM 5606 C CA . PHE B 1 288 ? 15.602 15.211 2.645 1 97.94 288 PHE B CA 1
ATOM 5607 C C . PHE B 1 288 ? 16.609 14.75 3.686 1 97.94 288 PHE B C 1
ATOM 5609 O O . PHE B 1 288 ? 17.562 15.477 4 1 97.94 288 PHE B O 1
ATOM 5616 N N . PRO B 1 289 ? 16.406 13.469 4.156 1 97.62 289 PRO B N 1
ATOM 5617 C CA . PRO B 1 289 ? 17.391 12.953 5.113 1 97.62 289 PRO B CA 1
ATOM 5618 C C . PRO B 1 289 ? 18.766 12.758 4.484 1 97.62 289 PRO B C 1
ATOM 5620 O O . PRO B 1 289 ? 18.859 12.375 3.316 1 97.62 289 PRO B O 1
ATOM 5623 N N . HIS B 1 290 ? 19.766 13.039 5.262 1 95.44 290 HIS B N 1
ATOM 5624 C CA . HIS B 1 290 ? 21.172 12.859 4.871 1 95.44 290 HIS B CA 1
ATOM 5625 C C . HIS B 1 290 ? 22 12.289 6.016 1 95.44 290 HIS B C 1
ATOM 5627 O O . HIS B 1 290 ? 21.469 12.047 7.105 1 95.44 290 HIS B O 1
ATOM 5633 N N . GLN B 1 291 ? 23.219 11.953 5.773 1 95 291 GLN B N 1
ATOM 5634 C CA . GLN B 1 291 ? 24.094 11.312 6.746 1 95 291 GLN B CA 1
ATOM 5635 C C . GLN B 1 291 ? 23.469 10.023 7.285 1 95 291 GLN B C 1
ATOM 5637 O O . GLN B 1 291 ? 23.203 9.086 6.527 1 95 291 GLN B O 1
ATOM 5642 N N . ASP B 1 292 ? 23.172 10.023 8.484 1 96.38 292 ASP B N 1
ATOM 5643 C CA . ASP B 1 292 ? 22.609 8.805 9.055 1 96.38 292 ASP B CA 1
ATOM 5644 C C . ASP B 1 292 ? 21.203 9.039 9.602 1 96.38 292 ASP B C 1
ATOM 5646 O O . ASP B 1 292 ? 20.734 8.273 10.445 1 96.38 292 ASP B O 1
ATOM 5650 N N . GLN B 1 293 ? 20.5 10.086 9.07 1 97.5 293 GLN B N 1
ATOM 5651 C CA . GLN B 1 293 ? 19.156 10.422 9.523 1 97.5 293 GLN B CA 1
ATOM 5652 C C . GLN B 1 293 ? 18.156 9.336 9.125 1 97.5 293 GLN B C 1
ATOM 5654 O O . GLN B 1 293 ? 18.328 8.68 8.102 1 97.5 293 GLN B O 1
ATOM 5659 N N . HIS B 1 294 ? 17.188 9.148 9.938 1 98.19 294 HIS B N 1
ATOM 5660 C CA . HIS B 1 294 ? 16 8.344 9.664 1 98.19 294 HIS B CA 1
ATOM 5661 C C . HIS B 1 294 ? 14.734 9.18 9.719 1 98.19 294 HIS B C 1
ATOM 5663 O O . HIS B 1 294 ? 14.391 9.727 10.773 1 98.19 294 HIS B O 1
ATOM 5669 N N . VAL B 1 295 ? 14.078 9.375 8.641 1 98.5 295 VAL B N 1
ATOM 5670 C CA . VAL B 1 295 ? 12.836 10.133 8.578 1 98.5 295 VAL B CA 1
ATOM 5671 C C . VAL B 1 295 ? 11.68 9.219 8.18 1 98.5 295 VAL B C 1
ATOM 5673 O O . VAL B 1 295 ? 11.766 8.508 7.176 1 98.5 295 VAL B O 1
ATOM 5676 N N . ASP B 1 296 ? 10.602 9.148 8.953 1 98.5 296 ASP B N 1
ATOM 5677 C CA . ASP B 1 296 ? 9.406 8.328 8.781 1 98.5 296 ASP B CA 1
ATOM 5678 C C . ASP B 1 296 ? 8.148 9.203 8.719 1 98.5 296 ASP B C 1
ATOM 5680 O O . ASP B 1 296 ? 7.75 9.781 9.727 1 98.5 296 ASP B O 1
ATOM 5684 N N . MET B 1 297 ? 7.574 9.328 7.488 1 98.5 297 MET B N 1
ATOM 5685 C CA . MET B 1 297 ? 6.367 10.117 7.254 1 98.5 297 MET B CA 1
ATOM 5686 C C . MET B 1 297 ? 5.145 9.219 7.117 1 98.5 297 MET B C 1
ATOM 5688 O O . MET B 1 297 ? 5.18 8.227 6.387 1 98.5 297 MET B O 1
ATOM 5692 N N . LYS B 1 298 ? 4.035 9.547 7.797 1 97.81 298 LYS B N 1
ATOM 5693 C CA . LYS B 1 298 ? 2.795 8.789 7.656 1 97.81 298 LYS B CA 1
ATOM 5694 C C . LYS B 1 298 ? 1.604 9.727 7.453 1 97.81 298 LYS B C 1
ATOM 5696 O O . LYS B 1 298 ? 1.462 10.719 8.164 1 97.81 298 LYS B O 1
ATOM 5701 N N . THR B 1 299 ? 0.806 9.445 6.527 1 98.44 299 THR B N 1
ATOM 5702 C CA . THR B 1 299 ? -0.448 10.164 6.328 1 98.44 299 THR B CA 1
ATOM 5703 C C . THR B 1 299 ? -1.626 9.195 6.277 1 98.44 299 THR B C 1
ATOM 5705 O O . THR B 1 299 ? -1.49 8.07 5.793 1 98.44 299 THR B O 1
ATOM 5708 N N . VAL B 1 300 ? -2.768 9.586 6.871 1 98.5 300 VAL B N 1
ATOM 5709 C CA . VAL B 1 300 ? -4.012 8.828 6.84 1 98.5 300 VAL B CA 1
ATOM 5710 C C . VAL B 1 300 ? -5.145 9.711 6.324 1 98.5 300 VAL B C 1
ATOM 5712 O O . VAL B 1 300 ? -5.465 10.734 6.93 1 98.5 300 VAL B O 1
ATOM 5715 N N . GLN B 1 301 ? -5.664 9.367 5.188 1 98.75 301 GLN B N 1
ATOM 5716 C CA . GLN B 1 301 ? -6.883 9.953 4.645 1 98.75 301 GLN B CA 1
ATOM 5717 C C . GLN B 1 301 ? -8.109 9.125 5.016 1 98.75 301 GLN B C 1
ATOM 5719 O O . GLN B 1 301 ? -8.414 8.133 4.355 1 98.75 301 GLN B O 1
ATOM 5724 N N . ASP B 1 302 ? -8.781 9.555 6.09 1 98.62 302 ASP B N 1
ATOM 5725 C CA . ASP B 1 302 ? -9.883 8.797 6.684 1 98.62 302 ASP B CA 1
ATOM 5726 C C . ASP B 1 302 ? -11.234 9.328 6.219 1 98.62 302 ASP B C 1
ATOM 5728 O O . ASP B 1 302 ? -11.734 10.312 6.758 1 98.62 302 ASP B O 1
ATOM 5732 N N . HIS B 1 303 ? -11.797 8.656 5.207 1 98.5 303 HIS B N 1
ATOM 5733 C CA . HIS B 1 303 ? -13.094 9.055 4.664 1 98.5 303 HIS B CA 1
ATOM 5734 C C . HIS B 1 303 ? -14.242 8.406 5.438 1 98.5 303 HIS B C 1
ATOM 5736 O O . HIS B 1 303 ? -14.445 7.195 5.344 1 98.5 303 HIS B O 1
ATOM 5742 N N . ARG B 1 304 ? -15.016 9.305 6.109 1 97.62 304 ARG B N 1
ATOM 5743 C CA . ARG B 1 304 ? -16.125 8.844 6.93 1 97.62 304 ARG B CA 1
ATOM 5744 C C . ARG B 1 304 ? -17.453 9.359 6.391 1 97.62 304 ARG B C 1
ATOM 5746 O O . ARG B 1 304 ? -18.516 8.797 6.691 1 97.62 304 ARG B O 1
ATOM 5753 N N . ALA B 1 305 ? -17.422 10.375 5.645 1 97.75 305 ALA B N 1
ATOM 5754 C CA . ALA B 1 305 ? -18.609 11.008 5.098 1 97.75 305 ALA B CA 1
ATOM 5755 C C . ALA B 1 305 ? -18.609 10.953 3.574 1 97.75 305 ALA B C 1
ATOM 5757 O O . ALA B 1 305 ? -17.562 10.844 2.951 1 97.75 305 ALA B O 1
ATOM 5758 N N . PRO B 1 306 ? -19.797 11.031 3.021 1 97.25 306 PRO B N 1
ATOM 5759 C CA . PRO B 1 306 ? -19.906 10.922 1.564 1 97.25 306 PRO B CA 1
ATOM 5760 C C . PRO B 1 306 ? -19.391 12.172 0.845 1 97.25 306 PRO B C 1
ATOM 5762 O O . PRO B 1 306 ? -19.266 13.234 1.46 1 97.25 306 PRO B O 1
ATOM 5765 N N . LYS B 1 307 ? -19.047 12.023 -0.433 1 97.75 307 LYS B N 1
ATOM 5766 C CA . LYS B 1 307 ? -18.719 13.086 -1.385 1 97.75 307 LYS B CA 1
ATOM 5767 C C . LYS B 1 307 ? -17.5 13.875 -0.937 1 97.75 307 LYS B C 1
ATOM 5769 O O . LYS B 1 307 ? -17.406 15.078 -1.177 1 97.75 307 LYS B O 1
ATOM 5774 N N . ALA B 1 308 ? -16.688 13.219 -0.119 1 98.12 308 ALA B N 1
ATOM 5775 C CA . ALA B 1 308 ? -15.453 13.875 0.331 1 98.12 308 ALA B CA 1
ATOM 5776 C C . ALA B 1 308 ? -14.297 13.57 -0.619 1 98.12 308 ALA B C 1
ATOM 5778 O O . ALA B 1 308 ? -14.344 12.609 -1.387 1 98.12 308 ALA B O 1
ATOM 5779 N N . HIS B 1 309 ? -13.273 14.461 -0.606 1 98.44 309 HIS B N 1
ATOM 5780 C CA . HIS B 1 309 ? -12.102 14.391 -1.466 1 98.44 309 HIS B CA 1
ATOM 5781 C C . HIS B 1 309 ? -10.812 14.539 -0.657 1 98.44 309 HIS B C 1
ATOM 5783 O O . HIS B 1 309 ? -10.773 15.297 0.314 1 98.44 309 HIS B O 1
ATOM 5789 N N . SER B 1 310 ? -9.805 13.742 -1.053 1 98.62 310 SER B N 1
ATOM 5790 C CA . SER B 1 310 ? -8.5 13.922 -0.425 1 98.62 310 SER B CA 1
ATOM 5791 C C . SER B 1 310 ? -7.371 13.617 -1.4 1 98.62 310 SER B C 1
ATOM 5793 O O . SER B 1 310 ? -7.512 12.758 -2.275 1 98.62 310 SER B O 1
ATOM 5795 N N . LEU B 1 311 ? -6.277 14.391 -1.364 1 98.62 311 LEU B N 1
ATOM 5796 C CA . LEU B 1 311 ? -5.047 14.203 -2.129 1 98.62 311 LEU B CA 1
ATOM 5797 C C . LEU B 1 311 ? -3.826 14.281 -1.219 1 98.62 311 LEU B C 1
ATOM 5799 O O . LEU B 1 311 ? -3.711 15.195 -0.4 1 98.62 311 LEU B O 1
ATOM 5803 N N . ALA B 1 312 ? -2.984 13.273 -1.261 1 98.69 312 ALA B N 1
ATOM 5804 C CA . ALA B 1 312 ? -1.697 13.281 -0.569 1 98.69 312 ALA B CA 1
ATOM 5805 C C . ALA B 1 312 ? -0.542 13.188 -1.562 1 98.69 312 ALA B C 1
ATOM 5807 O O . ALA B 1 312 ? -0.538 12.328 -2.441 1 98.69 312 ALA B O 1
ATOM 5808 N N . LEU B 1 313 ? 0.413 14.109 -1.485 1 98.69 313 LEU B N 1
ATOM 5809 C CA . LEU B 1 313 ? 1.619 14.164 -2.305 1 98.69 313 LEU B CA 1
ATOM 5810 C C . LEU B 1 313 ? 2.859 14.336 -1.436 1 98.69 313 LEU B C 1
ATOM 5812 O O . LEU B 1 313 ? 3.068 15.398 -0.851 1 98.69 313 LEU B O 1
ATOM 5816 N N . TYR B 1 314 ? 3.656 13.312 -1.339 1 98.62 314 TYR B N 1
ATOM 5817 C CA . TYR B 1 314 ? 4.895 13.344 -0.565 1 98.62 314 TYR B CA 1
ATOM 5818 C C . TYR B 1 314 ? 6.102 13.109 -1.46 1 98.62 314 TYR B C 1
ATOM 5820 O O . TYR B 1 314 ? 6.117 12.172 -2.262 1 98.62 314 TYR B O 1
ATOM 5828 N N . LYS B 1 315 ? 7.098 13.992 -1.333 1 98.19 315 LYS B N 1
ATOM 5829 C CA . LYS B 1 315 ? 8.328 13.969 -2.115 1 98.19 315 LYS B CA 1
ATOM 5830 C C . LYS B 1 315 ? 9.555 13.883 -1.209 1 98.19 315 LYS B C 1
ATOM 5832 O O . LYS B 1 315 ? 9.789 14.773 -0.389 1 98.19 315 LYS B O 1
ATOM 5837 N N . GLY B 1 316 ? 10.32 12.766 -1.396 1 97.69 316 GLY B N 1
ATOM 5838 C CA . GLY B 1 316 ? 11.516 12.562 -0.596 1 97.69 316 GLY B CA 1
ATOM 5839 C C . GLY B 1 316 ? 12.773 12.43 -1.431 1 97.69 316 GLY B C 1
ATOM 5840 O O . GLY B 1 316 ? 12.734 11.898 -2.543 1 97.69 316 GLY B O 1
ATOM 5841 N N . ALA B 1 317 ? 13.898 12.977 -0.976 1 96.5 317 ALA B N 1
ATOM 5842 C CA . ALA B 1 317 ? 15.258 12.688 -1.428 1 96.5 317 ALA B CA 1
ATOM 5843 C C . ALA B 1 317 ? 16.109 12.156 -0.282 1 96.5 317 ALA B C 1
ATOM 5845 O O . ALA B 1 317 ? 16.078 12.688 0.83 1 96.5 317 ALA B O 1
ATOM 5846 N N . VAL B 1 318 ? 16.812 11.07 -0.53 1 96.69 318 VAL B N 1
ATOM 5847 C CA . VAL B 1 318 ? 17.609 10.422 0.503 1 96.69 318 VAL B CA 1
ATOM 5848 C C . VAL B 1 318 ? 19.078 10.375 0.068 1 96.69 318 VAL B C 1
ATOM 5850 O O . VAL B 1 318 ? 19.391 9.859 -1.006 1 96.69 318 VAL B O 1
ATOM 5853 N N . ALA B 1 319 ? 19.906 10.898 0.961 1 94 319 ALA B N 1
ATOM 5854 C CA . ALA B 1 319 ? 21.312 11 0.594 1 94 319 ALA B CA 1
ATOM 5855 C C . ALA B 1 319 ? 22.203 10.258 1.596 1 94 319 ALA B C 1
ATOM 5857 O O . ALA B 1 319 ? 21.75 9.906 2.688 1 94 319 ALA B O 1
ATOM 5858 N N . ASP B 1 320 ? 23.359 9.914 1.195 1 93.38 320 ASP B N 1
ATOM 5859 C CA . ASP B 1 320 ? 24.375 9.32 2.041 1 93.38 320 ASP B CA 1
ATOM 5860 C C . ASP B 1 320 ? 23.938 7.957 2.574 1 93.38 320 ASP B C 1
ATOM 5862 O O . ASP B 1 320 ? 23.625 7.055 1.798 1 93.38 320 ASP B O 1
ATOM 5866 N N . GLU B 1 321 ? 23.906 7.891 3.857 1 95.25 321 GLU B N 1
ATOM 5867 C CA . GLU B 1 321 ? 23.516 6.629 4.488 1 95.25 321 GLU B CA 1
ATOM 5868 C C . GLU B 1 321 ? 22.156 6.746 5.168 1 95.25 321 GLU B C 1
ATOM 5870 O O . GLU B 1 321 ? 21.812 5.922 6.016 1 95.25 321 GLU B O 1
ATOM 5875 N N . ALA B 1 322 ? 21.422 7.812 4.766 1 97.12 322 ALA B N 1
ATOM 5876 C CA . ALA B 1 322 ? 20.141 8.102 5.418 1 97.12 322 ALA B CA 1
ATOM 5877 C C . ALA B 1 322 ? 19.062 7.129 4.965 1 97.12 322 ALA B C 1
ATOM 5879 O O . ALA B 1 322 ? 19.234 6.41 3.98 1 97.12 322 ALA B O 1
ATOM 5880 N N . ARG B 1 323 ? 18.031 7.09 5.695 1 97 323 ARG B N 1
ATOM 5881 C CA . ARG B 1 323 ? 16.875 6.227 5.441 1 97 323 ARG B CA 1
ATOM 5882 C C . ARG B 1 323 ? 15.57 7.008 5.523 1 97 323 ARG B C 1
ATOM 5884 O O . ARG B 1 323 ? 15.398 7.84 6.414 1 97 323 ARG B O 1
ATOM 5891 N N . SER B 1 324 ? 14.703 6.711 4.656 1 98.06 324 SER B N 1
ATOM 5892 C CA . SER B 1 324 ? 13.359 7.281 4.703 1 98.06 324 SER B CA 1
ATOM 5893 C C . SER B 1 324 ? 12.297 6.195 4.625 1 98.06 324 SER B C 1
ATOM 5895 O O . SER B 1 324 ? 12.477 5.188 3.941 1 98.06 324 SER B O 1
ATOM 5897 N N . VAL B 1 325 ? 11.258 6.348 5.367 1 98.31 325 VAL B N 1
ATOM 5898 C CA . VAL B 1 325 ? 10.047 5.535 5.328 1 98.31 325 VAL B CA 1
ATOM 5899 C C . VAL B 1 325 ? 8.836 6.426 5.066 1 98.31 325 VAL B C 1
ATOM 5901 O O . VAL B 1 325 ? 8.672 7.465 5.707 1 98.31 325 VAL B O 1
ATOM 5904 N N . PHE B 1 326 ? 8.094 6.102 4.074 1 98.31 326 PHE B N 1
ATOM 5905 C CA . PHE B 1 326 ? 6.789 6.719 3.861 1 98.31 326 PHE B CA 1
ATOM 5906 C C . PHE B 1 326 ? 5.676 5.688 3.971 1 98.31 326 PHE B C 1
ATOM 5908 O O . PHE B 1 326 ? 5.742 4.625 3.348 1 98.31 326 PHE B O 1
ATOM 5915 N N . GLN B 1 327 ? 4.668 6 4.789 1 97.81 327 GLN B N 1
ATOM 5916 C CA . GLN B 1 327 ? 3.441 5.219 4.91 1 97.81 327 GLN B CA 1
ATOM 5917 C C . GLN B 1 327 ? 2.211 6.09 4.664 1 97.81 327 GLN B C 1
ATOM 5919 O O . GLN B 1 327 ? 2.031 7.117 5.32 1 97.81 327 GLN B O 1
ATOM 5924 N N . GLY B 1 328 ? 1.396 5.719 3.719 1 97.69 328 GLY B N 1
ATOM 5925 C CA . GLY B 1 328 ? 0.15 6.422 3.455 1 97.69 328 GLY B CA 1
ATOM 5926 C C . GLY B 1 328 ? -1.049 5.496 3.375 1 97.69 328 GLY B C 1
ATOM 5927 O O . GLY B 1 328 ? -0.972 4.422 2.773 1 97.69 328 GLY B O 1
ATOM 5928 N N . LEU B 1 329 ? -2.188 5.895 4.012 1 97.88 329 LEU B N 1
ATOM 5929 C CA . LEU B 1 329 ? -3.395 5.078 4.016 1 97.88 329 LEU B CA 1
ATOM 5930 C C . LEU B 1 329 ? -4.609 5.898 3.588 1 97.88 329 LEU B C 1
ATOM 5932 O O . LEU B 1 329 ? -4.855 6.977 4.129 1 97.88 329 LEU B O 1
ATOM 5936 N N . ILE B 1 330 ? -5.25 5.438 2.547 1 98.31 330 ILE B N 1
ATOM 5937 C CA . ILE B 1 330 ? -6.617 5.871 2.268 1 98.31 330 ILE B CA 1
ATOM 5938 C C . ILE B 1 330 ? -7.605 4.848 2.822 1 98.31 330 ILE B C 1
ATOM 5940 O O . ILE B 1 330 ? -7.574 3.674 2.441 1 98.31 330 ILE B O 1
ATOM 5944 N N . LYS B 1 331 ? -8.398 5.297 3.721 1 97.81 331 LYS B N 1
ATOM 5945 C CA . LYS B 1 331 ? -9.445 4.48 4.32 1 97.81 331 LYS B CA 1
ATOM 5946 C C . LYS B 1 331 ? -10.836 5.023 3.98 1 97.81 331 LYS B C 1
ATOM 5948 O O . LYS B 1 331 ? -11.109 6.203 4.195 1 97.81 331 LYS B O 1
ATOM 5953 N N . VAL B 1 332 ? -11.648 4.137 3.418 1 96.88 332 VAL B N 1
ATOM 5954 C CA . VAL B 1 332 ? -13 4.539 3.057 1 96.88 332 VAL B CA 1
ATOM 5955 C C . VAL B 1 332 ? -14.016 3.672 3.803 1 96.88 332 VAL B C 1
ATOM 5957 O O . VAL B 1 332 ? -14.062 2.453 3.615 1 96.88 332 VAL B O 1
ATOM 5960 N N . ASP B 1 333 ? -14.781 4.406 4.633 1 95 333 ASP B N 1
ATOM 5961 C CA . ASP B 1 333 ? -15.797 3.73 5.434 1 95 333 ASP B CA 1
ATOM 5962 C C . ASP B 1 333 ? -17.031 3.387 4.59 1 95 333 ASP B C 1
ATOM 5964 O O . ASP B 1 333 ? -17.172 3.895 3.475 1 95 333 ASP B O 1
ATOM 5968 N N . HIS B 1 334 ? -17.922 2.5 5.082 1 92.25 334 HIS B N 1
ATOM 5969 C CA . HIS B 1 334 ? -19.094 1.985 4.395 1 92.25 334 HIS B CA 1
ATOM 5970 C C . HIS B 1 334 ? -20 3.121 3.936 1 92.25 334 HIS B C 1
ATOM 5972 O O . HIS B 1 334 ? -20.609 3.047 2.861 1 92.25 334 HIS B O 1
ATOM 5978 N N . ASP B 1 335 ? -20 4.234 4.711 1 92.31 335 ASP B N 1
ATOM 5979 C CA . ASP B 1 335 ? -20.953 5.309 4.438 1 92.31 335 ASP B CA 1
ATOM 5980 C C . ASP B 1 335 ? -20.312 6.41 3.598 1 92.31 335 ASP B C 1
ATOM 5982 O O . ASP B 1 335 ? -20.984 7.375 3.217 1 92.31 335 ASP B O 1
ATOM 5986 N N . ALA B 1 336 ? -19.047 6.23 3.299 1 95.5 336 ALA B N 1
ATOM 5987 C CA . ALA B 1 336 ? -18.328 7.293 2.602 1 95.5 336 ALA B CA 1
ATOM 5988 C C . ALA B 1 336 ? -18.484 7.152 1.089 1 95.5 336 ALA B C 1
ATOM 5990 O O . ALA B 1 336 ? -17.484 7.098 0.367 1 95.5 336 ALA B O 1
ATOM 5991 N N . LEU B 1 337 ? -19.75 7.238 0.658 1 93.38 337 LEU B N 1
ATOM 5992 C CA . LEU B 1 337 ? -20.062 7.078 -0.755 1 93.38 337 LEU B CA 1
ATOM 5993 C C . LEU B 1 337 ? -19.547 8.258 -1.569 1 93.38 337 LEU B C 1
ATOM 5995 O O . LEU B 1 337 ? -19.469 9.375 -1.061 1 93.38 337 LEU B O 1
ATOM 5999 N N . ASP B 1 338 ? -19.109 7.949 -2.805 1 93.81 338 ASP B N 1
ATOM 6000 C CA . ASP B 1 338 ? -18.656 8.945 -3.77 1 93.81 338 ASP B CA 1
ATOM 6001 C C . ASP B 1 338 ? -17.359 9.602 -3.312 1 93.81 338 ASP B C 1
ATOM 6003 O O . ASP B 1 338 ? -17.141 10.789 -3.555 1 93.81 338 ASP B O 1
ATOM 6007 N N . THR B 1 339 ? -16.609 8.828 -2.529 1 95.5 339 THR B N 1
ATOM 6008 C CA . THR B 1 339 ? -15.258 9.25 -2.158 1 95.5 339 THR B CA 1
ATOM 6009 C C . THR B 1 339 ? -14.359 9.336 -3.387 1 95.5 339 THR B C 1
ATOM 6011 O O . THR B 1 339 ? -14.406 8.461 -4.258 1 95.5 339 THR B O 1
ATOM 6014 N N . ASP B 1 340 ? -13.555 10.375 -3.523 1 96.75 340 ASP B N 1
ATOM 6015 C CA . ASP B 1 340 ? -12.477 10.57 -4.488 1 96.75 340 ASP B CA 1
ATOM 6016 C C . ASP B 1 340 ? -11.156 10.875 -3.781 1 96.75 340 ASP B C 1
ATOM 6018 O O . ASP B 1 340 ? -10.984 11.961 -3.227 1 96.75 340 ASP B O 1
ATOM 6022 N N . ALA B 1 341 ? -10.258 9.898 -3.752 1 98.06 341 ALA B N 1
ATOM 6023 C CA . ALA B 1 341 ? -9.031 10.031 -2.977 1 98.06 341 ALA B CA 1
ATOM 6024 C C . ALA B 1 341 ? -7.82 9.555 -3.775 1 98.06 341 ALA B C 1
ATOM 6026 O O . ALA B 1 341 ? -7.906 8.562 -4.508 1 98.06 341 ALA B O 1
ATOM 6027 N N . TYR B 1 342 ? -6.727 10.297 -3.736 1 98 342 TYR B N 1
ATOM 6028 C CA . TYR B 1 342 ? -5.477 10 -4.422 1 98 342 TYR B CA 1
ATOM 6029 C C . TYR B 1 342 ? -4.285 10.188 -3.49 1 98 342 TYR B C 1
ATOM 6031 O O . TYR B 1 342 ? -4.27 11.117 -2.676 1 98 342 TYR B O 1
ATOM 6039 N N . LEU B 1 343 ? -3.299 9.281 -3.572 1 98.19 343 LEU B N 1
ATOM 6040 C CA . LEU B 1 343 ? -2.082 9.312 -2.768 1 98.19 343 LEU B CA 1
ATOM 6041 C C . LEU B 1 343 ? -0.862 8.969 -3.615 1 98.19 343 LEU B C 1
ATOM 6043 O O . LEU B 1 343 ? -0.868 7.973 -4.344 1 98.19 343 LEU B O 1
ATOM 6047 N N . THR B 1 344 ? 0.18 9.828 -3.607 1 97.75 344 THR B N 1
ATOM 6048 C CA . THR B 1 344 ? 1.406 9.539 -4.344 1 97.75 344 THR B CA 1
ATOM 6049 C C . THR B 1 344 ? 2.633 9.867 -3.498 1 97.75 344 THR B C 1
ATOM 6051 O O . THR B 1 344 ? 2.646 10.867 -2.775 1 97.75 344 THR B O 1
ATOM 6054 N N . ASN B 1 345 ? 3.631 8.977 -3.504 1 98.12 345 ASN B N 1
ATOM 6055 C CA . ASN B 1 345 ? 4.957 9.164 -2.92 1 98.12 345 ASN B CA 1
ATOM 6056 C C . ASN B 1 345 ? 6.059 8.961 -3.955 1 98.12 345 ASN B C 1
ATOM 6058 O O . ASN B 1 345 ? 6.152 7.898 -4.566 1 98.12 345 ASN B O 1
ATOM 6062 N N . ASN B 1 346 ? 6.887 9.984 -4.172 1 97.56 346 ASN B N 1
ATOM 6063 C CA . ASN B 1 346 ? 8.039 9.922 -5.062 1 97.56 346 ASN B CA 1
ATOM 6064 C C . ASN B 1 346 ? 9.344 10.148 -4.309 1 97.56 346 ASN B C 1
ATOM 6066 O O . ASN B 1 346 ? 9.477 11.109 -3.553 1 97.56 346 ASN B O 1
ATOM 6070 N N . ASN B 1 347 ? 10.305 9.219 -4.551 1 97.44 347 ASN B N 1
ATOM 6071 C CA . ASN B 1 347 ? 11.578 9.273 -3.846 1 97.44 347 ASN B CA 1
ATOM 6072 C C . ASN B 1 347 ? 12.758 9.297 -4.816 1 97.44 347 ASN B C 1
ATOM 6074 O O . ASN B 1 347 ? 12.773 8.547 -5.797 1 97.44 347 ASN B O 1
ATOM 6078 N N . LEU B 1 348 ? 13.719 10.195 -4.551 1 95.19 348 LEU B N 1
ATOM 6079 C CA . LEU B 1 348 ? 15.047 10.18 -5.148 1 95.19 348 LEU B CA 1
ATOM 6080 C C . LEU B 1 348 ? 16.062 9.562 -4.191 1 95.19 348 LEU B C 1
ATOM 6082 O O . LEU B 1 348 ? 16.109 9.914 -3.01 1 95.19 348 LEU B O 1
ATOM 6086 N N . VAL B 1 349 ? 16.766 8.609 -4.68 1 94.38 349 VAL B N 1
ATOM 6087 C CA . VAL B 1 349 ? 17.859 8.031 -3.906 1 94.38 349 VAL B CA 1
ATOM 6088 C C . VAL B 1 349 ? 19.203 8.523 -4.453 1 94.38 349 VAL B C 1
ATOM 6090 O O . VAL B 1 349 ? 19.562 8.234 -5.598 1 94.38 349 VAL B O 1
ATOM 6093 N N . LEU B 1 350 ? 19.938 9.258 -3.6 1 91.31 350 LEU B N 1
ATOM 6094 C CA . LEU B 1 350 ? 21.109 10.016 -4.035 1 91.31 350 LEU B CA 1
ATOM 6095 C C . LEU B 1 350 ? 22.391 9.438 -3.43 1 91.31 350 LEU B C 1
ATOM 6097 O O . LEU B 1 350 ? 23.438 10.086 -3.447 1 91.31 350 LEU B O 1
ATOM 6101 N N . GLY B 1 351 ? 22.406 8.266 -2.965 1 85.88 351 GLY B N 1
ATOM 6102 C CA . GLY B 1 351 ? 23.562 7.59 -2.402 1 85.88 351 GLY B CA 1
ATOM 6103 C C . GLY B 1 351 ? 23.484 6.078 -2.492 1 85.88 351 GLY B C 1
ATOM 6104 O O . GLY B 1 351 ? 22.391 5.512 -2.432 1 85.88 351 GLY B O 1
ATOM 6105 N N . ASP B 1 352 ? 24.656 5.441 -2.525 1 84.38 352 ASP B N 1
ATOM 6106 C CA . ASP B 1 352 ? 24.719 3.994 -2.703 1 84.38 352 ASP B CA 1
ATOM 6107 C C . ASP B 1 352 ? 24.219 3.266 -1.457 1 84.38 352 ASP B C 1
ATOM 6109 O O . ASP B 1 352 ? 23.766 2.119 -1.538 1 84.38 352 ASP B O 1
ATOM 6113 N N . GLU B 1 353 ? 24.281 4.07 -0.336 1 91.06 353 GLU B N 1
ATOM 6114 C CA . GLU B 1 353 ? 23.891 3.426 0.911 1 91.06 353 GLU B CA 1
ATOM 6115 C C . GLU B 1 353 ? 22.562 3.982 1.415 1 91.06 353 GLU B C 1
ATOM 6117 O O . GLU B 1 353 ? 22.109 3.645 2.516 1 91.06 353 GLU B O 1
ATOM 6122 N N . ALA B 1 354 ? 21.984 4.91 0.649 1 93.44 354 ALA B N 1
ATOM 6123 C CA . ALA B 1 354 ? 20.688 5.48 1.012 1 93.44 354 ALA B CA 1
ATOM 6124 C C . ALA B 1 354 ? 19.562 4.461 0.82 1 93.44 354 ALA B C 1
ATOM 6126 O O . ALA B 1 354 ? 19.625 3.635 -0.093 1 93.44 354 ALA B O 1
ATOM 6127 N N . GLU B 1 355 ? 18.641 4.473 1.684 1 95 355 GLU B N 1
ATOM 6128 C CA . GLU B 1 355 ? 17.516 3.539 1.652 1 95 355 GLU B CA 1
ATOM 6129 C C . GLU B 1 355 ? 16.188 4.281 1.696 1 95 355 GLU B C 1
ATOM 6131 O O . GLU B 1 355 ? 16.016 5.219 2.477 1 95 355 GLU B O 1
ATOM 6136 N N . ALA B 1 356 ? 15.273 3.871 0.885 1 96.94 356 ALA B N 1
ATOM 6137 C CA . ALA B 1 356 ? 13.938 4.457 0.852 1 96.94 356 ALA B CA 1
ATOM 6138 C C . ALA B 1 356 ? 12.867 3.377 0.822 1 96.94 356 ALA B C 1
ATOM 6140 O O . ALA B 1 356 ? 12.852 2.533 -0.078 1 96.94 356 ALA B O 1
ATOM 6141 N N . ASP B 1 357 ? 11.945 3.34 1.822 1 96.88 357 ASP B N 1
ATOM 6142 C CA . ASP B 1 357 ? 10.773 2.475 1.896 1 96.88 357 ASP B CA 1
ATOM 6143 C C . ASP B 1 357 ? 9.492 3.266 1.643 1 96.88 357 ASP B C 1
ATOM 6145 O O . ASP B 1 357 ? 9.305 4.348 2.203 1 96.88 357 ASP B O 1
ATOM 6149 N N . SER B 1 358 ? 8.648 2.834 0.736 1 96.81 358 SER B N 1
ATOM 6150 C CA . SER B 1 358 ? 7.367 3.465 0.425 1 96.81 358 SER B CA 1
ATOM 6151 C C . SER B 1 358 ? 6.223 2.459 0.494 1 96.81 358 SER B C 1
ATOM 6153 O O . SER B 1 358 ? 6.223 1.462 -0.232 1 96.81 358 SER B O 1
ATOM 6155 N N . ILE B 1 359 ? 5.223 2.707 1.374 1 95.06 359 ILE B N 1
ATOM 6156 C CA . ILE B 1 359 ? 4.156 1.755 1.67 1 95.06 359 ILE B CA 1
ATOM 6157 C C . ILE B 1 359 ? 2.803 2.459 1.604 1 95.06 359 ILE B C 1
ATOM 6159 O O . ILE B 1 359 ? 2.176 2.709 2.635 1 95.06 359 ILE B O 1
ATOM 6163 N N . PRO B 1 360 ? 2.295 2.779 0.405 1 94.62 360 PRO B N 1
ATOM 6164 C CA . PRO B 1 360 ? 0.918 3.264 0.272 1 94.62 360 PRO B CA 1
ATOM 6165 C C . PRO B 1 360 ? -0.113 2.141 0.36 1 94.62 360 PRO B C 1
ATOM 6167 O O . PRO B 1 360 ? 0.144 1.024 -0.096 1 94.62 360 PRO B O 1
ATOM 6170 N N . MET B 1 361 ? -1.251 2.455 1.027 1 93.94 361 MET B N 1
ATOM 6171 C CA . MET B 1 361 ? -2.271 1.441 1.275 1 93.94 361 MET B CA 1
ATOM 6172 C C . MET B 1 361 ? -3.66 1.973 0.937 1 93.94 361 MET B C 1
ATOM 6174 O O . MET B 1 361 ? -3.938 3.16 1.121 1 93.94 361 MET B O 1
ATOM 6178 N N . LEU B 1 362 ? -4.48 1.044 0.416 1 94.44 362 LEU B N 1
ATOM 6179 C CA . LEU B 1 362 ? -5.91 1.283 0.252 1 94.44 362 LEU B CA 1
ATOM 6180 C C . LEU B 1 362 ? -6.727 0.297 1.083 1 94.44 362 LEU B C 1
ATOM 6182 O O . LEU B 1 362 ? -6.492 -0.913 1.021 1 94.44 362 LEU B O 1
ATOM 6186 N N . GLU B 1 363 ? -7.555 0.774 1.926 1 95.06 363 GLU B N 1
ATOM 6187 C CA . GLU B 1 363 ? -8.586 0.01 2.621 1 95.06 363 GLU B CA 1
ATOM 6188 C C . GLU B 1 363 ? -9.984 0.516 2.27 1 95.06 363 GLU B C 1
ATOM 6190 O O . GLU B 1 363 ? -10.43 1.53 2.807 1 95.06 363 GLU B O 1
ATOM 6195 N N . ILE B 1 364 ? -10.672 -0.19 1.325 1 94.06 364 ILE B N 1
ATOM 6196 C CA . ILE B 1 364 ? -11.922 0.276 0.737 1 94.06 364 ILE B CA 1
ATOM 6197 C C . ILE B 1 364 ? -13.062 -0.654 1.146 1 94.06 364 ILE B C 1
ATOM 6199 O O . ILE B 1 364 ? -13.047 -1.847 0.833 1 94.06 364 ILE B O 1
ATOM 6203 N N . ASN B 1 365 ? -14.117 -0.038 1.802 1 92.38 365 ASN B N 1
ATOM 6204 C CA . ASN B 1 365 ? -15.195 -0.855 2.344 1 92.38 365 ASN B CA 1
ATOM 6205 C C . ASN B 1 365 ? -16.531 -0.535 1.676 1 92.38 365 ASN B C 1
ATOM 6207 O O . ASN B 1 365 ? -17.594 -0.805 2.24 1 92.38 365 ASN B O 1
ATOM 6211 N N . THR B 1 366 ? -16.484 0.089 0.495 1 87.19 366 THR B N 1
ATOM 6212 C CA . THR B 1 366 ? -17.703 0.388 -0.264 1 87.19 366 THR B CA 1
ATOM 6213 C C . THR B 1 366 ? -17.391 0.447 -1.759 1 87.19 366 THR B C 1
ATOM 6215 O O . THR B 1 366 ? -16.234 0.489 -2.162 1 87.19 366 THR B O 1
ATOM 6218 N N . ASP B 1 367 ? -18.422 0.384 -2.584 1 85.81 367 ASP B N 1
ATOM 6219 C CA . ASP B 1 367 ? -18.203 0.223 -4.02 1 85.81 367 ASP B CA 1
ATOM 6220 C C . ASP B 1 367 ? -18.312 1.562 -4.742 1 85.81 367 ASP B C 1
ATOM 6222 O O . ASP B 1 367 ? -17.875 1.69 -5.891 1 85.81 367 ASP B O 1
ATOM 6226 N N . GLU B 1 368 ? -18.875 2.576 -4.164 1 87 368 GLU B N 1
ATOM 6227 C CA . GLU B 1 368 ? -19.016 3.85 -4.859 1 87 368 GLU B CA 1
ATOM 6228 C C . GLU B 1 368 ? -17.859 4.785 -4.547 1 87 368 GLU B C 1
ATOM 6230 O O . GLU B 1 368 ? -18.047 5.832 -3.92 1 87 368 GLU B O 1
ATOM 6235 N N . VAL B 1 369 ? -16.656 4.332 -5.031 1 90.44 369 VAL B N 1
ATOM 6236 C CA . VAL B 1 369 ? -15.445 5.09 -4.719 1 90.44 369 VAL B CA 1
ATOM 6237 C C . VAL B 1 369 ? -14.539 5.145 -5.949 1 90.44 369 VAL B C 1
ATOM 6239 O O . VAL B 1 369 ? -14.688 4.336 -6.871 1 90.44 369 VAL B O 1
ATOM 6242 N N . ARG B 1 370 ? -13.703 6.113 -6.062 1 92.19 370 ARG B N 1
ATOM 6243 C CA . ARG B 1 370 ? -12.523 6.207 -6.914 1 92.19 370 ARG B CA 1
ATOM 6244 C C . ARG B 1 370 ? -11.281 6.52 -6.094 1 92.19 370 ARG B C 1
ATOM 6246 O O . ARG B 1 370 ? -11.055 7.668 -5.703 1 92.19 370 ARG B O 1
ATOM 6253 N N . CYS B 1 371 ? -10.516 5.496 -5.836 1 95.69 371 CYS B N 1
ATOM 6254 C CA . CYS B 1 371 ? -9.312 5.621 -5.02 1 95.69 371 CYS B CA 1
ATOM 6255 C C . CYS B 1 371 ? -8.102 5.047 -5.742 1 95.69 371 CYS B C 1
ATOM 6257 O O . CYS B 1 371 ? -8.18 3.971 -6.34 1 95.69 371 CYS B O 1
ATOM 6259 N N . SER B 1 372 ? -7.02 5.793 -5.766 1 95.56 372 SER B N 1
ATOM 6260 C CA . SER B 1 372 ? -5.785 5.332 -6.387 1 95.56 372 SER B CA 1
ATOM 6261 C C . SER B 1 372 ? -4.562 5.828 -5.621 1 95.56 372 SER B C 1
ATOM 6263 O O . SER B 1 372 ? -4.645 6.812 -4.883 1 95.56 372 SER B O 1
ATOM 6265 N N . HIS B 1 373 ? -3.531 5.043 -5.707 1 95.31 373 HIS B N 1
ATOM 6266 C CA . HIS B 1 373 ? -2.248 5.52 -5.203 1 95.31 373 HIS B CA 1
ATOM 6267 C C . HIS B 1 373 ? -1.105 5.105 -6.125 1 95.31 373 HIS B C 1
ATOM 6269 O O . HIS B 1 373 ? -1.281 4.242 -6.988 1 95.31 373 HIS B O 1
ATOM 6275 N N . GLY B 1 374 ? 0.065 5.801 -5.98 1 94.75 374 GLY B N 1
ATOM 6276 C CA . GLY B 1 374 ? 1.28 5.523 -6.73 1 94.75 374 GLY B CA 1
ATOM 6277 C C . GLY B 1 374 ? 2.543 5.875 -5.965 1 94.75 374 GLY B C 1
ATOM 6278 O O . GLY B 1 374 ? 2.512 6.688 -5.039 1 94.75 374 GLY B O 1
ATOM 6279 N N . SER B 1 375 ? 3.621 5.172 -6.332 1 96 375 SER B N 1
ATOM 6280 C CA . SER B 1 375 ? 4.934 5.449 -5.758 1 96 375 SER B CA 1
ATOM 6281 C C . SER B 1 375 ? 6.043 5.211 -6.773 1 96 375 SER B C 1
ATOM 6283 O O . SER B 1 375 ? 5.984 4.258 -7.555 1 96 375 SER B O 1
ATOM 6285 N N . THR B 1 376 ? 7.016 6.066 -6.844 1 94.56 376 THR B N 1
ATOM 6286 C CA . THR B 1 376 ? 8.234 5.914 -7.637 1 94.56 376 THR B CA 1
ATOM 6287 C C . THR B 1 376 ? 9.469 6.113 -6.77 1 94.56 376 THR B C 1
ATOM 6289 O O . THR B 1 376 ? 9.469 6.938 -5.855 1 94.56 376 THR B O 1
ATOM 6292 N N . THR B 1 377 ? 10.469 5.32 -6.953 1 95.5 377 THR B N 1
ATOM 6293 C CA . THR B 1 377 ? 11.789 5.457 -6.352 1 95.5 377 THR B CA 1
ATOM 6294 C C . THR B 1 377 ? 12.883 5.273 -7.402 1 95.5 377 THR B C 1
ATOM 6296 O O . THR B 1 377 ? 12.883 4.285 -8.141 1 95.5 377 THR B O 1
ATOM 6299 N N . GLY B 1 378 ? 13.797 6.254 -7.469 1 92.69 378 GLY B N 1
ATOM 6300 C CA . GLY B 1 378 ? 14.875 6.156 -8.438 1 92.69 378 GLY B CA 1
ATOM 6301 C C . GLY B 1 378 ? 15.906 7.266 -8.305 1 92.69 378 GLY B C 1
ATOM 6302 O O . GLY B 1 378 ? 15.867 8.039 -7.348 1 92.69 378 GLY B O 1
ATOM 6303 N N . LYS B 1 379 ? 16.828 7.254 -9.273 1 90.06 379 LYS B N 1
ATOM 6304 C CA . LYS B 1 379 ? 17.891 8.266 -9.328 1 90.06 379 LYS B CA 1
ATOM 6305 C C . LYS B 1 379 ? 17.453 9.469 -10.156 1 90.06 379 LYS B C 1
ATOM 6307 O O . LYS B 1 379 ? 16.359 9.469 -10.734 1 90.06 379 LYS B O 1
ATOM 6312 N N . LEU B 1 380 ? 18.266 10.484 -10.117 1 89.75 380 LEU B N 1
ATOM 6313 C CA . LEU B 1 380 ? 18.062 11.641 -10.992 1 89.75 380 LEU B CA 1
ATOM 6314 C C . LEU B 1 380 ? 18.156 11.234 -12.461 1 89.75 380 LEU B C 1
ATOM 6316 O O . LEU B 1 380 ? 18.953 10.359 -12.82 1 89.75 380 LEU B O 1
ATOM 6320 N N . ASP B 1 381 ? 17.359 11.852 -13.156 1 86.62 381 ASP B N 1
ATOM 6321 C CA . ASP B 1 381 ? 17.359 11.57 -14.586 1 86.62 381 ASP B CA 1
ATOM 6322 C C . ASP B 1 381 ? 18.688 11.945 -15.227 1 86.62 381 ASP B C 1
ATOM 6324 O O . ASP B 1 381 ? 19.047 13.117 -15.297 1 86.62 381 ASP B O 1
ATOM 6328 N N . ALA B 1 382 ? 19.328 10.906 -15.672 1 86.81 382 ALA B N 1
ATOM 6329 C CA . ALA B 1 382 ? 20.641 11.094 -16.266 1 86.81 382 ALA B CA 1
ATOM 6330 C C . ALA B 1 382 ? 20.562 11.984 -17.5 1 86.81 382 ALA B C 1
ATOM 6332 O O . ALA B 1 382 ? 21.469 12.773 -17.766 1 86.81 382 ALA B O 1
ATOM 6333 N N . ARG B 1 383 ? 19.578 11.883 -18.234 1 90.88 383 ARG B N 1
ATOM 6334 C CA . ARG B 1 383 ? 19.422 12.68 -19.438 1 90.88 383 ARG B CA 1
ATOM 6335 C C . ARG B 1 383 ? 19.25 14.164 -19.094 1 90.88 383 ARG B C 1
ATOM 6337 O O . ARG B 1 383 ? 19.812 15.023 -19.766 1 90.88 383 ARG B O 1
ATOM 6344 N N . GLN B 1 384 ? 18.438 14.367 -18.062 1 91.5 384 GLN B N 1
ATOM 6345 C CA . GLN B 1 384 ? 18.25 15.742 -17.609 1 91.5 384 GLN B CA 1
ATOM 6346 C C . GLN B 1 384 ? 19.547 16.328 -17.062 1 91.5 384 GLN B C 1
ATOM 6348 O O . GLN B 1 384 ? 19.875 17.484 -17.312 1 91.5 384 GLN B O 1
ATOM 6353 N N . LEU B 1 385 ? 20.203 15.516 -16.312 1 91.56 385 LEU B N 1
ATOM 6354 C CA . LEU B 1 385 ? 21.5 15.961 -15.812 1 91.56 385 LEU B CA 1
ATOM 6355 C C . LEU B 1 385 ? 22.438 16.312 -16.953 1 91.56 385 LEU B C 1
ATOM 6357 O O . LEU B 1 385 ? 23.078 17.359 -16.953 1 91.56 385 LEU B O 1
ATOM 6361 N N . PHE B 1 386 ? 22.547 15.43 -17.859 1 91.81 386 PHE B N 1
ATOM 6362 C CA . PHE B 1 386 ? 23.422 15.648 -19 1 91.8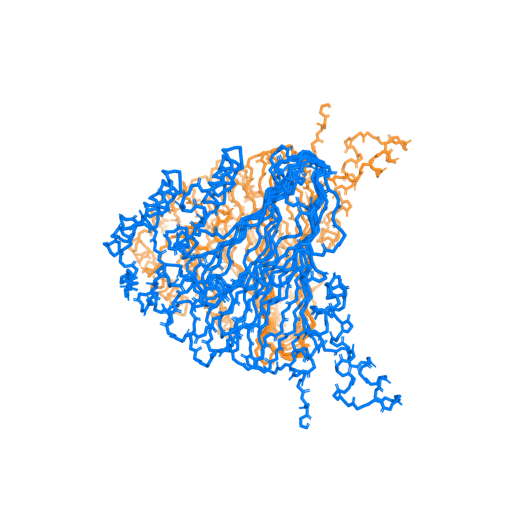1 386 PHE B CA 1
ATOM 6363 C C . PHE B 1 386 ? 23.031 16.922 -19.75 1 91.81 386 PHE B C 1
ATOM 6365 O O . PHE B 1 386 ? 23.875 17.719 -20.141 1 91.81 386 PHE B O 1
ATOM 6372 N N . TYR B 1 387 ? 21.688 17.047 -19.875 1 95.19 387 TYR B N 1
ATOM 6373 C CA . TYR B 1 387 ? 21.188 18.234 -20.562 1 95.19 387 TYR B CA 1
ATOM 6374 C C . TYR B 1 387 ? 21.625 19.5 -19.859 1 95.19 387 TYR B C 1
ATOM 6376 O O . TYR B 1 387 ? 22.141 20.422 -20.484 1 95.19 387 TYR B O 1
ATOM 6384 N N . LEU B 1 388 ? 21.484 19.625 -18.609 1 94.88 388 LEU B N 1
ATOM 6385 C CA . LEU B 1 388 ? 21.844 20.797 -17.812 1 94.88 388 LEU B CA 1
ATOM 6386 C C . LEU B 1 388 ? 23.344 21.031 -17.875 1 94.88 388 LEU B C 1
ATOM 6388 O O . LEU B 1 388 ? 23.797 22.172 -18 1 94.88 388 LEU B O 1
ATOM 6392 N N . GLU B 1 389 ? 23.984 19.984 -17.766 1 92.56 389 GLU B N 1
ATOM 6393 C CA . GLU B 1 389 ? 25.438 20.125 -17.812 1 92.56 389 GLU B CA 1
ATOM 6394 C C . GLU B 1 389 ? 25.906 20.578 -19.188 1 92.56 389 GLU B C 1
ATOM 6396 O O . GLU B 1 389 ? 26.844 21.375 -19.297 1 92.56 389 GLU B O 1
ATOM 6401 N N . SER B 1 390 ? 25.344 20.094 -20.141 1 94.62 390 SER B N 1
ATOM 6402 C CA . SER B 1 390 ? 25.672 20.531 -21.484 1 94.62 390 SER B CA 1
ATOM 6403 C C . SER B 1 390 ? 25.375 22.016 -21.688 1 94.62 390 SER B C 1
ATOM 6405 O O . SER B 1 390 ? 25.938 22.656 -22.562 1 94.62 390 SER B O 1
ATOM 6407 N N . ARG B 1 391 ? 24.469 22.562 -20.922 1 95.25 391 ARG B N 1
ATOM 6408 C CA . ARG B 1 391 ? 24.125 23.984 -20.984 1 95.25 391 ARG B CA 1
ATOM 6409 C C . ARG B 1 391 ? 25.016 24.812 -20.078 1 95.25 391 ARG B C 1
ATOM 6411 O O . ARG B 1 391 ? 24.797 26.016 -19.922 1 95.25 391 ARG B O 1
ATOM 6418 N N . GLY B 1 392 ? 25.969 24.203 -19.422 1 95.06 392 GLY B N 1
ATOM 6419 C CA . GLY B 1 392 ? 26.984 24.953 -18.688 1 95.06 392 GLY B CA 1
ATOM 6420 C C . GLY B 1 392 ? 26.797 24.875 -17.188 1 95.06 392 GLY B C 1
ATOM 6421 O O . GLY B 1 392 ? 27.578 25.469 -16.422 1 95.06 392 GLY B O 1
ATOM 6422 N N . TYR B 1 393 ? 25.828 24.188 -16.797 1 94.69 393 TYR B N 1
ATOM 6423 C CA . TYR B 1 393 ? 25.688 24.031 -15.359 1 94.69 393 TYR B CA 1
ATOM 6424 C C . TYR B 1 393 ? 26.688 23.016 -14.82 1 94.69 393 TYR B C 1
ATOM 6426 O O . TYR B 1 393 ? 27.031 22.047 -15.5 1 94.69 393 TYR B O 1
ATOM 6434 N N . THR B 1 394 ? 27.203 23.25 -13.539 1 92.44 394 THR B N 1
ATOM 6435 C CA . THR B 1 394 ? 28.031 22.266 -12.852 1 92.44 394 THR B CA 1
ATOM 6436 C C . THR B 1 394 ? 27.188 21.078 -12.391 1 92.44 394 THR B C 1
ATOM 6438 O O . THR B 1 394 ? 25.969 21.172 -12.312 1 92.44 394 THR B O 1
ATOM 6441 N N . PRO B 1 395 ? 27.906 20.031 -12.117 1 88 395 PRO B N 1
ATOM 6442 C CA . PRO B 1 395 ? 27.203 18.875 -11.594 1 88 395 PRO B CA 1
ATOM 6443 C C . PRO B 1 395 ? 26.375 19.188 -10.344 1 88 395 PRO B C 1
ATOM 6445 O O . PRO B 1 395 ? 25.234 18.75 -10.219 1 88 395 PRO B O 1
ATOM 6448 N N . LYS B 1 396 ? 26.875 20.016 -9.578 1 88.62 396 LYS B N 1
ATOM 6449 C CA . LYS B 1 396 ? 26.156 20.375 -8.352 1 88.62 396 LYS B CA 1
ATOM 6450 C C . LYS B 1 396 ? 24.938 21.219 -8.656 1 88.62 396 LYS B C 1
ATOM 6452 O O . LYS B 1 396 ? 23.859 21 -8.086 1 88.62 396 LYS B O 1
ATOM 6457 N N . GLU B 1 397 ? 25.188 22.125 -9.453 1 90.25 397 GLU B N 1
ATOM 6458 C CA . GLU B 1 397 ? 24.078 23 -9.844 1 90.25 397 GLU B CA 1
ATOM 6459 C C . GLU B 1 397 ? 22.969 22.203 -10.516 1 90.25 397 GLU B C 1
ATOM 6461 O O . GLU B 1 397 ? 21.781 22.469 -10.297 1 90.25 397 GLU B O 1
ATOM 6466 N N . SER B 1 398 ? 23.422 21.344 -11.375 1 91.94 398 SER B N 1
ATOM 6467 C CA . SER B 1 398 ? 22.453 20.516 -12.094 1 91.94 398 SER B CA 1
ATOM 6468 C C . SER B 1 398 ? 21.609 19.688 -11.133 1 91.94 398 SER B C 1
ATOM 6470 O O . SER B 1 398 ? 20.391 19.641 -11.25 1 91.94 398 SER B O 1
ATOM 6472 N N . ARG B 1 399 ? 22.25 19.109 -10.242 1 91.88 399 ARG B N 1
ATOM 6473 C CA . ARG B 1 399 ? 21.562 18.312 -9.234 1 91.88 399 ARG B CA 1
ATOM 6474 C C . ARG B 1 399 ? 20.625 19.188 -8.398 1 91.88 399 ARG B C 1
ATOM 6476 O O . ARG B 1 399 ? 19.5 18.797 -8.102 1 91.88 399 ARG B O 1
ATOM 6483 N N . ARG B 1 400 ? 21.062 20.344 -8.102 1 91.88 400 ARG B N 1
ATOM 6484 C CA . ARG B 1 400 ? 20.266 21.281 -7.324 1 91.88 400 ARG B CA 1
ATOM 6485 C C . ARG B 1 400 ? 18.969 21.641 -8.047 1 91.88 400 ARG B C 1
ATOM 6487 O O . ARG B 1 400 ? 17.891 21.594 -7.449 1 91.88 400 ARG B O 1
ATOM 6494 N N . LEU B 1 401 ? 19.125 21.953 -9.273 1 92.06 401 LEU B N 1
ATOM 6495 C CA . LEU B 1 401 ? 17.969 22.375 -10.062 1 92.06 401 LEU B CA 1
ATOM 6496 C C . LEU B 1 401 ? 16.938 21.25 -10.141 1 92.06 401 LEU B C 1
ATOM 6498 O O . LEU B 1 401 ? 15.734 21.484 -10 1 92.06 401 LEU B O 1
ATOM 6502 N N . LEU B 1 402 ? 17.453 20.109 -10.336 1 93.19 402 LEU B N 1
ATOM 6503 C CA . LEU B 1 402 ? 16.562 18.969 -10.484 1 93.19 402 LEU B CA 1
ATOM 6504 C C . LEU B 1 402 ? 15.891 18.625 -9.156 1 93.19 402 LEU B C 1
ATOM 6506 O O . LEU B 1 402 ? 14.688 18.375 -9.109 1 93.19 402 LEU B O 1
ATOM 6510 N N . ILE B 1 403 ? 16.609 18.703 -8.125 1 94.44 403 ILE B N 1
ATOM 6511 C CA . ILE B 1 403 ? 16.078 18.359 -6.805 1 94.44 403 ILE B CA 1
ATOM 6512 C C . ILE B 1 403 ? 15.117 19.438 -6.34 1 94.44 403 ILE B C 1
ATOM 6514 O O . ILE B 1 403 ? 14.047 19.141 -5.797 1 94.44 403 ILE B O 1
ATOM 6518 N N . GLU B 1 404 ? 15.406 20.703 -6.559 1 93.44 404 GLU B N 1
ATOM 6519 C CA . GLU B 1 404 ? 14.508 21.797 -6.223 1 93.44 404 GLU B CA 1
ATOM 6520 C C . GLU B 1 404 ? 13.211 21.703 -7.016 1 93.44 404 GLU B C 1
ATOM 6522 O O . GLU B 1 404 ? 12.125 21.953 -6.477 1 93.44 404 GLU B O 1
ATOM 6527 N N . GLY B 1 405 ? 13.383 21.438 -8.297 1 92.56 405 GLY B N 1
ATOM 6528 C CA . GLY B 1 405 ? 12.203 21.234 -9.125 1 92.56 405 GLY B CA 1
ATOM 6529 C C . GLY B 1 405 ? 11.328 20.094 -8.641 1 92.56 405 GLY B C 1
ATOM 6530 O O . GLY B 1 405 ? 10.102 20.188 -8.664 1 92.56 405 GLY B O 1
ATOM 6531 N N . PHE B 1 406 ? 12.07 19.031 -8.203 1 95.94 406 PHE B N 1
ATOM 6532 C CA . PHE B 1 406 ? 11.398 17.859 -7.656 1 95.94 406 PHE B CA 1
ATOM 6533 C C . PHE B 1 406 ? 10.57 18.234 -6.438 1 95.94 406 PHE B C 1
ATOM 6535 O O . PHE B 1 406 ? 9.398 17.859 -6.34 1 95.94 406 PHE B O 1
ATOM 6542 N N . PHE B 1 407 ? 11.039 19.141 -5.52 1 96.88 407 PHE B N 1
ATOM 6543 C CA . PHE B 1 407 ? 10.383 19.5 -4.27 1 96.88 407 PHE B CA 1
ATOM 6544 C C . PHE B 1 407 ? 9.375 20.625 -4.492 1 96.88 407 PHE B C 1
ATOM 6546 O O . PHE B 1 407 ? 8.453 20.797 -3.695 1 96.88 407 PHE B O 1
ATOM 6553 N N . ALA B 1 408 ? 9.477 21.375 -5.578 1 95.69 408 ALA B N 1
ATOM 6554 C CA . ALA B 1 408 ? 8.719 22.609 -5.801 1 95.69 408 ALA B CA 1
ATOM 6555 C C . ALA B 1 408 ? 7.223 22.328 -5.875 1 95.69 408 ALA B C 1
ATOM 6557 O O . ALA B 1 408 ? 6.406 23.203 -5.555 1 95.69 408 ALA B O 1
ATOM 6558 N N . GLU B 1 409 ? 6.887 21.109 -6.266 1 94.56 409 GLU B N 1
ATOM 6559 C CA . GLU B 1 409 ? 5.473 20.766 -6.344 1 94.56 409 GLU B CA 1
ATOM 6560 C C . GLU B 1 409 ? 4.785 20.922 -4.992 1 94.56 409 GLU B C 1
ATOM 6562 O O . GLU B 1 409 ? 3.584 21.188 -4.926 1 94.56 409 GLU B O 1
ATOM 6567 N N . VAL B 1 410 ? 5.531 20.828 -3.869 1 97.62 410 VAL B N 1
ATOM 6568 C CA . VAL B 1 410 ? 5.004 20.984 -2.516 1 97.62 410 VAL B CA 1
ATOM 6569 C C . VAL B 1 410 ? 5.539 22.266 -1.886 1 97.62 410 VAL B C 1
ATOM 6571 O O . VAL B 1 410 ? 4.77 23.094 -1.398 1 97.62 410 VAL B O 1
ATOM 6574 N N . SER B 1 411 ? 6.824 22.516 -2.066 1 97.12 411 SER B N 1
ATOM 6575 C CA . SER B 1 411 ? 7.484 23.594 -1.319 1 97.12 411 SER B CA 1
ATOM 6576 C C . SER B 1 411 ? 7.062 24.969 -1.828 1 97.12 411 SER B C 1
ATOM 6578 O O . SER B 1 411 ? 7.129 25.953 -1.092 1 97.12 411 SER B O 1
ATOM 6580 N N . ALA B 1 412 ? 6.562 25.016 -3.1 1 96.31 412 ALA B N 1
ATOM 6581 C CA . ALA B 1 412 ? 6.176 26.297 -3.672 1 96.31 412 ALA B CA 1
ATOM 6582 C C . ALA B 1 412 ? 4.973 26.891 -2.939 1 96.31 412 ALA B C 1
ATOM 6584 O O . ALA B 1 412 ? 4.727 28.094 -3.004 1 96.31 412 ALA B O 1
ATOM 6585 N N . SER B 1 413 ? 4.246 26.047 -2.164 1 96.94 413 SER B N 1
ATOM 6586 C CA . SER B 1 413 ? 3.031 26.5 -1.501 1 96.94 413 SER B CA 1
ATOM 6587 C C . SER B 1 413 ? 3.342 27.141 -0.155 1 96.94 413 SER B C 1
ATOM 6589 O O . SER B 1 413 ? 2.498 27.844 0.418 1 96.94 413 SER B O 1
ATOM 6591 N N . PHE B 1 414 ? 4.578 27.016 0.336 1 97.19 414 PHE B N 1
ATOM 6592 C CA . PHE B 1 414 ? 4.949 27.594 1.618 1 97.19 414 PHE B CA 1
ATOM 6593 C C . PHE B 1 414 ? 5.031 29.109 1.516 1 97.19 414 PHE B C 1
ATOM 6595 O O . PHE B 1 414 ? 5.285 29.656 0.438 1 97.19 414 PHE B O 1
ATOM 6602 N N . PRO B 1 415 ? 4.781 29.766 2.709 1 95.44 415 PRO B N 1
ATOM 6603 C CA . PRO B 1 415 ? 5.09 31.188 2.744 1 95.44 415 PRO B CA 1
ATOM 6604 C C . PRO B 1 415 ? 6.543 31.484 2.389 1 95.44 415 PRO B C 1
ATOM 6606 O O . PRO B 1 415 ? 7.414 30.641 2.568 1 95.44 415 PRO B O 1
ATOM 6609 N N . GLN B 1 416 ? 6.762 32.562 1.859 1 92.5 416 GLN B N 1
ATOM 6610 C CA . GLN B 1 416 ? 8.031 32.938 1.256 1 92.5 416 GLN B CA 1
ATOM 6611 C C . GLN B 1 416 ? 9.195 32.656 2.199 1 92.5 416 GLN B C 1
ATOM 6613 O O . GLN B 1 416 ? 10.195 32.031 1.797 1 92.5 416 GLN B O 1
ATOM 6618 N N . GLU B 1 417 ? 9.055 33.094 3.439 1 91.88 417 GLU B N 1
ATOM 6619 C CA . GLU B 1 417 ? 10.164 32.906 4.375 1 91.88 417 GLU B CA 1
ATOM 6620 C C . GLU B 1 417 ? 10.469 31.438 4.59 1 91.88 417 GLU B C 1
ATOM 6622 O O . GLU B 1 417 ? 11.641 31.047 4.668 1 91.88 417 GLU B O 1
ATOM 6627 N N . ALA B 1 418 ? 9.445 30.625 4.66 1 95.75 418 ALA B N 1
ATOM 6628 C CA . ALA B 1 418 ? 9.633 29.203 4.84 1 95.75 418 ALA B CA 1
ATOM 6629 C C . ALA B 1 418 ? 10.172 28.547 3.566 1 95.75 418 ALA B C 1
ATOM 6631 O O . ALA B 1 418 ? 11.023 27.656 3.627 1 95.75 418 ALA B O 1
ATOM 6632 N N . ARG B 1 419 ? 9.773 28.984 2.482 1 95.94 419 ARG B N 1
ATOM 6633 C CA . ARG B 1 419 ? 10.242 28.469 1.199 1 95.94 419 ARG B CA 1
ATOM 6634 C C . ARG B 1 419 ? 11.734 28.719 1.023 1 95.94 419 ARG B C 1
ATOM 6636 O O . ARG B 1 419 ? 12.469 27.828 0.582 1 95.94 419 ARG B O 1
ATOM 6643 N N . GLU B 1 420 ? 12.172 29.875 1.354 1 95.25 420 GLU B N 1
ATOM 6644 C CA . GLU B 1 420 ? 13.586 30.234 1.256 1 95.25 420 GLU B CA 1
ATOM 6645 C C . GLU B 1 420 ? 14.43 29.359 2.182 1 95.25 420 GLU B C 1
ATOM 6647 O O . GLU B 1 420 ? 15.531 28.938 1.811 1 95.25 420 GLU B O 1
ATOM 6652 N N . ARG B 1 421 ? 13.938 29.172 3.275 1 95.81 421 ARG B N 1
ATOM 6653 C CA . ARG B 1 421 ? 14.648 28.312 4.211 1 95.81 421 ARG B CA 1
ATOM 6654 C C . ARG B 1 421 ? 14.727 26.875 3.688 1 95.81 421 ARG B C 1
ATOM 6656 O O . ARG B 1 421 ? 15.766 26.234 3.795 1 95.81 421 ARG B O 1
ATOM 6663 N N . ILE B 1 422 ? 13.648 26.422 3.109 1 96.69 422 ILE B N 1
ATOM 6664 C CA . ILE B 1 422 ? 13.633 25.078 2.521 1 96.69 422 ILE B CA 1
ATOM 6665 C C . ILE B 1 422 ? 14.68 24.984 1.413 1 96.69 422 ILE B C 1
ATOM 6667 O O . ILE B 1 422 ? 15.438 24.016 1.345 1 96.69 422 ILE B O 1
ATOM 6671 N N . GLU B 1 423 ? 14.773 26 0.595 1 93 423 GLU B N 1
ATOM 6672 C CA . GLU B 1 423 ? 15.75 26.031 -0.492 1 93 423 GLU B CA 1
ATOM 6673 C C . GLU B 1 423 ? 17.172 26 0.047 1 93 423 GLU B C 1
ATOM 6675 O O . GLU B 1 423 ? 18.047 25.312 -0.508 1 93 423 GLU B O 1
ATOM 6680 N N . THR B 1 424 ? 17.328 26.672 1.062 1 94.25 424 THR B N 1
ATOM 6681 C CA . THR B 1 424 ? 18.656 26.719 1.679 1 94.25 424 THR B CA 1
ATOM 6682 C C . THR B 1 424 ? 19.031 25.344 2.236 1 94.25 424 THR B C 1
ATOM 6684 O O . THR B 1 424 ? 20.156 24.891 2.068 1 94.25 424 THR B O 1
ATOM 6687 N N . ILE B 1 425 ? 18.125 24.703 2.854 1 94.38 425 ILE B N 1
ATOM 6688 C CA . ILE B 1 425 ? 18.359 23.391 3.434 1 94.38 425 ILE B CA 1
ATOM 6689 C C . ILE B 1 425 ? 18.641 22.375 2.324 1 94.38 425 ILE B C 1
ATOM 6691 O O . ILE B 1 425 ? 19.562 21.578 2.422 1 94.38 425 ILE B O 1
ATOM 6695 N N . VAL B 1 426 ? 17.844 22.469 1.287 1 92.62 426 VAL B N 1
ATOM 6696 C CA . VAL B 1 426 ? 18 21.562 0.154 1 92.62 426 VAL B CA 1
ATOM 6697 C C . VAL B 1 426 ? 19.375 21.75 -0.482 1 92.62 426 VAL B C 1
ATOM 6699 O O . VAL B 1 426 ? 20.062 20.781 -0.763 1 92.62 426 VAL B O 1
ATOM 6702 N N . ASP B 1 427 ? 19.797 22.953 -0.657 1 91.5 427 ASP B N 1
ATOM 6703 C CA . ASP B 1 427 ? 21.078 23.25 -1.269 1 91.5 427 ASP B CA 1
ATOM 6704 C C . ASP B 1 427 ? 22.234 22.672 -0.451 1 91.5 427 ASP B C 1
ATOM 6706 O O . ASP B 1 427 ? 23.188 22.141 -1.012 1 91.5 427 ASP B O 1
ATOM 6710 N N . ALA B 1 428 ? 22.078 22.719 0.756 1 92.06 428 ALA B N 1
ATOM 6711 C CA . ALA B 1 428 ? 23.156 22.281 1.649 1 92.06 428 ALA B CA 1
ATOM 6712 C C . ALA B 1 428 ? 23.281 20.75 1.645 1 92.06 428 ALA B C 1
ATOM 6714 O O . ALA B 1 428 ? 24.297 20.203 2.051 1 92.06 428 ALA B O 1
ATOM 6715 N N . ARG B 1 429 ? 22.297 20.062 1.11 1 92.44 429 ARG B N 1
ATOM 6716 C CA . ARG B 1 429 ? 22.281 18.609 1.264 1 92.44 429 ARG B CA 1
ATOM 6717 C C . ARG B 1 429 ? 22.531 17.922 -0.069 1 92.44 429 ARG B C 1
ATOM 6719 O O . ARG B 1 429 ? 22.625 16.688 -0.127 1 92.44 429 ARG B O 1
ATOM 6726 N N . ILE B 1 430 ? 22.656 18.656 -1.087 1 87.94 430 ILE B N 1
ATOM 6727 C CA . ILE B 1 430 ? 22.922 18.078 -2.4 1 87.94 430 ILE B CA 1
ATOM 6728 C C . ILE B 1 430 ? 24.328 17.484 -2.43 1 87.94 430 ILE B C 1
ATOM 6730 O O . ILE B 1 430 ? 25.312 18.188 -2.125 1 87.94 430 ILE B O 1
ATOM 6734 N N . PRO B 1 431 ? 24.391 16.203 -2.656 1 80.31 431 PRO B N 1
ATOM 6735 C CA . PRO B 1 431 ? 25.719 15.586 -2.703 1 80.31 431 PRO B CA 1
ATOM 6736 C C . PRO B 1 431 ? 26.594 16.156 -3.816 1 80.31 431 PRO B C 1
ATOM 6738 O O . PRO B 1 431 ? 26.078 16.484 -4.895 1 80.31 431 PRO B O 1
ATOM 6741 N N . VAL B 1 432 ? 27.797 16.625 -3.428 1 71.38 432 VAL B N 1
ATOM 6742 C CA . VAL B 1 432 ? 28.797 17.109 -4.375 1 71.38 432 VAL B CA 1
ATOM 6743 C C . VAL B 1 432 ? 29.578 15.922 -4.934 1 71.38 432 VAL B C 1
ATOM 6745 O O . VAL B 1 432 ? 30 15.039 -4.18 1 71.38 432 VAL B O 1
ATOM 6748 N N . GLU B 1 433 ? 28.969 15.234 -5.84 1 59.44 433 GLU B N 1
ATOM 6749 C CA . GLU B 1 433 ? 29.812 14.156 -6.352 1 59.44 433 GLU B CA 1
ATOM 6750 C C . GLU B 1 433 ? 31.281 14.57 -6.387 1 59.44 433 GLU B C 1
ATOM 6752 O O . GLU B 1 433 ? 31.594 15.727 -6.68 1 59.44 433 GLU B O 1
ATOM 6757 N N . ASP B 1 434 ? 32.125 13.953 -5.477 1 45.75 434 ASP B N 1
ATOM 6758 C CA . ASP B 1 434 ? 33.531 14.109 -5.785 1 45.75 434 ASP B CA 1
ATOM 6759 C C . ASP B 1 434 ? 33.781 13.984 -7.289 1 45.75 434 ASP B C 1
ATOM 6761 O O . ASP B 1 434 ? 33.094 13.25 -7.98 1 45.75 434 ASP B O 1
#

pLDDT: mean 93.46, std 8.29, range [41.06, 98.94]

Radius of gyration: 30.28 Å; Cα contacts (8 Å, |Δi|>4): 2458; chains: 2; bounding box: 66×96×70 Å

Secondary structure (DSSP, 8-state):
----EE----HHHHHHHHHH----HHHHHHHHHHHHHHHHSPPP-TTSGGGTTS--TT--GGG-BEE-------EE----SSSEEEEEETTEEEEEEE-HHHHHTT-EEEEHHHHHTT-S-HHHHHHHHHHHHHHHHH--SHHHHHHHHH--EEEEEEE-TT-B--SPEEEEEEE--SSEEE-EEEEEEE-TT-EEEEEEEEEESSSS-EEEEEEEEEEE-TT-EEEEEEEEE--TT-EEEEEEEEEE-TT-EEEEEEEE---SEEEEEEEEEE-STT-EEEEEEEE---TT-EEEEEEEEEE-STT-EEEEEEEEEE-TT-EEEEEEEEEE-TT-TTEEEEEEEEEEE-STT-EEEEEEEEEE--SSEEEEEEEEEE---HHHHHHHHHTT--HHHHHHHHHHHHHHHHHTTS-HHHHHHHHHHHHHHS----/----EE----HHHHHHHHHT----HHHHHHHHHHHHHHHHSPPP-TTSGGGTTS--TT--GGG-BEE-------EE----SSSEEEEEETTEEEEEEE-HHHHHTT-EEEEHHHHHTT-S-HHHHHHHHHHHHHHHHH--SHHHHHHHHH--EEEEEEE-TT-B--SPEEEEEEE--SSBEE-EEEEEEE-TT-EEEEEEEEEE-SSS--EEEEEEEEEE-TT-EEEEEEEEE--TT-EEEEEEEEEE-TT-EEEEEEEE---SEEEEEEEEEE-STT-EEEEEEEE---TT-EEEEEEEEEE-STT-EEEEEEEEEE-TT-EEEEEEEEEE-TT-TTEEEEEEEEEEE-STT-EEEEEEEEEE--SSEEEEEEEEEE---HHHHHHHHHTT--HHHHHHHHHHHHHHHHHTTS-HHHHHHHHHHHHHHS----

Nearest PDB structures (foldseek):
  5awf-assembly1_B  TM=8.318E-01  e=4.758E-17  Escherichia coli K-12
  5awf-assembly2_E  TM=8.272E-01  e=4.834E-15  Escherichia coli K-12
  5awf-assembly1_A  TM=8.263E-01  e=1.590E-14  Escherichia coli K-12
  5awg-assembly2_F  TM=8.063E-01  e=3.932E-14  Escherichia coli K-12
  5awg-assembly1_A  TM=8.228E-01  e=2.644E-13  Escherichia coli K-12

Organism: NCBI:txid159291